Protein AF-0000000068166990 (afdb_homodimer)

Foldseek 3Di:
DDDDPDDDDDDDPDYYDDDDDDDDDPDDDDPPPPDPPPPDDDDPPDPPAQWDLDWDWDWAFLAPPDPVRPQTFTWTKIKHQPLADADPDPQFAAEEEEEEDLLDDSHFQCQWLVVVLCNVNNHMYMYTHFEQGDPRHSDQWQALVSLVSQELVNRLVRLQVVLVVVCVVDPLRYAYEYEYEACSLLSQLQNCLPVVRHLAYEYFLYLFAFDQEDQLLFVLQCVLLDVLLLVLLLVLLVLLLVLCVDPVSNVVLCVLLQAPDRDDSLQLLQLLLCLLVVLQFPPSVVSSVQRSVCSPPDSVVNSNSSSVVNVVSCVVLVHGSCLSRPLPLLDRGAFPLGSFCLSVLLHCFAAGNHQHAFHPDDGGSRDNSSDSVVSNVSNCSSNVPDPDSGYPSVVSCVSAVFQAGDAAHYEYEYESSPSSSVSHHDQPPNVVVHVQRVYHYQYLDDSGRLLSRCQTGRDDPLRDPSSVVSNVVVSVSVVCSRRDDSSTVDDPSDPPPPDDPPDDDDDPPPPPDDDDDDDPPPDPDDDRPRNSSRVSVSVVVSNVVVVPVSD/DDDDDDDDDDDDDDDDPDDDDPPPDPDDDDPDPPDDPPPDDDDPPDPPAQWDLDWDWDWAFLAPPDPVRPQTFTWTKIKHQPLADADPDPQFAAEEEEEEDLQDDSPFQCQWLVVVLCNVNNHMYMYTHFEQGDPRHSDQWQALVSLVSQELVNRLVRLLVVLVVVCVVDPLRYAYEYEYEACSLLSQLQNCLPVVRHLAYEYFLYLFAFDQEDQLLQVLQCVLLDVLLLVLLLVLLVLLLVLCVDPVSNVVLCVLLQAPDRDDSLQLLQLLLCLLVVLQFPPSVVSSVQRSVCSPPDSVVNSNSSSVVNVVSCVVLVHGSCLSRPLPLLDRGAFPLGSFCLSVLLHCFAAGNHQHAFHPDDGGSRDNSSDSVVSNVSNCSSNVPDPDSGYPSVVSCVSAVFQAGDAAHYEYEYESSPSSSVSHHDQPVNCVVHPQRVYHYQYLDDSGRLLSRCQTGRDDPLRDPSSVVSNVVVSVSVVCSRRDDSRTVDDPSDPPPPDPPPDDPDDPPPPPDDDDDDDPPPDPDDDRPRNSSRVSVSVVVSNVVVPVVSD

Organism: Acanthamoeba castellanii (strain ATCC 30010 / Neff) (NCBI:txid1257118)

Secondary structure (DSSP, 8-state):
-------------------------------------------------SB-SS-EEEEEES-TT-TT---EEEEEEEEE-TT-----STTPPPEEEEEE-TT--TTTGGGSHHHHHHHHHT-EEEEEPPTTBTTB-SSS--SGGGGGG-SHHHHHHHHHHHHHHHHTTS-TTPEEEEEEEHHHHHHHHHHTTSTTT-SEEEEES-----EEE-THHHHHHHHHH-HHHHHHHHHHHHHHHHHHTSHHHHHHHHHHTT-SSPPPHHHHHHHHHHHHHH--STHHHHHHHHHHTTTTS-HHHHHHHHHHHHHHHHHHHT--GGGG-GGG------BTTBSTTHHHHHHIIIIIEEE----SSS--SS-TT--HHHHHHHHHHH-TT--SSS--HHHHHHHH-TTS---SSEEEEE-TT-TTGGGS--TTHHHHTHHHH--EEEE---SSGGGGG-TTSPP-TT--HHHHHHHHHHHHHHHHHHHS---SSPPP----------------------------------GGGSTHHHHHHHHHHHHHHHHHTT-/-------------------------------------------------SB-SS-EEEEEES-TT-TT---EEEEEEEEE-TT-----STTPPPEEEEEE-TT--TTTGGGSHHHHHHHHHT-EEEEEPPTTBTTB-SSS--SGGGGGG-SHHHHHHHHHHHHHHHHTTS-TTPEEEEEEEHHHHHHHHHHTTSTTT-SEEEEES-----EEE-THHHHHHHHHH-HHHHHHHHHHHHHHHHHHTSHHHHHHHHHHTT-SS---HHHHHHHHHHHHHH--STHHHHHHHHHHTTTTS-HHHHHHHHHHHHHHHHHHHT--GGGG-GGG------BTTBSTTHHHHHHIIIIIEEE----SSS--SS-TT--HHHHHHHHHHH-TT--SSS--HHHHHHHH-TTS---SSEEEEE-TT-TTGGGS--TTHHHHTHHHH--EEEE---SSGGGGG-TTSPP-TT--HHHHHHHHHHHHHHHHHHHS---SSPPP----------------------------------GGGSTHHHHHHHHHHHHHHHHHTT-

Structure (mmCIF, N/CA/C/O backbone):
data_AF-0000000068166990-model_v1
#
loop_
_entity.id
_entity.type
_entity.pdbx_description
1 polymer 'Serine carboxypeptidase S28'
#
loop_
_atom_site.group_PDB
_atom_site.id
_atom_site.type_symbol
_atom_site.label_atom_id
_atom_site.label_alt_id
_atom_site.label_comp_id
_atom_site.label_asym_id
_atom_site.label_entity_id
_atom_site.label_seq_id
_atom_site.pdbx_PDB_ins_code
_atom_site.Cartn_x
_atom_site.Cartn_y
_atom_site.Cartn_z
_atom_site.occupancy
_atom_site.B_iso_or_equiv
_atom_site.auth_seq_id
_atom_site.auth_comp_id
_atom_site.auth_asym_id
_atom_site.auth_atom_id
_atom_site.pdbx_PDB_model_num
ATOM 1 N N . MET A 1 1 ? -5.352 -19.438 81.312 1 16.66 1 MET A N 1
ATOM 2 C CA . MET A 1 1 ? -6.133 -19.016 82.438 1 16.66 1 MET A CA 1
ATOM 3 C C . MET A 1 1 ? -7.359 -18.219 82 1 16.66 1 MET A C 1
ATOM 5 O O . MET A 1 1 ? -7.461 -17.812 80.875 1 16.66 1 MET A O 1
ATOM 9 N N . SER A 1 2 ? -7.492 -17.172 82.688 1 15.72 2 SER A N 1
ATOM 10 C CA . SER A 1 2 ? -8.688 -16.5 83.188 1 15.72 2 SER A CA 1
ATOM 11 C C . SER A 1 2 ? -9.391 -15.727 82.125 1 15.72 2 SER A C 1
ATOM 13 O O . SER A 1 2 ? -8.797 -15.461 81.062 1 15.72 2 SER A O 1
ATOM 15 N N . PHE A 1 3 ? -9.93 -14.5 82.375 1 14.92 3 PHE A N 1
ATOM 16 C CA . PHE A 1 3 ? -11.234 -14.016 82.75 1 14.92 3 PHE A CA 1
ATOM 17 C C . PHE A 1 3 ? -11.867 -13.148 81.688 1 14.92 3 PHE A C 1
ATOM 19 O O . PHE A 1 3 ? -13.047 -13.305 81.375 1 14.92 3 PHE A O 1
ATOM 26 N N . LEU A 1 4 ? -11.297 -11.977 81.375 1 14.48 4 LEU A N 1
ATOM 27 C CA . LEU A 1 4 ? -12.156 -10.812 81.562 1 14.48 4 LEU A CA 1
ATOM 28 C C . LEU A 1 4 ? -13.07 -10.633 80.375 1 14.48 4 LEU A C 1
ATOM 30 O O . LEU A 1 4 ? -12.602 -10.531 79.188 1 14.48 4 LEU A O 1
ATOM 34 N N . ALA A 1 5 ? -14.391 -10.992 80.375 1 16.03 5 ALA A N 1
ATOM 35 C CA . ALA A 1 5 ? -15.703 -11.234 79.812 1 16.03 5 ALA A CA 1
ATOM 36 C C . ALA A 1 5 ? -16.344 -9.93 79.312 1 16.03 5 ALA A C 1
ATOM 38 O O . ALA A 1 5 ? -17.484 -9.93 78.875 1 16.03 5 ALA A O 1
ATOM 39 N N . ARG A 1 6 ? -15.531 -8.891 79.5 1 14.8 6 ARG A N 1
ATOM 40 C CA . ARG A 1 6 ? -16.281 -7.723 79.938 1 14.8 6 ARG A CA 1
ATOM 41 C C . ARG A 1 6 ? -17.344 -7.34 78.875 1 14.8 6 ARG A C 1
ATOM 43 O O . ARG A 1 6 ? -17.234 -7.707 77.688 1 14.8 6 ARG A O 1
ATOM 50 N N . VAL A 1 7 ? -17.609 -6.117 78.75 1 15.77 7 VAL A N 1
ATOM 51 C CA . VAL A 1 7 ? -18.734 -5.336 79.25 1 15.77 7 VAL A CA 1
ATOM 52 C C . VAL A 1 7 ? -19.672 -4.973 78.125 1 15.77 7 VAL A C 1
ATOM 54 O O . VAL A 1 7 ? -19.266 -5.027 76.938 1 15.77 7 VAL A O 1
ATOM 57 N N . PRO A 1 8 ? -20.281 -3.764 78.125 1 15.73 8 PRO A N 1
ATOM 58 C CA . PRO A 1 8 ? -21.656 -3.281 78.25 1 15.73 8 PRO A CA 1
ATOM 59 C C . PRO A 1 8 ? -22.281 -2.926 76.875 1 15.73 8 PRO A C 1
ATOM 61 O O . PRO A 1 8 ? -21.562 -2.77 75.938 1 15.73 8 PRO A O 1
ATOM 64 N N . TYR A 1 9 ? -23.469 -2.436 76.875 1 14.92 9 TYR A N 1
ATOM 65 C CA . TYR A 1 9 ? -24.891 -2.504 76.5 1 14.92 9 TYR A CA 1
ATOM 66 C C . TYR A 1 9 ? -25.203 -1.544 75.375 1 14.92 9 TYR A C 1
ATOM 68 O O . TYR A 1 9 ? -25.906 -1.901 74.438 1 14.92 9 TYR A O 1
ATOM 76 N N . SER A 1 10 ? -24.641 -0.213 75.312 1 14.14 10 SER A N 1
ATOM 77 C CA . SER A 1 10 ? -25.656 0.82 75.438 1 14.14 10 SER A CA 1
ATOM 78 C C . SER A 1 10 ? -26.469 1.001 74.188 1 14.14 10 SER A C 1
ATOM 80 O O . SER A 1 10 ? -27.703 1.007 74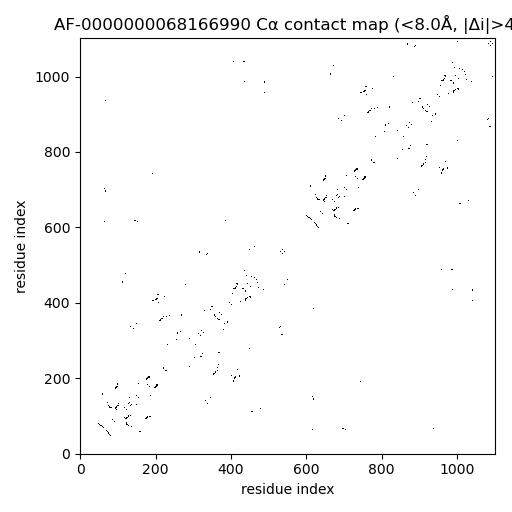.188 1 14.14 10 SER A O 1
ATOM 82 N N . LEU A 1 11 ? -26.094 2.051 73.312 1 14.42 11 LEU A N 1
ATOM 83 C CA . LEU A 1 11 ? -26.984 3.203 73.125 1 14.42 11 LEU A CA 1
ATOM 84 C C . LEU A 1 11 ? -28.031 2.926 72.062 1 14.42 11 LEU A C 1
ATOM 86 O O . LEU A 1 11 ? -27.719 2.471 71 1 14.42 11 LEU A O 1
ATOM 90 N N . ALA A 1 12 ? -29.344 3.1 72.312 1 14.43 12 ALA A N 1
ATOM 91 C CA . ALA A 1 12 ? -30.766 2.854 72.125 1 14.43 12 ALA A CA 1
ATOM 92 C C . ALA A 1 12 ? -31.328 3.695 71 1 14.43 12 ALA A C 1
ATOM 94 O O . ALA A 1 12 ? -32.531 3.678 70.75 1 14.43 12 ALA A O 1
ATOM 95 N N . LEU A 1 13 ? -30.547 4.531 70.25 1 14.62 13 LEU A N 1
ATOM 96 C CA . LEU A 1 13 ? -31.266 5.738 69.812 1 14.62 13 LEU A CA 1
ATOM 97 C C . LEU A 1 13 ? -32.5 5.391 69 1 14.62 13 LEU A C 1
ATOM 99 O O . LEU A 1 13 ? -32.375 4.805 67.938 1 14.62 13 LEU A O 1
ATOM 103 N N . LEU A 1 14 ? -33.625 5.43 69.562 1 14.2 14 LEU A N 1
ATOM 104 C CA . LEU A 1 14 ? -35 4.988 69.375 1 14.2 14 LEU A CA 1
ATOM 105 C C . LEU A 1 14 ? -35.625 5.609 68.125 1 14.2 14 LEU A C 1
ATOM 107 O O . LEU A 1 14 ? -36.125 4.898 67.25 1 14.2 14 LEU A O 1
ATOM 111 N N . ALA A 1 15 ? -36.594 6.68 68.25 1 14.39 15 ALA A N 1
ATOM 112 C CA . ALA A 1 15 ? -38.062 6.469 68.188 1 14.39 15 ALA A CA 1
ATOM 113 C C . ALA A 1 15 ? -38.625 6.887 66.875 1 14.39 15 ALA A C 1
ATOM 115 O O . ALA A 1 15 ? -37.906 7.52 66.062 1 14.39 15 ALA A O 1
ATOM 116 N N . THR A 1 16 ? -39.719 7.859 66.75 1 14.72 16 THR A N 1
ATOM 117 C CA . THR A 1 16 ? -41.156 7.68 66.562 1 14.72 16 THR A CA 1
ATOM 118 C C . THR A 1 16 ? -41.594 8.164 65.188 1 14.72 16 THR A C 1
ATOM 120 O O . THR A 1 16 ? -40.844 8.836 64.5 1 14.72 16 THR A O 1
ATOM 123 N N . ALA A 1 17 ? -42.875 8.961 65 1 14.66 17 ALA A N 1
ATOM 124 C CA . ALA A 1 17 ? -44.219 8.617 64.625 1 14.66 17 ALA A CA 1
ATOM 125 C C . ALA A 1 17 ? -44.594 9.281 63.281 1 14.66 17 ALA A C 1
ATOM 127 O O . ALA A 1 17 ? -45.031 8.617 62.344 1 14.66 17 ALA A O 1
ATOM 128 N N . SER A 1 18 ? -45.094 10.641 63.125 1 14.76 18 SER A N 1
ATOM 129 C CA . SER A 1 18 ? -46.531 10.875 62.875 1 14.76 18 SER A CA 1
ATOM 130 C C . SER A 1 18 ? -46.781 11.141 61.375 1 14.76 18 SER A C 1
ATOM 132 O O . SER A 1 18 ? -45.844 11.414 60.625 1 14.76 18 SER A O 1
ATOM 134 N N . GLY A 1 19 ? -47.781 12.133 60.844 1 14.95 19 GLY A N 1
ATOM 135 C CA . GLY A 1 19 ? -49.156 12.062 60.312 1 14.95 19 GLY A CA 1
ATOM 136 C C . GLY A 1 19 ? -49.25 12.398 58.844 1 14.95 19 GLY A C 1
ATOM 137 O O . GLY A 1 19 ? -49.812 11.633 58.062 1 14.95 19 GLY A O 1
ATOM 138 N N . LEU A 1 20 ? -49.188 13.734 58.375 1 16.55 20 LEU A N 1
ATOM 139 C CA . LEU A 1 20 ? -50.375 14.328 57.781 1 16.55 20 LEU A CA 1
ATOM 140 C C . LEU A 1 20 ? -50.375 14.141 56.281 1 16.55 20 LEU A C 1
ATOM 142 O O . LEU A 1 20 ? -49.344 14.258 55.625 1 16.55 20 LEU A O 1
ATOM 146 N N . PHE A 1 21 ? -51.625 13.883 55.438 1 15.84 21 PHE A N 1
ATOM 147 C CA . PHE A 1 21 ? -52.438 13.211 54.438 1 15.84 21 PHE A CA 1
ATOM 148 C C . PHE A 1 21 ? -52.375 13.969 53.094 1 15.84 21 PHE A C 1
ATOM 150 O O . PHE A 1 21 ? -52.375 13.359 52.031 1 15.84 21 PHE A O 1
ATOM 157 N N . LEU A 1 22 ? -52.125 15.336 52.938 1 16.88 22 LEU A N 1
ATOM 158 C CA . LEU A 1 22 ? -53.25 15.867 52.156 1 16.88 22 LEU A CA 1
ATOM 159 C C . LEU A 1 22 ? -53.062 15.516 50.688 1 16.88 22 LEU A C 1
ATOM 161 O O . LEU A 1 22 ? -51.969 15.531 50.156 1 16.88 22 LEU A O 1
ATOM 165 N N . ILE A 1 23 ? -54.188 15.18 49.781 1 16.05 23 ILE A N 1
ATOM 166 C CA . ILE A 1 23 ? -54.781 14.391 48.688 1 16.05 23 ILE A CA 1
ATOM 167 C C . ILE A 1 23 ? -54.594 15.109 47.375 1 16.05 23 ILE A C 1
ATOM 169 O O . ILE A 1 23 ? -54.375 14.461 46.344 1 16.05 23 ILE A O 1
ATOM 173 N N . PHE A 1 24 ? -54.375 16.469 47.188 1 17.2 24 PHE A N 1
ATOM 174 C CA . PHE A 1 24 ? -55.375 16.953 46.25 1 17.2 24 PHE A CA 1
ATOM 175 C C . PHE A 1 24 ? -55.062 16.469 44.812 1 17.2 24 PHE A C 1
ATOM 177 O O . PHE A 1 24 ? -53.938 16.109 44.5 1 17.2 24 PHE A O 1
ATOM 184 N N . ASN A 1 25 ? -55.906 16.922 43.688 1 16.5 25 ASN A N 1
ATOM 185 C CA . ASN A 1 25 ? -56.812 16.578 42.625 1 16.5 25 ASN A CA 1
ATOM 186 C C . ASN A 1 25 ? -56.156 16.734 41.25 1 16.5 25 ASN A C 1
ATOM 188 O O . ASN A 1 25 ? -56.094 17.844 40.719 1 16.5 25 ASN A O 1
ATOM 192 N N . LEU A 1 26 ? -54.938 16.344 41.031 1 16.64 26 LEU A N 1
ATOM 193 C CA . LEU A 1 26 ? -54.188 16.688 39.844 1 16.64 26 LEU A CA 1
ATOM 194 C C . LEU A 1 26 ? -54.875 16.203 38.562 1 16.64 26 LEU A C 1
ATOM 196 O O . LEU A 1 26 ? -55.031 15 38.375 1 16.64 26 LEU A O 1
ATOM 200 N N . ALA A 1 27 ? -55.656 17.062 38.062 1 17.06 27 ALA A N 1
ATOM 201 C CA . ALA A 1 27 ? -56.688 16.906 37.031 1 17.06 27 ALA A CA 1
ATOM 202 C C . ALA A 1 27 ? -56.094 16.219 35.781 1 17.06 27 ALA A C 1
ATOM 204 O O . ALA A 1 27 ? -54.875 16.219 35.594 1 17.06 27 ALA A O 1
ATOM 205 N N . GLY A 1 28 ? -57.031 15.797 34.625 1 15.84 28 GLY A N 1
ATOM 206 C CA . GLY A 1 28 ? -57.469 14.703 33.781 1 15.84 28 GLY A CA 1
ATOM 207 C C . GLY A 1 28 ? -56.812 14.719 32.406 1 15.84 28 GLY A C 1
ATOM 208 O O . GLY A 1 28 ? -56.875 13.727 31.672 1 15.84 28 GLY A O 1
ATOM 209 N N . ALA A 1 29 ? -56.406 15.93 31.812 1 18.36 29 ALA A N 1
ATOM 210 C CA . ALA A 1 29 ? -56.969 16 30.469 1 18.36 29 ALA A CA 1
ATOM 211 C C . ALA A 1 29 ? -56.312 14.961 29.547 1 18.36 29 ALA A C 1
ATOM 213 O O . ALA A 1 29 ? -55.188 14.523 29.797 1 18.36 29 ALA A O 1
ATOM 214 N N . SER A 1 30 ? -57.031 14.609 28.359 1 16.48 30 SER A N 1
ATOM 215 C CA . SER A 1 30 ? -57.469 13.531 27.469 1 16.48 30 SER A CA 1
ATOM 216 C C . SER A 1 30 ? -56.406 13.266 26.391 1 16.48 30 SER A C 1
ATOM 218 O O . SER A 1 30 ? -56.25 14.055 25.469 1 16.48 30 SER A O 1
ATOM 220 N N . ALA A 1 31 ? -55.219 13.094 26.703 1 17.64 31 ALA A N 1
ATOM 221 C CA . ALA A 1 31 ? -54.094 12.945 25.75 1 17.64 31 ALA A CA 1
ATOM 222 C C . ALA A 1 31 ? -54.438 11.891 24.703 1 17.64 31 ALA A C 1
ATOM 224 O O . ALA A 1 31 ? -54.531 10.703 25.016 1 17.64 31 ALA A O 1
ATOM 225 N N . ALA A 1 32 ? -55.312 12.258 23.766 1 17.77 32 ALA A N 1
ATOM 226 C CA . ALA A 1 32 ? -55.75 11.258 22.797 1 17.77 32 ALA A CA 1
ATOM 227 C C . ALA A 1 32 ? -54.562 10.5 22.188 1 17.77 32 ALA A C 1
ATOM 229 O O . ALA A 1 32 ? -53.594 11.109 21.766 1 17.77 32 ALA A O 1
ATOM 230 N N . VAL A 1 33 ? -54.344 9.273 22.547 1 18.98 33 VAL A N 1
ATOM 231 C CA . VAL A 1 33 ? -53.375 8.227 22.203 1 18.98 33 VAL A CA 1
ATOM 232 C C . VAL A 1 33 ? -53.5 7.918 20.703 1 18.98 33 VAL A C 1
ATOM 234 O O . VAL A 1 33 ? -54.5 7.367 20.25 1 18.98 33 VAL A O 1
ATOM 237 N N . VAL A 1 34 ? -53.344 9.031 19.922 1 21.41 34 VAL A N 1
ATOM 238 C CA . VAL A 1 34 ? -53.75 8.633 18.578 1 21.41 34 VAL A CA 1
ATOM 239 C C . VAL A 1 34 ? -53.156 7.258 18.25 1 21.41 34 VAL A C 1
ATOM 241 O O . VAL A 1 34 ? -52.031 6.941 18.656 1 21.41 34 VAL A O 1
ATOM 244 N N . GLY A 1 35 ? -54.094 6.352 17.844 1 19.67 35 GLY A N 1
ATOM 245 C CA . GLY A 1 35 ? -54.219 4.938 17.516 1 19.67 35 GLY A CA 1
ATOM 246 C C . GLY A 1 35 ? -53.156 4.461 16.547 1 19.67 35 GLY A C 1
ATOM 247 O O . GLY A 1 35 ? -52.938 5.078 15.5 1 19.67 35 GLY A O 1
ATOM 248 N N . GLY A 1 36 ? -52.125 3.947 17.078 1 21.23 36 GLY A N 1
ATOM 249 C CA . GLY A 1 36 ? -50.875 3.412 16.516 1 21.23 36 GLY A CA 1
ATOM 250 C C . GLY A 1 36 ? -51.125 2.43 15.383 1 21.23 36 GLY A C 1
ATOM 251 O O . GLY A 1 36 ? -51.906 1.501 15.516 1 21.23 36 GLY A O 1
ATOM 252 N N . PRO A 1 37 ? -51.25 3.047 14.086 1 22.44 37 PRO A N 1
ATOM 253 C CA . PRO A 1 37 ? -51.906 2.094 13.188 1 22.44 37 PRO A CA 1
ATOM 254 C C . PRO A 1 37 ? -51.5 0.647 13.477 1 22.44 37 PRO A C 1
ATOM 256 O O . PRO A 1 37 ? -50.406 0.394 13.984 1 22.44 37 PRO A O 1
ATOM 259 N N . THR A 1 38 ? -52.5 -0.141 13.891 1 20.88 38 THR A N 1
ATOM 260 C CA . THR A 1 38 ? -52.438 -1.59 14.039 1 20.88 38 THR A CA 1
ATOM 261 C C . THR A 1 38 ? -51.781 -2.229 12.812 1 20.88 38 THR A C 1
ATOM 263 O O . THR A 1 38 ? -52.375 -2.25 11.734 1 20.88 38 THR A O 1
ATOM 266 N N . LEU A 1 39 ? -50.625 -1.773 12.516 1 21.17 39 LEU A N 1
ATOM 267 C CA . LEU A 1 39 ? -50.094 -2.473 11.352 1 21.17 39 LEU A CA 1
ATOM 268 C C . LEU A 1 39 ? -50.469 -3.951 11.391 1 21.17 39 LEU A C 1
ATOM 270 O O . LEU A 1 39 ? -50.219 -4.629 12.398 1 21.17 39 LEU A O 1
ATOM 274 N N . SER A 1 40 ? -51.531 -4.418 10.781 1 20.47 40 SER A N 1
ATOM 275 C CA . SER A 1 40 ? -52.125 -5.742 10.578 1 20.47 40 SER A CA 1
ATOM 276 C C . SER A 1 40 ? -51.031 -6.828 10.656 1 20.47 40 SER A C 1
ATOM 278 O O . SER A 1 40 ? -49.844 -6.547 10.5 1 20.47 40 SER A O 1
ATOM 280 N N . ALA A 1 41 ? -51.438 -8.25 10.625 1 20.53 41 ALA A N 1
ATOM 281 C CA . ALA A 1 41 ? -51.125 -9.586 11.133 1 20.53 41 ALA A CA 1
ATOM 282 C C . ALA A 1 41 ? -49.812 -10.086 10.531 1 20.53 41 ALA A C 1
ATOM 284 O O . ALA A 1 41 ? -49.25 -9.469 9.625 1 20.53 41 ALA A O 1
ATOM 285 N N . GLY A 1 42 ? -49.812 -11.625 10.258 1 23.61 42 GLY A N 1
ATOM 286 C CA . GLY A 1 42 ? -49.062 -12.852 10.055 1 23.61 42 GLY A CA 1
ATOM 287 C C . GLY A 1 42 ? -48.344 -12.898 8.719 1 23.61 42 GLY A C 1
ATOM 288 O O . GLY A 1 42 ? -48.031 -13.984 8.219 1 23.61 42 GLY A O 1
ATOM 289 N N . GLY A 1 43 ? -48.406 -12.062 7.941 1 24.11 43 GLY A N 1
ATOM 290 C CA . GLY A 1 43 ? -47.969 -12.562 6.645 1 24.11 43 GLY A CA 1
ATOM 291 C C . GLY A 1 43 ? -46.594 -13.164 6.676 1 24.11 43 GLY A C 1
ATOM 292 O O . GLY A 1 43 ? -45.688 -12.641 7.344 1 24.11 43 GLY A O 1
ATOM 293 N N . ARG A 1 44 ? -46.406 -14.523 6.316 1 23.72 44 ARG A N 1
ATOM 294 C CA . ARG A 1 44 ? -45.281 -15.461 6.258 1 23.72 44 ARG A CA 1
ATOM 295 C C . ARG A 1 44 ? -44.062 -14.828 5.605 1 23.72 44 ARG A C 1
ATOM 297 O O . ARG A 1 44 ? -44.094 -14.492 4.418 1 23.72 44 ARG A O 1
ATOM 304 N N . ILE A 1 45 ? -43.5 -13.961 6.133 1 27.48 45 ILE A N 1
ATOM 305 C CA . ILE A 1 45 ? -42.219 -13.523 5.586 1 27.48 45 ILE A CA 1
ATOM 306 C C . ILE A 1 45 ? -41.469 -14.727 5.027 1 27.48 45 ILE A C 1
ATOM 308 O O . ILE A 1 45 ? -41.125 -15.648 5.77 1 27.48 45 ILE A O 1
ATOM 312 N N . GLY A 1 46 ? -41.781 -15.172 3.844 1 29.28 46 GLY A N 1
ATOM 313 C CA . GLY A 1 46 ? -41.125 -16.312 3.232 1 29.28 46 GLY A CA 1
ATOM 314 C C . GLY A 1 46 ? -39.656 -16.438 3.625 1 29.28 46 GLY A C 1
ATOM 315 O O . GLY A 1 46 ? -39 -15.43 3.934 1 29.28 46 GLY A O 1
ATOM 316 N N . VAL A 1 47 ? -39.062 -17.5 4.113 1 30.58 47 VAL A N 1
ATOM 317 C CA . VAL A 1 47 ? -37.75 -17.953 4.508 1 30.58 47 VAL A CA 1
ATOM 318 C C . VAL A 1 47 ? -36.719 -17.438 3.502 1 30.58 47 VAL A C 1
ATOM 320 O O . VAL A 1 47 ? -36.625 -17.938 2.377 1 30.58 47 VAL A O 1
ATOM 323 N N . ALA A 1 48 ? -36.438 -16.219 3.182 1 35.66 48 ALA A N 1
ATOM 324 C CA . ALA A 1 48 ? -35.344 -15.68 2.367 1 35.66 48 ALA A CA 1
ATOM 325 C C . ALA A 1 48 ? -34.062 -16.5 2.535 1 35.66 48 ALA A C 1
ATOM 327 O O . ALA A 1 48 ? -33.688 -16.828 3.658 1 35.66 48 ALA A O 1
ATOM 328 N N . ALA A 1 49 ? -33.406 -17.188 1.589 1 46.97 49 ALA A N 1
ATOM 329 C CA . ALA A 1 49 ? -32.312 -18.141 1.527 1 46.97 49 ALA A CA 1
ATOM 330 C C . ALA A 1 49 ? -31.047 -17.578 2.189 1 46.97 49 ALA A C 1
ATOM 332 O O . ALA A 1 49 ? -30.703 -16.406 1.975 1 46.97 49 ALA A O 1
ATOM 333 N N . ALA A 1 50 ? -30.531 -17.984 3.406 1 61.75 50 ALA A N 1
ATOM 334 C CA . ALA A 1 50 ? -29.406 -17.734 4.312 1 61.75 50 ALA A CA 1
ATOM 335 C C . ALA A 1 50 ? -28.094 -17.641 3.541 1 61.75 50 ALA A C 1
ATOM 337 O O . ALA A 1 50 ? -27.078 -17.219 4.098 1 61.75 50 ALA A O 1
ATOM 338 N N . TYR A 1 51 ? -28.016 -18.109 2.371 1 65.19 51 TYR A N 1
ATOM 339 C CA . TYR A 1 51 ? -26.859 -17.906 1.498 1 65.19 51 TYR A CA 1
ATOM 340 C C . TYR A 1 51 ? -27.312 -17.484 0.104 1 65.19 51 TYR A C 1
ATOM 342 O O . TYR A 1 51 ? -28.422 -17.781 -0.325 1 65.19 51 TYR A O 1
ATOM 350 N N . SER A 1 52 ? -26.609 -16.531 -0.495 1 66.56 52 SER A N 1
ATOM 351 C CA . SER A 1 52 ? -26.891 -16.062 -1.847 1 66.56 52 SER A CA 1
ATOM 352 C C . SER A 1 52 ? -26.562 -17.141 -2.883 1 66.56 52 SER A C 1
ATOM 354 O O . SER A 1 52 ? -25.422 -17.578 -2.973 1 66.56 52 SER A O 1
ATOM 356 N N . ASP A 1 53 ? -27.562 -17.578 -3.516 1 68.19 53 ASP A N 1
ATOM 357 C CA . ASP A 1 53 ? -27.359 -18.531 -4.602 1 68.19 53 ASP A CA 1
ATOM 358 C C . ASP A 1 53 ? -26.891 -17.828 -5.871 1 68.19 53 ASP A C 1
ATOM 360 O O . ASP A 1 53 ? -26.469 -18.469 -6.832 1 68.19 53 ASP A O 1
ATOM 364 N N . PHE A 1 54 ? -27.094 -16.516 -5.75 1 76.94 54 PHE A N 1
ATOM 365 C CA . PHE A 1 54 ? -26.656 -15.75 -6.914 1 76.94 54 PHE A CA 1
ATOM 366 C C . PHE A 1 54 ? -25.594 -14.727 -6.531 1 76.94 54 PHE A C 1
ATOM 368 O O . PHE A 1 54 ? -25.469 -14.367 -5.359 1 76.94 54 PHE A O 1
ATOM 375 N N . ALA A 1 55 ? -24.891 -14.344 -7.551 1 86.44 55 ALA A N 1
ATOM 376 C CA . ALA A 1 55 ? -23.844 -13.352 -7.332 1 86.44 55 ALA A CA 1
ATOM 377 C C . ALA A 1 55 ? -24.438 -12 -6.941 1 86.44 55 ALA A C 1
ATOM 379 O O . ALA A 1 55 ? -25.453 -11.578 -7.504 1 86.44 55 ALA A O 1
ATOM 380 N N . LEU A 1 56 ? -23.891 -11.391 -5.902 1 91.81 56 LEU A N 1
ATOM 381 C CA . LEU A 1 56 ? -24.156 -10.008 -5.531 1 91.81 56 LEU A CA 1
ATOM 382 C C . LEU A 1 56 ? -23.094 -9.078 -6.121 1 91.81 56 LEU A C 1
ATOM 384 O O . LEU A 1 56 ? -22.062 -9.531 -6.605 1 91.81 56 LEU A O 1
ATOM 388 N N . ASN A 1 57 ? -23.469 -7.805 -6.156 1 93.31 57 ASN A N 1
ATOM 389 C CA . ASN A 1 57 ? -22.547 -6.836 -6.727 1 93.31 57 ASN A CA 1
ATOM 390 C C . ASN A 1 57 ? -22.078 -5.82 -5.684 1 93.31 57 ASN A C 1
ATOM 392 O O . ASN A 1 57 ? -22.891 -5.293 -4.922 1 93.31 57 ASN A O 1
ATOM 396 N N . PHE A 1 58 ? -20.859 -5.641 -5.613 1 96 58 PHE A N 1
ATOM 397 C CA . PHE A 1 58 ? -20.219 -4.598 -4.816 1 96 58 PHE A CA 1
ATOM 398 C C . PHE A 1 58 ? -19.688 -3.48 -5.707 1 96 58 PHE A C 1
ATOM 400 O O . PHE A 1 58 ? -18.953 -3.738 -6.664 1 96 58 PHE A O 1
ATOM 407 N N . THR A 1 59 ? -20.109 -2.225 -5.406 1 95.75 59 THR A N 1
ATOM 408 C CA . THR A 1 59 ? -19.594 -1.091 -6.16 1 95.75 59 THR A CA 1
ATOM 409 C C . THR A 1 59 ? -18.141 -0.791 -5.758 1 95.75 59 THR A C 1
ATOM 411 O O . THR A 1 59 ? -17.891 -0.408 -4.613 1 95.75 59 THR A O 1
ATOM 414 N N . GLN A 1 60 ? -17.203 -0.995 -6.723 1 97.06 60 GLN A N 1
ATOM 415 C CA . GLN A 1 60 ? -15.773 -0.901 -6.453 1 97.06 60 GLN A CA 1
ATOM 416 C C . GLN A 1 60 ? -15.117 0.16 -7.332 1 97.06 60 GLN A C 1
ATOM 418 O O . GLN A 1 60 ? -15.547 0.381 -8.469 1 97.06 60 GLN A O 1
ATOM 423 N N . ALA A 1 61 ? -14.156 0.876 -6.809 1 93.94 61 ALA A N 1
ATOM 424 C CA . ALA A 1 61 ? -13.422 1.878 -7.578 1 93.94 61 ALA A CA 1
ATOM 425 C C . ALA A 1 61 ? -12.609 1.228 -8.695 1 93.94 61 ALA A C 1
ATOM 427 O O . ALA A 1 61 ? -12 0.172 -8.5 1 93.94 61 ALA A O 1
ATOM 428 N N . VAL A 1 62 ? -12.523 1.866 -9.875 1 95.44 62 VAL A N 1
ATOM 429 C CA . VAL A 1 62 ? -11.68 1.396 -10.969 1 95.44 62 VAL A CA 1
ATOM 430 C C . VAL A 1 62 ? -10.211 1.593 -10.609 1 95.44 62 VAL A C 1
ATOM 432 O O . VAL A 1 62 ? -9.375 0.728 -10.883 1 95.44 62 VAL A O 1
ATOM 435 N N . ASP A 1 63 ? -9.93 2.742 -10 1 93.56 63 ASP A N 1
ATOM 436 C CA . ASP A 1 63 ? -8.57 3.104 -9.602 1 93.56 63 ASP A CA 1
ATOM 437 C C . ASP A 1 63 ? -8.531 3.633 -8.172 1 93.56 63 ASP A C 1
ATOM 439 O O . ASP A 1 63 ? -8.984 4.75 -7.906 1 93.56 63 ASP A O 1
ATOM 443 N N . HIS A 1 64 ? -7.941 2.84 -7.281 1 91.5 64 HIS A N 1
ATOM 444 C CA . HIS A 1 64 ? -7.887 3.207 -5.871 1 91.5 64 HIS A CA 1
ATOM 445 C C . HIS A 1 64 ? -6.812 4.262 -5.621 1 91.5 64 HIS A C 1
ATOM 447 O O . HIS A 1 64 ? -6.762 4.855 -4.539 1 91.5 64 HIS A O 1
ATOM 453 N N . PHE A 1 65 ? -5.969 4.57 -6.609 1 90.19 65 PHE A N 1
ATOM 454 C CA . PHE A 1 65 ? -4.781 5.379 -6.355 1 90.19 65 PHE A CA 1
ATOM 455 C C . PHE A 1 65 ? -4.832 6.68 -7.145 1 90.19 65 PHE A C 1
ATOM 457 O O . PHE A 1 65 ? -3.809 7.348 -7.32 1 90.19 65 PHE A O 1
ATOM 464 N N . ASN A 1 66 ? -5.969 6.98 -7.695 1 87.19 66 ASN A N 1
ATOM 465 C CA . ASN A 1 66 ? -6.246 8.234 -8.383 1 87.19 66 ASN A CA 1
ATOM 466 C C . ASN A 1 66 ? -7.543 8.867 -7.891 1 87.19 66 ASN A C 1
ATOM 468 O O . ASN A 1 66 ? -8.633 8.5 -8.336 1 87.19 66 ASN A O 1
ATOM 472 N N . SER A 1 67 ? -7.48 9.875 -7.117 1 84.12 67 SER A N 1
ATOM 473 C CA . SER A 1 67 ? -8.633 10.484 -6.461 1 84.12 67 SER A CA 1
ATOM 474 C C . SER A 1 67 ? -9.523 11.203 -7.473 1 84.12 67 SER A C 1
ATOM 476 O O . SER A 1 67 ? -10.672 11.531 -7.168 1 84.12 67 SER A O 1
ATOM 478 N N . LEU A 1 68 ? -8.961 11.477 -8.648 1 84.75 68 LEU A N 1
ATOM 479 C CA . LEU A 1 68 ? -9.742 12.18 -9.656 1 84.75 68 LEU A CA 1
ATOM 480 C C . LEU A 1 68 ? -10.539 11.188 -10.508 1 84.75 68 LEU A C 1
ATOM 482 O O . LEU A 1 68 ? -11.406 11.594 -11.281 1 84.75 68 LEU A O 1
ATOM 486 N N . ASP A 1 69 ? -10.203 9.898 -10.383 1 87.81 69 ASP A N 1
ATOM 487 C CA . ASP A 1 69 ? -10.945 8.875 -11.117 1 87.81 69 ASP A CA 1
ATOM 488 C C . ASP A 1 69 ? -12.164 8.414 -10.328 1 87.81 69 ASP A C 1
ATOM 490 O O . ASP A 1 69 ? -12.047 7.625 -9.391 1 87.81 69 ASP A O 1
ATOM 494 N N . ALA A 1 70 ? -13.352 8.812 -10.727 1 86.19 70 ALA A N 1
ATOM 495 C CA . ALA A 1 70 ? -14.57 8.523 -9.984 1 86.19 70 ALA A CA 1
ATOM 496 C C . ALA A 1 70 ? -15.273 7.293 -10.547 1 86.19 70 ALA A C 1
ATOM 498 O O . ALA A 1 70 ? -16.328 6.895 -10.055 1 86.19 70 ALA A O 1
ATOM 499 N N . ARG A 1 71 ? -14.727 6.734 -11.57 1 92.81 71 ARG A N 1
ATOM 500 C CA . ARG A 1 71 ? -15.359 5.57 -12.188 1 92.81 71 ARG A CA 1
ATOM 501 C C . ARG A 1 71 ? -15.398 4.395 -11.219 1 92.81 71 ARG A C 1
ATOM 503 O O . ARG A 1 71 ? -14.484 4.215 -10.406 1 92.81 71 ARG A O 1
ATOM 510 N N . THR A 1 72 ? -16.438 3.605 -11.258 1 93.94 72 THR A N 1
ATOM 511 C CA . THR A 1 72 ? -16.641 2.393 -10.469 1 93.94 72 THR A CA 1
ATOM 512 C C . THR A 1 72 ? -17.016 1.218 -11.367 1 93.94 72 THR A C 1
ATOM 514 O O . THR A 1 72 ? -17.281 1.398 -12.555 1 93.94 72 THR A O 1
ATOM 517 N N . PHE A 1 73 ? -16.891 0.018 -10.914 1 95.38 73 PHE A N 1
ATOM 518 C CA . PHE A 1 73 ? -17.375 -1.19 -11.57 1 95.38 73 PHE A CA 1
ATOM 519 C C . PHE A 1 73 ? -18.062 -2.115 -10.57 1 95.38 73 PHE A C 1
ATOM 521 O O . PHE A 1 73 ? -17.969 -1.908 -9.359 1 95.38 73 PHE A O 1
ATOM 528 N N . HIS A 1 74 ? -18.812 -3.008 -11.125 1 94.69 74 HIS A N 1
ATOM 529 C CA . HIS A 1 74 ? -19.469 -3.996 -10.289 1 94.69 74 HIS A CA 1
ATOM 530 C C . HIS A 1 74 ? -18.594 -5.215 -10.062 1 94.69 74 HIS A C 1
ATOM 532 O O . HIS A 1 74 ? -18.25 -5.922 -11.008 1 94.69 74 HIS A O 1
ATOM 538 N N . GLN A 1 75 ? -18.188 -5.414 -8.828 1 95.88 75 GLN A N 1
ATOM 539 C CA . GLN A 1 75 ? -17.422 -6.586 -8.422 1 95.88 75 GLN A CA 1
ATOM 540 C C . GLN A 1 75 ? -18.328 -7.645 -7.801 1 95.88 75 GLN A C 1
ATOM 542 O O . GLN A 1 75 ? -19.047 -7.363 -6.844 1 95.88 75 GLN A O 1
ATOM 547 N N . ARG A 1 76 ? -18.234 -8.836 -8.281 1 93.31 76 ARG A N 1
ATOM 548 C CA . ARG A 1 76 ? -19.125 -9.891 -7.828 1 93.31 76 ARG A CA 1
ATOM 549 C C . ARG A 1 76 ? -18.656 -10.5 -6.516 1 93.31 76 ARG A C 1
ATOM 551 O O . ARG A 1 76 ? -17.453 -10.68 -6.312 1 93.31 76 ARG A O 1
ATOM 558 N N . TYR A 1 77 ? -19.641 -10.766 -5.691 1 93.88 77 TYR A N 1
ATOM 559 C CA . TYR A 1 77 ? -19.359 -11.508 -4.469 1 93.88 77 TYR A CA 1
ATOM 560 C C . TYR A 1 77 ? -20.562 -12.336 -4.047 1 93.88 77 TYR A C 1
ATOM 562 O O . TYR A 1 77 ? -21.656 -12.172 -4.594 1 93.88 77 TYR A O 1
ATOM 570 N N . TRP A 1 78 ? -20.344 -13.297 -3.182 1 92.31 78 TRP A N 1
ATOM 571 C CA . TRP A 1 78 ? -21.375 -14.133 -2.574 1 92.31 78 TRP A CA 1
ATOM 572 C C . TRP A 1 78 ? -21.297 -14.078 -1.053 1 92.31 78 TRP A C 1
ATOM 574 O O . TRP A 1 78 ? -20.25 -13.766 -0.492 1 92.31 78 TRP A O 1
ATOM 584 N N . GLU A 1 79 ? -22.406 -14.305 -0.483 1 92.25 79 GLU A N 1
ATOM 585 C CA . GLU A 1 79 ? -22.469 -14.242 0.974 1 92.25 79 GLU A CA 1
ATOM 586 C C . GLU A 1 79 ? -23.297 -15.398 1.542 1 92.25 79 GLU A C 1
ATOM 588 O O . GLU A 1 79 ? -24.281 -15.82 0.94 1 92.25 79 GLU A O 1
ATOM 593 N N . ASN A 1 80 ? -22.828 -16 2.645 1 91.81 80 ASN A N 1
ATOM 594 C CA . ASN A 1 80 ? -23.516 -17.016 3.42 1 91.81 80 ASN A CA 1
ATOM 595 C C . ASN A 1 80 ? -23.609 -16.641 4.895 1 91.81 80 ASN A C 1
ATOM 597 O O . ASN A 1 80 ? -22.609 -16.719 5.621 1 91.81 80 ASN A O 1
ATOM 601 N N . GLN A 1 81 ? -24.812 -16.266 5.309 1 90.12 81 GLN A N 1
ATOM 602 C CA . GLN A 1 81 ? -25.016 -15.852 6.695 1 90.12 81 GLN A CA 1
ATOM 603 C C . GLN A 1 81 ? -25.828 -16.875 7.469 1 90.12 81 GLN A C 1
ATOM 605 O O . GLN A 1 81 ? -26.312 -16.594 8.562 1 90.12 81 GLN A O 1
ATOM 610 N N . ARG A 1 82 ? -25.938 -18.016 6.949 1 87.62 82 ARG A N 1
ATOM 611 C CA . ARG A 1 82 ? -26.797 -19.062 7.504 1 87.62 82 ARG A CA 1
ATOM 612 C C . ARG A 1 82 ? -26.406 -19.391 8.938 1 87.62 82 ARG A C 1
ATOM 614 O O . ARG A 1 82 ? -27.25 -19.688 9.773 1 87.62 82 ARG A O 1
ATOM 621 N N . TRP A 1 83 ? -25.156 -19.344 9.188 1 88.81 83 TRP A N 1
ATOM 622 C CA . TRP A 1 83 ? -24.672 -19.828 10.484 1 88.81 83 TRP A CA 1
ATOM 623 C C . TRP A 1 83 ? -24.172 -18.672 11.344 1 88.81 83 TRP A C 1
ATOM 625 O O . TRP A 1 83 ? -23.531 -18.875 12.367 1 88.81 83 TRP A O 1
ATOM 635 N N . TRP A 1 84 ? -24.406 -17.422 10.938 1 90.69 84 TRP A N 1
ATOM 636 C CA . TRP A 1 84 ? -23.891 -16.25 11.617 1 90.69 84 TRP A CA 1
ATOM 637 C C . TRP A 1 84 ? -24.438 -16.156 13.039 1 90.69 84 TRP A C 1
ATOM 639 O O . TRP A 1 84 ? -25.656 -16.188 13.242 1 90.69 84 TRP A O 1
ATOM 649 N N . LYS A 1 85 ? -23.531 -16.141 14 1 89.75 85 LYS A N 1
ATOM 650 C CA . LYS A 1 85 ? -23.859 -15.961 15.414 1 89.75 85 LYS A CA 1
ATOM 651 C C . LYS A 1 85 ? -22.844 -15.062 16.094 1 89.75 85 LYS A C 1
ATOM 653 O O . LYS A 1 85 ? -21.641 -15.242 15.938 1 89.75 85 LYS A O 1
ATOM 658 N N . VAL A 1 86 ? -23.344 -14.062 16.797 1 88.19 86 VAL A N 1
ATOM 659 C CA . VAL A 1 86 ? -22.484 -13.258 17.641 1 88.19 86 VAL A CA 1
ATOM 660 C C . VAL A 1 86 ? -22.234 -13.984 18.969 1 88.19 86 VAL A C 1
ATOM 662 O O . VAL A 1 86 ? -23.188 -14.297 19.703 1 88.19 86 VAL A O 1
ATOM 665 N N . PRO A 1 87 ? -20.969 -14.266 19.172 1 88.19 87 PRO A N 1
ATOM 666 C CA . PRO A 1 87 ? -20.703 -14.992 20.422 1 88.19 87 PRO A CA 1
ATOM 667 C C . PRO A 1 87 ? -21.094 -14.203 21.656 1 88.19 87 PRO A C 1
ATOM 669 O O . PRO A 1 87 ? -20.984 -12.977 21.672 1 88.19 87 PRO A O 1
ATOM 672 N N . THR A 1 88 ? -21.5 -14.969 22.656 1 82.44 88 THR A N 1
ATOM 673 C CA . THR A 1 88 ? -21.922 -14.359 23.906 1 82.44 88 THR A CA 1
ATOM 674 C C . THR A 1 88 ? -20.797 -14.422 24.938 1 82.44 88 THR A C 1
ATOM 676 O O . THR A 1 88 ? -20.812 -13.68 25.922 1 82.44 88 THR A O 1
ATOM 679 N N . GLN A 1 89 ? -19.875 -15.258 24.688 1 81.62 89 GLN A N 1
ATOM 680 C CA . GLN A 1 89 ? -18.734 -15.375 25.578 1 81.62 89 GLN A CA 1
ATOM 681 C C . GLN A 1 89 ? -17.828 -14.156 25.484 1 81.62 89 GLN A C 1
ATOM 683 O O . GLN A 1 89 ? -17.547 -13.672 24.391 1 81.62 89 GLN A O 1
ATOM 688 N N . ALA A 1 90 ? -17.391 -13.664 26.609 1 74.69 90 ALA A N 1
ATOM 689 C CA . ALA A 1 90 ? -16.672 -12.398 26.703 1 74.69 90 ALA A CA 1
ATOM 690 C C . ALA A 1 90 ? -15.383 -12.43 25.875 1 74.69 90 ALA A C 1
ATOM 692 O O . ALA A 1 90 ? -15.016 -11.438 25.25 1 74.69 90 ALA A O 1
ATOM 693 N N . GLN A 1 91 ? -14.812 -13.586 25.734 1 82.38 91 GLN A N 1
ATOM 694 C CA . GLN A 1 91 ? -13.508 -13.578 25.062 1 82.38 91 GLN A CA 1
ATOM 695 C C . GLN A 1 91 ? -13.633 -13.977 23.609 1 82.38 91 GLN A C 1
ATOM 697 O O . GLN A 1 91 ? -12.664 -13.891 22.844 1 82.38 91 GLN A O 1
ATOM 702 N N . ALA A 1 92 ? -14.812 -14.172 23.234 1 87.38 92 ALA A N 1
ATOM 703 C CA . ALA A 1 92 ? -14.984 -14.633 21.859 1 87.38 92 ALA A CA 1
ATOM 704 C C . ALA A 1 92 ? -15.414 -13.492 20.938 1 87.38 92 ALA A C 1
ATOM 706 O O . ALA A 1 92 ? -16.219 -12.648 21.328 1 87.38 92 ALA A O 1
ATOM 707 N N . HIS A 1 93 ? -14.805 -13.438 19.781 1 92.19 93 HIS A N 1
ATOM 708 C CA . HIS A 1 93 ? -15.102 -12.414 18.797 1 92.19 93 HIS A CA 1
ATOM 709 C C . HIS A 1 93 ? -15.961 -12.977 17.672 1 92.19 93 HIS A C 1
ATOM 711 O O . HIS A 1 93 ? -15.789 -14.133 17.266 1 92.19 93 HIS A O 1
ATOM 717 N N . PRO A 1 94 ? -16.984 -12.25 17.219 1 94.19 94 PRO A N 1
ATOM 718 C CA . PRO A 1 94 ? -17.594 -12.656 15.945 1 94.19 94 PRO A CA 1
ATOM 719 C C . PRO A 1 94 ? -16.562 -12.836 14.828 1 94.19 94 PRO A C 1
ATOM 721 O O . PRO A 1 94 ? -15.523 -12.172 14.836 1 94.19 94 PRO A O 1
ATOM 724 N N . MET A 1 95 ? -16.828 -13.75 13.922 1 96.19 95 MET A N 1
ATOM 725 C CA . MET A 1 95 ? -15.867 -14.023 12.852 1 96.19 95 MET A CA 1
ATOM 726 C C . MET A 1 95 ? -16.516 -13.836 11.484 1 96.19 95 MET A C 1
ATOM 728 O O . MET A 1 95 ? -17.672 -14.211 11.281 1 96.19 95 MET A O 1
ATOM 732 N N . ALA A 1 96 ? -15.812 -13.195 10.617 1 96.81 96 ALA A N 1
ATOM 733 C CA . ALA A 1 96 ? -16.141 -13.109 9.195 1 96.81 96 ALA A CA 1
ATOM 734 C C . ALA A 1 96 ? -15.031 -13.695 8.328 1 96.81 96 ALA A C 1
ATOM 736 O O . ALA A 1 96 ? -13.859 -13.359 8.508 1 96.81 96 ALA A O 1
ATOM 737 N N . ILE A 1 97 ? -15.398 -14.586 7.43 1 96.94 97 ILE A N 1
ATOM 738 C CA . ILE A 1 97 ? -14.43 -15.219 6.539 1 96.94 97 ILE A CA 1
ATOM 739 C C . ILE A 1 97 ? -14.633 -14.711 5.113 1 96.94 97 ILE A C 1
ATOM 741 O O . ILE A 1 97 ? -15.75 -14.734 4.598 1 96.94 97 ILE A O 1
ATOM 745 N N . LEU A 1 98 ? -13.57 -14.188 4.57 1 96.75 98 LEU A N 1
ATOM 746 C CA . LEU A 1 98 ? -13.586 -13.75 3.176 1 96.75 98 LEU A CA 1
ATOM 747 C C . LEU A 1 98 ? -12.664 -14.625 2.326 1 96.75 98 LEU A C 1
ATOM 749 O O . LEU A 1 98 ? -11.453 -14.641 2.533 1 96.75 98 LEU A O 1
ATOM 753 N N . ARG A 1 99 ? -13.219 -15.289 1.396 1 95.31 99 ARG A N 1
ATOM 754 C CA . ARG A 1 99 ? -12.43 -16.031 0.419 1 95.31 99 ARG A CA 1
ATOM 755 C C . ARG A 1 99 ? -12.258 -15.234 -0.868 1 95.31 99 ARG A C 1
ATOM 757 O O . ARG A 1 99 ? -13.242 -14.789 -1.468 1 95.31 99 ARG A O 1
ATOM 764 N N . ILE A 1 100 ? -11.039 -14.984 -1.21 1 95 100 ILE A N 1
ATOM 765 C CA . ILE A 1 100 ? -10.75 -14.5 -2.555 1 95 100 ILE A CA 1
ATOM 766 C C . ILE A 1 100 ? -10.75 -15.672 -3.535 1 95 100 ILE A C 1
ATOM 768 O O . ILE A 1 100 ? -9.984 -16.625 -3.367 1 95 100 ILE A O 1
ATOM 772 N N . ASN A 1 101 ? -11.609 -15.57 -4.547 1 91.06 101 ASN A N 1
ATOM 773 C CA . ASN A 1 101 ? -11.82 -16.734 -5.402 1 91.06 101 ASN A CA 1
ATOM 774 C C . ASN A 1 101 ? -12.008 -16.328 -6.863 1 91.06 101 ASN A C 1
ATOM 776 O O . ASN A 1 101 ? -13.102 -15.938 -7.273 1 91.06 101 ASN A O 1
ATOM 780 N N . SER A 1 102 ? -10.977 -16.547 -7.668 1 86.5 102 SER A N 1
ATOM 781 C CA . SER A 1 102 ? -11.008 -16.203 -9.086 1 86.5 102 SER A CA 1
ATOM 782 C C . SER A 1 102 ? -11.797 -17.234 -9.891 1 86.5 102 SER A C 1
ATOM 784 O O . SER A 1 102 ? -12.156 -16.969 -11.047 1 86.5 102 SER A O 1
ATOM 786 N N . PHE A 1 103 ? -12.102 -18.375 -9.266 1 73.5 103 PHE A N 1
ATOM 787 C CA . PHE A 1 103 ? -12.695 -19.484 -10.016 1 73.5 103 PHE A CA 1
ATOM 788 C C . PHE A 1 103 ? -14.094 -19.797 -9.484 1 73.5 103 PHE A C 1
ATOM 790 O O . PHE A 1 103 ? -14.5 -20.969 -9.469 1 73.5 103 PHE A O 1
ATOM 797 N N . HIS A 1 104 ? -14.695 -18.719 -9.125 1 63.81 104 HIS A N 1
ATOM 798 C CA . HIS A 1 104 ? -16 -19.016 -8.555 1 63.81 104 HIS A CA 1
ATOM 799 C C . HIS A 1 104 ? -16.906 -19.703 -9.57 1 63.81 104 HIS A C 1
ATOM 801 O O . HIS A 1 104 ? -16.984 -19.281 -10.727 1 63.81 104 HIS A O 1
ATOM 807 N N . ASP A 1 105 ? -17.312 -20.953 -9.109 1 57.47 105 ASP A N 1
ATOM 808 C CA . ASP A 1 105 ? -18.359 -21.641 -9.875 1 57.47 105 ASP A CA 1
ATOM 809 C C . ASP A 1 105 ? -19.719 -21.516 -9.195 1 57.47 105 ASP A C 1
ATOM 811 O O . ASP A 1 105 ? -19.812 -21.656 -7.973 1 57.47 105 ASP A O 1
ATOM 815 N N . ASP A 1 106 ? -20.688 -20.781 -9.68 1 51.75 106 ASP A N 1
ATOM 816 C CA . ASP A 1 106 ? -22.016 -20.469 -9.164 1 51.75 106 ASP A CA 1
ATOM 817 C C . ASP A 1 106 ? -22.531 -21.594 -8.281 1 51.75 106 ASP A C 1
ATOM 819 O O . ASP A 1 106 ? -23.328 -21.359 -7.367 1 51.75 106 ASP A O 1
ATOM 823 N N . GLY A 1 107 ? -22.047 -22.781 -8.336 1 53.69 107 GLY A N 1
ATOM 824 C CA . GLY A 1 107 ? -22.781 -23.781 -7.598 1 53.69 107 GLY A CA 1
ATOM 825 C C . GLY A 1 107 ? -22.016 -24.344 -6.418 1 53.69 107 GLY A C 1
ATOM 826 O O . GLY A 1 107 ? -22.609 -24.734 -5.41 1 53.69 107 GLY A O 1
ATOM 827 N N . ASP A 1 108 ? -20.703 -24.359 -6.285 1 61.41 108 ASP A N 1
ATOM 828 C CA . ASP A 1 108 ? -19.984 -25.25 -5.383 1 61.41 108 ASP A CA 1
ATOM 829 C C . ASP A 1 108 ? -19.391 -24.484 -4.207 1 61.41 108 ASP A C 1
ATOM 831 O O . ASP A 1 108 ? -18.906 -25.094 -3.25 1 61.41 108 ASP A O 1
ATOM 835 N N . TRP A 1 109 ? -19.703 -23.234 -4.059 1 69.44 109 TRP A N 1
ATOM 836 C CA . TRP A 1 109 ? -18.953 -22.516 -3.029 1 69.44 109 TRP A CA 1
ATOM 837 C C . TRP A 1 109 ? -19.562 -22.75 -1.651 1 69.44 109 TRP A C 1
ATOM 839 O O . TRP A 1 109 ? -18.844 -22.75 -0.643 1 69.44 109 TRP A O 1
ATOM 849 N N . ASN A 1 110 ? -20.797 -23.219 -1.561 1 76.5 110 ASN A N 1
ATOM 850 C CA . ASN A 1 110 ? -21.5 -23.375 -0.284 1 76.5 110 ASN A CA 1
ATOM 851 C C . ASN A 1 110 ? -21.234 -24.75 0.328 1 76.5 110 ASN A C 1
ATOM 853 O O . ASN A 1 110 ? -21.562 -24.984 1.491 1 76.5 110 ASN A O 1
ATOM 857 N N . THR A 1 111 ? -20.609 -25.547 -0.465 1 80.69 111 THR A N 1
ATOM 858 C CA . THR A 1 111 ? -20.297 -26.859 0.062 1 80.69 111 THR A CA 1
ATOM 859 C C . THR A 1 111 ? -18.812 -26.969 0.419 1 80.69 111 THR A C 1
ATOM 861 O O . THR A 1 111 ? -18.328 -28.031 0.799 1 80.69 111 THR A O 1
ATOM 864 N N . SER A 1 112 ? -18.172 -25.875 0.371 1 88.56 112 SER A N 1
ATOM 865 C CA . SER A 1 112 ? -16.734 -25.859 0.653 1 88.56 112 SER A CA 1
ATOM 866 C C . SER A 1 112 ? -16.469 -26.156 2.125 1 88.56 112 SER A C 1
ATOM 868 O O . SER A 1 112 ? -17.344 -26 2.971 1 88.56 112 SER A O 1
ATOM 870 N N . THR A 1 113 ? -15.289 -26.656 2.375 1 93.69 113 THR A N 1
ATOM 871 C CA . THR A 1 113 ? -14.836 -26.891 3.742 1 93.69 113 THR A CA 1
ATOM 872 C C . THR A 1 113 ? -14.875 -25.594 4.547 1 93.69 113 THR A C 1
ATOM 874 O O . THR A 1 113 ? -15.078 -25.609 5.762 1 93.69 113 THR A O 1
ATOM 877 N N . ILE A 1 114 ? -14.812 -24.438 3.895 1 94.62 114 ILE A N 1
ATOM 878 C CA . ILE A 1 114 ? -14.883 -23.141 4.555 1 94.62 114 ILE A CA 1
ATOM 879 C C . ILE A 1 114 ? -16.25 -22.984 5.219 1 94.62 114 ILE A C 1
ATOM 881 O O . ILE A 1 114 ? -16.344 -22.516 6.359 1 94.62 114 ILE A O 1
ATOM 885 N N . VAL A 1 115 ? -17.266 -23.375 4.516 1 92.62 115 VAL A N 1
ATOM 886 C CA . VAL A 1 115 ? -18.625 -23.266 5.051 1 92.62 115 VAL A CA 1
ATOM 887 C C . VAL A 1 115 ? -18.797 -24.219 6.223 1 92.62 115 VAL A C 1
ATOM 889 O O . VAL A 1 115 ? -19.5 -23.906 7.188 1 92.62 115 VAL A O 1
ATOM 892 N N . THR A 1 116 ? -18.172 -25.344 6.129 1 94.19 116 THR A N 1
ATOM 893 C CA . THR A 1 116 ? -18.188 -26.281 7.246 1 94.19 116 THR A CA 1
ATOM 894 C C . THR A 1 116 ? -17.562 -25.656 8.484 1 94.19 116 THR A C 1
ATOM 896 O O . THR A 1 116 ? -18.094 -25.781 9.586 1 94.19 116 THR A O 1
ATOM 899 N N . TRP A 1 117 ? -16.406 -25.031 8.297 1 96.62 117 TRP A N 1
ATOM 900 C CA . TRP A 1 117 ? -15.758 -24.359 9.414 1 96.62 117 TRP A CA 1
ATOM 901 C C . TRP A 1 117 ? -16.641 -23.234 9.953 1 96.62 117 TRP A C 1
ATOM 903 O O . TRP A 1 117 ? -16.75 -23.047 11.164 1 96.62 117 TRP A O 1
ATOM 913 N N . ALA A 1 118 ? -17.266 -22.5 9.047 1 95.31 118 ALA A N 1
ATOM 914 C CA . ALA A 1 118 ? -18.125 -21.391 9.422 1 95.31 118 ALA A CA 1
ATOM 915 C C . ALA A 1 118 ? -19.297 -21.859 10.281 1 95.31 118 ALA A C 1
ATOM 917 O O . ALA A 1 118 ? -19.703 -21.156 11.219 1 95.31 118 ALA A O 1
ATOM 918 N N . LYS A 1 119 ? -19.859 -22.969 9.953 1 94.19 119 LYS A N 1
ATOM 919 C CA . LYS A 1 119 ? -20.953 -23.562 10.727 1 94.19 119 LYS A CA 1
ATOM 920 C C . LYS A 1 119 ? -20.547 -23.781 12.18 1 94.19 119 LYS A C 1
ATOM 922 O O . LYS A 1 119 ? -21.297 -23.453 13.102 1 94.19 119 LYS A O 1
ATOM 927 N N . GLU A 1 120 ? -19.391 -24.266 12.359 1 94.94 120 GLU A N 1
ATOM 928 C CA . GLU A 1 120 ? -18.906 -24.594 13.695 1 94.94 120 GLU A CA 1
ATOM 929 C C . GLU A 1 120 ? -18.516 -23.328 14.461 1 94.94 120 GLU A C 1
ATOM 931 O O . GLU A 1 120 ? -18.656 -23.266 15.688 1 94.94 120 GLU A O 1
ATOM 936 N N . LEU A 1 121 ? -18.062 -22.297 13.789 1 95.88 121 LEU A N 1
ATOM 937 C CA . LEU A 1 121 ? -17.547 -21.094 14.414 1 95.88 121 LEU A CA 1
ATOM 938 C C . LEU A 1 121 ? -18.641 -20.047 14.562 1 95.88 121 LEU A C 1
ATOM 940 O O . LEU A 1 121 ? -18.469 -19.062 15.281 1 95.88 121 LEU A O 1
ATOM 944 N N . GLY A 1 122 ? -19.75 -20.266 13.867 1 95.19 122 GLY A N 1
ATOM 945 C CA . GLY A 1 122 ? -20.75 -19.219 13.781 1 95.19 122 GLY A CA 1
ATOM 946 C C . GLY A 1 122 ? -20.297 -18.016 12.969 1 95.19 122 GLY A C 1
ATOM 947 O O . GLY A 1 122 ? -20.578 -16.875 13.328 1 95.19 122 GLY A O 1
ATOM 948 N N . ALA A 1 123 ? -19.562 -18.25 11.938 1 96.31 123 ALA A N 1
ATOM 949 C CA . ALA A 1 123 ? -18.984 -17.172 11.148 1 96.31 123 ALA A CA 1
ATOM 950 C C . ALA A 1 123 ? -19.844 -16.844 9.93 1 96.31 123 ALA A C 1
ATOM 952 O O . ALA A 1 123 ? -20.578 -17.703 9.43 1 96.31 123 ALA A O 1
ATOM 953 N N . ILE A 1 124 ? -19.797 -15.609 9.5 1 95.5 124 ILE A N 1
ATOM 954 C CA . ILE A 1 124 ? -20.328 -15.227 8.195 1 95.5 124 ILE A CA 1
ATOM 955 C C . ILE A 1 124 ? -19.266 -15.445 7.125 1 95.5 124 ILE A C 1
ATOM 957 O O . ILE A 1 124 ? -18.078 -15.234 7.375 1 95.5 124 ILE A O 1
ATOM 961 N N . VAL A 1 125 ? -19.703 -15.938 5.93 1 95.44 125 VAL A N 1
ATOM 962 C CA . VAL A 1 125 ? -18.75 -16.234 4.863 1 95.44 125 VAL A CA 1
ATOM 963 C C . VAL A 1 125 ? -19.047 -15.367 3.646 1 95.44 125 VAL A C 1
ATOM 965 O O . VAL A 1 125 ? -20.203 -15.211 3.25 1 95.44 125 VAL A O 1
ATOM 968 N N . PHE A 1 126 ? -17.984 -14.75 3.156 1 94.31 126 PHE A N 1
ATOM 969 C CA . PHE A 1 126 ? -18.031 -14.031 1.888 1 94.31 126 PHE A CA 1
ATOM 970 C C . PHE A 1 126 ? -17.109 -14.68 0.865 1 94.31 126 PHE A C 1
ATOM 972 O O . PHE A 1 126 ? -16.031 -15.156 1.215 1 94.31 126 PHE A O 1
ATOM 979 N N . ASP A 1 127 ? -17.516 -14.781 -0.348 1 94.19 127 ASP A N 1
ATOM 980 C CA . ASP A 1 127 ? -16.703 -15.156 -1.498 1 94.19 127 ASP A CA 1
ATOM 981 C C . ASP A 1 127 ? -16.609 -14.016 -2.502 1 94.19 127 ASP A C 1
ATOM 983 O O . ASP A 1 127 ? -17.594 -13.625 -3.113 1 94.19 127 ASP A O 1
ATOM 987 N N . LEU A 1 128 ? -15.406 -13.477 -2.672 1 95 128 LEU A N 1
ATOM 988 C CA . LEU A 1 128 ? -15.195 -12.297 -3.496 1 95 128 LEU A CA 1
ATOM 989 C C . LEU A 1 128 ? -14.406 -12.641 -4.754 1 95 128 LEU A C 1
ATOM 991 O O . LEU A 1 128 ? -13.328 -13.234 -4.672 1 95 128 LEU A O 1
ATOM 995 N N . GLU A 1 129 ? -14.953 -12.336 -5.875 1 93.31 129 GLU A N 1
ATOM 996 C CA . GLU A 1 129 ? -14.25 -12.461 -7.148 1 93.31 129 GLU A CA 1
ATOM 997 C C . GLU A 1 129 ? -13.273 -11.297 -7.355 1 93.31 129 GLU A C 1
ATOM 999 O O . GLU A 1 129 ? -13.672 -10.133 -7.32 1 93.31 129 GLU A O 1
ATOM 1004 N N . PRO A 1 130 ? -12 -11.594 -7.477 1 94.44 130 PRO A N 1
ATOM 1005 C CA . PRO A 1 130 ? -11.078 -10.477 -7.684 1 94.44 130 PRO A CA 1
ATOM 1006 C C . PRO A 1 130 ? -11.266 -9.797 -9.039 1 94.44 130 PRO A C 1
ATOM 1008 O O . PRO A 1 130 ? -11.852 -10.383 -9.953 1 94.44 130 PRO A O 1
ATOM 1011 N N . ARG A 1 131 ? -10.797 -8.523 -9.102 1 94.38 131 ARG A N 1
ATOM 1012 C CA . ARG A 1 131 ? -10.859 -7.828 -10.383 1 94.38 131 ARG A CA 1
ATOM 1013 C C . ARG A 1 131 ? -10.156 -8.625 -11.469 1 94.38 131 ARG A C 1
ATOM 1015 O O . ARG A 1 131 ? -9.133 -9.266 -11.219 1 94.38 131 ARG A O 1
ATOM 1022 N N . TYR A 1 132 ? -10.781 -8.625 -12.711 1 89.44 132 TYR A N 1
ATOM 1023 C CA . TYR A 1 132 ? -10.32 -9.258 -13.945 1 89.44 132 TYR A CA 1
ATOM 1024 C C . TYR A 1 132 ? -10.453 -10.773 -13.867 1 89.44 132 TYR A C 1
ATOM 1026 O O . TYR A 1 132 ? -9.758 -11.5 -14.578 1 89.44 132 TYR A O 1
ATOM 1034 N N . ALA A 1 133 ? -11.25 -11.203 -12.906 1 87.38 133 ALA A N 1
ATOM 1035 C CA . ALA A 1 133 ? -11.68 -12.602 -12.867 1 87.38 133 ALA A CA 1
ATOM 1036 C C . ALA A 1 133 ? -13.188 -12.719 -13.07 1 87.38 133 ALA A C 1
ATOM 1038 O O . ALA A 1 133 ? -13.938 -11.805 -12.727 1 87.38 133 ALA A O 1
ATOM 1039 N N . GLY A 1 134 ? -13.594 -13.844 -13.617 1 83.44 134 GLY A N 1
ATOM 1040 C CA . GLY A 1 134 ? -15.023 -14.055 -13.82 1 83.44 134 GLY A CA 1
ATOM 1041 C C . GLY A 1 134 ? -15.688 -12.922 -14.578 1 83.44 134 GLY A C 1
ATOM 1042 O O . GLY A 1 134 ? -15.297 -12.602 -15.703 1 83.44 134 GLY A O 1
ATOM 1043 N N . LYS A 1 135 ? -16.625 -12.219 -13.891 1 84.56 135 LYS A N 1
ATOM 1044 C CA . LYS A 1 135 ? -17.328 -11.109 -14.516 1 84.56 135 LYS A CA 1
ATOM 1045 C C . LYS A 1 135 ? -16.984 -9.789 -13.836 1 84.56 135 LYS A C 1
ATOM 1047 O O . LYS A 1 135 ? -17.609 -8.758 -14.117 1 84.56 135 LYS A O 1
ATOM 1052 N N . SER A 1 136 ? -16 -9.836 -13.039 1 91.12 136 SER A N 1
ATOM 1053 C CA . SER A 1 136 ? -15.602 -8.648 -12.297 1 91.12 136 SER A CA 1
ATOM 1054 C C . SER A 1 136 ? -14.516 -7.871 -13.039 1 91.12 136 SER A C 1
ATOM 1056 O O . SER A 1 136 ? -13.328 -8.016 -12.742 1 91.12 136 SER A O 1
ATOM 1058 N N . TYR A 1 137 ? -14.945 -7 -14.008 1 90.25 137 TYR A N 1
ATOM 1059 C CA . TYR A 1 137 ? -14.008 -6.25 -14.828 1 90.25 137 TYR A CA 1
ATOM 1060 C C . TYR A 1 137 ? -14.203 -4.75 -14.648 1 90.25 137 TYR A C 1
ATOM 1062 O O . TYR A 1 137 ? -15.297 -4.23 -14.859 1 90.25 137 TYR A O 1
ATOM 1070 N N . PRO A 1 138 ? -13.156 -4.055 -14.242 1 91.94 138 PRO A N 1
ATOM 1071 C CA . PRO A 1 138 ? -13.258 -2.602 -14.094 1 91.94 138 PRO A CA 1
ATOM 1072 C C . PRO A 1 138 ? -13.633 -1.902 -15.398 1 91.94 138 PRO A C 1
ATOM 1074 O O . PRO A 1 138 ? -14.312 -0.871 -15.375 1 91.94 138 PRO A O 1
ATOM 1077 N N . LEU A 1 139 ? -13.156 -2.396 -16.453 1 87.38 139 LEU A N 1
ATOM 1078 C CA . LEU A 1 139 ? -13.484 -1.876 -17.766 1 87.38 139 LEU A CA 1
ATOM 1079 C C . LEU A 1 139 ? -14 -2.984 -18.672 1 87.38 139 LEU A C 1
ATOM 1081 O O . LEU A 1 139 ? -13.727 -4.164 -18.453 1 87.38 139 LEU A O 1
ATOM 1085 N N . PRO A 1 140 ? -14.742 -2.602 -19.625 1 76.94 140 PRO A N 1
ATOM 1086 C CA . PRO A 1 140 ? -15.438 -3.615 -20.422 1 76.94 140 PRO A CA 1
ATOM 1087 C C . PRO A 1 140 ? -14.492 -4.445 -21.281 1 76.94 140 PRO A C 1
ATOM 1089 O O . PRO A 1 140 ? -14.828 -5.562 -21.672 1 76.94 140 PRO A O 1
ATOM 1092 N N . ASP A 1 141 ? -13.312 -3.928 -21.531 1 74.94 141 ASP A N 1
ATOM 1093 C CA . ASP A 1 141 ? -12.383 -4.637 -22.406 1 74.94 141 ASP A CA 1
ATOM 1094 C C . ASP A 1 141 ? -11.102 -5.008 -21.656 1 74.94 141 ASP A C 1
ATOM 1096 O O . ASP A 1 141 ? -10.914 -4.633 -20.5 1 74.94 141 ASP A O 1
ATOM 1100 N N . VAL A 1 142 ? -10.352 -5.973 -22.266 1 76.69 142 VAL A N 1
ATOM 1101 C CA . VAL A 1 142 ? -9.078 -6.371 -21.672 1 76.69 142 VAL A CA 1
ATOM 1102 C C . VAL A 1 142 ? -7.938 -6.035 -22.641 1 76.69 142 VAL A C 1
ATOM 1104 O O . VAL A 1 142 ? -6.969 -6.789 -22.75 1 76.69 142 VAL A O 1
ATOM 1107 N N . ARG A 1 143 ? -8.172 -4.898 -23.406 1 81.12 143 ARG A N 1
ATOM 1108 C CA . ARG A 1 143 ? -7.031 -4.363 -24.156 1 81.12 143 ARG A CA 1
ATOM 1109 C C . ARG A 1 143 ? -5.91 -3.947 -23.203 1 81.12 143 ARG A C 1
ATOM 1111 O O . ARG A 1 143 ? -6.133 -3.793 -22 1 81.12 143 ARG A O 1
ATOM 1118 N N . THR A 1 144 ? -4.715 -3.891 -23.688 1 79.06 144 THR A N 1
ATOM 1119 C CA . THR A 1 144 ? -3.555 -3.584 -22.859 1 79.06 144 THR A CA 1
ATOM 1120 C C . THR A 1 144 ? -3.826 -2.375 -21.969 1 79.06 144 THR A C 1
ATOM 1122 O O . THR A 1 144 ? -3.549 -2.404 -20.766 1 79.06 144 THR A O 1
ATOM 1125 N N . GLU A 1 145 ? -4.332 -1.311 -22.5 1 82.81 145 GLU A N 1
ATOM 1126 C CA . GLU A 1 145 ? -4.578 -0.074 -21.766 1 82.81 145 GLU A CA 1
ATOM 1127 C C . GLU A 1 145 ? -5.594 -0.29 -20.641 1 82.81 145 GLU A C 1
ATOM 1129 O O . GLU A 1 145 ? -5.559 0.405 -19.625 1 82.81 145 GLU A O 1
ATOM 1134 N N . ASP A 1 146 ? -6.426 -1.23 -20.844 1 84.69 146 ASP A N 1
ATOM 1135 C CA . ASP A 1 146 ? -7.449 -1.516 -19.844 1 84.69 146 ASP A CA 1
ATOM 1136 C C . ASP A 1 146 ? -6.883 -2.354 -18.703 1 84.69 146 ASP A C 1
ATOM 1138 O O . ASP A 1 146 ? -7.434 -2.361 -17.594 1 84.69 146 ASP A O 1
ATOM 1142 N N . LEU A 1 147 ? -5.797 -3.02 -18.938 1 89.69 147 LEU A N 1
ATOM 1143 C CA . LEU A 1 147 ? -5.191 -3.906 -17.953 1 89.69 147 LEU A CA 1
ATOM 1144 C C . LEU A 1 147 ? -4.301 -3.125 -17 1 89.69 147 LEU A C 1
ATOM 1146 O O . LEU A 1 147 ? -3.828 -3.672 -16 1 89.69 147 LEU A O 1
ATOM 1150 N N . ARG A 1 148 ? -4.219 -1.796 -17.25 1 89.81 148 ARG A N 1
ATOM 1151 C CA . ARG A 1 148 ? -3.357 -0.978 -16.406 1 89.81 148 ARG A CA 1
ATOM 1152 C C . ARG A 1 148 ? -3.879 -0.94 -14.969 1 89.81 148 ARG A C 1
ATOM 1154 O O . ARG A 1 148 ? -3.139 -0.599 -14.039 1 89.81 148 ARG A O 1
ATOM 1161 N N . PHE A 1 149 ? -5.152 -1.328 -14.797 1 93.25 149 PHE A N 1
ATOM 1162 C CA . PHE A 1 149 ? -5.766 -1.318 -13.477 1 93.25 149 PHE A CA 1
ATOM 1163 C C . PHE A 1 149 ? -5.668 -2.693 -12.82 1 93.25 149 PHE A C 1
ATOM 1165 O O . PHE A 1 149 ? -6.32 -2.951 -11.805 1 93.25 149 PHE A O 1
ATOM 1172 N N . TYR A 1 150 ? -4.938 -3.572 -13.469 1 92.81 150 TYR A N 1
ATOM 1173 C CA . TYR A 1 150 ? -4.688 -4.871 -12.852 1 92.81 150 TYR A CA 1
ATOM 1174 C C . TYR A 1 150 ? -3.287 -4.926 -12.25 1 92.81 150 TYR A C 1
ATOM 1176 O O . TYR A 1 150 ? -2.305 -5.129 -12.969 1 92.81 150 TYR A O 1
ATOM 1184 N N . SER A 1 151 ? -3.203 -4.738 -10.969 1 94.5 151 SER A N 1
ATOM 1185 C CA . SER A 1 151 ? -1.977 -4.82 -10.188 1 94.5 151 SER A CA 1
ATOM 1186 C C . SER A 1 151 ? -2.238 -5.441 -8.82 1 94.5 151 SER A C 1
ATOM 1188 O O . SER A 1 151 ? -3.391 -5.578 -8.398 1 94.5 151 SER A O 1
ATOM 1190 N N . ILE A 1 152 ? -1.171 -5.879 -8.188 1 94.38 152 ILE A N 1
ATOM 1191 C CA . ILE A 1 152 ? -1.284 -6.406 -6.832 1 94.38 152 ILE A CA 1
ATOM 1192 C C . ILE A 1 152 ? -1.887 -5.344 -5.914 1 94.38 152 ILE A C 1
ATOM 1194 O O . ILE A 1 152 ? -2.793 -5.633 -5.129 1 94.38 152 ILE A O 1
ATOM 1198 N N . GLU A 1 153 ? -1.482 -4.133 -6.074 1 92.38 153 GLU A N 1
ATOM 1199 C CA . GLU A 1 153 ? -1.924 -3.033 -5.223 1 92.38 153 GLU A CA 1
ATOM 1200 C C . GLU A 1 153 ? -3.42 -2.775 -5.383 1 92.38 153 GLU A C 1
ATOM 1202 O O . GLU A 1 153 ? -4.133 -2.592 -4.395 1 92.38 153 GLU A O 1
ATOM 1207 N N . GLN A 1 154 ? -3.904 -2.74 -6.637 1 94.94 154 GLN A N 1
ATOM 1208 C CA . GLN A 1 154 ? -5.328 -2.539 -6.898 1 94.94 154 GLN A CA 1
ATOM 1209 C C . GLN A 1 154 ? -6.16 -3.672 -6.301 1 94.94 154 GLN A C 1
ATOM 1211 O O . GLN A 1 154 ? -7.223 -3.432 -5.73 1 94.94 154 GLN A O 1
ATOM 1216 N N . ASN A 1 155 ? -5.656 -4.883 -6.465 1 94.94 155 ASN A N 1
ATOM 1217 C CA . ASN A 1 155 ? -6.375 -6.027 -5.926 1 94.94 155 ASN A CA 1
ATOM 1218 C C . ASN A 1 155 ? -6.461 -5.973 -4.402 1 94.94 155 ASN A C 1
ATOM 1220 O O . ASN A 1 155 ? -7.516 -6.23 -3.824 1 94.94 155 ASN A O 1
ATOM 1224 N N . VAL A 1 156 ? -5.359 -5.66 -3.756 1 92.81 156 VAL A N 1
ATOM 1225 C CA . VAL A 1 156 ? -5.336 -5.535 -2.303 1 92.81 156 VAL A CA 1
ATOM 1226 C C . VAL A 1 156 ? -6.301 -4.438 -1.863 1 92.81 156 VAL A C 1
ATOM 1228 O O . VAL A 1 156 ? -7.066 -4.617 -0.911 1 92.81 156 VAL A O 1
ATOM 1231 N N . ALA A 1 157 ? -6.273 -3.314 -2.568 1 92.69 157 ALA A N 1
ATOM 1232 C CA . ALA A 1 157 ? -7.156 -2.201 -2.234 1 92.69 157 ALA A CA 1
ATOM 1233 C C . ALA A 1 157 ? -8.625 -2.6 -2.385 1 92.69 157 ALA A C 1
ATOM 1235 O O . ALA A 1 157 ? -9.477 -2.137 -1.627 1 92.69 157 ALA A O 1
ATOM 1236 N N . ASP A 1 158 ? -8.969 -3.479 -3.408 1 95.94 158 ASP A N 1
ATOM 1237 C CA . ASP A 1 158 ? -10.32 -4.004 -3.547 1 95.94 158 ASP A CA 1
ATOM 1238 C C . ASP A 1 158 ? -10.773 -4.715 -2.273 1 95.94 158 ASP A C 1
ATOM 1240 O O . ASP A 1 158 ? -11.883 -4.496 -1.792 1 95.94 158 ASP A O 1
ATOM 1244 N N . VAL A 1 159 ? -9.898 -5.535 -1.796 1 95.31 159 VAL A N 1
ATOM 1245 C CA . VAL A 1 159 ? -10.234 -6.348 -0.633 1 95.31 159 VAL A CA 1
ATOM 1246 C C . VAL A 1 159 ? -10.414 -5.453 0.591 1 95.31 159 VAL A C 1
ATOM 1248 O O . VAL A 1 159 ? -11.367 -5.633 1.361 1 95.31 159 VAL A O 1
ATOM 1251 N N . VAL A 1 160 ? -9.562 -4.496 0.775 1 91.5 160 VAL A N 1
ATOM 1252 C CA . VAL A 1 160 ? -9.641 -3.564 1.895 1 91.5 160 VAL A CA 1
ATOM 1253 C C . VAL A 1 160 ? -10.953 -2.783 1.824 1 91.5 160 VAL A C 1
ATOM 1255 O O . VAL A 1 160 ? -11.641 -2.621 2.834 1 91.5 160 VAL A O 1
ATOM 1258 N N . SER A 1 161 ? -11.258 -2.291 0.629 1 92.44 161 SER A N 1
ATOM 1259 C CA . SER A 1 161 ? -12.492 -1.547 0.426 1 92.44 161 SER A CA 1
ATOM 1260 C C . SER A 1 161 ? -13.719 -2.404 0.749 1 92.44 161 SER A C 1
ATOM 1262 O O . SER A 1 161 ? -14.656 -1.937 1.395 1 92.44 161 SER A O 1
ATOM 1264 N N . PHE A 1 162 ? -13.664 -3.643 0.32 1 95.94 162 PHE A N 1
ATOM 1265 C CA . PHE A 1 162 ? -14.773 -4.562 0.546 1 95.94 162 PHE A CA 1
ATOM 1266 C C . PHE A 1 162 ? -14.961 -4.828 2.035 1 95.94 162 PHE A C 1
ATOM 1268 O O . PHE A 1 162 ? -16.078 -4.703 2.561 1 95.94 162 PHE A O 1
ATOM 1275 N N . ILE A 1 163 ? -13.953 -5.164 2.715 1 93.94 163 ILE A N 1
ATOM 1276 C CA . ILE A 1 163 ? -14 -5.484 4.137 1 93.94 163 ILE A CA 1
ATOM 1277 C C . ILE A 1 163 ? -14.453 -4.262 4.926 1 93.94 163 ILE A C 1
ATOM 1279 O O . ILE A 1 163 ? -15.289 -4.367 5.828 1 93.94 163 ILE A O 1
ATOM 1283 N N . SER A 1 164 ? -13.875 -3.092 4.59 1 88.69 164 SER A N 1
ATOM 1284 C CA . SER A 1 164 ? -14.266 -1.865 5.277 1 88.69 164 SER A CA 1
ATOM 1285 C C . SER A 1 164 ? -15.766 -1.614 5.148 1 88.69 164 SER A C 1
ATOM 1287 O O . SER A 1 164 ? -16.422 -1.241 6.121 1 88.69 164 SER A O 1
ATOM 1289 N N . ASN A 1 165 ? -16.266 -1.823 3.949 1 90.12 165 ASN A N 1
ATOM 1290 C CA . ASN A 1 165 ? -17.688 -1.626 3.703 1 90.12 165 ASN A CA 1
ATOM 1291 C C . ASN A 1 165 ? -18.531 -2.627 4.484 1 90.12 165 ASN A C 1
ATOM 1293 O O . ASN A 1 165 ? -19.5 -2.244 5.141 1 90.12 165 ASN A O 1
ATOM 1297 N N . LYS A 1 166 ? -18.172 -3.852 4.457 1 93.25 166 LYS A N 1
ATOM 1298 C CA . LYS A 1 166 ? -18.969 -4.891 5.098 1 93.25 166 LYS A CA 1
ATOM 1299 C C . LYS A 1 166 ? -18.828 -4.836 6.617 1 93.25 166 LYS A C 1
ATOM 1301 O O . LYS A 1 166 ? -19.75 -5.207 7.348 1 93.25 166 LYS A O 1
ATOM 1306 N N . SER A 1 167 ? -17.688 -4.375 7.039 1 89.5 167 SER A N 1
ATOM 1307 C CA . SER A 1 167 ? -17.453 -4.25 8.477 1 89.5 167 SER A CA 1
ATOM 1308 C C . SER A 1 167 ? -18.438 -3.268 9.109 1 89.5 167 SER A C 1
ATOM 1310 O O . SER A 1 167 ? -18.781 -3.404 10.281 1 89.5 167 SER A O 1
ATOM 1312 N N . ALA A 1 168 ? -18.875 -2.287 8.344 1 82.88 168 ALA A N 1
ATOM 1313 C CA . ALA A 1 168 ? -19.812 -1.286 8.852 1 82.88 168 ALA A CA 1
ATOM 1314 C C . ALA A 1 168 ? -21.141 -1.922 9.211 1 82.88 168 ALA A C 1
ATOM 1316 O O . ALA A 1 168 ? -21.906 -1.372 10.016 1 82.88 168 ALA A O 1
ATOM 1317 N N . LEU A 1 169 ? -21.406 -3.145 8.703 1 87.94 169 LEU A N 1
ATOM 1318 C CA . LEU A 1 169 ? -22.672 -3.828 8.914 1 87.94 169 LEU A CA 1
ATOM 1319 C C . LEU A 1 169 ? -22.531 -4.918 9.969 1 87.94 169 LEU A C 1
ATOM 1321 O O . LEU A 1 169 ? -23.516 -5.59 10.312 1 87.94 169 LEU A O 1
ATOM 1325 N N . LEU A 1 170 ? -21.344 -5.094 10.523 1 91.06 170 LEU A N 1
ATOM 1326 C CA . LEU A 1 170 ? -21.031 -6.117 11.516 1 91.06 170 LEU A CA 1
ATOM 1327 C C . LEU A 1 170 ? -20.594 -5.484 12.828 1 91.06 170 LEU A C 1
ATOM 1329 O O . LEU A 1 170 ? -20.25 -4.301 12.867 1 91.06 170 LEU A O 1
ATOM 1333 N N . PRO A 1 171 ? -20.688 -6.305 13.875 1 89.94 171 PRO A N 1
ATOM 1334 C CA . PRO A 1 171 ? -20.141 -5.766 15.125 1 89.94 171 PRO A CA 1
ATOM 1335 C C . PRO A 1 171 ? -18.703 -5.273 14.977 1 89.94 171 PRO A C 1
ATOM 1337 O O . PRO A 1 171 ? -17.906 -5.891 14.258 1 89.94 171 PRO A O 1
ATOM 1340 N N . ASN A 1 172 ? -18.344 -4.223 15.711 1 83.19 172 ASN A N 1
ATOM 1341 C CA . ASN A 1 172 ? -17.047 -3.555 15.586 1 83.19 172 ASN A CA 1
ATOM 1342 C C . ASN A 1 172 ? -15.898 -4.48 15.961 1 83.19 172 ASN A C 1
ATOM 1344 O O . ASN A 1 172 ? -14.781 -4.32 15.469 1 83.19 172 ASN A O 1
ATOM 1348 N N . ASN A 1 173 ? -16.156 -5.461 16.734 1 87.75 173 ASN A N 1
ATOM 1349 C CA . ASN A 1 173 ? -15.078 -6.34 17.172 1 87.75 173 ASN A CA 1
ATOM 1350 C C . ASN A 1 173 ? -15 -7.605 16.328 1 87.75 173 ASN A C 1
ATOM 1352 O O . ASN A 1 173 ? -14.359 -8.586 16.719 1 87.75 173 ASN A O 1
ATOM 1356 N N . THR A 1 174 ? -15.68 -7.582 15.18 1 92.81 174 THR A N 1
ATOM 1357 C CA . THR A 1 174 ? -15.641 -8.742 14.297 1 92.81 174 THR A CA 1
ATOM 1358 C C . THR A 1 174 ? -14.219 -8.984 13.781 1 92.81 174 THR A C 1
ATOM 1360 O O . THR A 1 174 ? -13.539 -8.047 13.352 1 92.81 174 THR A O 1
ATOM 1363 N N . ARG A 1 175 ? -13.758 -10.203 13.852 1 93.12 175 ARG A N 1
ATOM 1364 C CA . ARG A 1 175 ? -12.453 -10.586 13.32 1 93.12 175 ARG A CA 1
ATOM 1365 C C . ARG A 1 175 ? -12.586 -11.156 11.914 1 93.12 175 ARG A C 1
ATOM 1367 O O . ARG A 1 175 ? -13.305 -12.133 11.703 1 93.12 175 ARG A O 1
ATOM 1374 N N . TRP A 1 176 ? -11.875 -10.547 11.031 1 94.75 176 TRP A N 1
ATOM 1375 C CA . TRP A 1 176 ? -11.875 -10.992 9.641 1 94.75 176 TRP A CA 1
ATOM 1376 C C . TRP A 1 176 ? -10.734 -11.969 9.383 1 94.75 176 TRP A C 1
ATOM 1378 O O . TRP A 1 176 ? -9.617 -11.766 9.859 1 94.75 176 TRP A O 1
ATOM 1388 N N . VAL A 1 177 ? -11.023 -13.031 8.703 1 95.94 177 VAL A N 1
ATOM 1389 C CA . VAL A 1 177 ? -10.023 -13.969 8.195 1 95.94 177 VAL A CA 1
ATOM 1390 C C . VAL A 1 177 ? -10.102 -14.031 6.676 1 95.94 177 VAL A C 1
ATOM 1392 O O . VAL A 1 177 ? -11.148 -14.344 6.113 1 95.94 177 VAL A O 1
ATOM 1395 N N . VAL A 1 178 ? -9.031 -13.703 5.992 1 96.69 178 VAL A N 1
ATOM 1396 C CA . VAL A 1 178 ? -9 -13.734 4.535 1 96.69 178 VAL A CA 1
ATOM 1397 C C . VAL A 1 178 ? -8.336 -15.023 4.059 1 96.69 178 VAL A C 1
ATOM 1399 O O . VAL A 1 178 ? -7.316 -15.445 4.617 1 96.69 178 VAL A O 1
ATOM 1402 N N . MET A 1 179 ? -8.945 -15.648 3.07 1 96.31 179 MET A N 1
ATOM 1403 C CA . MET A 1 179 ? -8.461 -16.938 2.582 1 96.31 179 MET A CA 1
ATOM 1404 C C . MET A 1 179 ? -8.305 -16.922 1.065 1 96.31 179 MET A C 1
ATOM 1406 O O . MET A 1 179 ? -8.938 -16.109 0.381 1 96.31 179 MET A O 1
ATOM 1410 N N . GLY A 1 180 ? -7.457 -17.781 0.544 1 94.62 180 GLY A N 1
ATOM 1411 C CA . GLY A 1 180 ? -7.273 -17.969 -0.886 1 94.62 180 GLY A CA 1
ATOM 1412 C C . GLY A 1 180 ? -6.312 -19.094 -1.22 1 94.62 180 GLY A C 1
ATOM 1413 O O . GLY A 1 180 ? -5.641 -19.625 -0.334 1 94.62 180 GLY A O 1
ATOM 1414 N N . GLU A 1 181 ? -6.309 -19.453 -2.477 1 92.12 181 GLU A N 1
ATOM 1415 C CA . GLU A 1 181 ? -5.426 -20.5 -2.986 1 92.12 181 GLU A CA 1
ATOM 1416 C C . GLU A 1 181 ? -4.574 -19.984 -4.145 1 92.12 181 GLU A C 1
ATOM 1418 O O . GLU A 1 181 ? -5.027 -19.156 -4.934 1 92.12 181 GLU A O 1
ATOM 1423 N N . LEU A 1 182 ? -3.348 -20.5 -4.188 1 91.31 182 LEU A N 1
ATOM 1424 C CA . LEU A 1 182 ? -2.443 -20.172 -5.289 1 91.31 182 LEU A CA 1
ATOM 1425 C C . LEU A 1 182 ? -2.275 -18.656 -5.422 1 91.31 182 LEU A C 1
ATOM 1427 O O . LEU A 1 182 ? -1.895 -17.984 -4.461 1 91.31 182 LEU A O 1
ATOM 1431 N N . PHE A 1 183 ? -2.688 -18.141 -6.566 1 89.81 183 PHE A N 1
ATOM 1432 C CA . PHE A 1 183 ? -2.59 -16.703 -6.77 1 89.81 183 PHE A CA 1
ATOM 1433 C C . PHE A 1 183 ? -3.516 -15.953 -5.812 1 89.81 183 PHE A C 1
ATOM 1435 O O . PHE A 1 183 ? -3.15 -14.898 -5.285 1 89.81 183 PHE A O 1
ATOM 1442 N N . ASP A 1 184 ? -4.668 -16.516 -5.645 1 93.5 184 ASP A N 1
ATOM 1443 C CA . ASP A 1 184 ? -5.609 -15.891 -4.711 1 93.5 184 ASP A CA 1
ATOM 1444 C C . ASP A 1 184 ? -5.098 -15.984 -3.275 1 93.5 184 ASP A C 1
ATOM 1446 O O . ASP A 1 184 ? -5.379 -15.102 -2.457 1 93.5 184 ASP A O 1
ATOM 1450 N N . GLY A 1 185 ? -4.367 -17.062 -3.029 1 95 185 GLY A N 1
ATOM 1451 C CA . GLY A 1 185 ? -3.711 -17.156 -1.735 1 95 185 GLY A CA 1
ATOM 1452 C C . GLY A 1 185 ? -2.662 -16.078 -1.521 1 95 185 GLY A C 1
ATOM 1453 O O . GLY A 1 185 ? -2.504 -15.578 -0.409 1 95 185 GLY A O 1
ATOM 1454 N N . ALA A 1 186 ? -1.929 -15.805 -2.602 1 95.94 186 ALA A N 1
ATOM 1455 C CA . ALA A 1 186 ? -0.962 -14.719 -2.531 1 95.94 186 ALA A CA 1
ATOM 1456 C C . ALA A 1 186 ? -1.658 -13.383 -2.262 1 95.94 186 ALA A C 1
ATOM 1458 O O . ALA A 1 186 ? -1.214 -12.602 -1.415 1 95.94 186 ALA A O 1
ATOM 1459 N N . PHE A 1 187 ? -2.756 -13.141 -2.916 1 94.38 187 PHE A N 1
ATOM 1460 C CA . PHE A 1 187 ? -3.518 -11.914 -2.689 1 94.38 187 PHE A CA 1
ATOM 1461 C C . PHE A 1 187 ? -3.998 -11.836 -1.246 1 94.38 187 PHE A C 1
ATOM 1463 O O . PHE A 1 187 ? -3.926 -10.773 -0.62 1 94.38 187 PHE A O 1
ATOM 1470 N N . ALA A 1 188 ? -4.461 -12.961 -0.753 1 95.38 188 ALA A N 1
ATOM 1471 C CA . ALA A 1 188 ? -4.887 -12.992 0.643 1 95.38 188 ALA A CA 1
ATOM 1472 C C . ALA A 1 188 ? -3.738 -12.617 1.575 1 95.38 188 ALA A C 1
ATOM 1474 O O . ALA A 1 188 ? -3.932 -11.867 2.537 1 95.38 188 ALA A O 1
ATOM 1475 N N . THR A 1 189 ? -2.584 -13.125 1.231 1 94.31 189 THR A N 1
ATOM 1476 C CA . THR A 1 189 ? -1.399 -12.852 2.041 1 94.31 189 THR A CA 1
ATOM 1477 C C . THR A 1 189 ? -1.025 -11.375 1.974 1 94.31 189 THR A C 1
ATOM 1479 O O . THR A 1 189 ? -0.719 -10.758 2.998 1 94.31 189 THR A O 1
ATOM 1482 N N . TRP A 1 190 ? -1.101 -10.82 0.803 1 91.62 190 TRP A N 1
ATOM 1483 C CA . TRP A 1 190 ? -0.655 -9.445 0.574 1 91.62 190 TRP A CA 1
ATOM 1484 C C . TRP A 1 190 ? -1.605 -8.453 1.229 1 91.62 190 TRP A C 1
ATOM 1486 O O . TRP A 1 190 ? -1.227 -7.309 1.5 1 91.62 190 TRP A O 1
ATOM 1496 N N . VAL A 1 191 ? -2.824 -8.852 1.526 1 88.5 191 VAL A N 1
ATOM 1497 C CA . VAL A 1 191 ? -3.771 -8.008 2.246 1 88.5 191 VAL A CA 1
ATOM 1498 C C . VAL A 1 191 ? -3.234 -7.707 3.645 1 88.5 191 VAL A C 1
ATOM 1500 O O . VAL A 1 191 ? -3.51 -6.641 4.207 1 88.5 191 VAL A O 1
ATOM 1503 N N . ARG A 1 192 ? -2.438 -8.539 4.168 1 76.06 192 ARG A N 1
ATOM 1504 C CA . ARG A 1 192 ? -1.909 -8.383 5.516 1 76.06 192 ARG A CA 1
ATOM 1505 C C . ARG A 1 192 ? -0.908 -7.23 5.582 1 76.06 192 ARG A C 1
ATOM 1507 O O . ARG A 1 192 ? -0.576 -6.75 6.664 1 76.06 192 ARG A O 1
ATOM 1514 N N . ALA A 1 193 ? -0.488 -6.961 4.418 1 64.75 193 ALA A N 1
ATOM 1515 C CA . ALA A 1 193 ? 0.327 -5.75 4.422 1 64.75 193 ALA A CA 1
ATOM 1516 C C . ALA A 1 193 ? -0.434 -4.578 5.039 1 64.75 193 ALA A C 1
ATOM 1518 O O . ALA A 1 193 ? 0.163 -3.559 5.391 1 64.75 193 ALA A O 1
ATOM 1519 N N . LYS A 1 194 ? -1.739 -4.812 5.25 1 63.94 194 LYS A N 1
ATOM 1520 C CA . LYS A 1 194 ? -2.598 -3.896 5.992 1 63.94 194 LYS A CA 1
ATOM 1521 C C . LYS A 1 194 ? -3.193 -4.578 7.223 1 63.94 194 LYS A C 1
ATOM 1523 O O . LYS A 1 194 ? -4.348 -5.008 7.203 1 63.94 194 LYS A O 1
ATOM 1528 N N . PRO A 1 195 ? -2.523 -4.691 8.227 1 59.62 195 PRO A N 1
ATOM 1529 C CA . PRO A 1 195 ? -2.889 -5.602 9.32 1 59.62 195 PRO A CA 1
ATOM 1530 C C . PRO A 1 195 ? -4.234 -5.25 9.953 1 59.62 195 PRO A C 1
ATOM 1532 O O . PRO A 1 195 ? -4.887 -6.113 10.539 1 59.62 195 PRO A O 1
ATOM 1535 N N . ARG A 1 196 ? -4.672 -4.109 9.742 1 69.5 196 ARG A N 1
ATOM 1536 C CA . ARG A 1 196 ? -5.887 -3.707 10.438 1 69.5 196 ARG A CA 1
ATOM 1537 C C . ARG A 1 196 ? -7.129 -4.234 9.727 1 69.5 196 ARG A C 1
ATOM 1539 O O . ARG A 1 196 ? -8.211 -4.293 10.312 1 69.5 196 ARG A O 1
ATOM 1546 N N . VAL A 1 197 ? -6.867 -4.762 8.633 1 79.81 197 VAL A N 1
ATOM 1547 C CA . VAL A 1 197 ? -8.047 -5.082 7.844 1 79.81 197 VAL A CA 1
ATOM 1548 C C . VAL A 1 197 ? -8.453 -6.535 8.086 1 79.81 197 VAL A C 1
ATOM 1550 O O . VAL A 1 197 ? -9.648 -6.855 8.125 1 79.81 197 VAL A O 1
ATOM 1553 N N . ALA A 1 198 ? -7.438 -7.371 8.344 1 88.19 198 ALA A N 1
ATOM 1554 C CA . ALA A 1 198 ? -7.699 -8.781 8.602 1 88.19 198 ALA A CA 1
ATOM 1555 C C . ALA A 1 198 ? -6.953 -9.266 9.836 1 88.19 198 ALA A C 1
ATOM 1557 O O . ALA A 1 198 ? -5.785 -8.922 10.039 1 88.19 198 ALA A O 1
ATOM 1558 N N . PHE A 1 199 ? -7.664 -9.969 10.68 1 89.44 199 PHE A N 1
ATOM 1559 C CA . PHE A 1 199 ? -7.043 -10.539 11.867 1 89.44 199 PHE A CA 1
ATOM 1560 C C . PHE A 1 199 ? -6.086 -11.664 11.484 1 89.44 199 PHE A C 1
ATOM 1562 O O . PHE A 1 199 ? -5.027 -11.82 12.102 1 89.44 199 PHE A O 1
ATOM 1569 N N . GLY A 1 200 ? -6.539 -12.406 10.508 1 92.25 200 GLY A N 1
ATOM 1570 C CA . GLY A 1 200 ? -5.715 -13.523 10.086 1 92.25 200 GLY A CA 1
ATOM 1571 C C . GLY A 1 200 ? -5.879 -13.867 8.617 1 92.25 200 GLY A C 1
ATOM 1572 O O . GLY A 1 200 ? -6.797 -13.383 7.957 1 92.25 200 GLY A O 1
ATOM 1573 N N . VAL A 1 201 ? -4.91 -14.75 8.141 1 94.88 201 VAL A N 1
ATOM 1574 C CA . VAL A 1 201 ? -4.914 -15.195 6.754 1 94.88 201 VAL A CA 1
ATOM 1575 C C . VAL A 1 201 ? -4.684 -16.703 6.699 1 94.88 201 VAL A C 1
ATOM 1577 O O . VAL A 1 201 ? -3.863 -17.25 7.445 1 94.88 201 VAL A O 1
ATOM 1580 N N . VAL A 1 202 ? -5.484 -17.359 5.891 1 96.31 202 VAL A N 1
ATOM 1581 C CA . VAL A 1 202 ? -5.215 -18.734 5.512 1 96.31 202 VAL A CA 1
ATOM 1582 C C . VAL A 1 202 ? -4.945 -18.828 4.012 1 96.31 202 VAL A C 1
ATOM 1584 O O . VAL A 1 202 ? -5.855 -18.625 3.201 1 96.31 202 VAL A O 1
ATOM 1587 N N . ALA A 1 203 ? -3.746 -19.125 3.67 1 95.75 203 ALA A N 1
ATOM 1588 C CA . ALA A 1 203 ? -3.355 -19.172 2.262 1 95.75 203 ALA A CA 1
ATOM 1589 C C . ALA A 1 203 ? -2.855 -20.562 1.885 1 95.75 203 ALA A C 1
ATOM 1591 O O . ALA A 1 203 ? -1.984 -21.125 2.559 1 95.75 203 ALA A O 1
ATOM 1592 N N . VAL A 1 204 ? -3.463 -21.078 0.811 1 94.44 204 VAL A N 1
ATOM 1593 C CA . VAL A 1 204 ? -3.102 -22.406 0.341 1 94.44 204 VAL A CA 1
ATOM 1594 C C . VAL A 1 204 ? -2.168 -22.297 -0.862 1 94.44 204 VAL A C 1
ATOM 1596 O O . VAL A 1 204 ? -2.537 -21.734 -1.894 1 94.44 204 VAL A O 1
ATOM 1599 N N . SER A 1 205 ? -0.979 -22.812 -0.76 1 91.25 205 SER A N 1
ATOM 1600 C CA . SER A 1 205 ? 0.033 -22.844 -1.81 1 91.25 205 SER A CA 1
ATOM 1601 C C . SER A 1 205 ? 0.147 -21.484 -2.494 1 91.25 205 SER A C 1
ATOM 1603 O O . SER A 1 205 ? 0.071 -21.391 -3.721 1 91.25 205 SER A O 1
ATOM 1605 N N . PRO A 1 206 ? 0.342 -20.438 -1.646 1 94.62 206 PRO A N 1
ATOM 1606 C CA . PRO A 1 206 ? 0.38 -19.094 -2.238 1 94.62 206 PRO A CA 1
ATOM 1607 C C . PRO A 1 206 ? 1.647 -18.844 -3.053 1 94.62 206 PRO A C 1
ATOM 1609 O O . PRO A 1 206 ? 2.74 -19.25 -2.637 1 94.62 206 PRO A O 1
ATOM 1612 N N . HIS A 1 207 ? 1.509 -18.203 -4.242 1 94.94 207 HIS A N 1
ATOM 1613 C CA . HIS A 1 207 ? 2.641 -17.797 -5.066 1 94.94 207 HIS A CA 1
ATOM 1614 C C . HIS A 1 207 ? 3.154 -16.422 -4.664 1 94.94 207 HIS A C 1
ATOM 1616 O O . HIS A 1 207 ? 2.828 -15.422 -5.301 1 94.94 207 HIS A O 1
ATOM 1622 N N . LEU A 1 208 ? 4.102 -16.391 -3.703 1 96 208 LEU A N 1
ATOM 1623 C CA . LEU A 1 208 ? 4.465 -15.141 -3.037 1 96 208 LEU A CA 1
ATOM 1624 C C . LEU A 1 208 ? 5.668 -14.492 -3.715 1 96 208 LEU A C 1
ATOM 1626 O O . LEU A 1 208 ? 5.715 -13.273 -3.865 1 96 208 LEU A O 1
ATOM 1630 N N . LEU A 1 209 ? 6.602 -15.297 -4.121 1 96.5 209 LEU A N 1
ATOM 1631 C CA . LEU A 1 209 ? 7.871 -14.781 -4.617 1 96.5 209 LEU A CA 1
ATOM 1632 C C . LEU A 1 209 ? 7.73 -14.266 -6.043 1 96.5 209 LEU A C 1
ATOM 1634 O O . LEU A 1 209 ? 7.242 -14.977 -6.922 1 96.5 209 LEU A O 1
ATOM 1638 N N . ALA A 1 210 ? 8.07 -13.023 -6.227 1 95.69 210 ALA A N 1
ATOM 1639 C CA . ALA A 1 210 ? 8.266 -12.516 -7.582 1 95.69 210 ALA A CA 1
ATOM 1640 C C . ALA A 1 210 ? 9.688 -12.773 -8.062 1 95.69 210 ALA A C 1
ATOM 1642 O O . ALA A 1 210 ? 10.656 -12.492 -7.344 1 95.69 210 ALA A O 1
ATOM 1643 N N . VAL A 1 211 ? 9.742 -13.359 -9.188 1 96.62 211 VAL A N 1
ATOM 1644 C CA . VAL A 1 211 ? 11.047 -13.711 -9.758 1 96.62 211 VAL A CA 1
ATOM 1645 C C . VAL A 1 211 ? 10.945 -13.766 -11.273 1 96.62 211 VAL A C 1
ATOM 1647 O O . VAL A 1 211 ? 9.992 -14.312 -11.828 1 96.62 211 VAL A O 1
ATOM 1650 N N . GLU A 1 212 ? 11.914 -13.109 -11.945 1 95.06 212 GLU A N 1
ATOM 1651 C CA . GLU A 1 212 ? 11.828 -13.125 -13.406 1 95.06 212 GLU A CA 1
ATOM 1652 C C . GLU A 1 212 ? 11.836 -14.555 -13.945 1 95.06 212 GLU A C 1
ATOM 1654 O O . GLU A 1 212 ? 10.773 -15.133 -14.195 1 95.06 212 GLU A O 1
ATOM 1659 N N . GLY A 1 213 ? 13.055 -15.227 -13.938 1 95.5 213 GLY A N 1
ATOM 1660 C CA . GLY A 1 213 ? 13.141 -16.641 -14.273 1 95.5 213 GLY A CA 1
ATOM 1661 C C . GLY A 1 213 ? 12.922 -17.547 -13.086 1 95.5 213 GLY A C 1
ATOM 1662 O O . GLY A 1 213 ? 13.398 -17.266 -11.984 1 95.5 213 GLY A O 1
ATOM 1663 N N . TYR A 1 214 ? 12.164 -18.625 -13.289 1 95.88 214 TYR A N 1
ATOM 1664 C CA . TYR A 1 214 ? 11.805 -19.547 -12.211 1 95.88 214 TYR A CA 1
ATOM 1665 C C . TYR A 1 214 ? 12.258 -20.969 -12.531 1 95.88 214 TYR A C 1
ATOM 1667 O O . TYR A 1 214 ? 11.438 -21.875 -12.727 1 95.88 214 TYR A O 1
ATOM 1675 N N . PRO A 1 215 ? 13.555 -21.219 -12.5 1 95.12 215 PRO A N 1
ATOM 1676 C CA . PRO A 1 215 ? 14.078 -22.547 -12.82 1 95.12 215 PRO A CA 1
ATOM 1677 C C . PRO A 1 215 ? 13.734 -23.578 -11.766 1 95.12 215 PRO A C 1
ATOM 1679 O O . PRO A 1 215 ? 13.742 -24.781 -12.047 1 95.12 215 PRO A O 1
ATOM 1682 N N . ASP A 1 216 ? 13.383 -23.109 -10.547 1 91.88 216 ASP A N 1
ATOM 1683 C CA . ASP A 1 216 ? 13.039 -24.031 -9.477 1 91.88 216 ASP A CA 1
ATOM 1684 C C . ASP A 1 216 ? 11.789 -24.844 -9.828 1 91.88 216 ASP A C 1
ATOM 1686 O O . ASP A 1 216 ? 11.586 -25.938 -9.305 1 91.88 216 ASP A O 1
ATOM 1690 N N . TYR A 1 217 ? 10.992 -24.312 -10.664 1 91.31 217 TYR A N 1
ATOM 1691 C CA . TYR A 1 217 ? 9.844 -25.047 -11.188 1 91.31 217 TYR A CA 1
ATOM 1692 C C . TYR A 1 217 ? 10.273 -26.359 -11.836 1 91.31 217 TYR A C 1
ATOM 1694 O O . TYR A 1 217 ? 9.672 -27.406 -11.594 1 91.31 217 TYR A O 1
ATOM 1702 N N . ASP A 1 218 ? 11.273 -26.266 -12.672 1 92.31 218 ASP A N 1
ATOM 1703 C CA . ASP A 1 218 ? 11.797 -27.422 -13.3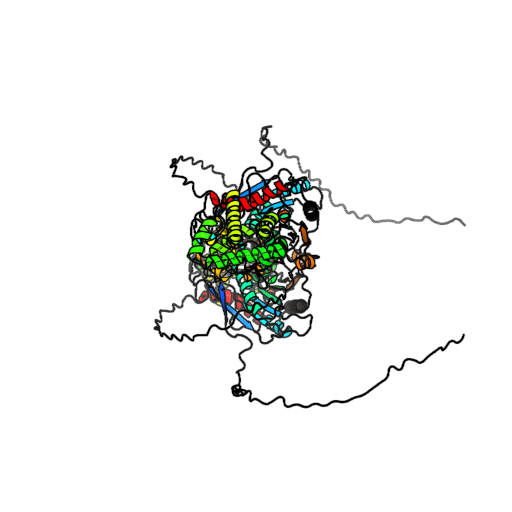75 1 92.31 218 ASP A CA 1
ATOM 1704 C C . ASP A 1 218 ? 12.312 -28.469 -12.398 1 92.31 218 ASP A C 1
ATOM 1706 O O . ASP A 1 218 ? 11.977 -29.656 -12.516 1 92.31 218 ASP A O 1
ATOM 1710 N N . LEU A 1 219 ? 13.016 -28.016 -11.438 1 89.62 219 LEU A N 1
ATOM 1711 C CA . LEU A 1 219 ? 13.602 -28.922 -10.445 1 89.62 219 LEU A CA 1
ATOM 1712 C C . LEU A 1 219 ? 12.516 -29.562 -9.594 1 89.62 219 LEU A C 1
ATOM 1714 O O . LEU A 1 219 ? 12.594 -30.75 -9.281 1 89.62 219 LEU A O 1
ATOM 1718 N N . ALA A 1 220 ? 11.57 -28.781 -9.258 1 84.19 220 ALA A N 1
ATOM 1719 C CA . ALA A 1 220 ? 10.469 -29.297 -8.453 1 84.19 220 ALA A CA 1
ATOM 1720 C C . ALA A 1 220 ? 9.672 -30.359 -9.219 1 84.19 220 ALA A C 1
ATOM 1722 O O . ALA A 1 220 ? 9.242 -31.359 -8.648 1 84.19 220 ALA A O 1
ATOM 1723 N N . TYR A 1 221 ? 9.492 -30.109 -10.453 1 85.75 221 TYR A N 1
ATOM 1724 C CA . TYR A 1 221 ? 8.758 -31.062 -11.273 1 85.75 221 TYR A CA 1
ATOM 1725 C C . TYR A 1 221 ? 9.547 -32.375 -11.43 1 85.75 221 TYR A C 1
ATOM 1727 O O . TYR A 1 221 ? 8.969 -33.469 -11.391 1 85.75 221 TYR A O 1
ATOM 1735 N N . GLN A 1 222 ? 10.805 -32.281 -11.68 1 88.38 222 GLN A N 1
ATOM 1736 C CA . GLN A 1 222 ? 11.656 -33.469 -11.758 1 88.38 222 GLN A CA 1
ATOM 1737 C C . GLN A 1 222 ? 11.547 -34.312 -10.492 1 88.38 222 GLN A C 1
ATOM 1739 O O . GLN A 1 222 ? 11.445 -35.531 -10.562 1 88.38 222 GLN A O 1
ATOM 1744 N N . ALA A 1 223 ? 11.562 -33.562 -9.414 1 82.38 223 ALA A N 1
ATOM 1745 C CA . ALA A 1 223 ? 11.477 -34.25 -8.125 1 82.38 223 ALA A CA 1
ATOM 1746 C C . ALA A 1 223 ? 10.117 -34.938 -7.961 1 82.38 223 ALA A C 1
ATOM 1748 O O . ALA A 1 223 ? 10.039 -36.062 -7.418 1 82.38 223 ALA A O 1
ATOM 1749 N N . ALA A 1 224 ? 9.125 -34.375 -8.406 1 78.12 224 ALA A N 1
ATOM 1750 C CA . ALA A 1 224 ? 7.762 -34.844 -8.234 1 78.12 224 ALA A CA 1
ATOM 1751 C C . ALA A 1 224 ? 7.527 -36.125 -9.055 1 78.12 224 ALA A C 1
ATOM 1753 O O . ALA A 1 224 ? 6.828 -37.031 -8.609 1 78.12 224 ALA A O 1
ATOM 1754 N N . ILE A 1 225 ? 8.141 -36.188 -10.258 1 82.56 225 ILE A N 1
ATOM 1755 C CA . ILE A 1 225 ? 7.824 -37.312 -11.125 1 82.56 225 ILE A CA 1
ATOM 1756 C C . ILE A 1 225 ? 8.938 -38.375 -11.039 1 82.56 225 ILE A C 1
ATOM 1758 O O . ILE A 1 225 ? 8.789 -39.469 -11.539 1 82.56 225 ILE A O 1
ATOM 1762 N N . GLY A 1 226 ? 10.055 -38 -10.406 1 83.75 226 GLY A N 1
ATOM 1763 C CA . GLY A 1 226 ? 11.148 -38.938 -10.211 1 83.75 226 GLY A CA 1
ATOM 1764 C C . GLY A 1 226 ? 12.188 -38.875 -11.312 1 83.75 226 GLY A C 1
ATOM 1765 O O . GLY A 1 226 ? 11.867 -38.531 -12.453 1 83.75 226 GLY A O 1
ATOM 1766 N N . SER A 1 227 ? 13.367 -39.344 -11.016 1 90.19 227 SER A N 1
ATOM 1767 C CA . SER A 1 227 ? 14.523 -39.219 -11.898 1 90.19 227 SER A CA 1
ATOM 1768 C C . SER A 1 227 ? 14.336 -40.031 -13.172 1 90.19 227 SER A C 1
ATOM 1770 O O . SER A 1 227 ? 14.734 -39.625 -14.258 1 90.19 227 SER A O 1
ATOM 1772 N N . LYS A 1 228 ? 13.797 -41.25 -13.047 1 93 228 LYS A N 1
ATOM 1773 C CA . LYS A 1 228 ? 13.617 -42.125 -14.203 1 93 228 LYS A CA 1
ATOM 1774 C C . LYS A 1 228 ? 12.68 -41.469 -15.227 1 93 228 LYS A C 1
ATOM 1776 O O . LYS A 1 228 ? 13.031 -41.344 -16.406 1 93 228 LYS A O 1
ATOM 1781 N N . CYS A 1 229 ? 11.57 -41.125 -14.766 1 92.44 229 CYS A N 1
ATOM 1782 C CA . CYS A 1 229 ? 10.57 -40.531 -15.648 1 92.44 229 CYS A CA 1
ATOM 1783 C C . CYS A 1 229 ? 11.062 -39.219 -16.203 1 92.44 229 CYS A C 1
ATOM 1785 O O . CYS A 1 229 ? 10.867 -38.906 -17.375 1 92.44 229 CYS A O 1
ATOM 1787 N N . SER A 1 230 ? 11.68 -38.406 -15.367 1 93.12 230 SER A N 1
ATOM 1788 C CA . SER A 1 230 ? 12.148 -37.094 -15.797 1 93.12 230 SER A CA 1
ATOM 1789 C C . SER A 1 230 ? 13.164 -37.219 -16.938 1 93.12 230 SER A C 1
ATOM 1791 O O . SER A 1 230 ? 13.148 -36.406 -17.875 1 93.12 230 SER A O 1
ATOM 1793 N N . LYS A 1 231 ? 14.016 -38.156 -16.844 1 94.75 231 LYS A N 1
ATOM 1794 C CA . LYS A 1 231 ? 15.016 -38.375 -17.891 1 94.75 231 LYS A CA 1
ATOM 1795 C C . LYS A 1 231 ? 14.367 -38.781 -19.203 1 94.75 231 LYS A C 1
ATOM 1797 O O . LYS A 1 231 ? 14.773 -38.312 -20.281 1 94.75 231 LYS A O 1
ATOM 1802 N N . VAL A 1 232 ? 13.398 -39.625 -19.109 1 95.56 232 VAL A N 1
ATOM 1803 C CA . VAL A 1 232 ? 12.695 -40.125 -20.297 1 95.56 232 VAL A CA 1
ATOM 1804 C C . VAL A 1 232 ? 12 -38.938 -20.984 1 95.56 232 VAL A C 1
ATOM 1806 O O . VAL A 1 232 ? 12.07 -38.812 -22.219 1 95.56 232 VAL A O 1
ATOM 1809 N N . ILE A 1 233 ? 11.367 -38.156 -20.234 1 94 233 ILE A N 1
ATOM 1810 C CA . ILE A 1 233 ? 10.648 -37.031 -20.797 1 94 233 ILE A CA 1
ATOM 1811 C C . ILE A 1 233 ? 11.633 -36 -21.375 1 94 233 ILE A C 1
ATOM 1813 O O . ILE A 1 233 ? 11.398 -35.438 -22.438 1 94 233 ILE A O 1
ATOM 1817 N N . HIS A 1 234 ? 12.742 -35.75 -20.641 1 95.19 234 HIS A N 1
ATOM 1818 C CA . HIS A 1 234 ? 13.789 -34.875 -21.141 1 95.19 234 HIS A CA 1
ATOM 1819 C C . HIS A 1 234 ? 14.273 -35.312 -22.516 1 95.19 234 HIS A C 1
ATOM 1821 O O . HIS A 1 234 ? 14.359 -34.5 -23.438 1 95.19 234 HIS A O 1
ATOM 1827 N N . ASP A 1 235 ? 14.609 -36.562 -22.609 1 95.62 235 ASP A N 1
ATOM 1828 C CA . ASP A 1 235 ? 15.117 -37.125 -23.859 1 95.62 235 ASP A CA 1
ATOM 1829 C C . ASP A 1 235 ? 14.078 -36.969 -24.984 1 95.62 235 ASP A C 1
ATOM 1831 O O . ASP A 1 235 ? 14.438 -36.719 -26.125 1 95.62 235 ASP A O 1
ATOM 1835 N N . LEU A 1 236 ? 12.898 -37.25 -24.609 1 95.81 236 LEU A N 1
ATOM 1836 C CA . LEU A 1 236 ? 11.812 -37.125 -25.578 1 95.81 236 LEU A CA 1
ATOM 1837 C C . LEU A 1 236 ? 11.703 -35.688 -26.078 1 95.81 236 LEU A C 1
ATOM 1839 O O . LEU A 1 236 ? 11.602 -35.438 -27.281 1 95.81 236 LEU A O 1
ATOM 1843 N N . LEU A 1 237 ? 11.734 -34.688 -25.234 1 95.12 237 LEU A N 1
ATOM 1844 C CA . LEU A 1 237 ? 11.602 -33.281 -25.609 1 95.12 237 LEU A CA 1
ATOM 1845 C C . LEU A 1 237 ? 12.82 -32.812 -26.406 1 95.12 237 LEU A C 1
ATOM 1847 O O . LEU A 1 237 ? 12.695 -31.969 -27.297 1 95.12 237 LEU A O 1
ATOM 1851 N N . GLU A 1 238 ? 13.969 -33.375 -26.078 1 94.25 238 GLU A N 1
ATOM 1852 C CA . GLU A 1 238 ? 15.148 -33.094 -26.891 1 94.25 238 GLU A CA 1
ATOM 1853 C C . GLU A 1 238 ? 14.961 -33.594 -28.328 1 94.25 238 GLU A C 1
ATOM 1855 O O . GLU A 1 238 ? 15.375 -32.938 -29.281 1 94.25 238 GLU A O 1
ATOM 1860 N N . THR A 1 239 ? 14.398 -34.75 -28.406 1 95.19 239 THR A N 1
ATOM 1861 C CA . THR A 1 239 ? 14.109 -35.281 -29.719 1 95.19 239 THR A CA 1
ATOM 1862 C C . THR A 1 239 ? 13.141 -34.406 -30.5 1 95.19 239 THR A C 1
ATOM 1864 O O . THR A 1 239 ? 13.297 -34.219 -31.703 1 95.19 239 THR A O 1
ATOM 1867 N N . VAL A 1 240 ? 12.172 -33.938 -29.828 1 96.69 240 VAL A N 1
ATOM 1868 C CA . VAL A 1 240 ? 11.234 -33 -30.453 1 96.69 240 VAL A CA 1
ATOM 1869 C C . VAL A 1 240 ? 11.984 -31.781 -30.953 1 96.69 240 VAL A C 1
ATOM 1871 O O . VAL A 1 240 ? 11.812 -31.359 -32.094 1 96.69 240 VAL A O 1
ATOM 1874 N N . SER A 1 241 ? 12.773 -31.172 -30.062 1 94.12 241 SER A N 1
ATOM 1875 C CA . SER A 1 241 ? 13.531 -29.984 -30.422 1 94.12 241 SER A CA 1
ATOM 1876 C C . SER A 1 241 ? 14.406 -30.219 -31.641 1 94.12 241 SER A C 1
ATOM 1878 O O . SER A 1 241 ? 14.523 -29.344 -32.5 1 94.12 241 SER A O 1
ATOM 1880 N N . TRP A 1 242 ? 15 -31.328 -31.656 1 93.25 242 TRP A N 1
ATOM 1881 C CA . TRP A 1 242 ? 15.836 -31.688 -32.781 1 93.25 242 TRP A CA 1
ATOM 1882 C C . TRP A 1 242 ? 15.008 -31.812 -34.062 1 93.25 242 TRP A C 1
ATOM 1884 O O . TRP A 1 242 ? 15.422 -31.344 -35.125 1 93.25 242 TRP A O 1
ATOM 1894 N N . THR A 1 243 ? 13.883 -32.406 -33.938 1 95.25 243 THR A N 1
ATOM 1895 C CA . THR A 1 243 ? 12.977 -32.594 -35.094 1 95.25 243 THR A CA 1
ATOM 1896 C C . THR A 1 243 ? 12.523 -31.266 -35.625 1 95.25 243 THR A C 1
ATOM 1898 O O . THR A 1 243 ? 12.391 -31.094 -36.844 1 95.25 243 THR A O 1
ATOM 1901 N N . LEU A 1 244 ? 12.32 -30.281 -34.781 1 95.5 244 LEU A N 1
ATOM 1902 C CA . LEU A 1 244 ? 11.812 -28.969 -35.188 1 95.5 244 LEU A CA 1
ATOM 1903 C C . LEU A 1 244 ? 12.859 -28.188 -35.969 1 95.5 244 LEU A C 1
ATOM 1905 O O . LEU A 1 244 ? 12.531 -27.219 -36.656 1 95.5 244 LEU A O 1
ATOM 1909 N N . ASN A 1 245 ? 14.125 -28.609 -35.875 1 92.69 245 ASN A N 1
ATOM 1910 C CA . ASN A 1 245 ? 15.188 -27.922 -36.594 1 92.69 245 ASN A CA 1
ATOM 1911 C C . ASN A 1 245 ? 15.195 -28.297 -38.062 1 92.69 245 ASN A C 1
ATOM 1913 O O . ASN A 1 245 ? 15.859 -27.641 -38.875 1 92.69 245 ASN A O 1
ATOM 1917 N N . ASN A 1 246 ? 14.453 -29.328 -38.406 1 92.5 246 ASN A N 1
ATOM 1918 C CA . ASN A 1 246 ? 14.242 -29.688 -39.812 1 92.5 246 ASN A CA 1
ATOM 1919 C C . ASN A 1 246 ? 12.914 -29.141 -40.344 1 92.5 246 ASN A C 1
ATOM 1921 O O . ASN A 1 246 ? 11.844 -29.547 -39.875 1 92.5 246 ASN A O 1
ATOM 1925 N N . GLU A 1 247 ? 12.984 -28.359 -41.375 1 90 247 GLU A N 1
ATOM 1926 C CA . GLU A 1 247 ? 11.828 -27.578 -41.812 1 90 247 GLU A CA 1
ATOM 1927 C C . GLU A 1 247 ? 10.664 -28.484 -42.188 1 90 247 GLU A C 1
ATOM 1929 O O . GLU A 1 247 ? 9.523 -28.234 -41.812 1 90 247 GLU A O 1
ATOM 1934 N N . THR A 1 248 ? 10.961 -29.5 -43 1 91.5 248 THR A N 1
ATOM 1935 C CA . THR A 1 248 ? 9.906 -30.391 -43.469 1 91.5 248 THR A CA 1
ATOM 1936 C C . THR A 1 248 ? 9.336 -31.203 -42.281 1 91.5 248 THR A C 1
ATOM 1938 O O . THR A 1 248 ? 8.125 -31.297 -42.125 1 91.5 248 THR A O 1
ATOM 1941 N N . ALA A 1 249 ? 10.18 -31.75 -41.469 1 93.94 249 ALA A N 1
ATOM 1942 C CA . ALA A 1 249 ? 9.758 -32.531 -40.312 1 93.94 249 ALA A CA 1
ATOM 1943 C C . ALA A 1 249 ? 9.039 -31.672 -39.312 1 93.94 249 ALA A C 1
ATOM 1945 O O . ALA A 1 249 ? 8.109 -32.125 -38.625 1 93.94 249 ALA A O 1
ATOM 1946 N N . ASN A 1 250 ? 9.461 -30.453 -39.25 1 95.94 250 ASN A N 1
ATOM 1947 C CA . ASN A 1 250 ? 8.867 -29.5 -38.312 1 95.94 250 ASN A CA 1
ATOM 1948 C C . ASN A 1 250 ? 7.379 -29.312 -38.562 1 95.94 250 ASN A C 1
ATOM 1950 O O . ASN A 1 250 ? 6.551 -29.594 -37.688 1 95.94 250 ASN A O 1
ATOM 1954 N N . LYS A 1 251 ? 7.012 -28.922 -39.75 1 95.31 251 LYS A N 1
ATOM 1955 C CA . LYS A 1 251 ? 5.621 -28.672 -40.125 1 95.31 251 LYS A CA 1
ATOM 1956 C C . LYS A 1 251 ? 4.766 -29.922 -39.938 1 95.31 251 LYS A C 1
ATOM 1958 O O . LYS A 1 251 ? 3.65 -29.859 -39.438 1 95.31 251 LYS A O 1
ATOM 1963 N N . ALA A 1 252 ? 5.27 -31.016 -40.406 1 95.81 252 ALA A N 1
ATOM 1964 C CA . ALA A 1 252 ? 4.531 -32.281 -40.344 1 95.81 252 ALA A CA 1
ATOM 1965 C C . ALA A 1 252 ? 4.266 -32.688 -38.875 1 95.81 252 ALA A C 1
ATOM 1967 O O . ALA A 1 252 ? 3.176 -33.156 -38.562 1 95.81 252 ALA A O 1
ATOM 1968 N N . TYR A 1 253 ? 5.23 -32.5 -38.062 1 97.25 253 TYR A N 1
ATOM 1969 C CA . TYR A 1 253 ? 5.09 -32.938 -36.688 1 97.25 253 TYR A CA 1
ATOM 1970 C C . TYR A 1 253 ? 4.125 -32.031 -35.938 1 97.25 253 TYR A C 1
ATOM 1972 O O . TYR A 1 253 ? 3.342 -32.531 -35.094 1 97.25 253 TYR A O 1
ATOM 1980 N N . GLN A 1 254 ? 4.262 -30.766 -36.094 1 96.44 254 GLN A N 1
ATOM 1981 C CA . GLN A 1 254 ? 3.326 -29.859 -35.438 1 96.44 254 GLN A CA 1
ATOM 1982 C C . GLN A 1 254 ? 1.886 -30.172 -35.812 1 96.44 254 GLN A C 1
ATOM 1984 O O . GLN A 1 254 ? 0.988 -30.156 -34.969 1 96.44 254 GLN A O 1
ATOM 1989 N N . LYS A 1 255 ? 1.688 -30.5 -37.094 1 95.88 255 LYS A N 1
ATOM 1990 C CA . LYS A 1 255 ? 0.366 -30.922 -37.562 1 95.88 255 LYS A CA 1
ATOM 1991 C C . LYS A 1 255 ? -0.067 -32.219 -36.875 1 95.88 255 LYS A C 1
ATOM 1993 O O . LYS A 1 255 ? -1.232 -32.375 -36.5 1 95.88 255 LYS A O 1
ATOM 1998 N N . GLN A 1 256 ? 0.836 -33.125 -36.719 1 96.56 256 GLN A N 1
ATOM 1999 C CA . GLN A 1 256 ? 0.558 -34.375 -36.062 1 96.56 256 GLN A CA 1
ATOM 2000 C C . GLN A 1 256 ? 0.118 -34.156 -34.625 1 96.56 256 GLN A C 1
ATOM 2002 O O . GLN A 1 256 ? -0.719 -34.906 -34.094 1 96.56 256 GLN A O 1
ATOM 2007 N N . CYS A 1 257 ? 0.673 -33.188 -34 1 96.62 257 CYS A N 1
ATOM 2008 C CA . CYS A 1 257 ? 0.349 -32.875 -32.594 1 96.62 257 CYS A CA 1
ATOM 2009 C C . CYS A 1 257 ? -0.963 -32.094 -32.5 1 96.62 257 CYS A C 1
ATOM 2011 O O . CYS A 1 257 ? -1.425 -31.797 -31.406 1 96.62 257 CYS A O 1
ATOM 2013 N N . GLY A 1 258 ? -1.478 -31.781 -33.656 1 93.88 258 GLY A N 1
ATOM 2014 C CA . GLY A 1 258 ? -2.799 -31.172 -33.656 1 93.88 258 GLY A CA 1
ATOM 2015 C C . GLY A 1 258 ? -2.758 -29.656 -33.844 1 93.88 258 GLY A C 1
ATOM 2016 O O . GLY A 1 258 ? -3.773 -28.984 -33.656 1 93.88 258 GLY A O 1
ATOM 2017 N N . SER A 1 259 ? -1.612 -29.125 -34.125 1 92.81 259 SER A N 1
ATOM 2018 C CA . SER A 1 259 ? -1.553 -27.688 -34.344 1 92.81 259 SER A CA 1
ATOM 2019 C C . SER A 1 259 ? -2.121 -27.312 -35.688 1 92.81 259 SER A C 1
ATOM 2021 O O . SER A 1 259 ? -1.729 -27.875 -36.719 1 92.81 259 SER A O 1
ATOM 2023 N N . SER A 1 260 ? -3.016 -26.344 -35.75 1 90.31 260 SER A N 1
ATOM 2024 C CA . SER A 1 260 ? -3.633 -25.906 -37 1 90.31 260 SER A CA 1
ATOM 2025 C C . SER A 1 260 ? -2.734 -24.922 -37.75 1 90.31 260 SER A C 1
ATOM 2027 O O . SER A 1 260 ? -2.945 -24.656 -38.938 1 90.31 260 SER A O 1
ATOM 2029 N N . VAL A 1 261 ? -1.77 -24.359 -37.062 1 89.75 261 VAL A N 1
ATOM 2030 C CA . VAL A 1 261 ? -0.808 -23.438 -37.656 1 89.75 261 VAL A CA 1
ATOM 2031 C C . VAL A 1 261 ? 0.611 -23.859 -37.281 1 89.75 261 VAL A C 1
ATOM 2033 O O . VAL A 1 261 ? 0.813 -24.578 -36.312 1 89.75 261 VAL A O 1
ATOM 2036 N N . THR A 1 262 ? 1.521 -23.484 -38.125 1 91.12 262 THR A N 1
ATOM 2037 C CA . THR A 1 262 ? 2.914 -23.719 -37.75 1 91.12 262 THR A CA 1
ATOM 2038 C C . THR A 1 262 ? 3.432 -22.625 -36.812 1 91.12 262 THR A C 1
ATOM 2040 O O . THR A 1 262 ? 3.514 -21.453 -37.219 1 91.12 262 THR A O 1
ATOM 2043 N N . LEU A 1 263 ? 3.764 -23 -35.656 1 91.56 263 LEU A N 1
ATOM 2044 C CA . LEU A 1 263 ? 4.258 -22.078 -34.656 1 91.56 263 LEU A CA 1
ATOM 2045 C C . LEU A 1 263 ? 5.777 -22 -34.656 1 91.56 263 LEU A C 1
ATOM 2047 O O . LEU A 1 263 ? 6.445 -22.953 -35.062 1 91.56 263 LEU A O 1
ATOM 2051 N N . PRO A 1 264 ? 6.254 -20.734 -34.219 1 90.31 264 PRO A N 1
ATOM 2052 C CA . PRO A 1 264 ? 7.695 -20.734 -33.969 1 90.31 264 PRO A CA 1
ATOM 2053 C C . PRO A 1 264 ? 8.117 -21.812 -32.969 1 90.31 264 PRO A C 1
ATOM 2055 O O . PRO A 1 264 ? 7.359 -22.141 -32.062 1 90.31 264 PRO A O 1
ATOM 2058 N N . ASN A 1 265 ? 9.352 -22.391 -33.156 1 92.5 265 ASN A N 1
ATOM 2059 C CA . ASN A 1 265 ? 9.82 -23.531 -32.344 1 92.5 265 ASN A CA 1
ATOM 2060 C C . ASN A 1 265 ? 9.633 -23.297 -30.859 1 92.5 265 ASN A C 1
ATOM 2062 O O . ASN A 1 265 ? 9.141 -24.172 -30.141 1 92.5 265 ASN A O 1
ATOM 2066 N N . ALA A 1 266 ? 10.016 -22.125 -30.406 1 91.5 266 ALA A N 1
ATOM 2067 C CA . ALA A 1 266 ? 9.93 -21.828 -28.984 1 91.5 266 ALA A CA 1
ATOM 2068 C C . ALA A 1 266 ? 8.484 -21.859 -28.5 1 91.5 266 ALA A C 1
ATOM 2070 O O . ALA A 1 266 ? 8.195 -22.328 -27.391 1 91.5 266 ALA A O 1
ATOM 2071 N N . GLU A 1 267 ? 7.594 -21.375 -29.266 1 91 267 GLU A N 1
ATOM 2072 C CA . GLU A 1 267 ? 6.176 -21.359 -28.922 1 91 267 GLU A CA 1
ATOM 2073 C C . GLU A 1 267 ? 5.594 -22.781 -28.922 1 91 267 GLU A C 1
ATOM 2075 O O . GLU A 1 267 ? 4.781 -23.125 -28.062 1 91 267 GLU A O 1
ATOM 2080 N N . PHE A 1 268 ? 5.984 -23.5 -29.953 1 93.44 268 PHE A N 1
ATOM 2081 C CA . PHE A 1 268 ? 5.531 -24.875 -30.016 1 93.44 268 PHE A CA 1
ATOM 2082 C C . PHE A 1 268 ? 5.988 -25.656 -28.781 1 93.44 268 PHE A C 1
ATOM 2084 O O . PHE A 1 268 ? 5.199 -26.375 -28.156 1 93.44 268 PHE A O 1
ATOM 2091 N N . MET A 1 269 ? 7.23 -25.484 -28.469 1 93.81 269 MET A N 1
ATOM 2092 C CA . MET A 1 269 ? 7.785 -26.203 -27.312 1 93.81 269 MET A CA 1
ATOM 2093 C C . MET A 1 269 ? 7.121 -25.75 -26.016 1 93.81 269 MET A C 1
ATOM 2095 O O . MET A 1 269 ? 6.945 -26.547 -25.094 1 93.81 269 MET A O 1
ATOM 2099 N N . TYR A 1 270 ? 6.777 -24.5 -25.938 1 91.75 270 TYR A N 1
ATOM 2100 C CA . TYR A 1 270 ? 6.031 -23.984 -24.781 1 91.75 270 TYR A CA 1
ATOM 2101 C C . TYR A 1 270 ? 4.691 -24.688 -24.656 1 91.75 270 TYR A C 1
ATOM 2103 O O . TYR A 1 270 ? 4.328 -25.141 -23.562 1 91.75 270 TYR A O 1
ATOM 2111 N N . VAL A 1 271 ? 3.98 -24.781 -25.703 1 90.25 271 VAL A N 1
ATOM 2112 C CA . VAL A 1 271 ? 2.658 -25.406 -25.688 1 90.25 271 VAL A CA 1
ATOM 2113 C C . VAL A 1 271 ? 2.783 -26.875 -25.297 1 90.25 271 VAL A C 1
ATOM 2115 O O . VAL A 1 271 ? 2.043 -27.375 -24.453 1 90.25 271 VAL A O 1
ATOM 2118 N N . VAL A 1 272 ? 3.74 -27.547 -25.891 1 92.12 272 VAL A N 1
ATOM 2119 C CA . VAL A 1 272 ? 3.943 -28.969 -25.625 1 92.12 272 VAL A CA 1
ATOM 2120 C C . VAL A 1 272 ? 4.25 -29.188 -24.141 1 92.12 272 VAL A C 1
ATOM 2122 O O . VAL A 1 272 ? 3.645 -30.047 -23.5 1 92.12 272 VAL A O 1
ATOM 2125 N N . SER A 1 273 ? 5.168 -28.422 -23.672 1 89.56 273 SER A N 1
ATOM 2126 C CA . SER A 1 273 ? 5.551 -28.594 -22.281 1 89.56 273 SER A CA 1
ATOM 2127 C C . SER A 1 273 ? 4.414 -28.203 -21.344 1 89.56 273 SER A C 1
ATOM 2129 O O . SER A 1 273 ? 4.227 -28.812 -20.297 1 89.56 273 SER A O 1
ATOM 2131 N N . THR A 1 274 ? 3.672 -27.203 -21.672 1 85.44 274 THR A N 1
ATOM 2132 C CA . THR A 1 274 ? 2.531 -26.781 -20.875 1 85.44 274 THR A CA 1
ATOM 2133 C C . THR A 1 274 ? 1.474 -27.875 -20.812 1 85.44 274 THR A C 1
ATOM 2135 O O . THR A 1 274 ? 0.887 -28.125 -19.766 1 85.44 274 THR A O 1
ATOM 2138 N N . ILE A 1 275 ? 1.226 -28.5 -21.906 1 85.12 275 ILE A N 1
ATOM 2139 C CA . ILE A 1 275 ? 0.263 -29.594 -21.953 1 85.12 275 ILE A CA 1
ATOM 2140 C C . ILE A 1 275 ? 0.756 -30.75 -21.094 1 85.12 275 ILE A C 1
ATOM 2142 O O . ILE A 1 275 ? -0.021 -31.359 -20.359 1 85.12 275 ILE A O 1
ATOM 2146 N N . LEU A 1 276 ? 2.023 -31.031 -21.234 1 85.62 276 LEU A N 1
ATOM 2147 C CA . LEU A 1 276 ? 2.59 -32.156 -20.516 1 85.62 276 LEU A CA 1
ATOM 2148 C C . LEU A 1 276 ? 2.578 -31.906 -19 1 85.62 276 LEU A C 1
ATOM 2150 O O . LEU A 1 276 ? 2.275 -32.812 -18.219 1 85.62 276 LEU A O 1
ATOM 2154 N N . PHE A 1 277 ? 2.877 -30.656 -18.656 1 78.75 277 PHE A N 1
ATOM 2155 C CA . PHE A 1 277 ? 3.094 -30.391 -17.234 1 78.75 277 PHE A CA 1
ATOM 2156 C C . PHE A 1 277 ? 1.867 -29.734 -16.609 1 78.75 277 PHE A C 1
ATOM 2158 O O . PHE A 1 277 ? 1.728 -29.703 -15.383 1 78.75 277 PHE A O 1
ATOM 2165 N N . GLY A 1 278 ? 1.166 -29.016 -17.344 1 69.81 278 GLY A N 1
ATOM 2166 C CA . GLY A 1 278 ? -0.046 -28.391 -16.828 1 69.81 278 GLY A CA 1
ATOM 2167 C C . GLY A 1 278 ? -1.075 -29.391 -16.344 1 69.81 278 GLY A C 1
ATOM 2168 O O . GLY A 1 278 ? -1.99 -29.047 -15.594 1 69.81 278 GLY A O 1
ATOM 2169 N N . ASN A 1 279 ? -0.91 -30.562 -16.859 1 53.72 279 ASN A N 1
ATOM 2170 C CA . ASN A 1 279 ? -1.838 -31.625 -16.453 1 53.72 279 ASN A CA 1
ATOM 2171 C C . ASN A 1 279 ? -1.37 -32.344 -15.188 1 53.72 279 ASN A C 1
ATOM 2173 O O . ASN A 1 279 ? -1.009 -33.5 -15.227 1 53.72 279 ASN A O 1
ATOM 2177 N N . MET A 1 280 ? -0.945 -31.625 -14.086 1 51.47 280 MET A N 1
ATOM 2178 C CA . MET A 1 280 ? -0.331 -32.125 -12.859 1 51.47 280 MET A CA 1
ATOM 2179 C C . MET A 1 280 ? -1.182 -33.219 -12.227 1 51.47 280 MET A C 1
ATOM 2181 O O . MET A 1 280 ? -0.712 -33.938 -11.359 1 51.47 280 MET A O 1
ATOM 2185 N N . ASP A 1 281 ? -2.488 -33.188 -12.258 1 46.09 281 ASP A N 1
ATOM 2186 C CA . ASP A 1 281 ? -3.307 -34.125 -11.477 1 46.09 281 ASP A CA 1
ATOM 2187 C C . ASP A 1 281 ? -2.811 -35.562 -11.617 1 46.09 281 ASP A C 1
ATOM 2189 O O . ASP A 1 281 ? -1.604 -35.812 -11.578 1 46.09 281 ASP A O 1
ATOM 2193 N N . SER A 1 282 ? -3.879 -36.406 -11.977 1 48.12 282 SER A N 1
ATOM 2194 C CA . SER A 1 282 ? -3.977 -37.875 -12.148 1 48.12 282 SER A CA 1
ATOM 2195 C C . SER A 1 282 ? -2.934 -38.375 -13.141 1 48.12 282 SER A C 1
ATOM 2197 O O . SER A 1 282 ? -2.688 -39.594 -13.227 1 48.12 282 SER A O 1
ATOM 2199 N N . ASN A 1 283 ? -1.898 -37.375 -13.391 1 62.06 283 ASN A N 1
ATOM 2200 C CA . ASN A 1 283 ? -1.416 -37.688 -14.727 1 62.06 283 ASN A CA 1
ATOM 2201 C C . ASN A 1 283 ? 0.09 -37.938 -14.742 1 62.06 283 ASN A C 1
ATOM 2203 O O . ASN A 1 283 ? 0.647 -38.375 -15.75 1 62.06 283 ASN A O 1
ATOM 2207 N N . TYR A 1 284 ? 0.61 -37.781 -13.398 1 73.62 284 TYR A N 1
ATOM 2208 C CA . TYR A 1 284 ? 2.043 -38.031 -13.508 1 73.62 284 TYR A CA 1
ATOM 2209 C C . TYR A 1 284 ? 2.318 -39.5 -13.812 1 73.62 284 TYR A C 1
ATOM 2211 O O . TYR A 1 284 ? 3.188 -39.812 -14.625 1 73.62 284 TYR A O 1
ATOM 2219 N N . ALA A 1 285 ? 1.426 -40.188 -13.133 1 76.56 285 ALA A N 1
ATOM 2220 C CA . ALA A 1 285 ? 1.601 -41.625 -13.328 1 76.56 285 ALA A CA 1
ATOM 2221 C C . ALA A 1 285 ? 1.329 -42.031 -14.781 1 76.56 285 ALA A C 1
ATOM 2223 O O . ALA A 1 285 ? 2.053 -42.844 -15.359 1 76.56 285 ALA A O 1
ATOM 2224 N N . THR A 1 286 ? 0.338 -41.469 -15.258 1 82.88 286 THR A N 1
ATOM 2225 C CA . THR A 1 286 ? -0.012 -41.75 -16.641 1 82.88 286 THR A CA 1
ATOM 2226 C C . THR A 1 286 ? 1.064 -41.25 -17.594 1 82.88 286 THR A C 1
ATOM 2228 O O . THR A 1 286 ? 1.436 -41.938 -18.547 1 82.88 286 THR A O 1
ATOM 2231 N N . LEU A 1 287 ? 1.498 -40.094 -17.344 1 87.19 287 LEU A N 1
ATOM 2232 C CA . LEU A 1 287 ? 2.564 -39.5 -18.156 1 87.19 287 LEU A CA 1
ATOM 2233 C C . LEU A 1 287 ? 3.814 -40.375 -18.125 1 87.19 287 LEU A C 1
ATOM 2235 O O . LEU A 1 287 ? 4.352 -40.75 -19.172 1 87.19 287 LEU A O 1
ATOM 2239 N N . CYS A 1 288 ? 4.195 -40.75 -16.969 1 88.69 288 CYS A N 1
ATOM 2240 C CA . CYS A 1 288 ? 5.422 -41.5 -16.797 1 88.69 288 CYS A CA 1
ATOM 2241 C C . CYS A 1 288 ? 5.273 -42.906 -17.391 1 88.69 288 CYS A C 1
ATOM 2243 O O . CYS A 1 288 ? 6.148 -43.375 -18.125 1 88.69 288 CYS A O 1
ATOM 2245 N N . SER A 1 289 ? 4.152 -43.5 -17.062 1 90.25 289 SER A N 1
ATOM 2246 C CA . SER A 1 289 ? 3.961 -44.844 -17.562 1 90.25 289 SER A CA 1
ATOM 2247 C C . SER A 1 289 ? 3.918 -44.875 -19.078 1 90.25 289 SER A C 1
ATOM 2249 O O . SER A 1 289 ? 4.441 -45.812 -19.703 1 90.25 289 SER A O 1
ATOM 2251 N N . THR A 1 290 ? 3.324 -43.938 -19.672 1 92.5 290 THR A N 1
ATOM 2252 C CA . THR A 1 290 ? 3.174 -43.875 -21.125 1 92.5 290 THR A CA 1
ATOM 2253 C C . THR A 1 290 ? 4.535 -43.75 -21.812 1 92.5 290 THR A C 1
ATOM 2255 O O . THR A 1 290 ? 4.828 -44.5 -22.75 1 92.5 290 THR A O 1
ATOM 2258 N N . PHE A 1 291 ? 5.371 -42.969 -21.344 1 93.94 291 PHE A N 1
ATOM 2259 C CA . PHE A 1 291 ? 6.586 -42.656 -22.094 1 93.94 291 PHE A CA 1
ATOM 2260 C C . PHE A 1 291 ? 7.727 -43.594 -21.672 1 93.94 291 PHE A C 1
ATOM 2262 O O . PHE A 1 291 ? 8.633 -43.844 -22.469 1 93.94 291 PHE A O 1
ATOM 2269 N N . GLU A 1 292 ? 7.676 -44.062 -20.469 1 94.44 292 GLU A N 1
ATOM 2270 C CA . GLU A 1 292 ? 8.656 -45.062 -20.078 1 94.44 292 GLU A CA 1
ATOM 2271 C C . GLU A 1 292 ? 8.5 -46.344 -20.906 1 94.44 292 GLU A C 1
ATOM 2273 O O . GLU A 1 292 ? 9.484 -47.031 -21.203 1 94.44 292 GLU A O 1
ATOM 2278 N N . LYS A 1 293 ? 7.336 -46.594 -21.312 1 95.31 293 LYS A N 1
ATOM 2279 C CA . LYS A 1 293 ? 7.051 -47.812 -22.094 1 95.31 293 LYS A CA 1
ATOM 2280 C C . LYS A 1 293 ? 7.723 -47.719 -23.469 1 95.31 293 LYS A C 1
ATOM 2282 O O . LYS A 1 293 ? 8.031 -48.75 -24.062 1 95.31 293 LYS A O 1
ATOM 2287 N N . VAL A 1 294 ? 7.922 -46.594 -23.969 1 95.81 294 VAL A N 1
ATOM 2288 C CA . VAL A 1 294 ? 8.43 -46.469 -25.328 1 95.81 294 VAL A CA 1
ATOM 2289 C C . VAL A 1 294 ? 9.828 -45.844 -25.312 1 95.81 294 VAL A C 1
ATOM 2291 O O . VAL A 1 294 ? 10.359 -45.5 -26.359 1 95.81 294 VAL A O 1
ATOM 2294 N N . LYS A 1 295 ? 10.445 -45.719 -24.156 1 95.31 295 LYS A N 1
ATOM 2295 C CA . LYS A 1 295 ? 11.695 -45 -24 1 95.31 295 LYS A CA 1
ATOM 2296 C C . LYS A 1 295 ? 12.797 -45.594 -24.875 1 95.31 295 LYS A C 1
ATOM 2298 O O . LYS A 1 295 ? 13.703 -44.906 -25.312 1 95.31 295 LYS A O 1
ATOM 2303 N N . ASP A 1 296 ? 12.742 -46.938 -25.141 1 95.56 296 ASP A N 1
ATOM 2304 C CA . ASP A 1 296 ? 13.789 -47.656 -25.875 1 95.56 296 ASP A CA 1
ATOM 2305 C C . ASP A 1 296 ? 13.398 -47.844 -27.344 1 95.56 296 ASP A C 1
ATOM 2307 O O . ASP A 1 296 ? 14.141 -48.438 -28.109 1 95.56 296 ASP A O 1
ATOM 2311 N N . LYS A 1 297 ? 12.289 -47.375 -27.719 1 96.69 297 LYS A N 1
ATOM 2312 C CA . LYS A 1 297 ? 11.852 -47.469 -29.109 1 96.69 297 LYS A CA 1
ATOM 2313 C C . LYS A 1 297 ? 12.523 -46.406 -29.969 1 96.69 297 LYS A C 1
ATOM 2315 O O . LYS A 1 297 ? 13.258 -45.562 -29.438 1 96.69 297 LYS A O 1
ATOM 2320 N N . ASP A 1 298 ? 12.32 -46.5 -31.266 1 95.5 298 ASP A N 1
ATOM 2321 C CA . ASP A 1 298 ? 12.914 -45.531 -32.188 1 95.5 298 ASP A CA 1
ATOM 2322 C C . ASP A 1 298 ? 12.25 -44.188 -32.031 1 95.5 298 ASP A C 1
ATOM 2324 O O . ASP A 1 298 ? 11.156 -44.062 -31.484 1 95.5 298 ASP A O 1
ATOM 2328 N N . ASN A 1 299 ? 12.867 -43.188 -32.594 1 94.69 299 ASN A N 1
ATOM 2329 C CA . ASN A 1 299 ? 12.414 -41.812 -32.469 1 94.69 299 ASN A CA 1
ATOM 2330 C C . ASN A 1 299 ? 11.023 -41.594 -33.062 1 94.69 299 ASN A C 1
ATOM 2332 O O . ASN A 1 299 ? 10.219 -40.844 -32.531 1 94.69 299 ASN A O 1
ATOM 2336 N N . THR A 1 300 ? 10.742 -42.188 -34.156 1 95.5 300 THR A N 1
ATOM 2337 C CA . THR A 1 300 ? 9.445 -42.062 -34.812 1 95.5 300 THR A CA 1
ATOM 2338 C C . THR A 1 300 ? 8.328 -42.531 -33.875 1 95.5 300 THR A C 1
ATOM 2340 O O . THR A 1 300 ? 7.309 -41.844 -33.719 1 95.5 300 THR A O 1
ATOM 2343 N N . THR A 1 301 ? 8.555 -43.688 -33.219 1 96.88 301 THR A N 1
ATOM 2344 C CA . THR A 1 301 ? 7.574 -44.219 -32.312 1 96.88 301 THR A CA 1
ATOM 2345 C C . THR A 1 301 ? 7.398 -43.312 -31.094 1 96.88 301 THR A C 1
ATOM 2347 O O . THR A 1 301 ? 6.273 -43.094 -30.641 1 96.88 301 THR A O 1
ATOM 2350 N N . ARG A 1 302 ? 8.492 -42.844 -30.609 1 97 302 ARG A N 1
ATOM 2351 C CA . ARG A 1 302 ? 8.453 -41.938 -29.469 1 97 302 ARG A CA 1
ATOM 2352 C C . ARG A 1 302 ? 7.707 -40.656 -29.797 1 97 302 ARG A C 1
ATOM 2354 O O . ARG A 1 302 ? 6.848 -40.219 -29.031 1 97 302 ARG A O 1
ATOM 2361 N N . LEU A 1 303 ? 7.988 -40.062 -30.938 1 97.44 303 LEU A N 1
ATOM 2362 C CA . LEU A 1 303 ? 7.344 -38.844 -31.375 1 97.44 303 LEU A CA 1
ATOM 2363 C C . LEU A 1 303 ? 5.855 -39.062 -31.625 1 97.44 303 LEU A C 1
ATOM 2365 O O . LEU A 1 303 ? 5.027 -38.219 -31.266 1 97.44 303 LEU A O 1
ATOM 2369 N N . ASP A 1 304 ? 5.523 -40.188 -32.219 1 97.5 304 ASP A N 1
ATOM 2370 C CA . ASP A 1 304 ? 4.125 -40.531 -32.469 1 97.5 304 ASP A CA 1
ATOM 2371 C C . ASP A 1 304 ? 3.346 -40.688 -31.156 1 97.5 304 ASP A C 1
ATOM 2373 O O . ASP A 1 304 ? 2.195 -40.25 -31.078 1 97.5 304 ASP A O 1
ATOM 2377 N N . THR A 1 305 ? 4 -41.312 -30.234 1 97.12 305 THR A N 1
ATOM 2378 C CA . THR A 1 305 ? 3.365 -41.5 -28.922 1 97.12 305 THR A CA 1
ATOM 2379 C C . THR A 1 305 ? 3.076 -40.125 -28.281 1 97.12 305 THR A C 1
ATOM 2381 O O . THR A 1 305 ? 2.004 -39.938 -27.703 1 97.12 305 THR A O 1
ATOM 2384 N N . LEU A 1 306 ? 4.062 -39.25 -28.359 1 96.5 306 LEU A N 1
ATOM 2385 C CA . LEU A 1 306 ? 3.867 -37.938 -27.781 1 96.5 306 LEU A CA 1
ATOM 2386 C C . LEU A 1 306 ? 2.736 -37.188 -28.5 1 96.5 306 LEU A C 1
ATOM 2388 O O . LEU A 1 306 ? 1.887 -36.594 -27.844 1 96.5 306 LEU A O 1
ATOM 2392 N N . ALA A 1 307 ? 2.709 -37.219 -29.766 1 97.06 307 ALA A N 1
ATOM 2393 C CA . ALA A 1 307 ? 1.659 -36.562 -30.547 1 97.06 307 ALA A CA 1
ATOM 2394 C C . ALA A 1 307 ? 0.28 -37.062 -30.156 1 97.06 307 ALA A C 1
ATOM 2396 O O . ALA A 1 307 ? -0.658 -36.312 -29.969 1 97.06 307 ALA A O 1
ATOM 2397 N N . LYS A 1 308 ? 0.173 -38.375 -30.031 1 95.62 308 LYS A N 1
ATOM 2398 C CA . LYS A 1 308 ? -1.091 -39 -29.641 1 95.62 308 LYS A CA 1
ATOM 2399 C C . LYS A 1 308 ? -1.494 -38.562 -28.234 1 95.62 308 LYS A C 1
ATOM 2401 O O . LYS A 1 308 ? -2.676 -38.344 -27.953 1 95.62 308 LYS A O 1
ATOM 2406 N N . PHE A 1 309 ? -0.51 -38.594 -27.422 1 92.94 309 PHE A N 1
ATOM 2407 C CA . PHE A 1 309 ? -0.759 -38.156 -26.047 1 92.94 309 PHE A CA 1
ATOM 2408 C C . PHE A 1 309 ? -1.305 -36.75 -26.016 1 92.94 309 PHE A C 1
ATOM 2410 O O . PHE A 1 309 ? -2.275 -36.469 -25.312 1 92.94 309 PHE A O 1
ATOM 2417 N N . ILE A 1 310 ? -0.71 -35.812 -26.734 1 93.31 310 ILE A N 1
ATOM 2418 C CA . ILE A 1 310 ? -1.102 -34.406 -26.797 1 93.31 310 ILE A CA 1
ATOM 2419 C C . ILE A 1 310 ? -2.52 -34.281 -27.344 1 93.31 310 ILE A C 1
ATOM 2421 O O . ILE A 1 310 ? -3.355 -33.594 -26.781 1 93.31 310 ILE A O 1
ATOM 2425 N N . VAL A 1 311 ? -2.809 -34.969 -28.344 1 93.62 311 VAL A N 1
ATOM 2426 C CA . VAL A 1 311 ? -4.129 -34.938 -28.969 1 93.62 311 VAL A CA 1
ATOM 2427 C C . VAL A 1 311 ? -5.176 -35.469 -28 1 93.62 311 VAL A C 1
ATOM 2429 O O . VAL A 1 311 ? -6.281 -34.938 -27.906 1 93.62 311 VAL A O 1
ATOM 2432 N N . ALA A 1 312 ? -4.848 -36.531 -27.297 1 89.81 312 ALA A N 1
ATOM 2433 C CA . ALA A 1 312 ? -5.77 -37.125 -26.328 1 89.81 312 ALA A CA 1
ATOM 2434 C C . ALA A 1 312 ? -6.117 -36.125 -25.219 1 89.81 312 ALA A C 1
ATOM 2436 O O . ALA A 1 312 ? -7.27 -36.031 -24.797 1 89.81 312 ALA A O 1
ATOM 2437 N N . ILE A 1 313 ? -5.098 -35.469 -24.781 1 85.88 313 ILE A N 1
ATOM 2438 C CA . ILE A 1 313 ? -5.324 -34.5 -23.734 1 85.88 313 ILE A CA 1
ATOM 2439 C C . ILE A 1 313 ? -6.207 -33.344 -24.25 1 85.88 313 ILE A C 1
ATOM 2441 O O . ILE A 1 313 ? -7.137 -32.906 -23.578 1 85.88 313 ILE A O 1
ATOM 2445 N N . ASN A 1 314 ? -5.871 -32.906 -25.406 1 85.88 314 ASN A N 1
ATOM 2446 C CA . ASN A 1 314 ? -6.664 -31.828 -26.031 1 85.88 314 ASN A CA 1
ATOM 2447 C C . ASN A 1 314 ? -8.117 -32.25 -26.234 1 85.88 314 ASN A C 1
ATOM 2449 O O . ASN A 1 314 ? -9.031 -31.484 -25.984 1 85.88 314 ASN A O 1
ATOM 2453 N N . ASP A 1 315 ? -8.289 -33.469 -26.625 1 87.31 315 ASP A N 1
ATOM 2454 C CA . ASP A 1 315 ? -9.633 -34 -26.797 1 87.31 315 ASP A CA 1
ATOM 2455 C C . ASP A 1 315 ? -10.375 -34.094 -25.469 1 87.31 315 ASP A C 1
ATOM 2457 O O . ASP A 1 315 ? -11.555 -33.75 -25.375 1 87.31 315 ASP A O 1
ATOM 2461 N N . GLU A 1 316 ? -9.641 -34.656 -24.578 1 80.38 316 GLU A N 1
ATOM 2462 C CA . GLU A 1 316 ? -10.227 -34.781 -23.25 1 80.38 316 GLU A CA 1
ATOM 2463 C C . GLU A 1 316 ? -10.664 -33.438 -22.688 1 80.38 316 GLU A C 1
ATOM 2465 O O . GLU A 1 316 ? -11.703 -33.344 -22.031 1 80.38 316 GLU A O 1
ATOM 2470 N N . TRP A 1 317 ? -9.93 -32.531 -23.047 1 75.88 317 TRP A N 1
ATOM 2471 C CA . TRP A 1 317 ? -10.203 -31.203 -22.469 1 75.88 317 TRP A CA 1
ATOM 2472 C C . TRP A 1 317 ? -10.984 -30.328 -23.453 1 75.88 317 TRP A C 1
ATOM 2474 O O . TRP A 1 317 ? -11.312 -29.188 -23.141 1 75.88 317 TRP A O 1
ATOM 2484 N N . ASN A 1 318 ? -11.281 -30.844 -24.531 1 82.81 318 ASN A N 1
ATOM 2485 C CA . ASN A 1 318 ? -11.953 -30.094 -25.594 1 82.81 318 ASN A CA 1
ATOM 2486 C C . ASN A 1 318 ? -11.227 -28.797 -25.922 1 82.81 318 ASN A C 1
ATOM 2488 O O . ASN A 1 318 ? -11.836 -27.719 -25.906 1 82.81 318 ASN A O 1
ATOM 2492 N N . MET A 1 319 ? -9.945 -28.922 -26.094 1 80.94 319 MET A N 1
ATOM 2493 C CA . MET A 1 319 ? -9.078 -27.781 -26.422 1 80.94 319 MET A CA 1
ATOM 2494 C C . MET A 1 319 ? -8.336 -28.031 -27.719 1 80.94 319 MET A C 1
ATOM 2496 O O . MET A 1 319 ? -8.055 -29.172 -28.078 1 80.94 319 MET A O 1
ATOM 2500 N N . GLU A 1 320 ? -8.109 -26.906 -28.344 1 83.56 320 GLU A N 1
ATOM 2501 C CA . GLU A 1 320 ? -7.195 -26.953 -29.484 1 83.56 320 GLU A CA 1
ATOM 2502 C C . GLU A 1 320 ? -5.75 -26.734 -29.031 1 83.56 320 GLU A C 1
ATOM 2504 O O . GLU A 1 320 ? -5.504 -26.141 -27.984 1 83.56 320 GLU A O 1
ATOM 2509 N N . PHE A 1 321 ? -4.871 -27.188 -29.844 1 86.69 321 PHE A N 1
ATOM 2510 C CA . PHE A 1 321 ? -3.451 -27.062 -29.531 1 86.69 321 PHE A CA 1
ATOM 2511 C C . PHE A 1 321 ? -3.078 -25.609 -29.266 1 86.69 321 PHE A C 1
ATOM 2513 O O . PHE A 1 321 ? -2.35 -25.312 -28.312 1 86.69 321 PHE A O 1
ATOM 2520 N N . THR A 1 322 ? -3.588 -24.688 -30.031 1 80.88 322 THR A N 1
ATOM 2521 C CA . THR A 1 322 ? -3.193 -23.281 -29.984 1 80.88 322 THR A CA 1
ATOM 2522 C C . THR A 1 322 ? -3.842 -22.578 -28.797 1 80.88 322 THR A C 1
ATOM 2524 O O . THR A 1 322 ? -3.439 -21.469 -28.422 1 80.88 322 THR A O 1
ATOM 2527 N N . ASP A 1 323 ? -4.758 -23.266 -28.141 1 75.94 323 ASP A N 1
ATOM 2528 C CA . ASP A 1 323 ? -5.391 -22.688 -26.953 1 75.94 323 ASP A CA 1
ATOM 2529 C C . ASP A 1 323 ? -4.395 -22.562 -25.797 1 75.94 323 ASP A C 1
ATOM 2531 O O . ASP A 1 323 ? -4.57 -21.75 -24.906 1 75.94 323 ASP A O 1
ATOM 2535 N N . TRP A 1 324 ? -3.354 -23.344 -25.953 1 75.94 324 TRP A N 1
ATOM 2536 C CA . TRP A 1 324 ? -2.354 -23.375 -24.891 1 75.94 324 TRP A CA 1
ATOM 2537 C C . TRP A 1 324 ? -1.288 -22.312 -25.109 1 75.94 324 TRP A C 1
ATOM 2539 O O . TRP A 1 324 ? -0.431 -22.094 -24.25 1 75.94 324 TRP A O 1
ATOM 2549 N N . ASP A 1 325 ? -1.352 -21.766 -26.281 1 74.06 325 ASP A N 1
ATOM 2550 C CA . ASP A 1 325 ? -0.344 -20.766 -26.625 1 74.06 325 ASP A CA 1
ATOM 2551 C C . ASP A 1 325 ? -0.734 -19.391 -26.109 1 74.06 325 ASP A C 1
ATOM 2553 O O . ASP A 1 325 ? -1.556 -18.703 -26.719 1 74.06 325 ASP A O 1
ATOM 2557 N N . PHE A 1 326 ? -0.088 -18.969 -25.094 1 65.56 326 PHE A N 1
ATOM 2558 C CA . PHE A 1 326 ? -0.416 -17.688 -24.484 1 65.56 326 PHE A CA 1
ATOM 2559 C C . PHE A 1 326 ? 0.043 -16.531 -25.375 1 65.56 326 PHE A C 1
ATOM 2561 O O . PHE A 1 326 ? -0.488 -15.422 -25.281 1 65.56 326 PHE A O 1
ATOM 2568 N N . ALA A 1 327 ? 1.078 -16.828 -26.203 1 60 327 ALA A N 1
ATOM 2569 C CA . ALA A 1 327 ? 1.586 -15.781 -27.094 1 60 327 ALA A CA 1
ATOM 2570 C C . ALA A 1 327 ? 0.563 -15.438 -28.172 1 60 327 ALA A C 1
ATOM 2572 O O . ALA A 1 327 ? 0.653 -14.383 -28.812 1 60 327 ALA A O 1
ATOM 2573 N N . LEU A 1 328 ? -0.325 -16.312 -28.281 1 58.41 328 LEU A N 1
ATOM 2574 C CA . LEU A 1 328 ? -1.309 -16.078 -29.344 1 58.41 328 LEU A CA 1
ATOM 2575 C C . LEU A 1 328 ? -2.52 -15.328 -28.797 1 58.41 328 LEU A C 1
ATOM 2577 O O . LEU A 1 328 ? -3.355 -14.852 -29.562 1 58.41 328 LEU A O 1
ATOM 2581 N N . ASP A 1 329 ? -2.57 -15.242 -27.547 1 61.22 329 ASP A N 1
ATOM 2582 C CA . ASP A 1 329 ? -3.717 -14.555 -26.969 1 61.22 329 ASP A CA 1
ATOM 2583 C C . ASP A 1 329 ? -3.568 -13.039 -27.094 1 61.22 329 ASP A C 1
ATOM 2585 O O . ASP A 1 329 ? -3.477 -12.328 -26.094 1 61.22 329 ASP A O 1
ATOM 2589 N N . THR A 1 330 ? -3.326 -12.586 -28.406 1 55.66 330 THR A N 1
ATOM 2590 C CA . THR A 1 330 ? -3.062 -11.172 -28.656 1 55.66 330 THR A CA 1
ATOM 2591 C C . THR A 1 330 ? -4.363 -10.367 -28.656 1 55.66 330 THR A C 1
ATOM 2593 O O . THR A 1 330 ? -4.34 -9.133 -28.672 1 55.66 330 THR A O 1
ATOM 2596 N N . GLY A 1 331 ? -5.48 -11.094 -28.688 1 54.38 331 GLY A N 1
ATOM 2597 C CA . GLY A 1 331 ? -6.695 -10.328 -28.906 1 54.38 331 GLY A CA 1
ATOM 2598 C C . GLY A 1 331 ? -7.355 -9.859 -27.625 1 54.38 331 GLY A C 1
ATOM 2599 O O . GLY A 1 331 ? -7.23 -10.508 -26.578 1 54.38 331 GLY A O 1
ATOM 2600 N N . GLY A 1 332 ? -7.383 -8.531 -27.328 1 55.66 332 GLY A N 1
ATOM 2601 C CA . GLY A 1 332 ? -7.992 -7.629 -26.359 1 55.66 332 GLY A CA 1
ATOM 2602 C C . GLY A 1 332 ? -9.469 -7.902 -26.141 1 55.66 332 GLY A C 1
ATOM 2603 O O . GLY A 1 332 ? -10.156 -7.113 -25.484 1 55.66 332 GLY A O 1
ATOM 2604 N N . ASN A 1 333 ? -9.992 -8.891 -26.844 1 48.97 333 ASN A N 1
ATOM 2605 C CA . ASN A 1 333 ? -11.453 -8.945 -26.734 1 48.97 333 ASN A CA 1
ATOM 2606 C C . ASN A 1 333 ? -11.898 -9.906 -25.641 1 48.97 333 ASN A C 1
ATOM 2608 O O . ASN A 1 333 ? -11.297 -10.961 -25.453 1 48.97 333 ASN A O 1
ATOM 2612 N N . MET A 1 334 ? -12.594 -9.32 -24.703 1 50.66 334 MET A N 1
ATOM 2613 C CA . MET A 1 334 ? -13.305 -10.086 -23.688 1 50.66 334 MET A CA 1
ATOM 2614 C C . MET A 1 334 ? -14.156 -11.188 -24.328 1 50.66 334 MET A C 1
ATOM 2616 O O . MET A 1 334 ? -14.852 -10.938 -25.312 1 50.66 334 MET A O 1
ATOM 2620 N N . SER A 1 335 ? -13.719 -12.398 -24.281 1 46.09 335 SER A N 1
ATOM 2621 C CA . SER A 1 335 ? -14.648 -13.438 -24.703 1 46.09 335 SER A CA 1
ATOM 2622 C C . SER A 1 335 ? -15.68 -13.742 -23.625 1 46.09 335 SER A C 1
ATOM 2624 O O . SER A 1 335 ? -15.602 -13.211 -22.516 1 46.09 335 SER A O 1
ATOM 2626 N N . ASP A 1 336 ? -16.859 -14.32 -24.016 1 43.56 336 ASP A N 1
ATOM 2627 C CA . ASP A 1 336 ? -17.906 -14.742 -23.094 1 43.56 336 ASP A CA 1
ATOM 2628 C C . ASP A 1 336 ? -17.328 -15.469 -21.891 1 43.56 336 ASP A C 1
ATOM 2630 O O . ASP A 1 336 ? -17.938 -15.516 -20.812 1 43.56 336 ASP A O 1
ATOM 2634 N N . THR A 1 337 ? -16.172 -16.031 -22.109 1 46.16 337 THR A N 1
ATOM 2635 C CA . THR A 1 337 ? -15.641 -16.844 -21.016 1 46.16 337 THR A CA 1
ATOM 2636 C C . THR A 1 337 ? -14.617 -16.062 -20.203 1 46.16 337 THR A C 1
ATOM 2638 O O . THR A 1 337 ? -13.938 -16.625 -19.359 1 46.16 337 THR A O 1
ATOM 2641 N N . GLY A 1 338 ? -14.594 -14.812 -20.531 1 54.19 338 GLY A N 1
ATOM 2642 C CA . GLY A 1 338 ? -13.672 -13.977 -19.766 1 54.19 338 GLY A CA 1
ATOM 2643 C C . GLY A 1 338 ? -12.391 -13.672 -20.5 1 54.19 338 GLY A C 1
ATOM 2644 O O . GLY A 1 338 ? -12.305 -13.859 -21.719 1 54.19 338 GLY A O 1
ATOM 2645 N N . ALA A 1 339 ? -11.477 -12.891 -20 1 57.66 339 ALA A N 1
ATOM 2646 C CA . ALA A 1 339 ? -10.266 -12.375 -20.625 1 57.66 339 ALA A CA 1
ATOM 2647 C C . ALA A 1 339 ? -9.156 -13.43 -20.625 1 57.66 339 ALA A C 1
ATOM 2649 O O . ALA A 1 339 ? -8 -13.117 -20.906 1 57.66 339 ALA A O 1
ATOM 2650 N N . GLY A 1 340 ? -9.625 -14.805 -20.406 1 63.28 340 GLY A N 1
ATOM 2651 C CA . GLY A 1 340 ? -8.617 -15.852 -20.391 1 63.28 340 GLY A CA 1
ATOM 2652 C C . GLY A 1 340 ? -7.461 -15.547 -19.453 1 63.28 340 GLY A C 1
ATOM 2653 O O . GLY A 1 340 ? -7.668 -15.109 -18.328 1 63.28 340 GLY A O 1
ATOM 2654 N N . PHE A 1 341 ? -6.227 -15.844 -19.938 1 72.31 341 PHE A N 1
ATOM 2655 C CA . PHE A 1 341 ? -5.043 -15.727 -19.094 1 72.31 341 PHE A CA 1
ATOM 2656 C C . PHE A 1 341 ? -4.348 -14.391 -19.328 1 72.31 341 PHE A C 1
ATOM 2658 O O . PHE A 1 341 ? -3.287 -14.125 -18.75 1 72.31 341 PHE A O 1
ATOM 2665 N N . ARG A 1 342 ? -4.98 -13.641 -20.109 1 82 342 ARG A N 1
ATOM 2666 C CA . ARG A 1 342 ? -4.316 -12.398 -20.469 1 82 342 ARG A CA 1
ATOM 2667 C C . ARG A 1 342 ? -4.043 -11.539 -19.234 1 82 342 ARG A C 1
ATOM 2669 O O . ARG A 1 342 ? -2.936 -11.023 -19.062 1 82 342 ARG A O 1
ATOM 2676 N N . PRO A 1 343 ? -5.078 -11.453 -18.281 1 85.56 343 PRO A N 1
ATOM 2677 C CA . PRO A 1 343 ? -4.77 -10.672 -17.078 1 85.56 343 PRO A CA 1
ATOM 2678 C C . PRO A 1 343 ? -3.635 -11.281 -16.25 1 85.56 343 PRO A C 1
ATOM 2680 O O . PRO A 1 343 ? -2.758 -10.555 -15.773 1 85.56 343 PRO A O 1
ATOM 2683 N N . THR A 1 344 ? -3.654 -12.539 -16.203 1 85 344 THR A N 1
ATOM 2684 C CA . THR A 1 344 ? -2.605 -13.227 -15.461 1 85 344 THR A CA 1
ATOM 2685 C C . THR A 1 344 ? -1.237 -12.969 -16.094 1 85 344 THR A C 1
ATOM 2687 O O . THR A 1 344 ? -0.261 -12.711 -15.383 1 85 344 THR A O 1
ATOM 2690 N N . TYR A 1 345 ? -1.191 -13.047 -17.391 1 86.94 345 TYR A N 1
ATOM 2691 C CA . TYR A 1 345 ? 0.079 -12.812 -18.062 1 86.94 345 TYR A CA 1
ATOM 2692 C C . TYR A 1 345 ? 0.506 -11.359 -17.922 1 86.94 345 TYR A C 1
ATOM 2694 O O . TYR A 1 345 ? 1.7 -11.055 -17.844 1 86.94 345 TYR A O 1
ATOM 2702 N N . TYR A 1 346 ? -0.509 -10.531 -17.938 1 90.5 346 TYR A N 1
ATOM 2703 C CA . TYR A 1 346 ? -0.17 -9.133 -17.719 1 90.5 346 TYR A CA 1
ATOM 2704 C C . TYR A 1 346 ? 0.529 -8.938 -16.375 1 90.5 346 TYR A C 1
ATOM 2706 O O . TYR A 1 346 ? 1.536 -8.234 -16.281 1 90.5 346 TYR A O 1
ATOM 2714 N N . LEU A 1 347 ? -0.022 -9.539 -15.391 1 92.69 347 LEU A N 1
ATOM 2715 C CA . LEU A 1 347 ? 0.563 -9.422 -14.062 1 92.69 347 LEU A CA 1
ATOM 2716 C C . LEU A 1 347 ? 1.958 -10.039 -14.023 1 92.69 347 LEU A C 1
ATOM 2718 O O . LEU A 1 347 ? 2.859 -9.508 -13.367 1 92.69 347 LEU A O 1
ATOM 2722 N N . LYS A 1 348 ? 2.156 -11.148 -14.695 1 93.12 348 LYS A N 1
ATOM 2723 C CA . LYS A 1 348 ? 3.477 -11.766 -14.773 1 93.12 348 LYS A CA 1
ATOM 2724 C C . LYS A 1 348 ? 4.473 -10.844 -15.469 1 93.12 348 LYS A C 1
ATOM 2726 O O . LYS A 1 348 ? 5.609 -10.695 -15.023 1 93.12 348 LYS A O 1
ATOM 2731 N N . CYS A 1 349 ? 4.043 -10.242 -16.562 1 93.25 349 CYS A N 1
ATOM 2732 C CA . CYS A 1 349 ? 4.91 -9.422 -17.391 1 93.25 349 CYS A CA 1
ATOM 2733 C C . CYS A 1 349 ? 5.254 -8.109 -16.703 1 93.25 349 CYS A C 1
ATOM 2735 O O . CYS A 1 349 ? 6.273 -7.492 -17 1 93.25 349 CYS A O 1
ATOM 2737 N N . THR A 1 350 ? 4.438 -7.719 -15.734 1 94.44 350 THR A N 1
ATOM 2738 C CA . THR A 1 350 ? 4.645 -6.387 -15.18 1 94.44 350 THR A CA 1
ATOM 2739 C C . THR A 1 350 ? 5.18 -6.469 -13.758 1 94.44 350 THR A C 1
ATOM 2741 O O . THR A 1 350 ? 5.949 -5.609 -13.328 1 94.44 350 THR A O 1
ATOM 2744 N N . GLN A 1 351 ? 4.734 -7.535 -13.016 1 95.31 351 GLN A N 1
ATOM 2745 C CA . GLN A 1 351 ? 5.055 -7.469 -11.594 1 95.31 351 GLN A CA 1
ATOM 2746 C C . GLN A 1 351 ? 5.656 -8.781 -11.109 1 95.31 351 GLN A C 1
ATOM 2748 O O . GLN A 1 351 ? 6.617 -8.781 -10.336 1 95.31 351 GLN A O 1
ATOM 2753 N N . LEU A 1 352 ? 5.262 -9.938 -11.586 1 96.31 352 LEU A N 1
ATOM 2754 C CA . LEU A 1 352 ? 5.543 -11.188 -10.875 1 96.31 352 LEU A CA 1
ATOM 2755 C C . LEU A 1 352 ? 6.684 -11.945 -11.539 1 96.31 352 LEU A C 1
ATOM 2757 O O . LEU A 1 352 ? 7.457 -12.625 -10.859 1 96.31 352 LEU A O 1
ATOM 2761 N N . GLY A 1 353 ? 6.73 -11.844 -12.883 1 96.38 353 GLY A N 1
ATOM 2762 C CA . GLY A 1 353 ? 7.594 -12.797 -13.562 1 96.38 353 GLY A CA 1
ATOM 2763 C C . GLY A 1 353 ? 7.148 -14.234 -13.391 1 96.38 353 GLY A C 1
ATOM 2764 O O . GLY A 1 353 ? 6.059 -14.609 -13.828 1 96.38 353 GLY A O 1
ATOM 2765 N N . GLN A 1 354 ? 7.914 -14.984 -12.664 1 95.88 354 GLN A N 1
ATOM 2766 C CA . GLN A 1 354 ? 7.605 -16.391 -12.422 1 95.88 354 GLN A CA 1
ATOM 2767 C C . GLN A 1 354 ? 7.551 -17.172 -13.734 1 95.88 354 GLN A C 1
ATOM 2769 O O . GLN A 1 354 ? 6.672 -18.016 -13.922 1 95.88 354 GLN A O 1
ATOM 2774 N N . PHE A 1 355 ? 8.438 -16.766 -14.633 1 94.62 355 PHE A N 1
ATOM 2775 C CA . PHE A 1 355 ? 8.57 -17.484 -15.891 1 94.62 355 PHE A CA 1
ATOM 2776 C C . PHE A 1 355 ? 9.219 -18.844 -15.68 1 94.62 355 PHE A C 1
ATOM 2778 O O . PHE A 1 355 ? 10.344 -18.922 -15.188 1 94.62 355 PHE A O 1
ATOM 2785 N N . GLU A 1 356 ? 8.477 -19.844 -16.016 1 93.56 356 GLU A N 1
ATOM 2786 C CA . GLU A 1 356 ? 9 -21.188 -15.836 1 93.56 356 GLU A CA 1
ATOM 2787 C C . GLU A 1 356 ? 10.133 -21.484 -16.828 1 93.56 356 GLU A C 1
ATOM 2789 O O . GLU A 1 356 ? 9.891 -21.875 -17.953 1 93.56 356 GLU A O 1
ATOM 2794 N N . THR A 1 357 ? 11.398 -21.328 -16.375 1 95.19 357 THR A N 1
ATOM 2795 C CA . THR A 1 357 ? 12.586 -21.469 -17.203 1 95.19 357 THR A CA 1
ATOM 2796 C C . THR A 1 357 ? 13.312 -22.781 -16.875 1 95.19 357 THR A C 1
ATOM 2798 O O . THR A 1 357 ? 13.023 -23.422 -15.867 1 95.19 357 THR A O 1
ATOM 2801 N N . PRO A 1 358 ? 14.219 -23.188 -17.812 1 95.06 358 PRO A N 1
ATOM 2802 C CA . PRO A 1 358 ? 14.961 -24.422 -17.594 1 95.06 358 PRO A CA 1
ATOM 2803 C C . PRO A 1 358 ? 15.883 -24.359 -16.375 1 95.06 358 PRO A C 1
ATOM 2805 O O . PRO A 1 358 ? 16.406 -23.281 -16.047 1 95.06 358 PRO A O 1
ATOM 2808 N N . ALA A 1 359 ? 16.047 -25.547 -15.781 1 93.12 359 ALA A N 1
ATOM 2809 C CA . ALA A 1 359 ? 17 -25.656 -14.688 1 93.12 359 ALA A CA 1
ATOM 2810 C C . ALA A 1 359 ? 18.375 -25.125 -15.102 1 93.12 359 ALA A C 1
ATOM 2812 O O . ALA A 1 359 ? 18.797 -25.312 -16.25 1 93.12 359 ALA A O 1
ATOM 2813 N N . LYS A 1 360 ? 19.062 -24.547 -14.203 1 87.62 360 LYS A N 1
ATOM 2814 C CA . LYS A 1 360 ? 20.344 -23.938 -14.492 1 87.62 360 LYS A CA 1
ATOM 2815 C C . LYS A 1 360 ? 21.453 -24.984 -14.594 1 87.62 360 LYS A C 1
ATOM 2817 O O . LYS A 1 360 ? 22.469 -24.766 -15.25 1 87.62 360 LYS A O 1
ATOM 2822 N N . SER A 1 361 ? 21.25 -26.031 -13.898 1 86.56 361 SER A N 1
ATOM 2823 C CA . SER A 1 361 ? 22.234 -27.109 -13.938 1 86.56 361 SER A CA 1
ATOM 2824 C C . SER A 1 361 ? 21.578 -28.453 -14.188 1 86.56 361 SER A C 1
ATOM 2826 O O . SER A 1 361 ? 20.391 -28.641 -13.867 1 86.56 361 SER A O 1
ATOM 2828 N N . GLY A 1 362 ? 22.344 -29.344 -14.781 1 88.56 362 GLY A N 1
ATOM 2829 C CA . GLY A 1 362 ? 21.781 -30.641 -15.117 1 88.56 362 GLY A CA 1
ATOM 2830 C C . GLY A 1 362 ? 20.859 -30.609 -16.312 1 88.56 362 GLY A C 1
ATOM 2831 O O . GLY A 1 362 ? 20.922 -29.688 -17.125 1 88.56 362 GLY A O 1
ATOM 2832 N N . TYR A 1 363 ? 20.094 -31.719 -16.453 1 91 363 TYR A N 1
ATOM 2833 C CA . TYR A 1 363 ? 19.125 -31.703 -17.531 1 91 363 TYR A CA 1
ATOM 2834 C C . TYR A 1 363 ? 17.844 -30.984 -17.109 1 91 363 TYR A C 1
ATOM 2836 O O . TYR A 1 363 ? 17.609 -30.766 -15.922 1 91 363 TYR A O 1
ATOM 2844 N N . SER A 1 364 ? 17.109 -30.547 -18.094 1 94.19 364 SER A N 1
ATOM 2845 C CA . SER A 1 364 ? 15.906 -29.781 -17.828 1 94.19 364 SER A CA 1
ATOM 2846 C C . SER A 1 364 ? 14.688 -30.406 -18.5 1 94.19 364 SER A C 1
ATOM 2848 O O . SER A 1 364 ? 14.781 -30.938 -19.609 1 94.19 364 SER A O 1
ATOM 2850 N N . LEU A 1 365 ? 13.562 -30.422 -17.75 1 92.38 365 LEU A N 1
ATOM 2851 C CA . LEU A 1 365 ? 12.281 -30.797 -18.328 1 92.38 365 LEU A CA 1
ATOM 2852 C C . LEU A 1 365 ? 11.68 -29.641 -19.125 1 92.38 365 LEU A C 1
ATOM 2854 O O . LEU A 1 365 ? 10.969 -29.859 -20.109 1 92.38 365 LEU A O 1
ATOM 2858 N N . VAL A 1 366 ? 11.906 -28.469 -18.609 1 93.38 366 VAL A N 1
ATOM 2859 C CA . VAL A 1 366 ? 11.484 -27.266 -19.344 1 93.38 366 VAL A CA 1
ATOM 2860 C C . VAL A 1 366 ? 12.359 -27.078 -20.578 1 93.38 366 VAL A C 1
ATOM 2862 O O . VAL A 1 366 ? 13.594 -27.094 -20.469 1 93.38 366 VAL A O 1
ATOM 2865 N N . PRO A 1 367 ? 11.688 -26.953 -21.734 1 93.44 367 PRO A N 1
ATOM 2866 C CA . PRO A 1 367 ? 12.477 -26.797 -22.953 1 93.44 367 PRO A CA 1
ATOM 2867 C C . PRO A 1 367 ? 13.453 -25.625 -22.875 1 93.44 367 PRO A C 1
ATOM 2869 O O . PRO A 1 367 ? 13.133 -24.578 -22.312 1 93.44 367 PRO A O 1
ATOM 2872 N N . ALA A 1 368 ? 14.617 -25.766 -23.531 1 91.88 368 ALA A N 1
ATOM 2873 C CA . ALA A 1 368 ? 15.695 -24.781 -23.5 1 91.88 368 ALA A CA 1
ATOM 2874 C C . ALA A 1 368 ? 15.258 -23.469 -24.141 1 91.88 368 ALA A C 1
ATOM 2876 O O . ALA A 1 368 ? 15.82 -22.406 -23.859 1 91.88 368 ALA A O 1
ATOM 2877 N N . GLU A 1 369 ? 14.211 -23.547 -24.953 1 90.44 369 GLU A N 1
ATOM 2878 C CA . GLU A 1 369 ? 13.719 -22.375 -25.688 1 90.44 369 GLU A CA 1
ATOM 2879 C C . GLU A 1 369 ? 12.984 -21.406 -24.75 1 90.44 369 GLU A C 1
ATOM 2881 O O . GLU A 1 369 ? 12.805 -20.234 -25.078 1 90.44 369 GLU A O 1
ATOM 2886 N N . ARG A 1 370 ? 12.57 -21.891 -23.609 1 92.56 370 ARG A N 1
ATOM 2887 C CA . ARG A 1 370 ? 11.781 -21.078 -22.688 1 92.56 370 ARG A CA 1
ATOM 2888 C C . ARG A 1 370 ? 12.68 -20.234 -21.781 1 92.56 370 ARG A C 1
ATOM 2890 O O . ARG A 1 370 ? 12.648 -20.391 -20.547 1 92.56 370 ARG A O 1
ATOM 2897 N N . THR A 1 371 ? 13.398 -19.297 -22.422 1 93.88 371 THR A N 1
ATOM 2898 C CA . THR A 1 371 ? 14.305 -18.391 -21.703 1 93.88 371 THR A CA 1
ATOM 2899 C C . THR A 1 371 ? 13.555 -17.172 -21.203 1 93.88 371 THR A C 1
ATOM 2901 O O . THR A 1 371 ? 12.445 -16.875 -21.641 1 93.88 371 THR A O 1
ATOM 2904 N N . VAL A 1 372 ? 14.203 -16.531 -20.234 1 94.69 372 VAL A N 1
ATOM 2905 C CA . VAL A 1 372 ? 13.648 -15.258 -19.766 1 94.69 372 VAL A CA 1
ATOM 2906 C C . VAL A 1 372 ? 13.477 -14.305 -20.938 1 94.69 372 VAL A C 1
ATOM 2908 O O . VAL A 1 372 ? 12.453 -13.633 -21.062 1 94.69 372 VAL A O 1
ATOM 2911 N N . ASP A 1 373 ? 14.5 -14.266 -21.844 1 93.44 373 ASP A N 1
ATOM 2912 C CA . ASP A 1 373 ? 14.445 -13.391 -23 1 93.44 373 ASP A CA 1
ATOM 2913 C C . ASP A 1 373 ? 13.25 -13.727 -23.891 1 93.44 373 ASP A C 1
ATOM 2915 O O . ASP A 1 373 ? 12.602 -12.836 -24.438 1 93.44 373 ASP A O 1
ATOM 2919 N N . TRP A 1 374 ? 13.016 -14.969 -24.031 1 92.88 374 TRP A N 1
ATOM 2920 C CA . TRP A 1 374 ? 11.867 -15.367 -24.844 1 92.88 374 TRP A CA 1
ATOM 2921 C C . TRP A 1 374 ? 10.562 -14.898 -24.203 1 92.88 374 TRP A C 1
ATOM 2923 O O . TRP A 1 374 ? 9.695 -14.344 -24.875 1 92.88 374 TRP A O 1
ATOM 2933 N N . TYR A 1 375 ? 10.398 -15.133 -22.891 1 93.5 375 TYR A N 1
ATOM 2934 C CA . TYR A 1 375 ? 9.195 -14.695 -22.188 1 93.5 375 TYR A CA 1
ATOM 2935 C C . TYR A 1 375 ? 9.016 -13.188 -22.312 1 93.5 375 TYR A C 1
ATOM 2937 O O . TYR A 1 375 ? 7.891 -12.711 -22.484 1 93.5 375 TYR A O 1
ATOM 2945 N N . LEU A 1 376 ? 10.094 -12.484 -22.172 1 92.81 376 LEU A N 1
ATOM 2946 C CA . LEU A 1 376 ? 10.016 -11.039 -22.281 1 92.81 376 LEU A CA 1
ATOM 2947 C C . LEU A 1 376 ? 9.586 -10.625 -23.688 1 92.81 376 LEU A C 1
ATOM 2949 O O . LEU A 1 376 ? 8.828 -9.672 -23.859 1 92.81 376 LEU A O 1
ATOM 2953 N N . SER A 1 377 ? 10.07 -11.32 -24.703 1 90.19 377 SER A N 1
ATOM 2954 C CA . SER A 1 377 ? 9.625 -11.055 -26.078 1 90.19 377 SER A CA 1
ATOM 2955 C C . SER A 1 377 ? 8.133 -11.32 -26.234 1 90.19 377 SER A C 1
ATOM 2957 O O . SER A 1 377 ? 7.445 -10.594 -26.953 1 90.19 377 SER A O 1
ATOM 2959 N N . VAL A 1 378 ? 7.645 -12.383 -25.594 1 89.06 378 VAL A N 1
ATOM 2960 C CA . VAL A 1 378 ? 6.219 -12.695 -25.594 1 89.06 378 VAL A CA 1
ATOM 2961 C C . VAL A 1 378 ? 5.441 -11.578 -24.906 1 89.06 378 VAL A C 1
ATOM 2963 O O . VAL A 1 378 ? 4.383 -11.164 -25.391 1 89.06 378 VAL A O 1
ATOM 2966 N N . CYS A 1 379 ? 5.953 -11.102 -23.766 1 90.38 379 CYS A N 1
ATOM 2967 C CA . CYS A 1 379 ? 5.316 -10 -23.047 1 90.38 379 CYS A CA 1
ATOM 2968 C C . CYS A 1 379 ? 5.148 -8.781 -23.953 1 90.38 379 CYS A C 1
ATOM 2970 O O . CYS A 1 379 ? 4.074 -8.18 -23.984 1 90.38 379 CYS A O 1
ATOM 2972 N N . HIS A 1 380 ? 6.176 -8.43 -24.703 1 88.19 380 HIS A N 1
ATOM 2973 C CA . HIS A 1 380 ? 6.133 -7.262 -25.562 1 88.19 380 HIS A CA 1
ATOM 2974 C C . HIS A 1 380 ? 5.199 -7.484 -26.75 1 88.19 380 HIS A C 1
ATOM 2976 O O . HIS A 1 380 ? 4.578 -6.539 -27.25 1 88.19 380 HIS A O 1
ATOM 2982 N N . LYS A 1 381 ? 5.109 -8.719 -27.141 1 85.69 381 LYS A N 1
ATOM 2983 C CA . LYS A 1 381 ? 4.172 -9.055 -28.203 1 85.69 381 LYS A CA 1
ATOM 2984 C C . LYS A 1 381 ? 2.727 -8.938 -27.734 1 85.69 381 LYS A C 1
ATOM 2986 O O . LYS A 1 381 ? 1.874 -8.398 -28.438 1 85.69 381 LYS A O 1
ATOM 2991 N N . LEU A 1 382 ? 2.465 -9.422 -26.531 1 84.06 382 LEU A N 1
ATOM 2992 C CA . LEU A 1 382 ? 1.113 -9.43 -25.984 1 84.06 382 LEU A CA 1
ATOM 2993 C C . LEU A 1 382 ? 0.69 -8.039 -25.547 1 84.06 382 LEU A C 1
ATOM 2995 O O . LEU A 1 382 ? -0.483 -7.672 -25.672 1 84.06 382 LEU A O 1
ATOM 2999 N N . PHE A 1 383 ? 1.692 -7.336 -25.047 1 88.62 383 PHE A N 1
ATOM 3000 C CA . PHE A 1 383 ? 1.416 -6.016 -24.484 1 88.62 383 PHE A CA 1
ATOM 3001 C C . PHE A 1 383 ? 2.379 -4.977 -25.047 1 88.62 383 PHE A C 1
ATOM 3003 O O . PHE A 1 383 ? 3.293 -4.531 -24.359 1 88.62 383 PHE A O 1
ATOM 3010 N N . PRO A 1 384 ? 2.166 -4.492 -26.203 1 81.81 384 PRO A N 1
ATOM 3011 C CA . PRO A 1 384 ? 3.123 -3.639 -26.922 1 81.81 384 PRO A CA 1
ATOM 3012 C C . PRO A 1 384 ? 3.35 -2.301 -26.219 1 81.81 384 PRO A C 1
ATOM 3014 O O . PRO A 1 384 ? 4.391 -1.666 -26.406 1 81.81 384 PRO A O 1
ATOM 3017 N N . ASN A 1 385 ? 2.545 -1.851 -25.344 1 81.25 385 ASN A N 1
ATOM 3018 C CA . ASN A 1 385 ? 2.703 -0.556 -24.688 1 81.25 385 ASN A CA 1
ATOM 3019 C C . ASN A 1 385 ? 3.504 -0.675 -23.391 1 81.25 385 ASN A C 1
ATOM 3021 O O . ASN A 1 385 ? 3.746 0.324 -22.719 1 81.25 385 ASN A O 1
ATOM 3025 N N . LEU A 1 386 ? 3.902 -1.895 -23.094 1 84.56 386 LEU A N 1
ATOM 3026 C CA . LEU A 1 386 ? 4.785 -2.057 -21.938 1 84.56 386 LEU A CA 1
ATOM 3027 C C . LEU A 1 386 ? 6.176 -1.509 -22.25 1 84.56 386 LEU A C 1
ATOM 3029 O O . LEU A 1 386 ? 6.785 -1.867 -23.25 1 84.56 386 LEU A O 1
ATOM 3033 N N . THR A 1 387 ? 6.598 -0.563 -21.5 1 74.25 387 THR A N 1
ATOM 3034 C CA . THR A 1 387 ? 7.871 0.094 -21.766 1 74.25 387 THR A CA 1
ATOM 3035 C C . THR A 1 387 ? 8.984 -0.512 -20.922 1 74.25 387 THR A C 1
ATOM 3037 O O . THR A 1 387 ? 10.164 -0.424 -21.266 1 74.25 387 THR A O 1
ATOM 3040 N N . ALA A 1 388 ? 8.625 -1.1 -19.891 1 77 388 ALA A N 1
ATOM 3041 C CA . ALA A 1 388 ? 9.641 -1.652 -19 1 77 388 ALA A CA 1
ATOM 3042 C C . ALA A 1 388 ? 10.312 -2.873 -19.641 1 77 388 ALA A C 1
ATOM 3044 O O . ALA A 1 388 ? 9.688 -3.596 -20.422 1 77 388 ALA A O 1
ATOM 3045 N N . ASP A 1 389 ? 11.547 -3.088 -19.281 1 80.81 389 ASP A N 1
ATOM 3046 C CA . ASP A 1 389 ? 12.336 -4.199 -19.797 1 80.81 389 ASP A CA 1
ATOM 3047 C C . ASP A 1 389 ? 11.906 -5.523 -19.188 1 80.81 389 ASP A C 1
ATOM 3049 O O . ASP A 1 389 ? 12.258 -6.594 -19.688 1 80.81 389 ASP A O 1
ATOM 3053 N N . GLY A 1 390 ? 11.164 -5.457 -18.203 1 89.5 390 GLY A N 1
ATOM 3054 C CA . GLY A 1 390 ? 10.695 -6.652 -17.516 1 89.5 390 GLY A CA 1
ATOM 3055 C C . GLY A 1 390 ? 9.859 -6.348 -16.297 1 89.5 390 GLY A C 1
ATOM 3056 O O . GLY A 1 390 ? 9.633 -5.18 -15.961 1 89.5 390 GLY A O 1
ATOM 3057 N N . PRO A 1 391 ? 9.383 -7.465 -15.703 1 93.81 391 PRO A N 1
ATOM 3058 C CA . PRO A 1 391 ? 8.594 -7.254 -14.484 1 93.81 391 PRO A CA 1
ATOM 3059 C C . PRO A 1 391 ? 9.414 -6.648 -13.352 1 93.81 391 PRO A C 1
ATOM 3061 O O . PRO A 1 391 ? 10.586 -6.98 -13.188 1 93.81 391 PRO A O 1
ATOM 3064 N N . ASN A 1 392 ? 8.781 -5.805 -12.609 1 89.44 392 ASN A N 1
ATOM 3065 C CA . ASN A 1 392 ? 9.445 -5.152 -11.484 1 89.44 392 ASN A CA 1
ATOM 3066 C C . ASN A 1 392 ? 9.453 -6.039 -10.25 1 89.44 392 ASN A C 1
ATOM 3068 O O . ASN A 1 392 ? 8.922 -5.66 -9.203 1 89.44 392 ASN A O 1
ATOM 3072 N N . VAL A 1 393 ? 10.18 -7.137 -10.289 1 92.75 393 VAL A N 1
ATOM 3073 C CA . VAL A 1 393 ? 10.125 -8.18 -9.266 1 92.75 393 VAL A CA 1
ATOM 3074 C C . VAL A 1 393 ? 10.742 -7.656 -7.969 1 92.75 393 VAL A C 1
ATOM 3076 O O . VAL A 1 393 ? 10.281 -7.996 -6.875 1 92.75 393 VAL A O 1
ATOM 3079 N N . ALA A 1 394 ? 11.758 -6.809 -8.047 1 85.38 394 ALA A N 1
ATOM 3080 C CA . ALA A 1 394 ? 12.406 -6.266 -6.859 1 85.38 394 ALA A CA 1
ATOM 3081 C C . ALA A 1 394 ? 11.422 -5.418 -6.047 1 85.38 394 ALA A C 1
ATOM 3083 O O . ALA A 1 394 ? 11.383 -5.516 -4.816 1 85.38 394 ALA A O 1
ATOM 3084 N N . GLN A 1 395 ? 10.672 -4.641 -6.754 1 83.69 395 GLN A N 1
ATOM 3085 C CA . GLN A 1 395 ? 9.695 -3.795 -6.078 1 83.69 395 GLN A CA 1
ATOM 3086 C C . GLN A 1 395 ? 8.625 -4.637 -5.391 1 83.69 395 GLN A C 1
ATOM 3088 O O . GLN A 1 395 ? 8.203 -4.328 -4.273 1 83.69 395 GLN A O 1
ATOM 3093 N N . VAL A 1 396 ? 8.172 -5.656 -6.039 1 89.5 396 VAL A N 1
ATOM 3094 C CA . VAL A 1 396 ? 7.129 -6.512 -5.477 1 89.5 396 VAL A CA 1
ATOM 3095 C C . VAL A 1 396 ? 7.637 -7.168 -4.195 1 89.5 396 VAL A C 1
ATOM 3097 O O . VAL A 1 396 ? 6.949 -7.164 -3.174 1 89.5 396 VAL A O 1
ATOM 3100 N N . ASN A 1 397 ? 8.812 -7.68 -4.281 1 88.69 397 ASN A N 1
ATOM 3101 C CA . ASN A 1 397 ? 9.359 -8.367 -3.119 1 88.69 397 ASN A CA 1
ATOM 3102 C C . ASN A 1 397 ? 9.664 -7.398 -1.98 1 88.69 397 ASN A C 1
ATOM 3104 O O . ASN A 1 397 ? 9.539 -7.75 -0.807 1 88.69 397 ASN A O 1
ATOM 3108 N N . THR A 1 398 ? 10.039 -6.238 -2.357 1 82.5 398 THR A N 1
ATOM 3109 C CA . THR A 1 398 ? 10.25 -5.215 -1.337 1 82.5 398 THR A CA 1
ATOM 3110 C C . THR A 1 398 ? 8.93 -4.832 -0.673 1 82.5 398 THR A C 1
ATOM 3112 O O . THR A 1 398 ? 8.859 -4.699 0.55 1 82.5 398 THR A O 1
ATOM 3115 N N . ASN A 1 399 ? 7.891 -4.656 -1.473 1 82.5 399 ASN A N 1
ATOM 3116 C CA . ASN A 1 399 ? 6.605 -4.176 -0.982 1 82.5 399 ASN A CA 1
ATOM 3117 C C . ASN A 1 399 ? 5.867 -5.254 -0.192 1 82.5 399 ASN A C 1
ATOM 3119 O O . ASN A 1 399 ? 5.145 -4.949 0.758 1 82.5 399 ASN A O 1
ATOM 3123 N N . PHE A 1 400 ? 6.062 -6.555 -0.574 1 87.12 400 PHE A N 1
ATOM 3124 C CA . PHE A 1 400 ? 5.152 -7.562 -0.037 1 87.12 400 PHE A CA 1
ATOM 3125 C C . PHE A 1 400 ? 5.93 -8.688 0.63 1 87.12 400 PHE A C 1
ATOM 3127 O O . PHE A 1 400 ? 5.336 -9.633 1.16 1 87.12 400 PHE A O 1
ATOM 3134 N N . GLY A 1 401 ? 7.203 -8.727 0.591 1 84.81 401 GLY A N 1
ATOM 3135 C CA . GLY A 1 401 ? 8.023 -9.555 1.464 1 84.81 401 GLY A CA 1
ATOM 3136 C C . GLY A 1 401 ? 8.43 -10.867 0.832 1 84.81 401 GLY A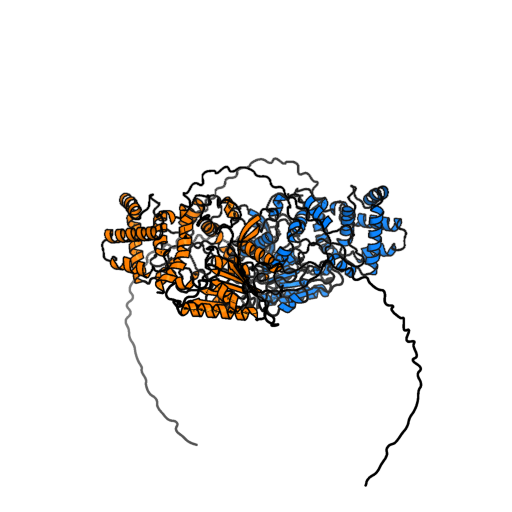 C 1
ATOM 3137 O O . GLY A 1 401 ? 9.055 -11.711 1.483 1 84.81 401 GLY A O 1
ATOM 3138 N N . GLY A 1 402 ? 8.094 -11.109 -0.441 1 90.5 402 GLY A N 1
ATOM 3139 C CA . GLY A 1 402 ? 8.445 -12.367 -1.091 1 90.5 402 GLY A CA 1
ATOM 3140 C C . GLY A 1 402 ? 7.996 -13.586 -0.313 1 90.5 402 GLY A C 1
ATOM 3141 O O . GLY A 1 402 ? 6.828 -13.695 0.065 1 90.5 402 GLY A O 1
ATOM 3142 N N . ARG A 1 403 ? 8.938 -14.445 -0.003 1 92.31 403 ARG A N 1
ATOM 3143 C CA . ARG A 1 403 ? 8.617 -15.711 0.656 1 92.31 403 ARG A CA 1
ATOM 3144 C C . ARG A 1 403 ? 8.484 -15.523 2.164 1 92.31 403 ARG A C 1
ATOM 3146 O O . ARG A 1 403 ? 8.164 -16.469 2.887 1 92.31 403 ARG A O 1
ATOM 3153 N N . VAL A 1 404 ? 8.758 -14.375 2.623 1 86.94 404 VAL A N 1
ATOM 3154 C CA . VAL A 1 404 ? 8.617 -14.047 4.039 1 86.94 404 VAL A CA 1
ATOM 3155 C C . VAL A 1 404 ? 7.754 -12.797 4.195 1 86.94 404 VAL A C 1
ATOM 3157 O O . VAL A 1 404 ? 8.25 -11.742 4.605 1 86.94 404 VAL A O 1
ATOM 3160 N N . PRO A 1 405 ? 6.5 -12.961 3.896 1 84.81 405 PRO A N 1
ATOM 3161 C CA . PRO A 1 405 ? 5.637 -11.789 4.012 1 84.81 405 PRO A CA 1
ATOM 3162 C C . PRO A 1 405 ? 5.562 -11.25 5.438 1 84.81 405 PRO A C 1
ATOM 3164 O O . PRO A 1 405 ? 5.668 -12.016 6.398 1 84.81 405 PRO A O 1
ATOM 3167 N N . GLU A 1 406 ? 5.344 -9.969 5.52 1 73.81 406 GLU A N 1
ATOM 3168 C CA . GLU A 1 406 ? 5.234 -9.336 6.832 1 73.81 406 GLU A CA 1
ATOM 3169 C C . GLU A 1 406 ? 3.811 -9.422 7.367 1 73.81 406 GLU A C 1
ATOM 3171 O O . GLU A 1 406 ? 2.848 -9.406 6.598 1 73.81 406 GLU A O 1
ATOM 3176 N N . GLY A 1 407 ? 3.723 -9.508 8.641 1 76.38 407 GLY A N 1
ATOM 3177 C CA . GLY A 1 407 ? 2.426 -9.562 9.297 1 76.38 407 GLY A CA 1
ATOM 3178 C C . GLY A 1 407 ? 2.311 -10.688 10.305 1 76.38 407 GLY A C 1
ATOM 3179 O O . GLY A 1 407 ? 3.262 -11.453 10.5 1 76.38 407 GLY A O 1
ATOM 3180 N N . CYS A 1 408 ? 1.084 -10.695 10.883 1 79.44 408 CYS A N 1
ATOM 3181 C CA . CYS A 1 408 ? 0.838 -11.688 11.922 1 79.44 408 CYS A CA 1
ATOM 3182 C C . CYS A 1 408 ? -0.385 -12.531 11.586 1 79.44 408 CYS A C 1
ATOM 3184 O O . CYS A 1 408 ? -1.181 -12.164 10.719 1 79.44 408 CYS A O 1
ATOM 3186 N N . ASN A 1 409 ? -0.431 -13.727 12.25 1 88.5 409 ASN A N 1
ATOM 3187 C CA . ASN A 1 409 ? -1.581 -14.625 12.18 1 88.5 409 ASN A CA 1
ATOM 3188 C C . ASN A 1 409 ? -1.839 -15.094 10.75 1 88.5 409 ASN A C 1
ATOM 3190 O O . ASN A 1 409 ? -2.957 -14.977 10.25 1 88.5 409 ASN A O 1
ATOM 3194 N N . MET A 1 410 ? -0.763 -15.586 10.195 1 91.5 410 MET A N 1
ATOM 3195 C CA . MET A 1 410 ? -0.887 -16.188 8.875 1 91.5 410 MET A CA 1
ATOM 3196 C C . MET A 1 410 ? -0.647 -17.688 8.938 1 91.5 410 MET A C 1
ATOM 3198 O O . MET A 1 410 ? 0.362 -18.141 9.484 1 91.5 410 MET A O 1
ATOM 3202 N N . ALA A 1 411 ? -1.619 -18.422 8.445 1 94 411 ALA A N 1
ATOM 3203 C CA . ALA A 1 411 ? -1.481 -19.875 8.305 1 94 411 ALA A CA 1
ATOM 3204 C C . ALA A 1 411 ? -1.321 -20.266 6.836 1 94 411 ALA A C 1
ATOM 3206 O O . ALA A 1 411 ? -2.256 -20.125 6.043 1 94 411 ALA A O 1
ATOM 3207 N N . PHE A 1 412 ? -0.13 -20.75 6.523 1 94.81 412 PHE A N 1
ATOM 3208 C CA . PHE A 1 412 ? 0.151 -21.188 5.164 1 94.81 412 PHE A CA 1
ATOM 3209 C C . PHE A 1 412 ? 0.034 -22.703 5.047 1 94.81 412 PHE A C 1
ATOM 3211 O O . PHE A 1 412 ? 0.725 -23.438 5.754 1 94.81 412 PHE A O 1
ATOM 3218 N N . VAL A 1 413 ? -0.88 -23.125 4.195 1 94.62 413 VAL A N 1
ATOM 3219 C CA . VAL A 1 413 ? -1.018 -24.547 3.902 1 94.62 413 VAL A CA 1
ATOM 3220 C C . VAL A 1 413 ? -0.243 -24.891 2.633 1 94.62 413 VAL A C 1
ATOM 3222 O O . VAL A 1 413 ? -0.549 -24.375 1.554 1 94.62 413 VAL A O 1
ATOM 3225 N N . VAL A 1 414 ? 0.768 -25.766 2.791 1 91.81 414 VAL A N 1
ATOM 3226 C CA . VAL A 1 414 ? 1.659 -26 1.66 1 91.81 414 VAL A CA 1
ATOM 3227 C C . VAL A 1 414 ? 1.795 -27.5 1.417 1 91.81 414 VAL A C 1
ATOM 3229 O O . VAL A 1 414 ? 1.605 -28.312 2.332 1 91.81 414 VAL A O 1
ATOM 3232 N N . SER A 1 415 ? 1.968 -27.828 0.179 1 85.06 415 SER A N 1
ATOM 3233 C CA . SER A 1 415 ? 2.312 -29.188 -0.243 1 85.06 415 SER A CA 1
ATOM 3234 C C . SER A 1 415 ? 3.729 -29.234 -0.808 1 85.06 415 SER A C 1
ATOM 3236 O O . SER A 1 415 ? 4.023 -28.609 -1.822 1 85.06 415 SER A O 1
ATOM 3238 N N . PRO A 1 416 ? 4.52 -30.047 -0.188 1 77 416 PRO A N 1
ATOM 3239 C CA . PRO A 1 416 ? 5.914 -30.094 -0.64 1 77 416 PRO A CA 1
ATOM 3240 C C . PRO A 1 416 ? 6.051 -30.578 -2.08 1 77 416 PRO A C 1
ATOM 3242 O O . PRO A 1 416 ? 7.02 -30.234 -2.762 1 77 416 PRO A O 1
ATOM 3245 N N . ASN A 1 417 ? 5.105 -31.344 -2.576 1 76.5 417 ASN A N 1
ATOM 3246 C CA . ASN A 1 417 ? 5.199 -31.891 -3.922 1 76.5 417 ASN A CA 1
ATOM 3247 C C . ASN A 1 417 ? 4.594 -30.969 -4.961 1 76.5 417 ASN A C 1
ATOM 3249 O O . ASN A 1 417 ? 4.594 -31.266 -6.156 1 76.5 417 ASN A O 1
ATOM 3253 N N . ASP A 1 418 ? 4.141 -29.844 -4.504 1 79.62 418 ASP A N 1
ATOM 3254 C CA . ASP A 1 418 ? 3.707 -28.797 -5.426 1 79.62 418 ASP A CA 1
ATOM 3255 C C . ASP A 1 418 ? 4.895 -28.172 -6.16 1 79.62 418 ASP A C 1
ATOM 3257 O O . ASP A 1 418 ? 5.82 -27.656 -5.531 1 79.62 418 ASP A O 1
ATOM 3261 N N . PRO A 1 419 ? 4.867 -28.266 -7.512 1 81 419 PRO A N 1
ATOM 3262 C CA . PRO A 1 419 ? 5.996 -27.688 -8.25 1 81 419 PRO A CA 1
ATOM 3263 C C . PRO A 1 419 ? 6.176 -26.188 -7.992 1 81 419 PRO A C 1
ATOM 3265 O O . PRO A 1 419 ? 7.258 -25.656 -8.219 1 81 419 PRO A O 1
ATOM 3268 N N . TYR A 1 420 ? 5.133 -25.562 -7.496 1 87.06 420 TYR A N 1
ATOM 3269 C CA . TYR A 1 420 ? 5.211 -24.125 -7.25 1 87.06 420 TYR A CA 1
ATOM 3270 C C . TYR A 1 420 ? 5.484 -23.828 -5.781 1 87.06 420 TYR A C 1
ATOM 3272 O O . TYR A 1 420 ? 5.422 -22.688 -5.344 1 87.06 420 TYR A O 1
ATOM 3280 N N . SER A 1 421 ? 5.863 -24.828 -5.023 1 84.19 421 SER A N 1
ATOM 3281 C CA . SER A 1 421 ? 6.043 -24.703 -3.582 1 84.19 421 SER A CA 1
ATOM 3282 C C . SER A 1 421 ? 7.168 -23.719 -3.258 1 84.19 421 SER A C 1
ATOM 3284 O O . SER A 1 421 ? 7.137 -23.047 -2.225 1 84.19 421 SER A O 1
ATOM 3286 N N . THR A 1 422 ? 8.109 -23.594 -4.188 1 89.69 422 THR A N 1
ATOM 3287 C CA . THR A 1 422 ? 9.273 -22.766 -3.898 1 89.69 422 THR A CA 1
ATOM 3288 C C . THR A 1 422 ? 8.945 -21.281 -4.105 1 89.69 422 THR A C 1
ATOM 3290 O O . THR A 1 422 ? 9.727 -20.406 -3.734 1 89.69 422 THR A O 1
ATOM 3293 N N . LEU A 1 423 ? 7.766 -21 -4.641 1 93.81 423 LEU A N 1
ATOM 3294 C CA . LEU A 1 423 ? 7.277 -19.625 -4.68 1 93.81 423 LEU A CA 1
ATOM 3295 C C . LEU A 1 423 ? 6.602 -19.25 -3.363 1 93.81 423 LEU A C 1
ATOM 3297 O O . LEU A 1 423 ? 6.367 -18.078 -3.094 1 93.81 423 LEU A O 1
ATOM 3301 N N . GLY A 1 424 ? 6.277 -20.234 -2.605 1 93.88 424 GLY A N 1
ATOM 3302 C CA . GLY A 1 424 ? 5.48 -20.047 -1.403 1 93.88 424 GLY A CA 1
ATOM 3303 C C . GLY A 1 424 ? 6.301 -19.609 -0.208 1 93.88 424 GLY A C 1
ATOM 3304 O O . GLY A 1 424 ? 7.457 -19.203 -0.356 1 93.88 424 GLY A O 1
ATOM 3305 N N . PRO A 1 425 ? 5.723 -19.688 0.971 1 92.94 425 PRO A N 1
ATOM 3306 C CA . PRO A 1 425 ? 6.402 -19.219 2.184 1 92.94 425 PRO A CA 1
ATOM 3307 C C . PRO A 1 425 ? 7.648 -20.031 2.508 1 92.94 425 PRO A C 1
ATOM 3309 O O . PRO A 1 425 ? 7.66 -21.25 2.312 1 92.94 425 PRO A O 1
ATOM 3312 N N . ASP A 1 426 ? 8.625 -19.312 2.963 1 89.25 426 ASP A N 1
ATOM 3313 C CA . ASP A 1 426 ? 9.844 -19.984 3.408 1 89.25 426 ASP A CA 1
ATOM 3314 C C . ASP A 1 426 ? 9.562 -20.891 4.594 1 89.25 426 ASP A C 1
ATOM 3316 O O . ASP A 1 426 ? 9.117 -20.438 5.648 1 89.25 426 ASP A O 1
ATOM 3320 N N . PRO A 1 427 ? 9.859 -22.109 4.395 1 85.06 427 PRO A N 1
ATOM 3321 C CA . PRO A 1 427 ? 9.461 -23.047 5.438 1 85.06 427 PRO A CA 1
ATOM 3322 C C . PRO A 1 427 ? 10.273 -22.891 6.723 1 85.06 427 PRO A C 1
ATOM 3324 O O . PRO A 1 427 ? 9.875 -23.406 7.773 1 85.06 427 PRO A O 1
ATOM 3327 N N . VAL A 1 428 ? 11.328 -22.234 6.684 1 77.19 428 VAL A N 1
ATOM 3328 C CA . VAL A 1 428 ? 12.188 -22.062 7.852 1 77.19 428 VAL A CA 1
ATOM 3329 C C . VAL A 1 428 ? 11.961 -20.688 8.469 1 77.19 428 VAL A C 1
ATOM 3331 O O . VAL A 1 428 ? 11.703 -20.562 9.664 1 77.19 428 VAL A O 1
ATOM 3334 N N . LEU A 1 429 ? 11.938 -19.688 7.656 1 74.88 429 LEU A N 1
ATOM 3335 C CA . LEU A 1 429 ? 11.953 -18.312 8.148 1 74.88 429 LEU A CA 1
ATOM 3336 C C . LEU A 1 429 ? 10.57 -17.891 8.625 1 74.88 429 LEU A C 1
ATOM 3338 O O . LEU A 1 429 ? 10.445 -17.109 9.57 1 74.88 429 LEU A O 1
ATOM 3342 N N . VAL A 1 430 ? 9.555 -18.344 8 1 81 430 VAL A N 1
ATOM 3343 C CA . VAL A 1 430 ? 8.203 -17.922 8.352 1 81 430 VAL A CA 1
ATOM 3344 C C . VAL A 1 430 ? 7.863 -18.422 9.758 1 81 430 VAL A C 1
ATOM 3346 O O . VAL A 1 430 ? 7.465 -17.625 10.617 1 81 430 VAL A O 1
ATOM 3349 N N . PRO A 1 431 ? 8.164 -19.656 10.062 1 70.75 431 PRO A N 1
ATOM 3350 C CA . PRO A 1 431 ? 7.844 -20.109 11.422 1 70.75 431 PRO A CA 1
ATOM 3351 C C . PRO A 1 431 ? 8.805 -19.547 12.461 1 70.75 431 PRO A C 1
ATOM 3353 O O . PRO A 1 431 ? 8.453 -19.438 13.641 1 70.75 431 PRO A O 1
ATOM 3356 N N . SER A 1 432 ? 10.023 -19.359 12.164 1 64.31 432 SER A N 1
ATOM 3357 C CA . SER A 1 432 ? 11.016 -18.906 13.133 1 64.31 432 SER A CA 1
ATOM 3358 C C . SER A 1 432 ? 10.727 -17.484 13.586 1 64.31 432 SER A C 1
ATOM 3360 O O . SER A 1 432 ? 10.945 -17.141 14.75 1 64.31 432 SER A O 1
ATOM 3362 N N . LYS A 1 433 ? 10.406 -16.672 12.742 1 57.16 433 LYS A N 1
ATOM 3363 C CA . LYS A 1 433 ? 10.078 -15.305 13.102 1 57.16 433 LYS A CA 1
ATOM 3364 C C . LYS A 1 433 ? 8.734 -15.234 13.836 1 57.16 433 LYS A C 1
ATOM 3366 O O . LYS A 1 433 ? 8.258 -14.148 14.164 1 57.16 433 LYS A O 1
ATOM 3371 N N . THR A 1 434 ? 8.125 -16.531 14.078 1 54.69 434 THR A N 1
ATOM 3372 C CA . THR A 1 434 ? 6.73 -16.734 14.445 1 54.69 434 THR A CA 1
ATOM 3373 C C . THR A 1 434 ? 6.496 -16.375 15.914 1 54.69 434 THR A C 1
ATOM 3375 O O . THR A 1 434 ? 5.422 -15.898 16.266 1 54.69 434 THR A O 1
ATOM 3378 N N . LYS A 1 435 ? 7.426 -16.625 16.844 1 54.84 435 LYS A N 1
ATOM 3379 C CA . LYS A 1 435 ? 6.871 -16.578 18.188 1 54.84 435 LYS A CA 1
ATOM 3380 C C . LYS A 1 435 ? 6.141 -15.258 18.438 1 54.84 435 LYS A C 1
ATOM 3382 O O . LYS A 1 435 ? 5.051 -15.242 19.016 1 54.84 435 LYS A O 1
ATOM 3387 N N . ALA A 1 436 ? 6.59 -14.344 17.797 1 60.19 436 ALA A N 1
ATOM 3388 C CA . ALA A 1 436 ? 5.938 -13.07 18.062 1 60.19 436 ALA A CA 1
ATOM 3389 C C . ALA A 1 436 ? 4.867 -12.766 17.016 1 60.19 436 ALA A C 1
ATOM 3391 O O . ALA A 1 436 ? 3.861 -12.117 17.328 1 60.19 436 ALA A O 1
ATOM 3392 N N . SER A 1 437 ? 4.875 -13.5 15.867 1 66.44 437 SER A N 1
ATOM 3393 C CA . SER A 1 437 ? 3.961 -13.125 14.789 1 66.44 437 SER A CA 1
ATOM 3394 C C . SER A 1 437 ? 2.744 -14.039 14.75 1 66.44 437 SER A C 1
ATOM 3396 O O . SER A 1 437 ? 1.71 -13.68 14.18 1 66.44 437 SER A O 1
ATOM 3398 N N . GLY A 1 438 ? 2.855 -15.266 15.25 1 77.88 438 GLY A N 1
ATOM 3399 C CA . GLY A 1 438 ? 1.775 -16.234 15.156 1 77.88 438 GLY A CA 1
ATOM 3400 C C . GLY A 1 438 ? 1.651 -16.859 13.781 1 77.88 438 GLY A C 1
ATOM 3401 O O . GLY A 1 438 ? 0.683 -17.562 13.492 1 77.88 438 GLY A O 1
ATOM 3402 N N . ASN A 1 439 ? 2.633 -16.594 12.891 1 87.19 439 ASN A N 1
ATOM 3403 C CA . ASN A 1 439 ? 2.625 -17.203 11.562 1 87.19 439 ASN A CA 1
ATOM 3404 C C . ASN A 1 439 ? 3.008 -18.672 11.625 1 87.19 439 ASN A C 1
ATOM 3406 O O . ASN A 1 439 ? 3.875 -19.062 12.406 1 87.19 439 ASN A O 1
ATOM 3410 N N . LYS A 1 440 ? 2.344 -19.5 10.766 1 90.81 440 LYS A N 1
ATOM 3411 C CA . LYS A 1 440 ? 2.664 -20.922 10.797 1 90.81 440 LYS A CA 1
ATOM 3412 C C . LYS A 1 440 ? 2.539 -21.547 9.406 1 90.81 440 LYS A C 1
ATOM 3414 O O . LYS A 1 440 ? 1.88 -20.984 8.531 1 90.81 440 LYS A O 1
ATOM 3419 N N . ILE A 1 441 ? 3.176 -22.703 9.273 1 93 441 ILE A N 1
ATOM 3420 C CA . ILE A 1 441 ? 3.104 -23.531 8.07 1 93 441 ILE A CA 1
ATOM 3421 C C . ILE A 1 441 ? 2.434 -24.859 8.391 1 93 441 ILE A C 1
ATOM 3423 O O . ILE A 1 441 ? 2.812 -25.531 9.352 1 93 441 ILE A O 1
ATOM 3427 N N . ILE A 1 442 ? 1.419 -25.141 7.68 1 93.38 442 ILE A N 1
ATOM 3428 C CA . ILE A 1 442 ? 0.725 -26.422 7.746 1 93.38 442 ILE A CA 1
ATOM 3429 C C . ILE A 1 442 ? 1.011 -27.219 6.48 1 93.38 442 ILE A C 1
ATOM 3431 O O . ILE A 1 442 ? 0.72 -26.766 5.371 1 93.38 442 ILE A O 1
ATOM 3435 N N . GLN A 1 443 ? 1.501 -28.438 6.637 1 90.44 443 GLN A N 1
ATOM 3436 C CA . GLN A 1 443 ? 1.918 -29.234 5.484 1 90.44 443 GLN A CA 1
ATOM 3437 C C . GLN A 1 443 ? 0.877 -30.297 5.145 1 90.44 443 GLN A C 1
ATOM 3439 O O . GLN A 1 443 ? 0.334 -30.953 6.035 1 90.44 443 GLN A O 1
ATOM 3444 N N . ILE A 1 444 ? 0.536 -30.328 3.918 1 89.19 444 ILE A N 1
ATOM 3445 C CA . ILE A 1 444 ? -0.165 -31.484 3.367 1 89.19 444 ILE A CA 1
ATOM 3446 C C . ILE A 1 444 ? 0.837 -32.438 2.717 1 89.19 444 ILE A C 1
ATOM 3448 O O . ILE A 1 444 ? 1.15 -32.312 1.531 1 89.19 444 ILE A O 1
ATOM 3452 N N . ASP A 1 445 ? 1.259 -33.344 3.492 1 81.94 445 ASP A N 1
ATOM 3453 C CA . ASP A 1 445 ? 2.307 -34.25 3.049 1 81.94 445 ASP A CA 1
ATOM 3454 C C . ASP A 1 445 ? 1.712 -35.438 2.326 1 81.94 445 ASP A C 1
ATOM 3456 O O . ASP A 1 445 ? 1.751 -36.562 2.84 1 81.94 445 ASP A O 1
ATOM 3460 N N . CYS A 1 446 ? 1.059 -35.156 1.237 1 77.38 446 CYS A N 1
ATOM 3461 C CA . CYS A 1 446 ? 0.526 -36.25 0.393 1 77.38 446 CYS A CA 1
ATOM 3462 C C . CYS A 1 446 ? 1.378 -36.406 -0.857 1 77.38 446 CYS A C 1
ATOM 3464 O O . CYS A 1 446 ? 2.08 -35.5 -1.275 1 77.38 446 CYS A O 1
ATOM 3466 N N . ALA A 1 447 ? 1.308 -37.625 -1.334 1 65.56 447 ALA A N 1
ATOM 3467 C CA . ALA A 1 447 ? 2.09 -37.938 -2.525 1 65.56 447 ALA A CA 1
ATOM 3468 C C . ALA A 1 447 ? 1.603 -37.125 -3.73 1 65.56 447 ALA A C 1
ATOM 3470 O O . ALA A 1 447 ? 2.402 -36.719 -4.57 1 65.56 447 ALA A O 1
ATOM 3471 N N . SER A 1 448 ? 0.386 -36.875 -3.709 1 67.12 448 SER A N 1
ATOM 3472 C CA . SER A 1 448 ? -0.172 -36.156 -4.863 1 67.12 448 SER A CA 1
ATOM 3473 C C . SER A 1 448 ? -0.205 -34.656 -4.637 1 67.12 448 SER A C 1
ATOM 3475 O O . SER A 1 448 ? -0.752 -34.188 -3.637 1 67.12 448 SER A O 1
ATOM 3477 N N . PRO A 1 449 ? 0.397 -33.906 -5.57 1 66.06 449 PRO A N 1
ATOM 3478 C CA . PRO A 1 449 ? 0.333 -32.438 -5.449 1 66.06 449 PRO A CA 1
ATOM 3479 C C . PRO A 1 449 ? -1.098 -31.906 -5.48 1 66.06 449 PRO A C 1
ATOM 3481 O O . PRO A 1 449 ? -1.382 -30.844 -4.902 1 66.06 449 PRO A O 1
ATOM 3484 N N . GLN A 1 450 ? -1.92 -32.562 -5.996 1 67.06 450 GLN A N 1
ATOM 3485 C CA . GLN A 1 450 ? -3.305 -32.125 -6.121 1 67.06 450 GLN A CA 1
ATOM 3486 C C . GLN A 1 450 ? -3.986 -32.062 -4.758 1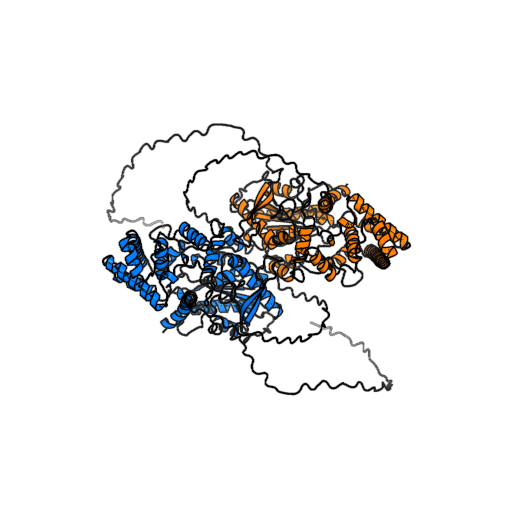 67.06 450 GLN A C 1
ATOM 3488 O O . GLN A 1 450 ? -4.836 -31.188 -4.523 1 67.06 450 GLN A O 1
ATOM 3493 N N . VAL A 1 451 ? -3.605 -32.938 -4.051 1 65.5 451 VAL A N 1
ATOM 3494 C CA . VAL A 1 451 ? -4.199 -33 -2.719 1 65.5 451 VAL A CA 1
ATOM 3495 C C . VAL A 1 451 ? -3.887 -31.688 -1.97 1 65.5 451 VAL A C 1
ATOM 3497 O O . VAL A 1 451 ? -4.715 -31.203 -1.198 1 65.5 451 VAL A O 1
ATOM 3500 N N . GLY A 1 452 ? -2.902 -31.109 -2.324 1 69 452 GLY A N 1
ATOM 3501 C CA . GLY A 1 452 ? -2.496 -29.875 -1.674 1 69 452 GLY A CA 1
ATOM 3502 C C . GLY A 1 452 ? -3.406 -28.703 -1.995 1 69 452 GLY A C 1
ATOM 3503 O O . GLY A 1 452 ? -3.48 -27.75 -1.229 1 69 452 GLY A O 1
ATOM 3504 N N . LEU A 1 453 ? -4.09 -28.828 -3.041 1 76.19 453 LEU A N 1
ATOM 3505 C CA . LEU A 1 453 ? -4.965 -27.734 -3.465 1 76.19 453 LEU A CA 1
ATOM 3506 C C . LEU A 1 453 ? -6.422 -28.062 -3.141 1 76.19 453 LEU A C 1
ATOM 3508 O O . LEU A 1 453 ? -7.328 -27.344 -3.582 1 76.19 453 LEU A O 1
ATOM 3512 N N . SER A 1 454 ? -6.609 -29.047 -2.316 1 80.06 454 SER A N 1
ATOM 3513 C CA . SER A 1 454 ? -7.961 -29.516 -2.055 1 80.06 454 SER A CA 1
ATOM 3514 C C . SER A 1 454 ? -8.445 -29.078 -0.676 1 80.06 454 SER A C 1
ATOM 3516 O O . SER A 1 454 ? -9.492 -29.547 -0.205 1 80.06 454 SER A O 1
ATOM 3518 N N . LEU A 1 455 ? -7.754 -28.172 -0.127 1 90.25 455 LEU A N 1
ATOM 3519 C CA . LEU A 1 455 ? -8.055 -27.812 1.255 1 90.25 455 LEU A CA 1
ATOM 3520 C C . LEU A 1 455 ? -9.492 -27.312 1.385 1 90.25 455 LEU A C 1
ATOM 3522 O O . LEU A 1 455 ? -10.195 -27.688 2.326 1 90.25 455 LEU A O 1
ATOM 3526 N N . PHE A 1 456 ? -9.93 -26.516 0.427 1 90.62 456 PHE A N 1
ATOM 3527 C CA . PHE A 1 456 ? -11.219 -25.844 0.578 1 90.62 456 PHE A CA 1
ATOM 3528 C C . PHE A 1 456 ? -12.328 -26.641 -0.084 1 90.62 456 PHE A C 1
ATOM 3530 O O . PHE A 1 456 ? -13.508 -26.312 0.056 1 90.62 456 PHE A O 1
ATOM 3537 N N . LEU A 1 457 ? -12.008 -27.688 -0.782 1 87.56 457 LEU A N 1
ATOM 3538 C CA . LEU A 1 457 ? -13.031 -28.516 -1.413 1 87.56 457 LEU A CA 1
ATOM 3539 C C . LEU A 1 457 ? -13.898 -29.203 -0.363 1 87.56 457 LEU A C 1
ATOM 3541 O O . LEU A 1 457 ? -13.484 -29.375 0.783 1 87.56 457 LEU A O 1
ATOM 3545 N N . PRO A 1 458 ? -15.102 -29.578 -0.816 1 88.19 458 PRO A N 1
ATOM 3546 C CA . PRO A 1 458 ? -15.945 -30.297 0.14 1 88.19 458 PRO A CA 1
ATOM 3547 C C . PRO A 1 458 ? -15.297 -31.578 0.664 1 88.19 458 PRO A C 1
ATOM 3549 O O . PRO A 1 458 ? -14.68 -32.312 -0.105 1 88.19 458 PRO A O 1
ATOM 3552 N N . ALA A 1 459 ? -15.438 -31.75 1.927 1 89.31 459 ALA A N 1
ATOM 3553 C CA . ALA A 1 459 ? -14.898 -32.969 2.533 1 89.31 459 ALA A CA 1
ATOM 3554 C C . ALA A 1 459 ? -15.672 -34.188 2.078 1 89.31 459 ALA A C 1
ATOM 3556 O O . ALA A 1 459 ? -16.891 -34.156 1.95 1 89.31 459 ALA A O 1
ATOM 3557 N N . THR A 1 460 ? -14.93 -35.219 1.85 1 89.31 460 THR A N 1
ATOM 3558 C CA . THR A 1 460 ? -15.523 -36.531 1.501 1 89.31 460 THR A CA 1
ATOM 3559 C C . THR A 1 460 ? -14.875 -37.656 2.289 1 89.31 460 THR A C 1
ATOM 3561 O O . THR A 1 460 ? -13.797 -37.469 2.854 1 89.31 460 THR A O 1
ATOM 3564 N N . SER A 1 461 ? -15.531 -38.812 2.322 1 90.12 461 SER A N 1
ATOM 3565 C CA . SER A 1 461 ? -15.008 -39.969 3.041 1 90.12 461 SER A CA 1
ATOM 3566 C C . SER A 1 461 ? -13.766 -40.531 2.352 1 90.12 461 SER A C 1
ATOM 3568 O O . SER A 1 461 ? -12.992 -41.281 2.963 1 90.12 461 SER A O 1
ATOM 3570 N N . ALA A 1 462 ? -13.461 -40.188 1.197 1 86.88 462 ALA A N 1
ATOM 3571 C CA . ALA A 1 462 ? -12.328 -40.688 0.42 1 86.88 462 ALA A CA 1
ATOM 3572 C C . ALA A 1 462 ? -11.094 -39.812 0.613 1 86.88 462 ALA A C 1
ATOM 3574 O O . ALA A 1 462 ? -10.016 -40.125 0.115 1 86.88 462 ALA A O 1
ATOM 3575 N N . ASP A 1 463 ? -11.281 -38.781 1.411 1 89.19 463 ASP A N 1
ATOM 3576 C CA . ASP A 1 463 ? -10.164 -37.844 1.588 1 89.19 463 ASP A CA 1
ATOM 3577 C C . ASP A 1 463 ? -8.977 -38.531 2.258 1 89.19 463 ASP A C 1
ATOM 3579 O O . ASP A 1 463 ? -9.156 -39.344 3.188 1 89.19 463 ASP A O 1
ATOM 3583 N N . ALA A 1 464 ? -7.785 -38.281 1.674 1 88.12 464 ALA A N 1
ATOM 3584 C CA . ALA A 1 464 ? -6.566 -38.812 2.283 1 88.12 464 ALA A CA 1
ATOM 3585 C C . ALA A 1 464 ? -6.375 -38.25 3.693 1 88.12 464 ALA A C 1
ATOM 3587 O O . ALA A 1 464 ? -6.809 -37.125 3.996 1 88.12 464 ALA A O 1
ATOM 3588 N N . LEU A 1 465 ? -5.688 -39.031 4.52 1 91.12 465 LEU A N 1
ATOM 3589 C CA . LEU A 1 465 ? -5.453 -38.656 5.914 1 91.12 465 LEU A CA 1
ATOM 3590 C C . LEU A 1 465 ? -4.656 -37.344 6 1 91.12 465 LEU A C 1
ATOM 3592 O O . LEU A 1 465 ? -4.879 -36.531 6.906 1 91.12 465 LEU A O 1
ATOM 3596 N N . CYS A 1 466 ? -3.711 -37.188 5.125 1 90.81 466 CYS A N 1
ATOM 3597 C CA . CYS A 1 466 ? -2.896 -35.969 5.148 1 90.81 466 CYS A CA 1
ATOM 3598 C C . CYS A 1 466 ? -3.758 -34.719 4.953 1 90.81 466 CYS A C 1
ATOM 3600 O O . CYS A 1 466 ? -3.508 -33.688 5.57 1 90.81 466 CYS A O 1
ATOM 3602 N N . LEU A 1 467 ? -4.766 -34.812 4.133 1 92.94 467 LEU A N 1
ATOM 3603 C CA . LEU A 1 467 ? -5.68 -33.688 3.879 1 92.94 467 LEU A CA 1
ATOM 3604 C C . LEU A 1 467 ? -6.578 -33.438 5.086 1 92.94 467 LEU A C 1
ATOM 3606 O O . LEU A 1 467 ? -6.777 -32.312 5.492 1 92.94 467 LEU A O 1
ATOM 3610 N N . THR A 1 468 ? -7.109 -34.531 5.668 1 94.5 468 THR A N 1
ATOM 3611 C CA . THR A 1 468 ? -8 -34.406 6.816 1 94.5 468 THR A CA 1
ATOM 3612 C C . THR A 1 468 ? -7.258 -33.812 8.008 1 94.5 468 THR A C 1
ATOM 3614 O O . THR A 1 468 ? -7.824 -33 8.766 1 94.5 468 THR A O 1
ATOM 3617 N N . LYS A 1 469 ? -6.035 -34.156 8.117 1 94.75 469 LYS A N 1
ATOM 3618 C CA . LYS A 1 469 ? -5.223 -33.625 9.203 1 94.75 469 LYS A CA 1
ATOM 3619 C C . LYS A 1 469 ? -4.98 -32.125 9 1 94.75 469 LYS A C 1
ATOM 3621 O O . LYS A 1 469 ? -5.02 -31.359 9.961 1 94.75 469 LYS A O 1
ATOM 3626 N N . ALA A 1 470 ? -4.668 -31.766 7.832 1 95 470 ALA A N 1
ATOM 3627 C CA . ALA A 1 470 ? -4.457 -30.344 7.539 1 95 470 ALA A CA 1
ATOM 3628 C C . ALA A 1 470 ? -5.719 -29.531 7.812 1 95 470 ALA A C 1
ATOM 3630 O O . ALA A 1 470 ? -5.652 -28.438 8.367 1 95 470 ALA A O 1
ATOM 3631 N N . ARG A 1 471 ? -6.871 -30.047 7.441 1 96.25 471 ARG A N 1
ATOM 3632 C CA . ARG A 1 471 ? -8.148 -29.375 7.691 1 96.25 471 ARG A CA 1
ATOM 3633 C C . ARG A 1 471 ? -8.383 -29.188 9.188 1 96.25 471 ARG A C 1
ATOM 3635 O O . ARG A 1 471 ? -8.867 -28.141 9.617 1 96.25 471 ARG A O 1
ATOM 3642 N N . ALA A 1 472 ? -8.016 -30.219 9.906 1 96.69 472 ALA A N 1
ATOM 3643 C CA . ALA A 1 472 ? -8.172 -30.141 11.359 1 96.69 472 ALA A CA 1
ATOM 3644 C C . ALA A 1 472 ? -7.266 -29.062 11.953 1 96.69 472 ALA A C 1
ATOM 3646 O O . ALA A 1 472 ? -7.664 -28.344 12.867 1 96.69 472 ALA A O 1
ATOM 3647 N N . GLN A 1 473 ? -6.102 -28.969 11.445 1 96.81 473 GLN A N 1
ATOM 3648 C CA . GLN A 1 473 ? -5.16 -27.984 11.945 1 96.81 473 GLN A CA 1
ATOM 3649 C C . GLN A 1 473 ? -5.629 -26.562 11.625 1 96.81 473 GLN A C 1
ATOM 3651 O O . GLN A 1 473 ? -5.512 -25.656 12.445 1 96.81 473 GLN A O 1
ATOM 3656 N N . VAL A 1 474 ? -6.105 -26.359 10.453 1 97.44 474 VAL A N 1
ATOM 3657 C CA . VAL A 1 474 ? -6.633 -25.062 10.078 1 97.44 474 VAL A CA 1
ATOM 3658 C C . VAL A 1 474 ? -7.816 -24.703 10.969 1 97.44 474 VAL A C 1
ATOM 3660 O O . VAL A 1 474 ? -7.922 -23.562 11.453 1 97.44 474 VAL A O 1
ATOM 3663 N N . PHE A 1 475 ? -8.68 -25.672 11.211 1 97.69 475 PHE A N 1
ATOM 3664 C CA . PHE A 1 475 ? -9.844 -25.422 12.055 1 97.69 475 PHE A CA 1
ATOM 3665 C C . PHE A 1 475 ? -9.422 -25.047 13.469 1 97.69 475 PHE A C 1
ATOM 3667 O O . PHE A 1 475 ? -9.977 -24.109 14.062 1 97.69 475 PHE A O 1
ATOM 3674 N N . GLN A 1 476 ? -8.461 -25.719 13.969 1 97.38 476 GLN A N 1
ATOM 3675 C CA . GLN A 1 476 ? -7.941 -25.406 15.297 1 97.38 476 GLN A CA 1
ATOM 3676 C C . GLN A 1 476 ? -7.375 -23.984 15.336 1 97.38 476 GLN A C 1
ATOM 3678 O O . GLN A 1 476 ? -7.52 -23.281 16.344 1 97.38 476 GLN A O 1
ATOM 3683 N N . THR A 1 477 ? -6.711 -23.625 14.32 1 96.38 477 THR A N 1
ATOM 3684 C CA . THR A 1 477 ? -6.164 -22.266 14.211 1 96.38 477 THR A CA 1
ATOM 3685 C C . THR A 1 477 ? -7.281 -21.234 14.234 1 96.38 477 THR A C 1
ATOM 3687 O O . THR A 1 477 ? -7.184 -20.219 14.938 1 96.38 477 THR A O 1
ATOM 3690 N N . LEU A 1 478 ? -8.328 -21.453 13.523 1 97.12 478 LEU A N 1
ATOM 3691 C CA . LEU A 1 478 ? -9.461 -20.531 13.477 1 97.12 478 LEU A CA 1
ATOM 3692 C C . LEU A 1 478 ? -10.133 -20.422 14.844 1 97.12 478 LEU A C 1
ATOM 3694 O O . LEU A 1 478 ? -10.508 -19.328 15.266 1 97.12 478 LEU A O 1
ATOM 3698 N N . GLN A 1 479 ? -10.242 -21.547 15.508 1 95.94 479 GLN A N 1
ATOM 3699 C CA . GLN A 1 479 ? -10.82 -21.547 16.844 1 95.94 479 GLN A CA 1
ATOM 3700 C C . GLN A 1 479 ? -9.992 -20.703 17.812 1 95.94 479 GLN A C 1
ATOM 3702 O O . GLN A 1 479 ? -10.539 -19.938 18.609 1 95.94 479 GLN A O 1
ATOM 3707 N N . ALA A 1 480 ? -8.727 -20.828 17.688 1 94.44 480 ALA A N 1
ATOM 3708 C CA . ALA A 1 480 ? -7.836 -20.031 18.531 1 94.44 480 ALA A CA 1
ATOM 3709 C C . ALA A 1 480 ? -7.965 -18.547 18.203 1 94.44 480 ALA A C 1
ATOM 3711 O O . ALA A 1 480 ? -7.965 -17.719 19.109 1 94.44 480 ALA A O 1
ATOM 3712 N N . TRP A 1 481 ? -8.055 -18.234 16.938 1 93.56 481 TRP A N 1
ATOM 3713 C CA . TRP A 1 481 ? -8.148 -16.844 16.516 1 93.56 481 TRP A CA 1
ATOM 3714 C C . TRP A 1 481 ? -9.438 -16.203 17.016 1 93.56 481 TRP A C 1
ATOM 3716 O O . TRP A 1 481 ? -9.5 -14.984 17.203 1 93.56 481 TRP A O 1
ATOM 3726 N N . GLN A 1 482 ? -10.438 -16.969 17.203 1 93.75 482 GLN A N 1
ATOM 3727 C CA . GLN A 1 482 ? -11.719 -16.453 17.672 1 93.75 482 GLN A CA 1
ATOM 3728 C C . GLN A 1 482 ? -11.617 -15.945 19.094 1 93.75 482 GLN A C 1
ATOM 3730 O O . GLN A 1 482 ? -12.336 -15.023 19.5 1 93.75 482 GLN A O 1
ATOM 3735 N N . THR A 1 483 ? -10.625 -16.484 19.844 1 91.56 483 THR A N 1
ATOM 3736 C CA . THR A 1 483 ? -10.648 -16.188 21.281 1 91.56 483 THR A CA 1
ATOM 3737 C C . THR A 1 483 ? -9.32 -15.586 21.719 1 91.56 483 THR A C 1
ATOM 3739 O O . THR A 1 483 ? -9.234 -14.969 22.781 1 91.56 483 THR A O 1
ATOM 3742 N N . GLN A 1 484 ? -8.297 -15.648 21 1 87.88 484 GLN A N 1
ATOM 3743 C CA . GLN A 1 484 ? -6.98 -15.234 21.484 1 87.88 484 GLN A CA 1
ATOM 3744 C C . GLN A 1 484 ? -6.863 -13.719 21.547 1 87.88 484 GLN A C 1
ATOM 3746 O O . GLN A 1 484 ? -7.57 -13.008 20.828 1 87.88 484 GLN A O 1
ATOM 3751 N N . PRO A 1 485 ? -5.914 -13.289 22.422 1 79.81 485 PRO A N 1
ATOM 3752 C CA . PRO A 1 485 ? -5.645 -11.852 22.406 1 79.81 485 PRO A CA 1
ATOM 3753 C C . PRO A 1 485 ? -4.949 -11.391 21.125 1 79.81 485 PRO A C 1
ATOM 3755 O O . PRO A 1 485 ? -4.277 -12.188 20.469 1 79.81 485 PRO A O 1
ATOM 3758 N N . ASP A 1 486 ? -5.332 -10.266 20.766 1 71.69 486 ASP A N 1
ATOM 3759 C CA . ASP A 1 486 ? -4.648 -9.695 19.609 1 71.69 486 ASP A CA 1
ATOM 3760 C C . ASP A 1 486 ? -3.24 -9.234 19.984 1 71.69 486 ASP A C 1
ATOM 3762 O O . ASP A 1 486 ? -3.07 -8.203 20.625 1 71.69 486 ASP A O 1
ATOM 3766 N N . THR A 1 487 ? -2.244 -10.078 19.812 1 62.75 487 THR A N 1
ATOM 3767 C CA . THR A 1 487 ? -0.877 -9.766 20.203 1 62.75 487 THR A CA 1
ATOM 3768 C C . THR A 1 487 ? -0.072 -9.242 19.016 1 62.75 487 THR A C 1
ATOM 3770 O O . THR A 1 487 ? 1.122 -8.969 19.156 1 62.75 487 THR A O 1
ATOM 3773 N N . CYS A 1 488 ? -0.794 -9.312 17.875 1 65.06 488 CYS A N 1
ATOM 3774 C CA . CYS A 1 488 ? -0.061 -8.773 16.734 1 65.06 488 CYS A CA 1
ATOM 3775 C C . CYS A 1 488 ? 0.257 -7.301 16.938 1 65.06 488 CYS A C 1
ATOM 3777 O O . CYS A 1 488 ? -0.597 -6.531 17.375 1 65.06 488 CYS A O 1
ATOM 3779 N N . PRO A 1 489 ? 1.512 -7.051 17.109 1 52.78 489 PRO A N 1
ATOM 3780 C CA . PRO A 1 489 ? 1.719 -5.613 17.297 1 52.78 489 PRO A CA 1
ATOM 3781 C C . PRO A 1 489 ? 0.784 -4.77 16.422 1 52.78 489 PRO A C 1
ATOM 3783 O O . PRO A 1 489 ? 1.095 -3.617 16.109 1 52.78 489 PRO A O 1
ATOM 3786 N N . THR A 1 490 ? -0.439 -5.488 16.188 1 46.84 490 THR A N 1
ATOM 3787 C CA . THR A 1 490 ? -1.478 -4.746 15.484 1 46.84 490 THR A CA 1
ATOM 3788 C C . THR A 1 490 ? -2.283 -3.887 16.453 1 46.84 490 THR A C 1
ATOM 3790 O O . THR A 1 490 ? -2.283 -4.137 17.656 1 46.84 490 THR A O 1
ATOM 3793 N N . VAL A 1 491 ? -2.867 -2.65 16.016 1 39.5 491 VAL A N 1
ATOM 3794 C CA . VAL A 1 491 ? -3.637 -1.689 16.797 1 39.5 491 VAL A CA 1
ATOM 3795 C C . VAL A 1 491 ? -4.883 -2.365 17.359 1 39.5 491 VAL A C 1
ATOM 3797 O O . VAL A 1 491 ? -5.5 -3.205 16.703 1 39.5 491 VAL A O 1
ATOM 3800 N N . PRO A 1 492 ? -5.109 -2.309 18.594 1 32.22 492 PRO A N 1
ATOM 3801 C CA . PRO A 1 492 ? -6.418 -2.65 19.156 1 32.22 492 PRO A CA 1
ATOM 3802 C C . PRO A 1 492 ? -7.57 -1.934 18.469 1 32.22 492 PRO A C 1
ATOM 3804 O O . PRO A 1 492 ? -7.375 -0.853 17.891 1 32.22 492 PRO A O 1
ATOM 3807 N N . SER A 1 493 ? -8.773 -2.65 18.141 1 30.77 493 SER A N 1
ATOM 3808 C CA . SER A 1 493 ? -10.07 -2.199 17.641 1 30.77 493 SER A CA 1
ATOM 3809 C C . SER A 1 493 ? -10.609 -1.04 18.469 1 30.77 493 SER A C 1
ATOM 3811 O O . SER A 1 493 ? -10.859 -1.188 19.672 1 30.77 493 SER A O 1
ATOM 3813 N N . GLY A 1 494 ? -10.117 0.161 18.344 1 29.47 494 GLY A N 1
ATOM 3814 C CA . GLY A 1 494 ? -10.695 1.269 19.078 1 29.47 494 GLY A CA 1
ATOM 3815 C C . GLY A 1 494 ? -12.172 1.469 18.797 1 29.47 494 GLY A C 1
ATOM 3816 O O . GLY A 1 494 ? -12.602 1.463 17.641 1 29.47 494 GLY A O 1
ATOM 3817 N N . GLY A 1 495 ? -13.148 1.138 19.75 1 26.7 495 GLY A N 1
ATOM 3818 C CA . GLY A 1 495 ? -14.547 1.515 19.875 1 26.7 495 GLY A CA 1
ATOM 3819 C C . GLY A 1 495 ? -14.758 3.016 19.859 1 26.7 495 GLY A C 1
ATOM 3820 O O . GLY A 1 495 ? -15.828 3.498 20.25 1 26.7 495 GLY A O 1
ATOM 3821 N N . GLY A 1 496 ? -13.953 3.996 19.688 1 25.44 496 GLY A N 1
ATOM 3822 C CA . GLY A 1 496 ? -14.484 5.277 20.109 1 25.44 496 GLY A CA 1
ATOM 3823 C C . GLY A 1 496 ? -15.648 5.758 19.266 1 25.44 496 GLY A C 1
ATOM 3824 O O . GLY A 1 496 ? -15.555 5.809 18.047 1 25.44 496 GLY A O 1
ATOM 3825 N N . GLY A 1 497 ? -17 5.68 19.75 1 23.97 497 GLY A N 1
ATOM 3826 C CA . GLY A 1 497 ? -18.328 6.125 19.375 1 23.97 497 GLY A CA 1
ATOM 3827 C C . GLY A 1 497 ? -18.438 7.625 19.203 1 23.97 497 GLY A C 1
ATOM 3828 O O . GLY A 1 497 ? -18.75 8.352 20.141 1 23.97 497 GLY A O 1
ATOM 3829 N N . GLY A 1 498 ? -17.625 8.539 18.922 1 22.02 498 GLY A N 1
ATOM 3830 C CA . GLY A 1 498 ? -18.234 9.859 18.984 1 22.02 498 GLY A CA 1
ATOM 3831 C C . GLY A 1 498 ? -19.406 10.031 18.031 1 22.02 498 GLY A C 1
ATOM 3832 O O . GLY A 1 498 ? -19.344 9.578 16.891 1 22.02 498 GLY A O 1
ATOM 3833 N N . GLY A 1 499 ? -20.703 10.266 18.578 1 21.55 499 GLY A N 1
ATOM 3834 C CA . GLY A 1 499 ? -22.094 10.477 18.172 1 21.55 499 GLY A CA 1
ATOM 3835 C C . GLY A 1 499 ? -22.266 11.695 17.281 1 21.55 499 GLY A C 1
ATOM 3836 O O . GLY A 1 499 ? -22.234 12.828 17.766 1 21.55 499 GLY A O 1
ATOM 3837 N N . GLY A 1 500 ? -21.5 12.227 16.453 1 19.44 500 GLY A N 1
ATOM 3838 C CA . GLY A 1 500 ? -22.125 13.398 15.867 1 19.44 500 GLY A CA 1
ATOM 3839 C C . GLY A 1 500 ? -23.469 13.094 15.234 1 19.44 500 GLY A C 1
ATOM 3840 O O . GLY A 1 500 ? -23.688 11.992 14.719 1 19.44 500 GLY A O 1
ATOM 3841 N N . GLU A 1 501 ? -24.594 13.766 15.727 1 19.94 501 GLU A N 1
ATOM 3842 C CA . GLU A 1 501 ? -26.016 13.82 15.391 1 19.94 501 GLU A CA 1
ATOM 3843 C C . GLU A 1 501 ? -26.234 14.172 13.922 1 19.94 501 GLU A C 1
ATOM 3845 O O . GLU A 1 501 ? -25.891 15.281 13.492 1 19.94 501 GLU A O 1
ATOM 3850 N N . GLY A 1 502 ? -25.828 13.438 13 1 17.8 502 GLY A N 1
ATOM 3851 C CA . GLY A 1 502 ? -26.25 13.742 11.648 1 17.8 502 GLY A CA 1
ATOM 3852 C C . GLY A 1 502 ? -27.766 13.805 11.5 1 17.8 502 GLY A C 1
ATOM 3853 O O . GLY A 1 502 ? -28.484 13 12.094 1 17.8 502 GLY A O 1
ATOM 3854 N N . HIS A 1 503 ? -28.328 15.102 11.477 1 18.66 503 HIS A N 1
ATOM 3855 C CA . HIS A 1 503 ? -29.688 15.398 11.07 1 18.66 503 HIS A CA 1
ATOM 3856 C C . HIS A 1 503 ? -30.094 14.578 9.852 1 18.66 503 HIS A C 1
ATOM 3858 O O . HIS A 1 503 ? -29.266 14.32 8.969 1 18.66 503 HIS A O 1
ATOM 3864 N N . GLY A 1 504 ? -31.297 13.805 9.969 1 16.77 504 GLY A N 1
ATOM 3865 C CA . GLY A 1 504 ? -32.062 12.758 9.32 1 16.77 504 GLY A CA 1
ATOM 3866 C C . GLY A 1 504 ? -32.562 13.148 7.938 1 16.77 504 GLY A C 1
ATOM 3867 O O . GLY A 1 504 ? -32.406 12.391 6.98 1 16.77 504 GLY A O 1
ATOM 3868 N N . ASP A 1 505 ? -33.406 14.164 7.613 1 17.09 505 ASP A N 1
ATOM 3869 C CA . ASP A 1 505 ? -34.719 13.75 7.09 1 17.09 505 ASP A CA 1
ATOM 3870 C C . ASP A 1 505 ? -34.688 13.695 5.566 1 17.09 505 ASP A C 1
ATOM 3872 O O . ASP A 1 505 ? -35.688 13.328 4.941 1 17.09 505 ASP A O 1
ATOM 3876 N N . GLY A 1 506 ? -33.781 14.18 4.801 1 17.11 506 GLY A N 1
ATOM 3877 C CA . GLY A 1 506 ? -34.375 14.57 3.531 1 17.11 506 GLY A CA 1
ATOM 3878 C C . GLY A 1 506 ? -35.062 13.422 2.822 1 17.11 506 GLY A C 1
ATOM 3879 O O . GLY A 1 506 ? -34.719 12.258 3.008 1 17.11 506 GLY A O 1
ATOM 3880 N N . ASP A 1 507 ? -36.312 13.602 2.264 1 16.61 507 ASP A N 1
ATOM 3881 C CA . ASP A 1 507 ? -37.438 12.961 1.572 1 16.61 507 ASP A CA 1
ATOM 3882 C C . ASP A 1 507 ? -36.969 12.242 0.311 1 16.61 507 ASP A C 1
ATOM 3884 O O . ASP A 1 507 ? -36.031 12.703 -0.359 1 16.61 507 ASP A O 1
ATOM 3888 N N . MET A 1 508 ? -37.344 10.945 0.186 1 16.41 508 MET A N 1
ATOM 3889 C CA . MET A 1 508 ? -37.312 9.844 -0.77 1 16.41 508 MET A CA 1
ATOM 3890 C C . MET A 1 508 ? -38 10.234 -2.08 1 16.41 508 MET A C 1
ATOM 3892 O O . MET A 1 508 ? -39.156 9.906 -2.305 1 16.41 508 MET A O 1
ATOM 3896 N N . ALA A 1 509 ? -38 11.453 -2.58 1 16.39 509 ALA A N 1
ATOM 3897 C CA . ALA A 1 509 ? -38.938 11.469 -3.705 1 16.39 509 ALA A CA 1
ATOM 3898 C C . ALA A 1 509 ? -38.594 10.375 -4.715 1 16.39 509 ALA A C 1
ATOM 3900 O O . ALA A 1 509 ? -37.406 10.109 -4.98 1 16.39 509 ALA A O 1
ATOM 3901 N N . LEU A 1 510 ? -39.562 9.453 -5.09 1 16.31 510 LEU A N 1
ATOM 3902 C CA . LEU A 1 510 ? -39.938 8.281 -5.883 1 16.31 510 LEU A CA 1
ATOM 3903 C C . LEU A 1 510 ? -39.625 8.516 -7.359 1 16.31 510 LEU A C 1
ATOM 3905 O O . LEU A 1 510 ? -40.406 8.086 -8.227 1 16.31 510 LEU A O 1
ATOM 3909 N N . VAL A 1 511 ? -38.719 9.32 -7.863 1 16.25 511 VAL A N 1
ATOM 3910 C CA . VAL A 1 511 ? -39.031 9.586 -9.266 1 16.25 511 VAL A CA 1
ATOM 3911 C C . VAL A 1 511 ? -38.969 8.281 -10.062 1 16.25 511 VAL A C 1
ATOM 3913 O O . VAL A 1 511 ? -38 7.547 -10.008 1 16.25 511 VAL A O 1
ATOM 3916 N N . GLY A 1 512 ? -40.188 7.688 -10.625 1 16.66 512 GLY A N 1
ATOM 3917 C CA . GLY A 1 512 ? -40.719 6.598 -11.422 1 16.66 512 GLY A CA 1
ATOM 3918 C C . GLY A 1 512 ? -40.094 6.504 -12.797 1 16.66 512 GLY A C 1
ATOM 3919 O O . GLY A 1 512 ? -40.344 5.547 -13.539 1 16.66 512 GLY A O 1
ATOM 3920 N N . VAL A 1 513 ? -39.25 7.352 -13.375 1 16.89 513 VAL A N 1
ATOM 3921 C CA . VAL A 1 513 ? -39.5 7.434 -14.805 1 16.89 513 VAL A CA 1
ATOM 3922 C C . VAL A 1 513 ? -39.125 6.113 -15.484 1 16.89 513 VAL A C 1
ATOM 3924 O O . VAL A 1 513 ? -38.031 5.602 -15.297 1 16.89 513 VAL A O 1
ATOM 3927 N N . PHE A 1 514 ? -40.125 5.344 -16.203 1 16.7 514 PHE A N 1
ATOM 3928 C CA . PHE A 1 514 ? -40.406 4.113 -16.938 1 16.7 514 PHE A CA 1
ATOM 3929 C C . PHE A 1 514 ? -39.594 4.047 -18.234 1 16.7 514 PHE A C 1
ATOM 3931 O O . PHE A 1 514 ? -39.406 2.967 -18.781 1 16.7 514 PHE A O 1
ATOM 3938 N N . SER A 1 515 ? -38.938 4.992 -18.875 1 16.67 515 SER A N 1
ATOM 3939 C CA . SER A 1 515 ? -39.156 4.844 -20.312 1 16.67 515 SER A CA 1
ATOM 3940 C C . SER A 1 515 ? -38.531 3.557 -20.828 1 16.67 515 SER A C 1
ATOM 3942 O O . SER A 1 515 ? -37.5 3.104 -20.312 1 16.67 515 SER A O 1
ATOM 3944 N N . ALA A 1 516 ? -39.156 2.738 -21.875 1 16.94 516 ALA A N 1
ATOM 3945 C CA . ALA A 1 516 ? -39.375 1.559 -22.703 1 16.94 516 ALA A CA 1
ATOM 3946 C C . ALA A 1 516 ? -38.25 1.345 -23.688 1 16.94 516 ALA A C 1
ATOM 3948 O O . ALA A 1 516 ? -38.219 0.361 -24.438 1 16.94 516 ALA A O 1
ATOM 3949 N N . VAL A 1 517 ? -37.188 2.131 -23.781 1 17.58 517 VAL A N 1
ATOM 3950 C CA . VAL A 1 517 ? -36.812 2.088 -25.188 1 17.58 517 VAL A CA 1
ATOM 3951 C C . VAL A 1 517 ? -36.469 0.655 -25.594 1 17.58 517 VAL A C 1
ATOM 3953 O O . VAL A 1 517 ? -36.062 -0.153 -24.75 1 17.58 517 VAL A O 1
ATOM 3956 N N . GLY A 1 518 ? -36.594 0.25 -27 1 17.89 518 GLY A N 1
ATOM 3957 C CA . GLY A 1 518 ? -36.625 -0.765 -28.047 1 17.89 518 GLY A CA 1
ATOM 3958 C C . GLY A 1 518 ? -35.375 -1.612 -28.094 1 17.89 518 GLY A C 1
ATOM 3959 O O . GLY A 1 518 ? -34.312 -1.177 -27.672 1 17.89 518 GLY A O 1
ATOM 3960 N N . GLY A 1 519 ? -35.469 -3.002 -28.453 1 17.12 519 GLY A N 1
ATOM 3961 C CA . GLY A 1 519 ? -34.969 -4.367 -28.438 1 17.12 519 GLY A CA 1
ATOM 3962 C C . GLY A 1 519 ? -33.75 -4.559 -29.328 1 17.12 519 GLY A C 1
ATOM 3963 O O . GLY A 1 519 ? -33.25 -5.68 -29.469 1 17.12 519 GLY A O 1
ATOM 3964 N N . ILE A 1 520 ? -33.031 -3.51 -29.891 1 18.55 520 ILE A N 1
ATOM 3965 C CA . ILE A 1 520 ? -32.438 -4.113 -31.094 1 18.55 520 ILE A CA 1
ATOM 3966 C C . ILE A 1 520 ? -31.438 -5.188 -30.688 1 18.55 520 ILE A C 1
ATOM 3968 O O . ILE A 1 520 ? -30.547 -4.941 -29.875 1 18.55 520 ILE A O 1
ATOM 3972 N N . ILE A 1 521 ? -31.672 -6.516 -30.984 1 17.52 521 ILE A N 1
ATOM 3973 C CA . ILE A 1 521 ? -31.203 -7.895 -30.859 1 17.52 521 ILE A CA 1
ATOM 3974 C C . ILE A 1 521 ? -29.812 -8.023 -31.469 1 17.52 521 ILE A C 1
ATOM 3976 O O . ILE A 1 521 ? -29.656 -8.328 -32.656 1 17.52 521 ILE A O 1
ATOM 3980 N N . LEU A 1 522 ? -28.969 -6.996 -31.5 1 19.23 522 LEU A N 1
ATOM 3981 C CA . LEU A 1 522 ? -27.969 -7.363 -32.5 1 19.23 522 LEU A CA 1
ATOM 3982 C C . LEU A 1 522 ? -27.281 -8.672 -32.125 1 19.23 522 LEU A C 1
ATOM 3984 O O . LEU A 1 522 ? -27.234 -9.039 -30.953 1 19.23 522 LEU A O 1
ATOM 3988 N N . GLY A 1 523 ? -26.641 -9.43 -33.156 1 18.84 523 GLY A N 1
ATOM 3989 C CA . GLY A 1 523 ? -26.094 -10.719 -33.531 1 18.84 523 GLY A CA 1
ATOM 3990 C C . GLY A 1 523 ? -24.938 -11.172 -32.656 1 18.84 523 GLY A C 1
ATOM 3991 O O . GLY A 1 523 ? -23.969 -10.438 -32.438 1 18.84 523 GLY A O 1
ATOM 3992 N N . ILE A 1 524 ? -25.219 -12.031 -31.625 1 19.56 524 ILE A N 1
ATOM 3993 C CA . ILE A 1 524 ? -24.578 -12.75 -30.531 1 19.56 524 ILE A CA 1
ATOM 3994 C C . ILE A 1 524 ? -23.484 -13.672 -31.078 1 19.56 524 ILE A C 1
ATOM 3996 O O . ILE A 1 524 ? -23.781 -14.695 -31.688 1 19.56 524 ILE A O 1
ATOM 4000 N N . SER A 1 525 ? -22.438 -13.086 -31.75 1 18.38 525 SER A N 1
ATOM 4001 C CA . SER A 1 525 ? -21.594 -14.102 -32.375 1 18.38 525 SER A CA 1
ATOM 4002 C C . SER A 1 525 ? -21 -15.055 -31.344 1 18.38 525 SER A C 1
ATOM 4004 O O . SER A 1 525 ? -20.672 -14.633 -30.234 1 18.38 525 SER A O 1
ATOM 4006 N N . ILE A 1 526 ? -21.078 -16.422 -31.438 1 18.67 526 ILE A N 1
ATOM 4007 C CA . ILE A 1 526 ? -20.984 -17.734 -30.828 1 18.67 526 ILE A CA 1
ATOM 4008 C C . ILE A 1 526 ? -19.547 -18.016 -30.406 1 18.67 526 ILE A C 1
ATOM 4010 O O . ILE A 1 526 ? -19.297 -18.859 -29.547 1 18.67 526 ILE A O 1
ATOM 4014 N N . THR A 1 527 ? -18.594 -17.484 -31.031 1 19.12 527 THR A N 1
ATOM 4015 C CA . THR A 1 527 ? -17.391 -18.297 -31.141 1 19.12 527 THR A CA 1
ATOM 4016 C C . THR A 1 527 ? -16.594 -18.234 -29.859 1 19.12 527 THR A C 1
ATOM 4018 O O . THR A 1 527 ? -15.742 -19.109 -29.609 1 19.12 527 THR A O 1
ATOM 4021 N N . GLY A 1 528 ? -16.75 -17.203 -29.078 1 19.45 528 GLY A N 1
ATOM 4022 C CA . GLY A 1 528 ? -15.711 -16.922 -28.109 1 19.45 528 GLY A CA 1
ATOM 4023 C C . GLY A 1 528 ? -15.82 -17.781 -26.859 1 19.45 528 GLY A C 1
ATOM 4024 O O . GLY A 1 528 ? -15.156 -17.516 -25.859 1 19.45 528 GLY A O 1
ATOM 4025 N N . VAL A 1 529 ? -16.703 -18.719 -26.75 1 21.86 529 VAL A N 1
ATOM 4026 C CA . VAL A 1 529 ? -17.109 -19.453 -25.562 1 21.86 529 VAL A CA 1
ATOM 4027 C C . VAL A 1 529 ? -15.969 -20.328 -25.078 1 21.86 529 VAL A C 1
ATOM 4029 O O . VAL A 1 529 ? -15.914 -20.703 -23.906 1 21.86 529 VAL A O 1
ATOM 4032 N N . ILE A 1 530 ? -14.914 -20.594 -25.766 1 20.48 530 ILE A N 1
ATOM 4033 C CA . ILE A 1 530 ? -14.305 -21.891 -25.531 1 20.48 530 ILE A CA 1
ATOM 4034 C C . ILE A 1 530 ? -13.234 -21.781 -24.453 1 20.48 530 ILE A C 1
ATOM 4036 O O . ILE A 1 530 ? -13.141 -22.625 -23.562 1 20.48 530 ILE A O 1
ATOM 4040 N N . PHE A 1 531 ? -12.477 -20.656 -24.453 1 23.95 531 PHE A N 1
ATOM 4041 C CA . PHE A 1 531 ? -11.18 -20.875 -23.828 1 23.95 531 PHE A CA 1
ATOM 4042 C C . PHE A 1 531 ? -11.266 -20.656 -22.328 1 23.95 531 PHE A C 1
ATOM 4044 O O . PHE A 1 531 ? -10.461 -21.203 -21.562 1 23.95 531 PHE A O 1
ATOM 4051 N N . PHE A 1 532 ? -12.023 -19.734 -21.797 1 29.22 532 PHE A N 1
ATOM 4052 C CA . PHE A 1 532 ? -12.133 -19.656 -20.344 1 29.22 532 PHE A CA 1
ATOM 4053 C C . PHE A 1 532 ? -12.602 -20.984 -19.766 1 29.22 532 PHE A C 1
ATOM 4055 O O . PHE A 1 532 ? -12.438 -21.25 -18.578 1 29.22 532 PHE A O 1
ATOM 4062 N N . TYR A 1 533 ? -13.055 -21.781 -20.625 1 28.64 533 TYR A N 1
ATOM 4063 C CA . TYR A 1 533 ? -13.445 -23.141 -20.281 1 28.64 533 TYR A CA 1
ATOM 4064 C C . TYR A 1 533 ? -12.227 -23.984 -19.922 1 28.64 533 TYR A C 1
ATOM 4066 O O . TYR A 1 533 ? -12.281 -24.781 -18.984 1 28.64 533 TYR A O 1
ATOM 4074 N N . LEU A 1 534 ? -11.07 -23.484 -20.453 1 31.06 534 LEU A N 1
ATOM 4075 C CA . LEU A 1 534 ? -9.961 -24.406 -20.266 1 31.06 534 LEU A CA 1
ATOM 4076 C C . LEU A 1 534 ? -9.305 -24.203 -18.906 1 31.06 534 LEU A C 1
ATOM 4078 O O . LEU A 1 534 ? -9.023 -25.188 -18.203 1 31.06 534 LEU A O 1
ATOM 4082 N N . SER A 1 535 ? -8.938 -22.984 -18.594 1 33.62 535 SER A N 1
ATOM 4083 C CA . SER A 1 535 ? -8.328 -22.844 -17.266 1 33.62 535 SER A CA 1
ATOM 4084 C C . SER A 1 535 ? -9.305 -23.234 -16.172 1 33.62 535 SER A C 1
ATOM 4086 O O . SER A 1 535 ? -8.922 -23.922 -15.211 1 33.62 535 SER A O 1
ATOM 4088 N N . ARG A 1 536 ? -10.523 -22.859 -16.312 1 36.16 536 ARG A N 1
ATOM 4089 C CA . ARG A 1 536 ? -11.602 -23.312 -15.445 1 36.16 536 ARG A CA 1
ATOM 4090 C C . ARG A 1 536 ? -11.734 -24.828 -15.484 1 36.16 536 ARG A C 1
ATOM 4092 O O . ARG A 1 536 ? -11.891 -25.469 -14.438 1 36.16 536 ARG A O 1
ATOM 4099 N N . LYS A 1 537 ? -11.695 -25.234 -16.703 1 36.06 537 LYS A N 1
ATOM 4100 C CA . LYS A 1 537 ? -11.805 -26.688 -16.859 1 36.06 537 LYS A CA 1
ATOM 4101 C C . LYS A 1 537 ? -10.625 -27.406 -16.203 1 36.06 537 LYS A C 1
ATOM 4103 O O . LYS A 1 537 ? -10.797 -28.453 -15.578 1 36.06 537 LYS A O 1
ATOM 4108 N N . ILE A 1 538 ? -9.523 -26.625 -16.344 1 39.72 538 ILE A N 1
ATOM 4109 C CA . ILE A 1 538 ? -8.359 -27.266 -15.75 1 39.72 538 ILE A CA 1
ATOM 4110 C C . ILE A 1 538 ? -8.469 -27.219 -14.234 1 39.72 538 ILE A C 1
ATOM 4112 O O . ILE A 1 538 ? -8.312 -28.25 -13.562 1 39.72 538 ILE A O 1
ATOM 4116 N N . ILE A 1 539 ? -8.812 -26.062 -13.797 1 41.12 539 ILE A N 1
ATOM 4117 C CA . ILE A 1 539 ? -8.891 -25.938 -12.352 1 41.12 539 ILE A CA 1
ATOM 4118 C C . ILE A 1 539 ? -10.133 -26.672 -11.836 1 41.12 539 ILE A C 1
ATOM 4120 O O . ILE A 1 539 ? -10.07 -27.375 -10.828 1 41.12 539 ILE A O 1
ATOM 4124 N N . GLN A 1 540 ? -11.305 -26.562 -12.531 1 40.81 540 GLN A N 1
ATOM 4125 C CA . GLN A 1 540 ? -12.516 -27.297 -12.164 1 40.81 540 GLN A CA 1
ATOM 4126 C C . GLN A 1 540 ? -12.312 -28.797 -12.289 1 40.81 540 GLN A C 1
ATOM 4128 O O . GLN A 1 540 ? -12.781 -29.562 -11.445 1 40.81 540 GLN A O 1
ATOM 4133 N N . ARG A 1 541 ? -11.766 -29.172 -13.312 1 38.34 541 ARG A N 1
ATOM 4134 C CA . ARG A 1 541 ? -11.484 -30.594 -13.469 1 38.34 541 ARG A CA 1
ATOM 4135 C C . ARG A 1 541 ? -10.445 -31.062 -12.461 1 38.34 541 ARG A C 1
ATOM 4137 O O . ARG A 1 541 ? -10.523 -32.188 -11.945 1 38.34 541 ARG A O 1
ATOM 4144 N N . TRP A 1 542 ? -9.602 -30.172 -12.312 1 41.88 542 TRP A N 1
ATOM 4145 C CA . TRP A 1 542 ? -8.68 -30.484 -11.227 1 41.88 542 TRP A CA 1
ATOM 4146 C C . TRP A 1 542 ? -9.438 -30.734 -9.93 1 41.88 542 TRP A C 1
ATOM 4148 O O . TRP A 1 542 ? -9.156 -31.703 -9.219 1 41.88 542 TRP A O 1
ATOM 4158 N N . LYS A 1 543 ? -10.375 -29.938 -9.797 1 42.66 543 LYS A N 1
ATOM 4159 C CA . LYS A 1 543 ? -11.242 -30.109 -8.641 1 42.66 543 LYS A CA 1
ATOM 4160 C C . LYS A 1 543 ? -12.133 -31.344 -8.805 1 42.66 543 LYS A C 1
ATOM 4162 O O . LYS A 1 543 ? -12.336 -32.094 -7.852 1 42.66 543 LYS A O 1
ATOM 4167 N N . ALA A 1 544 ? -12.648 -31.656 -10.016 1 37.34 544 ALA A N 1
ATOM 4168 C CA . ALA A 1 544 ? -13.516 -32.781 -10.289 1 37.34 544 ALA A CA 1
ATOM 4169 C C . ALA A 1 544 ? -12.734 -34.094 -10.273 1 37.34 544 ALA A C 1
ATOM 4171 O O . ALA A 1 544 ? -13.234 -35.125 -9.797 1 37.34 544 ALA A O 1
ATOM 4172 N N . SER A 1 545 ? -11.68 -34.125 -10.859 1 35.34 545 SER A N 1
ATOM 4173 C CA . SER A 1 545 ? -10.906 -35.344 -10.914 1 35.34 545 SER A CA 1
ATOM 4174 C C . SER A 1 545 ? -10.398 -35.75 -9.531 1 35.34 545 SER A C 1
ATOM 4176 O O . SER A 1 545 ? -10.203 -36.938 -9.25 1 35.34 545 SER A O 1
ATOM 4178 N N . ALA A 1 546 ? -10.125 -34.875 -8.805 1 34.94 546 ALA A N 1
ATOM 4179 C CA . ALA A 1 546 ? -9.797 -35.219 -7.426 1 34.94 546 ALA A CA 1
ATOM 4180 C C . ALA A 1 546 ? -10.914 -36.031 -6.793 1 34.94 546 ALA A C 1
ATOM 4182 O O . ALA A 1 546 ? -10.656 -36.938 -5.969 1 34.94 546 ALA A O 1
ATOM 4183 N N . TYR A 1 547 ? -12.125 -35.938 -7.289 1 31.53 547 TYR A N 1
ATOM 4184 C CA . TYR A 1 547 ? -13.258 -36.688 -6.785 1 31.53 547 TYR A CA 1
ATOM 4185 C C . TYR A 1 547 ? -13.25 -38.094 -7.359 1 31.53 547 TYR A C 1
ATOM 4187 O O . TYR A 1 547 ? -13.656 -39.062 -6.688 1 31.53 547 TYR A O 1
ATOM 4195 N N . ALA A 1 548 ? -12.852 -38.25 -8.555 1 30.89 548 ALA A N 1
ATOM 4196 C CA . ALA A 1 548 ? -13.023 -39.594 -9.125 1 30.89 548 ALA A CA 1
ATOM 4197 C C . ALA A 1 548 ? -12.023 -40.594 -8.516 1 30.89 548 ALA A C 1
ATOM 4199 O O . ALA A 1 548 ? -12.305 -41.781 -8.43 1 30.89 548 ALA A O 1
ATOM 4200 N N . HIS A 1 549 ? -10.914 -40.188 -8.359 1 28.5 549 HIS A N 1
ATOM 4201 C CA . HIS A 1 549 ? -9.969 -41.25 -7.977 1 28.5 549 HIS A CA 1
ATOM 4202 C C . HIS A 1 549 ? -10.117 -41.594 -6.504 1 28.5 549 HIS A C 1
ATOM 4204 O O . HIS A 1 549 ? -9.367 -42.438 -5.988 1 28.5 549 HIS A O 1
ATOM 4210 N N . VAL A 1 550 ? -10.812 -40.844 -5.883 1 25.86 550 VAL A N 1
ATOM 4211 C CA . VAL A 1 550 ? -10.969 -41.312 -4.516 1 25.86 550 VAL A CA 1
ATOM 4212 C C . VAL A 1 550 ? -11.891 -42.531 -4.496 1 25.86 550 VAL A C 1
ATOM 4214 O O . VAL A 1 550 ? -12.055 -43.188 -3.457 1 25.86 550 VAL A O 1
ATOM 4217 N N . ASN A 1 551 ? -12.656 -42.906 -5.535 1 21.44 551 ASN A N 1
ATOM 4218 C CA . ASN A 1 551 ? -13.336 -44.188 -5.406 1 21.44 551 ASN A CA 1
ATOM 4219 C C . ASN A 1 551 ? -12.414 -45.375 -5.75 1 21.44 551 ASN A C 1
ATOM 4221 O O . ASN A 1 551 ? -11.75 -45.344 -6.789 1 21.44 551 ASN A O 1
ATOM 4225 N N . MET B 1 1 ? 51.625 -58.375 55.312 1 17.67 1 MET B N 1
ATOM 4226 C CA . MET B 1 1 ? 52.5 -59.094 54.406 1 17.67 1 MET B CA 1
ATOM 4227 C C . MET B 1 1 ? 52.344 -58.594 52.969 1 17.67 1 MET B C 1
ATOM 4229 O O . MET B 1 1 ? 51.219 -58.219 52.562 1 17.67 1 MET B O 1
ATOM 4233 N N . SER B 1 2 ? 53.344 -58.406 51.938 1 16.78 2 SER B N 1
ATOM 4234 C CA . SER B 1 2 ? 54.094 -57.688 50.875 1 16.78 2 SER B CA 1
ATOM 4235 C C . SER B 1 2 ? 53.469 -57.969 49.5 1 16.78 2 SER B C 1
ATOM 4237 O O . SER B 1 2 ? 53.719 -57.219 48.562 1 16.78 2 SER B O 1
ATOM 4239 N N . PHE B 1 3 ? 52.906 -59.031 49 1 14.8 3 PHE B N 1
ATOM 4240 C CA . PHE B 1 3 ? 53.469 -59.812 47.906 1 14.8 3 PHE B CA 1
ATOM 4241 C C . PHE B 1 3 ? 52.906 -59.312 46.562 1 14.8 3 PHE B C 1
ATOM 4243 O O . PHE B 1 3 ? 53.688 -59.062 45.656 1 14.8 3 PHE B O 1
ATOM 4250 N N . LEU B 1 4 ? 51.969 -60 45.844 1 14.54 4 LEU B N 1
ATOM 4251 C CA . LEU B 1 4 ? 52.188 -60.781 44.625 1 14.54 4 LEU B CA 1
ATOM 4252 C C . LEU B 1 4 ? 51.875 -59.938 43.375 1 14.54 4 LEU B C 1
ATOM 4254 O O . LEU B 1 4 ? 51.156 -58.906 43.469 1 14.54 4 LEU B O 1
ATOM 4258 N N . ALA B 1 5 ? 51.688 -60.469 42.062 1 15.3 5 ALA B N 1
ATOM 4259 C CA . ALA B 1 5 ? 52.344 -60.875 40.844 1 15.3 5 ALA B CA 1
ATOM 4260 C C . ALA B 1 5 ? 51.75 -60.156 39.625 1 15.3 5 ALA B C 1
ATOM 4262 O O . ALA B 1 5 ? 50.562 -59.844 39.625 1 15.3 5 ALA B O 1
ATOM 4263 N N . ARG B 1 6 ? 52.5 -59.656 38.5 1 15.59 6 ARG B N 1
ATOM 4264 C CA . ARG B 1 6 ? 53.062 -59 37.312 1 15.59 6 ARG B CA 1
ATOM 4265 C C . ARG B 1 6 ? 52.438 -59.531 36.031 1 15.59 6 ARG B C 1
ATOM 4267 O O . ARG B 1 6 ? 52.656 -59 34.938 1 15.59 6 ARG B O 1
ATOM 4274 N N . VAL B 1 7 ? 51.781 -60.625 35.969 1 15.18 7 VAL B N 1
ATOM 4275 C CA . VAL B 1 7 ? 52.312 -61.469 34.906 1 15.18 7 VAL B CA 1
ATOM 4276 C C . VAL B 1 7 ? 51.906 -60.906 33.562 1 15.18 7 VAL B C 1
ATOM 4278 O O . VAL B 1 7 ? 51.031 -60.062 33.438 1 15.18 7 VAL B O 1
ATOM 4281 N N . PRO B 1 8 ? 51.375 -61.625 32.5 1 15.8 8 PRO B N 1
ATOM 4282 C CA . PRO B 1 8 ? 51.938 -62.281 31.312 1 15.8 8 PRO B CA 1
ATOM 4283 C C . PRO B 1 8 ? 51.531 -61.625 30.016 1 15.8 8 PRO B C 1
ATOM 4285 O O . PRO B 1 8 ? 50.625 -60.781 30.016 1 15.8 8 PRO B O 1
ATOM 4288 N N . TYR B 1 9 ? 51.5 -62.25 28.938 1 14.88 9 TYR B N 1
ATOM 4289 C CA . TYR B 1 9 ? 52.156 -62.625 27.703 1 14.88 9 TYR B CA 1
ATOM 4290 C C . TYR B 1 9 ? 51.406 -62.062 26.5 1 14.88 9 TYR B C 1
ATOM 4292 O O . TYR B 1 9 ? 52 -61.438 25.625 1 14.88 9 TYR B O 1
ATOM 4300 N N . SER B 1 10 ? 50.125 -62.375 26.234 1 14.83 10 SER B N 1
ATOM 4301 C CA . SER B 1 10 ? 50.094 -63.219 25.047 1 14.83 10 SER B CA 1
ATOM 4302 C C . SER B 1 10 ? 50.031 -62.375 23.766 1 14.83 10 SER B C 1
ATOM 4304 O O . SER B 1 10 ? 49.625 -61.219 23.797 1 14.83 10 SER B O 1
ATOM 4306 N N . LEU B 1 11 ? 49.688 -62.906 22.641 1 15.05 11 LEU B N 1
ATOM 4307 C CA . LEU B 1 11 ? 50.188 -63.312 21.328 1 15.05 11 LEU B CA 1
ATOM 4308 C C . LEU B 1 11 ? 49.812 -62.312 20.25 1 15.05 11 LEU B C 1
ATOM 4310 O O . LEU B 1 11 ? 50.688 -61.781 19.562 1 15.05 11 LEU B O 1
ATOM 4314 N N . ALA B 1 12 ? 48.969 -62.594 19.25 1 15.09 12 ALA B N 1
ATOM 4315 C CA . ALA B 1 12 ? 49.375 -63.094 17.938 1 15.09 12 ALA B CA 1
ATOM 4316 C C . ALA B 1 12 ? 49.156 -62.031 16.875 1 15.09 12 ALA B C 1
ATOM 4318 O O . ALA B 1 12 ? 50.094 -61.75 16.094 1 15.09 12 ALA B O 1
ATOM 4319 N N . LEU B 1 13 ? 47.969 -61.969 16.188 1 15.41 13 LEU B N 1
ATOM 4320 C CA . LEU B 1 13 ? 48 -62.281 14.758 1 15.41 13 LEU B CA 1
ATOM 4321 C C . LEU B 1 13 ? 48.188 -61.031 13.914 1 15.41 13 LEU B C 1
ATOM 4323 O O . LEU B 1 13 ? 47.844 -59.938 14.336 1 15.41 13 LEU B O 1
ATOM 4327 N N . LEU B 1 14 ? 48.625 -61.062 12.609 1 15.58 14 LEU B N 1
ATOM 4328 C CA . LEU B 1 14 ? 49.531 -60.688 11.523 1 15.58 14 LEU B CA 1
ATOM 4329 C C . LEU B 1 14 ? 48.875 -59.625 10.625 1 15.58 14 LEU B C 1
ATOM 4331 O O . LEU B 1 14 ? 49.531 -59 9.805 1 15.58 14 LEU B O 1
ATOM 4335 N N . ALA B 1 15 ? 47.5 -59.312 10.734 1 15.97 15 ALA B N 1
ATOM 4336 C CA . ALA B 1 15 ? 46.906 -59.25 9.406 1 15.97 15 ALA B CA 1
ATOM 4337 C C . ALA B 1 15 ? 47.438 -58.062 8.609 1 15.97 15 ALA B C 1
ATOM 4339 O O . ALA B 1 15 ? 47.656 -57 9.172 1 15.97 15 ALA B O 1
ATOM 4340 N N . THR B 1 16 ? 47.719 -58.156 7.293 1 15.73 16 THR B N 1
ATOM 4341 C CA . THR B 1 16 ? 48.594 -57.781 6.18 1 15.73 16 THR B CA 1
ATOM 4342 C C . THR B 1 16 ? 48.156 -56.5 5.523 1 15.73 16 THR B C 1
ATOM 4344 O O . THR B 1 16 ? 48.75 -56.062 4.535 1 15.73 16 THR B O 1
ATOM 4347 N N . ALA B 1 17 ? 47.344 -55.594 6.125 1 16.02 17 ALA B N 1
ATOM 4348 C CA . ALA B 1 17 ? 46.5 -54.781 5.25 1 16.02 17 ALA B CA 1
ATOM 4349 C C . ALA B 1 17 ? 47.344 -53.812 4.414 1 16.02 17 ALA B C 1
ATOM 4351 O O . ALA B 1 17 ? 47.906 -52.875 4.945 1 16.02 17 ALA B O 1
ATOM 4352 N N . SER B 1 18 ? 47.969 -54.125 3.273 1 15.5 18 SER B N 1
ATOM 4353 C CA . SER B 1 18 ? 49.094 -53.594 2.498 1 15.5 18 SER B CA 1
ATOM 4354 C C . SER B 1 18 ? 48.719 -52.281 1.804 1 15.5 18 SER B C 1
ATOM 4356 O O . SER B 1 18 ? 49.594 -51.531 1.415 1 15.5 18 SER B O 1
ATOM 4358 N N . GLY B 1 19 ? 47.438 -51.938 1.408 1 17.11 19 GLY B N 1
ATOM 4359 C CA . GLY B 1 19 ? 47.375 -51.531 0.019 1 17.11 19 GLY B CA 1
ATOM 4360 C C . GLY B 1 19 ? 48.125 -50.25 -0.254 1 17.11 19 GLY B C 1
ATOM 4361 O O . GLY B 1 19 ? 48.312 -49.406 0.648 1 17.11 19 GLY B O 1
ATOM 4362 N N . LEU B 1 20 ? 48.625 -49.938 -1.432 1 16.89 20 LEU B N 1
ATOM 4363 C CA . LEU B 1 20 ? 49.688 -49.312 -2.209 1 16.89 20 LEU B CA 1
ATOM 4364 C C . LEU B 1 20 ? 49.406 -47.812 -2.348 1 16.89 20 LEU B C 1
ATOM 4366 O O . LEU B 1 20 ? 48.281 -47.375 -2.475 1 16.89 20 LEU B O 1
ATOM 4370 N N . PHE B 1 21 ? 50.469 -46.781 -2.189 1 17.02 21 PHE B N 1
ATOM 4371 C CA . PHE B 1 21 ? 50.969 -45.438 -1.963 1 17.02 21 PHE B CA 1
ATOM 4372 C C . PHE B 1 21 ? 50.906 -44.625 -3.254 1 17.02 21 PHE B C 1
ATOM 4374 O O . PHE B 1 21 ? 51.406 -43.5 -3.295 1 17.02 21 PHE B O 1
ATOM 4381 N N . LEU B 1 22 ? 50.094 -45 -4.312 1 17.77 22 LEU B N 1
ATOM 4382 C CA . LEU B 1 22 ? 50.781 -44.5 -5.496 1 17.77 22 LEU B CA 1
ATOM 4383 C C . LEU B 1 22 ? 50.906 -43 -5.445 1 17.77 22 LEU B C 1
ATOM 4385 O O . LEU B 1 22 ? 49.969 -42.281 -5.066 1 17.77 22 LEU B O 1
ATOM 4389 N N . ILE B 1 23 ? 52.156 -42.312 -5.742 1 17.41 23 ILE B N 1
ATOM 4390 C CA . ILE B 1 23 ? 53 -41.125 -5.629 1 17.41 23 ILE B CA 1
ATOM 4391 C C . ILE B 1 23 ? 52.656 -40.156 -6.73 1 17.41 23 ILE B C 1
ATOM 4393 O O . ILE B 1 23 ? 53.188 -39.031 -6.781 1 17.41 23 ILE B O 1
ATOM 4397 N N . PHE B 1 24 ? 51.531 -40.281 -7.527 1 18.66 24 PHE B N 1
ATOM 4398 C CA . PHE B 1 24 ? 51.812 -39.688 -8.828 1 18.66 24 PHE B CA 1
ATOM 4399 C C . PHE B 1 24 ? 52.156 -38.219 -8.695 1 18.66 24 PHE B C 1
ATOM 4401 O O . PHE B 1 24 ? 51.5 -37.5 -7.906 1 18.66 24 PHE B O 1
ATOM 4408 N N . ASN B 1 25 ? 53.344 -37.719 -9.234 1 17.69 25 ASN B N 1
ATOM 4409 C CA . ASN B 1 25 ? 54.281 -36.594 -9.328 1 17.69 25 ASN B CA 1
ATOM 4410 C C . ASN B 1 25 ? 53.656 -35.438 -10.102 1 17.69 25 ASN B C 1
ATOM 4412 O O . ASN B 1 25 ? 53.406 -35.562 -11.305 1 17.69 25 ASN B O 1
ATOM 4416 N N . LEU B 1 26 ? 52.656 -34.75 -9.578 1 17.19 26 LEU B N 1
ATOM 4417 C CA . LEU B 1 26 ? 51.875 -33.656 -10.141 1 17.19 26 LEU B CA 1
ATOM 4418 C C . LEU B 1 26 ? 52.75 -32.5 -10.539 1 17.19 26 LEU B C 1
ATOM 4420 O O . LEU B 1 26 ? 53.344 -31.812 -9.68 1 17.19 26 LEU B O 1
ATOM 4424 N N . ALA B 1 27 ? 53.5 -32.625 -11.664 1 17.77 27 ALA B N 1
ATOM 4425 C CA . ALA B 1 27 ? 54.5 -31.719 -12.211 1 17.77 27 ALA B CA 1
ATOM 4426 C C . ALA B 1 27 ? 54 -30.281 -12.289 1 17.77 27 ALA B C 1
ATOM 4428 O O . ALA B 1 27 ? 52.781 -30.062 -12.32 1 17.77 27 ALA B O 1
ATOM 4429 N N . GLY B 1 28 ? 54.906 -29.094 -12.664 1 17.69 28 GLY B N 1
ATOM 4430 C CA . GLY B 1 28 ? 55.438 -27.75 -12.398 1 17.69 28 GLY B CA 1
ATOM 4431 C C . GLY B 1 28 ? 54.844 -26.703 -13.336 1 17.69 28 GLY B C 1
ATOM 4432 O O . GLY B 1 28 ? 55.312 -25.547 -13.328 1 17.69 28 GLY B O 1
ATOM 4433 N N . ALA B 1 29 ? 53.969 -27.031 -14.328 1 18.88 29 ALA B N 1
ATOM 4434 C CA . ALA B 1 29 ? 54.062 -26.203 -15.523 1 18.88 29 ALA B CA 1
ATOM 4435 C C . ALA B 1 29 ? 53.875 -24.719 -15.195 1 18.88 29 ALA B C 1
ATOM 4437 O O . ALA B 1 29 ? 53.094 -24.391 -14.297 1 18.88 29 ALA B O 1
ATOM 4438 N N . SER B 1 30 ? 54.656 -23.766 -15.867 1 18.59 30 SER B N 1
ATOM 4439 C CA . SER B 1 30 ? 55.281 -22.453 -15.883 1 18.59 30 SER B CA 1
ATOM 4440 C C . SER B 1 30 ? 54.25 -21.359 -16.203 1 18.59 30 SER B C 1
ATOM 4442 O O . SER B 1 30 ? 53.906 -21.156 -17.375 1 18.59 30 SER B O 1
ATOM 4444 N N . ALA B 1 31 ? 53.094 -21.312 -15.648 1 18.84 31 ALA B N 1
ATOM 4445 C CA . ALA B 1 31 ? 51.969 -20.531 -16.125 1 18.84 31 ALA B CA 1
ATOM 4446 C C . ALA B 1 31 ? 52.312 -19.047 -16.188 1 18.84 31 ALA B C 1
ATOM 4448 O O . ALA B 1 31 ? 52.75 -18.453 -15.203 1 18.84 31 ALA B O 1
ATOM 4449 N N . ALA B 1 32 ? 52.688 -18.547 -17.375 1 19.95 32 ALA B N 1
ATOM 4450 C CA . ALA B 1 32 ? 53.156 -17.219 -17.719 1 19.95 32 ALA B CA 1
ATOM 4451 C C . ALA B 1 32 ? 52.25 -16.141 -17.125 1 19.95 32 ALA B C 1
ATOM 4453 O O . ALA B 1 32 ? 51.031 -16.219 -17.234 1 19.95 32 ALA B O 1
ATOM 4454 N N . VAL B 1 33 ? 52.719 -15.32 -16.172 1 20 33 VAL B N 1
ATOM 4455 C CA . VAL B 1 33 ? 52.281 -14.242 -15.289 1 20 33 VAL B CA 1
ATOM 4456 C C . VAL B 1 33 ? 51.875 -13.031 -16.125 1 20 33 VAL B C 1
ATOM 4458 O O . VAL B 1 33 ? 52.75 -12.344 -16.688 1 20 33 VAL B O 1
ATOM 4461 N N . VAL B 1 34 ? 51.062 -13.32 -17.156 1 22.64 34 VAL B N 1
ATOM 4462 C CA . VAL B 1 34 ? 50.969 -12.148 -18.016 1 22.64 34 VAL B CA 1
ATOM 4463 C C . VAL B 1 34 ? 50.75 -10.898 -17.172 1 22.64 34 VAL B C 1
ATOM 4465 O O . VAL B 1 34 ? 49.969 -10.914 -16.203 1 22.64 34 VAL B O 1
ATOM 4468 N N . GLY B 1 35 ? 51.75 -9.961 -17.297 1 21.31 35 GLY B N 1
ATOM 4469 C CA . GLY B 1 35 ? 52.062 -8.672 -16.719 1 21.31 35 GLY B CA 1
ATOM 4470 C C . GLY B 1 35 ? 50.938 -7.684 -16.75 1 21.31 35 GLY B C 1
ATOM 4471 O O . GLY B 1 35 ? 50.406 -7.332 -17.812 1 21.31 35 GLY B O 1
ATOM 4472 N N . GLY B 1 36 ? 50.031 -7.836 -15.891 1 21.3 36 GLY B N 1
ATOM 4473 C CA . GLY B 1 36 ? 48.781 -7.121 -15.773 1 21.3 36 GLY B CA 1
ATOM 4474 C C . GLY B 1 36 ? 48.938 -5.613 -15.789 1 21.3 36 GLY B C 1
ATOM 4475 O O . GLY B 1 36 ? 49.906 -5.086 -15.25 1 21.3 36 GLY B O 1
ATOM 4476 N N . PRO B 1 37 ? 48.5 -4.977 -16.922 1 23.53 37 PRO B N 1
ATOM 4477 C CA . PRO B 1 37 ? 49 -3.621 -17.125 1 23.53 37 PRO B CA 1
ATOM 4478 C C . PRO B 1 37 ? 49.094 -2.826 -15.828 1 23.53 37 PRO B C 1
ATOM 4480 O O . PRO B 1 37 ? 48.375 -3.105 -14.867 1 23.53 37 PRO B O 1
ATOM 4483 N N . THR B 1 38 ? 50.281 -2.373 -15.547 1 20.95 38 THR B N 1
ATOM 4484 C CA . THR B 1 38 ? 50.656 -1.479 -14.453 1 20.95 38 THR B CA 1
ATOM 4485 C C . THR B 1 38 ? 49.781 -0.244 -14.43 1 20.95 38 THR B C 1
ATOM 4487 O O . THR B 1 38 ? 49.781 0.56 -15.367 1 20.95 38 THR B O 1
ATOM 4490 N N . LEU B 1 39 ? 48.562 -0.335 -14.18 1 21.03 39 LEU B N 1
ATOM 4491 C CA . LEU B 1 39 ? 47.812 0.91 -14.047 1 21.03 39 LEU B CA 1
ATOM 4492 C C . LEU B 1 39 ? 48.625 1.974 -13.344 1 21.03 39 LEU B C 1
ATOM 4494 O O . LEU B 1 39 ? 49.156 1.74 -12.242 1 21.03 39 LEU B O 1
ATOM 4498 N N . SER B 1 40 ? 49.312 2.822 -14.086 1 19.73 40 SER B N 1
ATOM 4499 C CA . SER B 1 40 ? 50.125 3.939 -13.594 1 19.73 40 SER B CA 1
ATOM 4500 C C . SER B 1 40 ? 49.562 4.48 -12.281 1 19.73 40 SER B C 1
ATOM 4502 O O . SER B 1 40 ? 48.406 4.23 -11.938 1 19.73 40 SER B O 1
ATOM 4504 N N . ALA B 1 41 ? 50.281 5.652 -11.602 1 21.16 41 ALA B N 1
ATOM 4505 C CA . ALA B 1 41 ? 50.75 6.309 -10.383 1 21.16 41 ALA B CA 1
ATOM 4506 C C . ALA B 1 41 ? 49.625 7.066 -9.695 1 21.16 41 ALA B C 1
ATOM 4508 O O . ALA B 1 41 ? 48.562 7.25 -10.273 1 21.16 41 ALA B O 1
ATOM 4509 N N . GLY B 1 42 ? 50.031 8.281 -8.797 1 24.11 42 GLY B N 1
ATOM 4510 C CA . GLY B 1 42 ? 49.656 9.148 -7.695 1 24.11 42 GLY B CA 1
ATOM 4511 C C . GLY B 1 42 ? 48.562 10.133 -8.062 1 24.11 42 GLY B C 1
ATOM 4512 O O . GLY B 1 42 ? 48.5 11.242 -7.531 1 24.11 42 GLY B O 1
ATOM 4513 N N . GLY B 1 43 ? 48.062 10.172 -9.125 1 25.7 43 GLY B N 1
ATOM 4514 C CA . GLY B 1 43 ? 47.344 11.438 -9.266 1 25.7 43 GLY B CA 1
ATOM 4515 C C . GLY B 1 43 ? 46.375 11.703 -8.141 1 25.7 43 GLY B C 1
ATOM 4516 O O . GLY B 1 43 ? 45.656 10.789 -7.691 1 25.7 43 GLY B O 1
ATOM 4517 N N . ARG B 1 44 ? 46.5 12.82 -7.324 1 23.22 44 ARG B N 1
ATOM 4518 C CA . ARG B 1 44 ? 45.844 13.391 -6.164 1 23.22 44 ARG B CA 1
ATOM 4519 C C . ARG B 1 44 ? 44.312 13.422 -6.367 1 23.22 44 ARG B C 1
ATOM 4521 O O . ARG B 1 44 ? 43.844 14.109 -7.266 1 23.22 44 ARG B O 1
ATOM 4528 N N . ILE B 1 45 ? 43.719 12.391 -6.375 1 28.33 45 ILE B N 1
ATOM 4529 C CA . ILE B 1 45 ? 42.281 12.492 -6.355 1 28.33 45 ILE B CA 1
ATOM 4530 C C . ILE B 1 45 ? 41.844 13.664 -5.473 1 28.33 45 ILE B C 1
ATOM 4532 O O . ILE B 1 45 ? 42.125 13.688 -4.277 1 28.33 45 ILE B O 1
ATOM 4536 N N . GLY B 1 46 ? 41.812 14.867 -5.973 1 29.83 46 GLY B N 1
ATOM 4537 C CA . GLY B 1 46 ? 41.344 16.016 -5.219 1 29.83 46 GLY B CA 1
ATOM 4538 C C . GLY B 1 46 ? 40.281 15.68 -4.203 1 29.83 46 GLY B C 1
ATOM 4539 O O . GLY B 1 46 ? 39.531 14.719 -4.383 1 29.83 46 GLY B O 1
ATOM 4540 N N . VAL B 1 47 ? 40.25 16.078 -2.93 1 30.67 47 VAL B N 1
ATOM 4541 C CA . VAL B 1 47 ? 39.406 15.984 -1.747 1 30.67 47 VAL B CA 1
ATOM 4542 C C . VAL B 1 47 ? 37.938 16.25 -2.133 1 30.67 47 VAL B C 1
ATOM 4544 O O . VAL B 1 47 ? 37.562 17.391 -2.365 1 30.67 47 VAL B O 1
ATOM 4547 N N . ALA B 1 48 ? 37.219 15.648 -3.006 1 36.41 48 ALA B N 1
ATOM 4548 C CA . ALA B 1 48 ? 35.781 15.773 -3.318 1 36.41 48 ALA B CA 1
ATOM 4549 C C . ALA B 1 48 ? 34.969 15.945 -2.047 1 36.41 48 ALA B C 1
ATOM 4551 O O . ALA B 1 48 ? 35.219 15.258 -1.049 1 36.41 48 ALA B O 1
ATOM 4552 N N . ALA B 1 49 ? 34.125 16.984 -1.793 1 48.03 49 ALA B N 1
ATOM 4553 C CA . ALA B 1 49 ? 33.344 17.469 -0.648 1 48.03 49 ALA B CA 1
ATOM 4554 C C . ALA B 1 49 ? 32.438 16.391 -0.119 1 48.03 49 ALA B C 1
ATOM 4556 O O . ALA B 1 49 ? 31.766 15.68 -0.896 1 48.03 49 ALA B O 1
ATOM 4557 N N . ALA B 1 50 ? 32.562 15.766 1.084 1 60.66 50 ALA B N 1
ATOM 4558 C CA . ALA B 1 50 ? 31.938 14.727 1.897 1 60.66 50 ALA B CA 1
ATOM 4559 C C . ALA B 1 50 ? 30.438 14.945 2.008 1 60.66 50 ALA B C 1
ATOM 4561 O O . ALA B 1 50 ? 29.703 14.07 2.477 1 60.66 50 ALA B O 1
ATOM 4562 N N . TYR B 1 51 ? 29.922 16.094 1.798 1 66.25 51 TYR B N 1
ATOM 4563 C CA . TYR B 1 51 ? 28.5 16.359 1.71 1 66.25 51 TYR B CA 1
ATOM 4564 C C . TYR B 1 51 ? 28.172 17.188 0.474 1 66.25 51 TYR B C 1
ATOM 4566 O O . TYR B 1 51 ? 29.016 17.922 -0.027 1 66.25 51 TYR B O 1
ATOM 4574 N N . SER B 1 52 ? 27.078 16.891 -0.188 1 66.06 52 SER B N 1
ATOM 4575 C CA . SER B 1 52 ? 26.625 17.625 -1.361 1 66.06 52 SER B CA 1
ATOM 4576 C C . SER B 1 52 ? 26.109 19 -0.973 1 66.06 52 SER B C 1
ATOM 4578 O O . SER B 1 52 ? 25.172 19.125 -0.177 1 66.06 52 SER B O 1
ATOM 4580 N N . ASP B 1 53 ? 26.766 19.984 -1.412 1 67.88 53 ASP B N 1
ATOM 4581 C CA . ASP B 1 53 ? 26.297 21.359 -1.189 1 67.88 53 ASP B CA 1
ATOM 4582 C C . ASP B 1 53 ? 25.172 21.719 -2.168 1 67.88 53 ASP B C 1
ATOM 4584 O O . ASP B 1 53 ? 24.531 22.75 -2.018 1 67.88 53 ASP B O 1
ATOM 4588 N N . PHE B 1 54 ? 25.125 20.828 -3.148 1 76.75 54 PHE B N 1
ATOM 4589 C CA . PHE B 1 54 ? 24.062 21.078 -4.129 1 76.75 54 PHE B CA 1
ATOM 4590 C C . PHE B 1 54 ? 23.094 19.906 -4.203 1 76.75 54 PHE B C 1
ATOM 4592 O O . PHE B 1 54 ? 23.438 18.797 -3.801 1 76.75 54 PHE B O 1
ATOM 4599 N N . ALA B 1 55 ? 21.953 20.234 -4.695 1 86.44 55 ALA B N 1
ATOM 4600 C CA . ALA B 1 55 ? 20.938 19.203 -4.84 1 86.44 55 ALA B CA 1
ATOM 4601 C C . ALA B 1 55 ? 21.344 18.172 -5.887 1 86.44 55 ALA B C 1
ATOM 4603 O O . ALA B 1 55 ? 21.875 18.531 -6.938 1 86.44 55 ALA B O 1
ATOM 4604 N N . LEU B 1 56 ? 21.203 16.906 -5.539 1 91.75 56 LEU B N 1
ATOM 4605 C CA . LEU B 1 56 ? 21.297 15.797 -6.473 1 91.75 56 LEU B CA 1
ATOM 4606 C C . LEU B 1 56 ? 19.922 15.398 -6.996 1 91.75 56 LEU B C 1
ATOM 4608 O O . LEU B 1 56 ? 18.906 15.836 -6.461 1 91.75 56 LEU B O 1
ATOM 4612 N N . ASN B 1 57 ? 19.953 14.664 -8.109 1 93.19 57 ASN B N 1
ATOM 4613 C CA . ASN B 1 57 ? 18.688 14.242 -8.703 1 93.19 57 ASN B CA 1
ATOM 4614 C C . ASN B 1 57 ? 18.547 12.727 -8.688 1 93.19 57 ASN B C 1
ATOM 4616 O O . ASN B 1 57 ? 19.469 12 -9.031 1 93.19 57 ASN B O 1
ATOM 4620 N N . PHE B 1 58 ? 17.469 12.289 -8.242 1 95.94 58 PHE B N 1
ATOM 4621 C CA . PHE B 1 58 ? 17.047 10.898 -8.305 1 95.94 58 PHE B CA 1
ATOM 4622 C C . PHE B 1 58 ? 15.961 10.703 -9.352 1 95.94 58 PHE B C 1
ATOM 4624 O O . PHE B 1 58 ? 14.945 11.406 -9.328 1 95.94 58 PHE B O 1
ATOM 4631 N N . THR B 1 59 ? 16.203 9.758 -10.297 1 95.75 59 THR B N 1
ATOM 4632 C CA . THR B 1 59 ? 15.164 9.461 -11.281 1 95.75 59 THR B CA 1
ATOM 4633 C C . THR B 1 59 ? 14.031 8.664 -10.656 1 95.75 59 THR B C 1
ATOM 4635 O O . THR B 1 59 ? 14.227 7.523 -10.227 1 95.75 59 THR B O 1
ATOM 4638 N N . GLN B 1 60 ? 12.82 9.281 -10.594 1 97.06 60 GLN B N 1
ATOM 4639 C CA . GLN B 1 60 ? 11.68 8.719 -9.883 1 97.06 60 GLN B CA 1
ATOM 4640 C C . GLN B 1 60 ? 10.492 8.531 -10.82 1 97.06 60 GLN B C 1
ATOM 4642 O O . GLN B 1 60 ? 10.305 9.305 -11.766 1 97.06 60 GLN B O 1
ATOM 4647 N N . ALA B 1 61 ? 9.734 7.477 -10.641 1 93.94 61 ALA B N 1
ATOM 4648 C CA . ALA B 1 61 ? 8.539 7.223 -11.438 1 93.94 61 ALA B CA 1
ATOM 4649 C C . ALA B 1 61 ? 7.477 8.289 -11.188 1 93.94 61 ALA B C 1
ATOM 4651 O O . ALA B 1 61 ? 7.266 8.711 -10.047 1 93.94 61 ALA B O 1
ATOM 4652 N N . VAL B 1 62 ? 6.742 8.719 -12.242 1 95.5 62 VAL B N 1
ATOM 4653 C CA . VAL B 1 62 ? 5.621 9.641 -12.094 1 95.5 62 VAL B CA 1
ATOM 4654 C C . VAL B 1 62 ? 4.461 8.938 -11.398 1 95.5 62 VAL B C 1
ATOM 4656 O O . VAL B 1 62 ? 3.793 9.523 -10.539 1 95.5 62 VAL B O 1
ATOM 4659 N N . ASP B 1 63 ? 4.23 7.684 -11.789 1 93.56 63 ASP B N 1
ATOM 4660 C CA . ASP B 1 63 ? 3.146 6.871 -11.242 1 93.56 63 ASP B CA 1
ATOM 4661 C C . ASP B 1 63 ? 3.643 5.477 -10.859 1 93.56 63 ASP B C 1
ATOM 4663 O O . ASP B 1 63 ? 3.914 4.652 -11.734 1 93.56 63 ASP B O 1
ATOM 4667 N N . HIS B 1 64 ? 3.688 5.211 -9.555 1 91.5 64 HIS B N 1
ATOM 4668 C CA . HIS B 1 64 ? 4.188 3.934 -9.062 1 91.5 64 HIS B CA 1
ATOM 4669 C C . HIS B 1 64 ? 3.139 2.836 -9.219 1 91.5 64 HIS B C 1
ATOM 4671 O O . HIS B 1 64 ? 3.443 1.652 -9.055 1 91.5 64 HIS B O 1
ATOM 4677 N N . PHE B 1 65 ? 1.906 3.17 -9.586 1 90.12 65 PHE B N 1
ATOM 4678 C CA . PHE B 1 65 ? 0.817 2.203 -9.516 1 90.12 65 PHE B CA 1
ATOM 4679 C C . PHE B 1 65 ? 0.234 1.94 -10.898 1 90.12 65 PHE B C 1
ATOM 4681 O O . PHE B 1 65 ? -0.869 1.404 -11.023 1 90.12 65 PHE B O 1
ATOM 4688 N N . ASN B 1 66 ? 0.905 2.408 -11.906 1 87.38 66 ASN B N 1
ATOM 4689 C CA . ASN B 1 66 ? 0.576 2.15 -13.305 1 87.38 66 ASN B CA 1
ATOM 4690 C C . ASN B 1 66 ? 1.79 1.651 -14.078 1 87.38 66 ASN B C 1
ATOM 4692 O O . ASN B 1 66 ? 2.621 2.447 -14.523 1 87.38 66 ASN B O 1
ATOM 4696 N N . SER B 1 67 ? 1.866 0.415 -14.375 1 84.12 67 SER B N 1
ATOM 4697 C CA . SER B 1 67 ? 3.029 -0.22 -14.984 1 84.12 67 SER B CA 1
ATOM 4698 C C . SER B 1 67 ? 3.211 0.238 -16.422 1 84.12 67 SER B C 1
ATOM 4700 O O . SER B 1 67 ? 4.277 0.046 -17.016 1 84.12 67 SER B O 1
ATOM 4702 N N . LEU B 1 68 ? 2.152 0.8 -16.984 1 84.88 68 LEU B N 1
ATOM 4703 C CA . LEU B 1 68 ? 2.244 1.243 -18.375 1 84.88 68 LEU B CA 1
ATOM 4704 C C . LEU B 1 68 ? 2.766 2.674 -18.453 1 84.88 68 LEU B C 1
ATOM 4706 O O . LEU B 1 68 ? 3.094 3.158 -19.547 1 84.88 68 LEU B O 1
ATOM 4710 N N . ASP B 1 69 ? 2.791 3.348 -17.312 1 88 69 ASP B N 1
ATOM 4711 C CA . ASP B 1 69 ? 3.326 4.707 -17.281 1 88 69 ASP B CA 1
ATOM 4712 C C . ASP B 1 69 ? 4.84 4.695 -17.062 1 88 69 ASP B C 1
ATOM 4714 O O . ASP B 1 69 ? 5.312 4.508 -15.945 1 88 69 ASP B O 1
ATOM 4718 N N . ALA B 1 70 ? 5.617 4.957 -18.094 1 86.31 70 ALA B N 1
ATOM 4719 C CA . ALA B 1 70 ? 7.074 4.867 -18.031 1 86.31 70 ALA B CA 1
ATOM 4720 C C . ALA B 1 70 ? 7.695 6.234 -17.75 1 86.31 70 ALA B C 1
ATOM 4722 O O . ALA B 1 70 ? 8.922 6.363 -17.672 1 86.31 70 ALA B O 1
ATOM 4723 N N . ARG B 1 71 ? 6.875 7.234 -17.641 1 92.81 71 ARG B N 1
ATOM 4724 C CA . ARG B 1 71 ? 7.398 8.578 -17.391 1 92.81 71 ARG B CA 1
ATOM 4725 C C . ARG B 1 71 ? 8.109 8.648 -16.047 1 92.81 71 ARG B C 1
ATOM 4727 O O . ARG B 1 71 ? 7.711 7.984 -15.094 1 92.81 71 ARG B O 1
ATOM 4734 N N . THR B 1 72 ? 9.172 9.414 -15.969 1 94 72 THR B N 1
ATOM 4735 C CA . THR B 1 72 ? 9.938 9.672 -14.758 1 94 72 THR B CA 1
ATOM 4736 C C . THR B 1 72 ? 10.117 11.172 -14.539 1 94 72 THR B C 1
ATOM 4738 O O . THR B 1 72 ? 9.789 11.977 -15.414 1 94 72 THR B O 1
ATOM 4741 N N . PHE B 1 73 ? 10.469 11.609 -13.375 1 95.44 73 PHE B N 1
ATOM 4742 C CA . PHE B 1 73 ? 10.852 12.977 -13.055 1 95.44 73 PHE B CA 1
ATOM 4743 C C . PHE B 1 73 ? 12.086 13 -12.164 1 95.44 73 PHE B C 1
ATOM 4745 O O . PHE B 1 73 ? 12.5 11.961 -11.641 1 95.44 73 PHE B O 1
ATOM 4752 N N . HIS B 1 74 ? 12.68 14.148 -12.133 1 94.69 74 HIS B N 1
ATOM 4753 C CA . HIS B 1 74 ? 13.844 14.32 -11.266 1 94.69 74 HIS B CA 1
ATOM 4754 C C . HIS B 1 74 ? 13.43 14.758 -9.867 1 94.69 74 HIS B C 1
ATOM 4756 O O . HIS B 1 74 ? 12.859 15.836 -9.695 1 94.69 74 HIS B O 1
ATOM 4762 N N . GLN B 1 75 ? 13.656 13.914 -8.898 1 95.81 75 GLN B N 1
ATOM 4763 C CA . GLN B 1 75 ? 13.414 14.219 -7.496 1 95.81 75 GLN B CA 1
ATOM 4764 C C . GLN B 1 75 ? 14.703 14.648 -6.801 1 95.81 75 GLN B C 1
ATOM 4766 O O . GLN B 1 75 ? 15.703 13.93 -6.828 1 95.81 75 GLN B O 1
ATOM 4771 N N . ARG B 1 76 ? 14.664 15.758 -6.141 1 93.25 76 ARG B N 1
ATOM 4772 C CA . ARG B 1 76 ? 15.867 16.312 -5.535 1 93.25 76 ARG B CA 1
ATOM 4773 C C . ARG B 1 76 ? 16.172 15.648 -4.195 1 93.25 76 ARG B C 1
ATOM 4775 O O . ARG B 1 76 ? 15.25 15.359 -3.424 1 93.25 76 ARG B O 1
ATOM 4782 N N . TYR B 1 77 ? 17.453 15.422 -4.008 1 93.75 77 TYR B N 1
ATOM 4783 C CA . TYR B 1 77 ? 17.906 14.961 -2.705 1 93.75 77 TYR B CA 1
ATOM 4784 C C . TYR B 1 77 ? 19.328 15.445 -2.42 1 93.75 77 TYR B C 1
ATOM 4786 O O . TYR B 1 77 ? 20 15.969 -3.311 1 93.75 77 TYR B O 1
ATOM 4794 N N . TRP B 1 78 ? 19.719 15.406 -1.172 1 92.25 78 TRP B N 1
ATOM 4795 C CA . TRP B 1 78 ? 21.062 15.734 -0.703 1 92.25 78 TRP B CA 1
ATOM 4796 C C . TRP B 1 78 ? 21.656 14.57 0.087 1 92.25 78 TRP B C 1
ATOM 4798 O O . TRP B 1 78 ? 20.922 13.727 0.611 1 92.25 78 TRP B O 1
ATOM 4808 N N . GLU B 1 79 ? 22.938 14.539 0.064 1 92.19 79 GLU B N 1
ATOM 4809 C CA . GLU B 1 79 ? 23.625 13.445 0.744 1 92.19 79 GLU B CA 1
ATOM 4810 C C . GLU B 1 79 ? 24.828 13.961 1.521 1 92.19 79 GLU B C 1
ATOM 4812 O O . GLU B 1 79 ? 25.516 14.891 1.078 1 92.19 79 GLU B O 1
ATOM 4817 N N . ASN B 1 80 ? 25.047 13.453 2.742 1 91.75 80 ASN B N 1
ATOM 4818 C CA . ASN B 1 80 ? 26.219 13.703 3.586 1 91.75 80 ASN B CA 1
ATOM 4819 C C . ASN B 1 80 ? 26.875 12.398 4.039 1 91.75 80 ASN B C 1
ATOM 4821 O O . ASN B 1 80 ? 26.328 11.703 4.902 1 91.75 80 ASN B O 1
ATOM 4825 N N . GLN B 1 81 ? 28.016 12.109 3.455 1 90 81 GLN B N 1
ATOM 4826 C CA . GLN B 1 81 ? 28.719 10.867 3.783 1 90 81 GLN B CA 1
ATOM 4827 C C . GLN B 1 81 ? 29.984 11.148 4.574 1 90 81 GLN B C 1
ATOM 4829 O O . GLN B 1 81 ? 30.844 10.273 4.711 1 90 81 GLN B O 1
ATOM 4834 N N . ARG B 1 82 ? 30.109 12.297 5.082 1 87.56 82 ARG B N 1
ATOM 4835 C CA . ARG B 1 82 ? 31.312 12.758 5.746 1 87.56 82 ARG B CA 1
ATOM 4836 C C . ARG B 1 82 ? 31.688 11.844 6.914 1 87.56 82 ARG B C 1
ATOM 4838 O O . ARG B 1 82 ? 32.875 11.609 7.188 1 87.56 82 ARG B O 1
ATOM 4845 N N . TRP B 1 83 ? 30.703 11.367 7.566 1 88.62 83 TRP B N 1
ATOM 4846 C CA . TRP B 1 83 ? 30.969 10.633 8.805 1 88.62 83 TRP B CA 1
ATOM 4847 C C . TRP B 1 83 ? 30.656 9.148 8.625 1 88.62 83 TRP B C 1
ATOM 4849 O O . TRP B 1 83 ? 30.594 8.398 9.602 1 88.62 83 TRP B O 1
ATOM 4859 N N . TRP B 1 84 ? 30.422 8.695 7.406 1 90.5 84 TRP B N 1
ATOM 4860 C CA . TRP B 1 84 ? 30.031 7.316 7.141 1 90.5 84 TRP B CA 1
ATOM 4861 C C . TRP B 1 84 ? 31.109 6.34 7.57 1 90.5 84 TRP B C 1
ATOM 4863 O O . TRP B 1 84 ? 32.25 6.461 7.156 1 90.5 84 TRP B O 1
ATOM 4873 N N . LYS B 1 85 ? 30.75 5.445 8.469 1 89.62 85 LYS B N 1
ATOM 4874 C CA . LYS B 1 85 ? 31.625 4.367 8.922 1 89.62 85 LYS B CA 1
ATOM 4875 C C . LYS B 1 85 ? 30.844 3.061 9.078 1 89.62 85 LYS B C 1
ATOM 4877 O O . LYS B 1 85 ? 29.75 3.041 9.648 1 89.62 85 LYS B O 1
ATOM 4882 N N . VAL B 1 86 ? 31.391 2.008 8.508 1 88.19 86 VAL B N 1
ATOM 4883 C CA . VAL B 1 86 ? 30.844 0.678 8.75 1 88.19 86 VAL B CA 1
ATOM 4884 C C . VAL B 1 86 ? 31.375 0.131 10.078 1 88.19 86 VAL B C 1
ATOM 4886 O O . VAL B 1 86 ? 32.594 0.004 10.258 1 88.19 86 VAL B O 1
ATOM 4889 N N . PRO B 1 87 ? 30.422 -0.09 10.945 1 88.31 87 PRO B N 1
ATOM 4890 C CA . PRO B 1 87 ? 30.906 -0.578 12.242 1 88.31 87 PRO B CA 1
ATOM 4891 C C . PRO B 1 87 ? 31.641 -1.917 12.133 1 88.31 87 PRO B C 1
ATOM 4893 O O . PRO B 1 87 ? 31.281 -2.752 11.297 1 88.31 87 PRO B O 1
ATOM 4896 N N . THR B 1 88 ? 32.594 -2.055 13.031 1 82.69 88 THR B N 1
ATOM 4897 C CA . THR B 1 88 ? 33.375 -3.283 13.055 1 82.69 88 THR B CA 1
ATOM 4898 C C . THR B 1 88 ? 32.875 -4.23 14.133 1 82.69 88 THR B C 1
ATOM 4900 O O . THR B 1 88 ? 33.156 -5.43 14.102 1 82.69 88 THR B O 1
ATOM 4903 N N . GLN B 1 89 ? 32.125 -3.701 15.008 1 81.62 89 GLN B N 1
ATOM 4904 C CA . GLN B 1 89 ? 31.578 -4.531 16.078 1 81.62 89 GLN B CA 1
ATOM 4905 C C . GLN B 1 89 ? 30.484 -5.445 15.531 1 81.62 89 GLN B C 1
ATOM 4907 O O . GLN B 1 89 ? 29.641 -5.016 14.734 1 81.62 89 GLN B O 1
ATOM 4912 N N . ALA B 1 90 ? 30.484 -6.664 15.945 1 73.94 90 ALA B N 1
ATOM 4913 C CA . ALA B 1 90 ? 29.641 -7.715 15.398 1 73.94 90 ALA B CA 1
ATOM 4914 C C . ALA B 1 90 ? 28.156 -7.363 15.562 1 73.94 90 ALA B C 1
ATOM 4916 O O . ALA B 1 90 ? 27.359 -7.621 14.664 1 73.94 90 ALA B O 1
ATOM 4917 N N . GLN B 1 91 ? 27.828 -6.637 16.578 1 82.31 91 GLN B N 1
ATOM 4918 C CA . GLN B 1 91 ? 26.406 -6.441 16.797 1 82.31 91 GLN B CA 1
ATOM 4919 C C . GLN B 1 91 ? 25.953 -5.082 16.281 1 82.31 91 GLN B C 1
ATOM 4921 O O . GLN B 1 91 ? 24.75 -4.797 16.25 1 82.31 91 GLN B O 1
ATOM 4926 N N . ALA B 1 92 ? 26.859 -4.434 15.719 1 87.56 92 ALA B N 1
ATOM 4927 C CA . ALA B 1 92 ? 26.484 -3.096 15.266 1 87.56 92 ALA B CA 1
ATOM 4928 C C . ALA B 1 92 ? 26.203 -3.08 13.766 1 87.56 92 ALA B C 1
ATOM 4930 O O . ALA B 1 92 ? 26.906 -3.74 12.992 1 87.56 92 ALA B O 1
ATOM 4931 N N . HIS B 1 93 ? 25.156 -2.406 13.398 1 92.19 93 HIS B N 1
ATOM 4932 C CA . HIS B 1 93 ? 24.766 -2.283 12 1 92.19 93 HIS B CA 1
ATOM 4933 C C . HIS B 1 93 ? 25.125 -0.911 11.438 1 92.19 93 HIS B C 1
ATOM 4935 O O . HIS B 1 93 ? 25.047 0.095 12.148 1 92.19 93 HIS B O 1
ATOM 4941 N N . PRO B 1 94 ? 25.656 -0.845 10.227 1 94.12 94 PRO B N 1
ATOM 4942 C CA . PRO B 1 94 ? 25.719 0.475 9.594 1 94.12 94 PRO B CA 1
ATOM 4943 C C . PRO B 1 94 ? 24.359 1.185 9.594 1 94.12 94 PRO B C 1
ATOM 4945 O O . PRO B 1 94 ? 23.312 0.53 9.562 1 94.12 94 PRO B O 1
ATOM 4948 N N . MET B 1 95 ? 24.391 2.502 9.664 1 96.25 95 MET B N 1
ATOM 4949 C CA . MET B 1 95 ? 23.141 3.254 9.734 1 96.25 95 MET B CA 1
ATOM 4950 C C . MET B 1 95 ? 23.047 4.266 8.594 1 96.25 95 MET B C 1
ATOM 4952 O O . MET B 1 95 ? 24.031 4.902 8.242 1 96.25 95 MET B O 1
ATOM 4956 N N . ALA B 1 96 ? 21.906 4.328 7.984 1 96.75 96 ALA B N 1
ATOM 4957 C CA . ALA B 1 96 ? 21.547 5.371 7.027 1 96.75 96 ALA B CA 1
ATOM 4958 C C . ALA B 1 96 ? 20.312 6.145 7.5 1 96.75 96 ALA B C 1
ATOM 4960 O O . ALA B 1 96 ? 19.312 5.547 7.875 1 96.75 96 ALA B O 1
ATOM 4961 N N . ILE B 1 97 ? 20.422 7.457 7.516 1 96.94 97 ILE B N 1
ATOM 4962 C CA . ILE B 1 97 ? 19.312 8.312 7.938 1 96.94 97 ILE B CA 1
ATOM 4963 C C . ILE B 1 97 ? 18.75 9.062 6.734 1 96.94 97 ILE B C 1
ATOM 4965 O O . ILE B 1 97 ? 19.5 9.68 5.977 1 96.94 97 ILE B O 1
ATOM 4969 N N . LEU B 1 98 ? 17.469 8.891 6.535 1 96.69 98 LEU B N 1
ATOM 4970 C CA . LEU B 1 98 ? 16.781 9.625 5.488 1 96.69 98 LEU B CA 1
ATOM 4971 C C . LEU B 1 98 ? 15.781 10.617 6.086 1 96.69 98 LEU B C 1
ATOM 4973 O O . LEU B 1 98 ? 14.82 10.219 6.746 1 96.69 98 LEU B O 1
ATOM 4977 N N . ARG B 1 99 ? 15.992 11.852 5.84 1 95.31 99 ARG B N 1
ATOM 4978 C CA . ARG B 1 99 ? 15.023 12.883 6.223 1 95.31 99 ARG B CA 1
ATOM 4979 C C . ARG B 1 99 ? 14.133 13.258 5.047 1 95.31 99 ARG B C 1
ATOM 4981 O O . ARG B 1 99 ? 14.625 13.617 3.975 1 95.31 99 ARG B O 1
ATOM 4988 N N . ILE B 1 100 ? 12.867 13.086 5.227 1 95 100 ILE B N 1
ATOM 4989 C CA . ILE B 1 100 ? 11.914 13.688 4.297 1 95 100 ILE B CA 1
ATOM 4990 C C . ILE B 1 100 ? 11.719 15.164 4.637 1 95 100 ILE B C 1
ATOM 4992 O O . ILE B 1 100 ? 11.344 15.508 5.762 1 95 100 ILE B O 1
ATOM 4996 N N . ASN B 1 101 ? 11.992 16.016 3.652 1 91.06 101 ASN B N 1
ATOM 4997 C CA . ASN B 1 101 ? 12.047 17.453 3.955 1 91.06 101 ASN B CA 1
ATOM 4998 C C . ASN B 1 101 ? 11.469 18.281 2.816 1 91.06 101 ASN B C 1
ATOM 5000 O O . ASN B 1 101 ? 12.148 18.547 1.825 1 91.06 101 ASN B O 1
ATOM 5004 N N . SER B 1 102 ? 10.266 18.812 3.021 1 86.5 102 SER B N 1
ATOM 5005 C CA . SER B 1 102 ? 9.586 19.609 2.012 1 86.5 102 SER B CA 1
ATOM 5006 C C . SER B 1 102 ? 10.133 21.047 1.98 1 86.5 102 SER B C 1
ATOM 5008 O O . SER B 1 102 ? 9.883 21.781 1.034 1 86.5 102 SER B O 1
ATOM 5010 N N . PHE B 1 103 ? 10.93 21.406 3.004 1 73.56 103 PHE B N 1
ATOM 5011 C CA . PHE B 1 103 ? 11.352 22.797 3.152 1 73.56 103 PHE B CA 1
ATOM 5012 C C . PHE B 1 103 ? 12.867 22.906 3.043 1 73.56 103 PHE B C 1
ATOM 5014 O O . PHE B 1 103 ? 13.477 23.75 3.713 1 73.56 103 PHE B O 1
ATOM 5021 N N . HIS B 1 104 ? 13.32 22.062 2.176 1 64.06 104 HIS B N 1
ATOM 5022 C CA . HIS B 1 104 ? 14.773 22.125 2.113 1 64.06 104 HIS B CA 1
ATOM 5023 C C . HIS B 1 104 ? 15.25 23.516 1.675 1 64.06 104 HIS B C 1
ATOM 5025 O O . HIS B 1 104 ? 14.719 24.078 0.72 1 64.06 104 HIS B O 1
ATOM 5031 N N . ASP B 1 105 ? 16.078 24.094 2.662 1 57.31 105 ASP B N 1
ATOM 5032 C CA . ASP B 1 105 ? 16.781 25.328 2.293 1 57.31 105 ASP B CA 1
ATOM 5033 C C . ASP B 1 105 ? 18.25 25.031 1.984 1 57.31 105 ASP B C 1
ATOM 5035 O O . ASP B 1 105 ? 18.906 24.281 2.701 1 57.31 105 ASP B O 1
ATOM 5039 N N . ASP B 1 106 ? 18.734 25.078 0.762 1 51.38 106 ASP B N 1
ATOM 5040 C CA . ASP B 1 106 ? 20.062 24.781 0.236 1 51.38 106 ASP B CA 1
ATOM 5041 C C . ASP B 1 106 ? 21.141 24.984 1.307 1 51.38 106 ASP B C 1
ATOM 5043 O O . ASP B 1 106 ? 22.188 24.344 1.272 1 51.38 106 ASP B O 1
ATOM 5047 N N . GLY B 1 107 ? 20.938 25.703 2.365 1 53.78 107 GLY B N 1
ATOM 5048 C CA . GLY B 1 107 ? 22.109 25.969 3.186 1 53.78 107 GLY B CA 1
ATOM 5049 C C . GLY B 1 107 ? 22.047 25.312 4.551 1 53.78 107 GLY B C 1
ATOM 5050 O O . GLY B 1 107 ? 23.078 24.938 5.113 1 53.78 107 GLY B O 1
ATOM 5051 N N . ASP B 1 108 ? 20.953 24.922 5.172 1 61.47 108 ASP B N 1
ATOM 5052 C CA . ASP B 1 108 ? 20.875 24.688 6.605 1 61.47 108 ASP B CA 1
ATOM 5053 C C . ASP B 1 108 ? 20.75 23.203 6.91 1 61.47 108 ASP B C 1
ATOM 5055 O O . ASP B 1 108 ? 20.906 22.781 8.055 1 61.47 108 ASP B O 1
ATOM 5059 N N . TRP B 1 109 ? 20.844 22.344 5.934 1 70 109 TRP B N 1
ATOM 5060 C CA . TRP B 1 109 ? 20.516 20.953 6.266 1 70 109 TRP B CA 1
ATOM 5061 C C . TRP B 1 109 ? 21.719 20.25 6.875 1 70 109 TRP B C 1
ATOM 5063 O O . TRP B 1 109 ? 21.562 19.359 7.715 1 70 109 TRP B O 1
ATOM 5073 N N . ASN B 1 110 ? 22.938 20.781 6.707 1 76.56 110 ASN B N 1
ATOM 5074 C CA . ASN B 1 110 ? 24.156 20.109 7.172 1 76.56 110 ASN B CA 1
ATOM 5075 C C . ASN B 1 110 ? 24.5 20.516 8.602 1 76.56 110 ASN B C 1
ATOM 5077 O O . ASN B 1 110 ? 25.359 19.906 9.234 1 76.56 110 ASN B O 1
ATOM 5081 N N . THR B 1 111 ? 23.766 21.469 9.047 1 80.75 111 THR B N 1
ATOM 5082 C CA . THR B 1 111 ? 24 21.875 10.422 1 80.75 111 THR B CA 1
ATOM 5083 C C . THR B 1 111 ? 22.891 21.359 11.344 1 80.75 111 THR B C 1
ATOM 5085 O O . THR B 1 111 ? 22.875 21.688 12.531 1 80.75 111 THR B O 1
ATOM 5088 N N . SER B 1 112 ? 22.078 20.547 10.82 1 88.56 112 SER B N 1
ATOM 5089 C CA . SER B 1 112 ? 20.953 20.031 11.602 1 88.56 112 SER B CA 1
ATOM 5090 C C . SER B 1 112 ? 21.438 19.094 12.703 1 88.56 112 SER B C 1
ATOM 5092 O O . SER B 1 112 ? 22.547 18.562 12.633 1 88.56 112 SER B O 1
ATOM 5094 N N . THR B 1 113 ? 20.625 19 13.719 1 93.62 113 THR B N 1
ATOM 5095 C CA . THR B 1 113 ? 20.891 18.047 14.789 1 93.62 113 THR B CA 1
ATOM 5096 C C . THR B 1 113 ? 21 16.625 14.25 1 93.62 113 THR B C 1
ATOM 5098 O O . THR B 1 113 ? 21.719 15.797 14.805 1 93.62 113 THR B O 1
ATOM 5101 N N . ILE B 1 114 ? 20.406 16.344 13.109 1 94.56 114 ILE B N 1
ATOM 5102 C CA . ILE B 1 114 ? 20.5 15.031 12.469 1 94.56 114 ILE B CA 1
ATOM 5103 C C . ILE B 1 114 ? 21.953 14.734 12.094 1 94.56 114 ILE B C 1
ATOM 5105 O O . ILE B 1 114 ? 22.438 13.625 12.305 1 94.56 114 ILE B O 1
ATOM 5109 N N . VAL B 1 115 ? 22.594 15.727 11.555 1 92.56 115 VAL B N 1
ATOM 5110 C CA . VAL B 1 115 ? 23.984 15.555 11.148 1 92.56 115 VAL B CA 1
ATOM 5111 C C . VAL B 1 115 ? 24.875 15.359 12.383 1 92.56 115 VAL B C 1
ATOM 5113 O O . VAL B 1 115 ? 25.844 14.602 12.344 1 92.56 115 VAL B O 1
ATOM 5116 N N . THR B 1 116 ? 24.516 16.031 13.43 1 94.19 116 THR B N 1
ATOM 5117 C CA . THR B 1 116 ? 25.234 15.828 14.688 1 94.19 116 THR B CA 1
ATOM 5118 C C . THR B 1 116 ? 25.109 14.383 15.164 1 94.19 116 THR B C 1
ATOM 5120 O O . THR B 1 116 ? 26.094 13.773 15.594 1 94.19 116 THR B O 1
ATOM 5123 N N . TRP B 1 117 ? 23.875 13.859 15.125 1 96.56 117 TRP B N 1
ATOM 5124 C CA . TRP B 1 117 ? 23.672 12.461 15.492 1 96.56 117 TRP B CA 1
ATOM 5125 C C . TRP B 1 117 ? 24.438 11.531 14.562 1 96.56 117 TRP B C 1
ATOM 5127 O O . TRP B 1 117 ? 25.031 10.547 15.016 1 96.56 117 TRP B O 1
ATOM 5137 N N . ALA B 1 118 ? 24.422 11.859 13.297 1 95.25 118 ALA B N 1
ATOM 5138 C CA . ALA B 1 118 ? 25.109 11.039 12.297 1 95.25 118 ALA B CA 1
ATOM 5139 C C . ALA B 1 118 ? 26.609 10.969 12.562 1 95.25 118 ALA B C 1
ATOM 5141 O O . ALA B 1 118 ? 27.234 9.93 12.367 1 95.25 118 ALA B O 1
ATOM 5142 N N . LYS B 1 119 ? 27.188 12.062 12.953 1 94.12 119 LYS B N 1
ATOM 5143 C CA . LYS B 1 119 ? 28.609 12.117 13.297 1 94.12 119 LYS B CA 1
ATOM 5144 C C . LYS B 1 119 ? 28.953 11.125 14.398 1 94.12 119 LYS B C 1
ATOM 5146 O O . LYS B 1 119 ? 29.938 10.398 14.312 1 94.12 119 LYS B O 1
ATOM 5151 N N . GLU B 1 120 ? 28.109 11.055 15.359 1 94.94 120 GLU B N 1
ATOM 5152 C CA . GLU B 1 120 ? 28.359 10.188 16.5 1 94.94 120 GLU B CA 1
ATOM 5153 C C . GLU B 1 120 ? 28.109 8.719 16.156 1 94.94 120 GLU B C 1
ATOM 5155 O O . GLU B 1 120 ? 28.766 7.824 16.688 1 94.94 120 GLU B O 1
ATOM 5160 N N . LEU B 1 121 ? 27.188 8.445 15.266 1 95.81 121 LEU B N 1
ATOM 5161 C CA . LEU B 1 121 ? 26.766 7.09 14.945 1 95.81 121 LEU B CA 1
ATOM 5162 C C . LEU B 1 121 ? 27.562 6.527 13.773 1 95.81 121 LEU B C 1
ATOM 5164 O O . LEU B 1 121 ? 27.531 5.324 13.516 1 95.81 121 LEU B O 1
ATOM 5168 N N . GLY B 1 122 ? 28.281 7.418 13.086 1 95.12 122 GLY B N 1
ATOM 5169 C CA . GLY B 1 122 ? 28.891 7.012 11.828 1 95.12 122 GLY B CA 1
ATOM 5170 C C . GLY B 1 122 ? 27.875 6.723 10.734 1 95.12 122 GLY B C 1
ATOM 5171 O O . GLY B 1 122 ? 28.047 5.773 9.969 1 95.12 122 GLY B O 1
ATOM 5172 N N . ALA B 1 123 ? 26.828 7.469 10.688 1 96.25 123 ALA B N 1
ATOM 5173 C CA . ALA B 1 123 ? 25.75 7.211 9.75 1 96.25 123 ALA B CA 1
ATOM 5174 C C . ALA B 1 123 ? 25.891 8.07 8.492 1 96.25 123 ALA B C 1
ATOM 5176 O O . ALA B 1 123 ? 26.484 9.148 8.539 1 96.25 123 ALA B O 1
ATOM 5177 N N . ILE B 1 124 ? 25.406 7.566 7.383 1 95.44 124 ILE B N 1
ATOM 5178 C CA . ILE B 1 124 ? 25.203 8.383 6.188 1 95.44 124 ILE B CA 1
ATOM 5179 C C . ILE B 1 124 ? 23.844 9.07 6.258 1 95.44 124 ILE B C 1
ATOM 5181 O O . ILE B 1 124 ? 22.875 8.492 6.762 1 95.44 124 ILE B O 1
ATOM 5185 N N . VAL B 1 125 ? 23.797 10.359 5.801 1 95.5 125 VAL B N 1
ATOM 5186 C CA . VAL B 1 125 ? 22.547 11.117 5.883 1 95.5 125 VAL B CA 1
ATOM 5187 C C . VAL B 1 125 ? 22.078 11.5 4.48 1 95.5 125 VAL B C 1
ATOM 5189 O O . VAL B 1 125 ? 22.891 11.938 3.65 1 95.5 125 VAL B O 1
ATOM 5192 N N . PHE B 1 126 ? 20.812 11.234 4.25 1 94.25 126 PHE B N 1
ATOM 5193 C CA . PHE B 1 126 ? 20.141 11.695 3.041 1 94.25 126 PHE B CA 1
ATOM 5194 C C . PHE B 1 126 ? 19.016 12.664 3.387 1 94.25 126 PHE B C 1
ATOM 5196 O O . PHE B 1 126 ? 18.328 12.492 4.402 1 94.25 126 PHE B O 1
ATOM 5203 N N . ASP B 1 127 ? 18.844 13.703 2.637 1 94.12 127 ASP B N 1
ATOM 5204 C CA . ASP B 1 127 ? 17.703 14.609 2.676 1 94.12 127 ASP B CA 1
ATOM 5205 C C . ASP B 1 127 ? 16.922 14.57 1.362 1 94.12 127 ASP B C 1
ATOM 5207 O O . ASP B 1 127 ? 17.438 14.969 0.316 1 94.12 127 ASP B O 1
ATOM 5211 N N . LEU B 1 128 ? 15.695 14.094 1.423 1 95 128 LEU B N 1
ATOM 5212 C CA . LEU B 1 128 ? 14.898 13.875 0.224 1 95 128 LEU B CA 1
ATOM 5213 C C . LEU B 1 128 ? 13.719 14.844 0.169 1 95 128 LEU B C 1
ATOM 5215 O O . LEU B 1 128 ? 12.945 14.945 1.124 1 95 128 LEU B O 1
ATOM 5219 N N . GLU B 1 129 ? 13.625 15.586 -0.885 1 93.31 129 GLU B N 1
ATOM 5220 C CA . GLU B 1 129 ? 12.477 16.438 -1.149 1 93.31 129 GLU B CA 1
ATOM 5221 C C . GLU B 1 129 ? 11.289 15.633 -1.665 1 93.31 129 GLU B C 1
ATOM 5223 O O . GLU B 1 129 ? 11.406 14.922 -2.672 1 93.31 129 GLU B O 1
ATOM 5228 N N . PRO B 1 130 ? 10.188 15.625 -0.949 1 94.44 130 PRO B N 1
ATOM 5229 C CA . PRO B 1 130 ? 9.055 14.852 -1.458 1 94.44 130 PRO B CA 1
ATOM 5230 C C . PRO B 1 130 ? 8.477 15.43 -2.746 1 94.44 130 PRO B C 1
ATOM 5232 O O . PRO B 1 130 ? 8.695 16.609 -3.053 1 94.44 130 PRO B O 1
ATOM 5235 N N . ARG B 1 131 ? 7.773 14.555 -3.498 1 94.31 131 ARG B N 1
ATOM 5236 C CA . ARG B 1 131 ? 7.109 15.047 -4.699 1 94.31 131 ARG B CA 1
ATOM 5237 C C . ARG B 1 131 ? 6.184 16.219 -4.375 1 94.31 131 ARG B C 1
ATOM 5239 O O . ARG B 1 131 ? 5.539 16.234 -3.326 1 94.31 131 ARG B O 1
ATOM 5246 N N . TYR B 1 132 ? 6.168 17.25 -5.309 1 89.44 132 TYR B N 1
ATOM 5247 C CA . TYR B 1 132 ? 5.348 18.453 -5.289 1 89.44 132 TYR B CA 1
ATOM 5248 C C . TYR B 1 132 ? 5.82 19.422 -4.203 1 89.44 132 TYR B C 1
ATOM 5250 O O . TYR B 1 132 ? 5.051 20.25 -3.734 1 89.44 132 TYR B O 1
ATOM 5258 N N . ALA B 1 133 ? 7.035 19.172 -3.742 1 87.38 133 ALA B N 1
ATOM 5259 C CA . ALA B 1 133 ? 7.719 20.156 -2.895 1 87.38 133 ALA B CA 1
ATOM 5260 C C . ALA B 1 133 ? 8.969 20.703 -3.584 1 87.38 133 ALA B C 1
ATOM 5262 O O . ALA B 1 133 ? 9.586 20 -4.398 1 87.38 133 ALA B O 1
ATOM 5263 N N . GLY B 1 134 ? 9.312 21.922 -3.24 1 83.44 134 GLY B N 1
ATOM 5264 C CA . GLY B 1 134 ? 10.508 22.516 -3.824 1 83.44 134 GLY B CA 1
ATOM 5265 C C . GLY B 1 134 ? 10.516 22.469 -5.34 1 83.44 134 GLY B C 1
ATOM 5266 O O . GLY B 1 134 ? 9.609 23 -5.984 1 83.44 134 GLY B O 1
ATOM 5267 N N . LYS B 1 135 ? 11.484 21.703 -5.895 1 84.5 135 LYS B N 1
ATOM 5268 C CA . LYS B 1 135 ? 11.594 21.578 -7.348 1 84.5 135 LYS B CA 1
ATOM 5269 C C . LYS B 1 135 ? 11.312 20.156 -7.805 1 84.5 135 LYS B C 1
ATOM 5271 O O . LYS B 1 135 ? 11.523 19.812 -8.969 1 84.5 135 LYS B O 1
ATOM 5276 N N . SER B 1 136 ? 10.812 19.391 -6.918 1 91.06 136 SER B N 1
ATOM 5277 C CA . SER B 1 136 ? 10.547 17.984 -7.223 1 91.06 136 SER B CA 1
ATOM 5278 C C . SER B 1 136 ? 9.109 17.781 -7.691 1 91.06 136 SER B C 1
ATOM 5280 O O . SER B 1 136 ? 8.242 17.391 -6.906 1 91.06 136 SER B O 1
ATOM 5282 N N . TYR B 1 137 ? 8.867 18.031 -9.016 1 90.25 137 TYR B N 1
ATOM 5283 C CA . TYR B 1 137 ? 7.523 17.938 -9.57 1 90.25 137 TYR B CA 1
ATOM 5284 C C . TYR B 1 137 ? 7.461 16.859 -10.656 1 90.25 137 TYR B C 1
ATOM 5286 O O . TYR B 1 137 ? 8.211 16.922 -11.633 1 90.25 137 TYR B O 1
ATOM 5294 N N . PRO B 1 138 ? 6.59 15.891 -10.492 1 91.94 138 PRO B N 1
ATOM 5295 C CA . PRO B 1 138 ? 6.434 14.859 -11.523 1 91.94 138 PRO B CA 1
ATOM 5296 C C . PRO B 1 138 ? 6.035 15.43 -12.883 1 91.94 138 PRO B C 1
ATOM 5298 O O . PRO B 1 138 ? 6.418 14.883 -13.914 1 91.94 138 PRO B O 1
ATOM 5301 N N . LEU B 1 139 ? 5.266 16.406 -12.852 1 87.31 139 LEU B N 1
ATOM 5302 C CA . LEU B 1 139 ? 4.852 17.109 -14.07 1 87.31 139 LEU B CA 1
ATOM 5303 C C . LEU B 1 139 ? 5.133 18.594 -13.961 1 87.31 139 LEU B C 1
ATOM 5305 O O . LEU B 1 139 ? 5.242 19.141 -12.859 1 87.31 139 LEU B O 1
ATOM 5309 N N . PRO B 1 140 ? 5.273 19.203 -15.07 1 77.06 140 PRO B N 1
ATOM 5310 C CA . PRO B 1 140 ? 5.746 20.578 -15.055 1 77.06 140 PRO B CA 1
ATOM 5311 C C . PRO B 1 140 ? 4.711 21.547 -14.484 1 77.06 140 PRO B C 1
ATOM 5313 O O . PRO B 1 140 ? 5.066 22.641 -14.039 1 77.06 140 PRO B O 1
ATOM 5316 N N . ASP B 1 141 ? 3.473 21.141 -14.453 1 75.19 141 ASP B N 1
ATOM 5317 C CA . ASP B 1 141 ? 2.432 22.047 -13.977 1 75.19 141 ASP B CA 1
ATOM 5318 C C . ASP B 1 141 ? 1.722 21.469 -12.75 1 75.19 141 ASP B C 1
ATOM 5320 O O . ASP B 1 141 ? 1.994 20.344 -12.344 1 75.19 141 ASP B O 1
ATOM 5324 N N . VAL B 1 142 ? 0.999 22.375 -12.039 1 76.88 142 VAL B N 1
ATOM 5325 C CA . VAL B 1 142 ? 0.236 21.938 -10.875 1 76.88 142 VAL B CA 1
ATOM 5326 C C . VAL B 1 142 ? -1.254 22.172 -11.117 1 76.88 142 VAL B C 1
ATOM 5328 O O . VAL B 1 142 ? -1.986 22.531 -10.195 1 76.88 142 VAL B O 1
ATOM 5331 N N . ARG B 1 143 ? -1.643 22.047 -12.438 1 81.31 143 ARG B N 1
ATOM 5332 C CA . ARG B 1 143 ? -3.076 22 -12.703 1 81.31 143 ARG B CA 1
ATOM 5333 C C . ARG B 1 143 ? -3.721 20.797 -12.016 1 81.31 143 ARG B C 1
ATOM 5335 O O . ARG B 1 143 ? -3.029 19.875 -11.609 1 81.31 143 ARG B O 1
ATOM 5342 N N . THR B 1 144 ? -4.977 20.859 -11.789 1 79.25 144 THR B N 1
ATOM 5343 C CA . THR B 1 144 ? -5.688 19.812 -11.062 1 79.25 144 THR B CA 1
ATOM 5344 C C . THR B 1 144 ? -5.32 18.438 -11.602 1 79.25 144 THR B C 1
ATOM 5346 O O . THR B 1 144 ? -5.023 17.516 -10.836 1 79.25 144 THR B O 1
ATOM 5349 N N . GLU B 1 145 ? -5.332 18.234 -12.875 1 82.88 145 GLU B N 1
ATOM 5350 C CA . GLU B 1 145 ? -5.059 16.953 -13.508 1 82.88 145 GLU B CA 1
ATOM 5351 C C . GLU B 1 145 ? -3.633 16.484 -13.211 1 82.88 145 GLU B C 1
ATOM 5353 O O . GLU B 1 145 ? -3.361 15.281 -13.172 1 82.88 145 GLU B O 1
ATOM 5358 N N . ASP B 1 146 ? -2.805 17.422 -13.008 1 84.81 146 ASP B N 1
ATOM 5359 C CA . ASP B 1 146 ? -1.409 17.094 -12.734 1 84.81 146 ASP B CA 1
ATOM 5360 C C . ASP B 1 146 ? -1.215 16.703 -11.273 1 84.81 146 ASP B C 1
ATOM 5362 O O . ASP B 1 146 ? -0.24 16.016 -10.938 1 84.81 146 ASP B O 1
ATOM 5366 N N . LEU B 1 147 ? -2.123 17.062 -10.438 1 89.75 147 LEU B N 1
ATOM 5367 C CA . LEU B 1 147 ? -2.02 16.797 -9.008 1 89.75 147 LEU B CA 1
ATOM 5368 C C . LEU B 1 147 ? -2.527 15.398 -8.672 1 89.75 147 LEU B C 1
ATOM 5370 O O . LEU B 1 147 ? -2.375 14.93 -7.547 1 89.75 147 LEU B O 1
ATOM 5374 N N . ARG B 1 148 ? -2.994 14.695 -9.734 1 89.75 148 ARG B N 1
ATOM 5375 C CA . ARG B 1 148 ? -3.539 13.359 -9.5 1 89.75 148 ARG B CA 1
ATOM 5376 C C . ARG B 1 148 ? -2.457 12.398 -9.016 1 89.75 148 ARG B C 1
ATOM 5378 O O . ARG B 1 148 ? -2.76 11.352 -8.445 1 89.75 148 ARG B O 1
ATOM 5385 N N . PHE B 1 149 ? -1.193 12.805 -9.219 1 93.19 149 PHE B N 1
ATOM 5386 C CA . PHE B 1 149 ? -0.073 11.969 -8.805 1 93.19 149 PHE B CA 1
ATOM 5387 C C . PHE B 1 149 ? 0.421 12.375 -7.418 1 93.19 149 PHE B C 1
ATOM 5389 O O . PHE B 1 149 ? 1.493 11.945 -6.988 1 93.19 149 PHE B O 1
ATOM 5396 N N . TYR B 1 150 ? -0.313 13.258 -6.789 1 92.88 150 TYR B N 1
ATOM 5397 C CA . TYR B 1 150 ? 0.018 13.602 -5.41 1 92.88 150 TYR B CA 1
ATOM 5398 C C . TYR B 1 150 ? -0.921 12.906 -4.434 1 92.88 150 TYR B C 1
ATOM 5400 O O . TYR B 1 150 ? -2.051 13.352 -4.223 1 92.88 150 TYR B O 1
ATOM 5408 N N . SER B 1 151 ? -0.463 11.82 -3.859 1 94.56 151 SER B N 1
ATOM 5409 C CA . SER B 1 151 ? -1.164 11.047 -2.842 1 94.56 151 SER B CA 1
ATOM 5410 C C . SER B 1 151 ? -0.198 10.508 -1.792 1 94.56 151 SER B C 1
ATOM 5412 O O . SER B 1 151 ? 1.02 10.539 -1.986 1 94.56 151 SER B O 1
ATOM 5414 N N . ILE B 1 152 ? -0.755 10.109 -0.672 1 94.44 152 ILE B N 1
ATOM 5415 C CA . ILE B 1 152 ? 0.058 9.492 0.369 1 94.44 152 ILE B CA 1
ATOM 5416 C C . ILE B 1 152 ? 0.763 8.258 -0.191 1 94.44 152 ILE B C 1
ATOM 5418 O O . ILE B 1 152 ? 1.962 8.07 0.028 1 94.44 152 ILE B O 1
ATOM 5422 N N . GLU B 1 153 ? 0.085 7.504 -0.971 1 92.38 153 GLU B N 1
ATOM 5423 C CA . GLU B 1 153 ? 0.615 6.262 -1.522 1 92.38 153 GLU B CA 1
ATOM 5424 C C . GLU B 1 153 ? 1.79 6.527 -2.459 1 92.38 153 GLU B C 1
ATOM 5426 O O . GLU B 1 153 ? 2.812 5.844 -2.393 1 92.38 153 GLU B O 1
ATOM 5431 N N . GLN B 1 154 ? 1.646 7.516 -3.359 1 95 154 GLN B N 1
ATOM 5432 C CA . GLN B 1 154 ? 2.725 7.875 -4.273 1 95 154 GLN B CA 1
ATOM 5433 C C . GLN B 1 154 ? 3.953 8.359 -3.508 1 95 154 GLN B C 1
ATOM 5435 O O . GLN B 1 154 ? 5.086 8.016 -3.857 1 95 154 GLN B O 1
ATOM 5440 N N . ASN B 1 155 ? 3.701 9.164 -2.488 1 94.94 155 ASN B N 1
ATOM 5441 C CA . ASN B 1 155 ? 4.812 9.672 -1.69 1 94.94 155 ASN B CA 1
ATOM 5442 C C . ASN B 1 155 ? 5.551 8.547 -0.973 1 94.94 155 ASN B C 1
ATOM 5444 O O . ASN B 1 155 ? 6.781 8.516 -0.948 1 94.94 155 ASN B O 1
ATOM 5448 N N . VAL B 1 156 ? 4.812 7.641 -0.373 1 92.75 156 VAL B N 1
ATOM 5449 C CA . VAL B 1 156 ? 5.41 6.496 0.305 1 92.75 156 VAL B CA 1
ATOM 5450 C C . VAL B 1 156 ? 6.215 5.664 -0.693 1 92.75 156 VAL B C 1
ATOM 5452 O O . VAL B 1 156 ? 7.336 5.25 -0.402 1 92.75 156 VAL B O 1
ATOM 5455 N N . ALA B 1 157 ? 5.637 5.441 -1.863 1 92.62 157 ALA B N 1
ATOM 5456 C CA . ALA B 1 157 ? 6.316 4.66 -2.893 1 92.62 157 ALA B CA 1
ATOM 5457 C C . ALA B 1 157 ? 7.609 5.34 -3.332 1 92.62 157 ALA B C 1
ATOM 5459 O O . ALA B 1 157 ? 8.594 4.672 -3.654 1 92.62 157 ALA B O 1
ATOM 5460 N N . ASP B 1 158 ? 7.645 6.73 -3.389 1 95.88 158 ASP B N 1
ATOM 5461 C CA . ASP B 1 158 ? 8.875 7.461 -3.68 1 95.88 158 ASP B CA 1
ATOM 5462 C C . ASP B 1 158 ? 9.977 7.094 -2.695 1 95.88 158 ASP B C 1
ATOM 5464 O O . ASP B 1 158 ? 11.117 6.84 -3.1 1 95.88 158 ASP B O 1
ATOM 5468 N N . VAL B 1 159 ? 9.617 7.094 -1.462 1 95.25 159 VAL B N 1
ATOM 5469 C CA . VAL B 1 159 ? 10.602 6.852 -0.41 1 95.25 159 VAL B CA 1
ATOM 5470 C C . VAL B 1 159 ? 11.109 5.418 -0.502 1 95.25 159 VAL B C 1
ATOM 5472 O O . VAL B 1 159 ? 12.312 5.172 -0.392 1 95.25 159 VAL B O 1
ATOM 5475 N N . VAL B 1 160 ? 10.242 4.477 -0.714 1 91.38 160 VAL B N 1
ATOM 5476 C CA . VAL B 1 160 ? 10.609 3.07 -0.843 1 91.38 160 VAL B CA 1
ATOM 5477 C C . VAL B 1 160 ? 11.555 2.889 -2.031 1 91.38 160 VAL B C 1
ATOM 5479 O O . VAL B 1 160 ? 12.57 2.195 -1.928 1 91.38 160 VAL B O 1
ATOM 5482 N N . SER B 1 161 ? 11.188 3.502 -3.152 1 92.31 161 SER B N 1
ATOM 5483 C CA . SER B 1 161 ? 12.016 3.428 -4.352 1 92.31 161 SER B CA 1
ATOM 5484 C C . SER B 1 161 ? 13.398 4.016 -4.098 1 92.31 161 SER B C 1
ATOM 5486 O O . SER B 1 161 ? 14.406 3.439 -4.52 1 92.31 161 SER B O 1
ATOM 5488 N N . PHE B 1 162 ? 13.438 5.125 -3.404 1 95.88 162 PHE B N 1
ATOM 5489 C CA . PHE B 1 162 ? 14.695 5.797 -3.109 1 95.88 162 PHE B CA 1
ATOM 5490 C C . PHE B 1 162 ? 15.578 4.93 -2.221 1 95.88 162 PHE B C 1
ATOM 5492 O O . PHE B 1 162 ? 16.75 4.703 -2.531 1 95.88 162 PHE B O 1
ATOM 5499 N N . ILE B 1 163 ? 15.07 4.438 -1.173 1 93.69 163 ILE B N 1
ATOM 5500 C CA . ILE B 1 163 ? 15.82 3.623 -0.22 1 93.69 163 ILE B CA 1
ATOM 5501 C C . ILE B 1 163 ? 16.297 2.344 -0.9 1 93.69 163 ILE B C 1
ATOM 5503 O O . ILE B 1 163 ? 17.453 1.937 -0.722 1 93.69 163 ILE B O 1
ATOM 5507 N N . SER B 1 164 ? 15.398 1.717 -1.668 1 88.56 164 SER B N 1
ATOM 5508 C CA . SER B 1 164 ? 15.789 0.502 -2.377 1 88.56 164 SER B CA 1
ATOM 5509 C C . SER B 1 164 ? 16.984 0.752 -3.293 1 88.56 164 SER B C 1
ATOM 5511 O O . SER B 1 164 ? 17.906 -0.058 -3.35 1 88.56 164 SER B O 1
ATOM 5513 N N . ASN B 1 165 ? 16.906 1.846 -3.982 1 90.06 165 ASN B N 1
ATOM 5514 C CA . ASN B 1 165 ? 18 2.201 -4.887 1 90.06 165 ASN B CA 1
ATOM 5515 C C . ASN B 1 165 ? 19.297 2.467 -4.129 1 90.06 165 ASN B C 1
ATOM 5517 O O . ASN B 1 165 ? 20.359 1.949 -4.496 1 90.06 165 ASN B O 1
ATOM 5521 N N . LYS B 1 166 ? 19.234 3.217 -3.1 1 93.19 166 LYS B N 1
ATOM 5522 C CA . LYS B 1 166 ? 2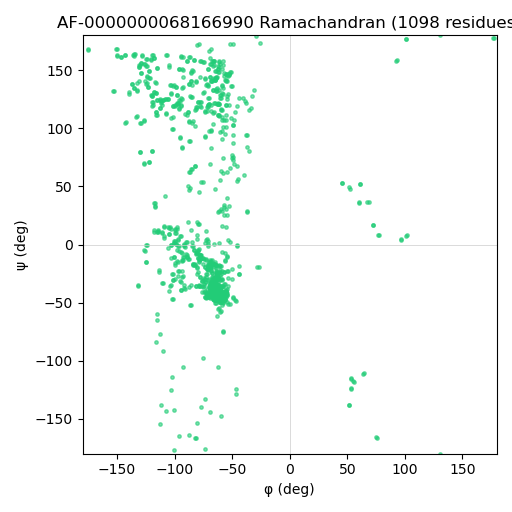0.438 3.6 -2.359 1 93.19 166 LYS B CA 1
ATOM 5523 C C . LYS B 1 166 ? 20.984 2.428 -1.544 1 93.19 166 LYS B C 1
ATOM 5525 O O . LYS B 1 166 ? 22.188 2.334 -1.305 1 93.19 166 LYS B O 1
ATOM 5530 N N . SER B 1 167 ? 20.078 1.58 -1.146 1 89.38 167 SER B N 1
ATOM 5531 C CA . SER B 1 167 ? 20.484 0.405 -0.384 1 89.38 167 SER B CA 1
ATOM 5532 C C . SER B 1 167 ? 21.406 -0.489 -1.204 1 89.38 167 SER B C 1
ATOM 5534 O O . SER B 1 167 ? 22.266 -1.178 -0.649 1 89.38 167 SER B O 1
ATOM 5536 N N . ALA B 1 168 ? 21.25 -0.472 -2.52 1 82.5 168 ALA B N 1
ATOM 5537 C CA . ALA B 1 168 ? 22.078 -1.291 -3.398 1 82.5 168 ALA B CA 1
ATOM 5538 C C . ALA B 1 168 ? 23.531 -0.852 -3.34 1 82.5 168 ALA B C 1
ATOM 5540 O O . ALA B 1 168 ? 24.438 -1.631 -3.656 1 82.5 168 ALA B O 1
ATOM 5541 N N . LEU B 1 169 ? 23.781 0.361 -2.826 1 87.75 169 LEU B N 1
ATOM 5542 C CA . LEU B 1 169 ? 25.125 0.926 -2.781 1 87.75 169 LEU B CA 1
ATOM 5543 C C . LEU B 1 169 ? 25.719 0.835 -1.373 1 87.75 169 LEU B C 1
ATOM 5545 O O . LEU B 1 169 ? 26.859 1.236 -1.142 1 87.75 169 LEU B O 1
ATOM 5549 N N . LEU B 1 170 ? 24.953 0.283 -0.427 1 91 170 LEU B N 1
ATOM 5550 C CA . LEU B 1 170 ? 25.344 0.163 0.974 1 91 170 LEU B CA 1
ATOM 5551 C C . LEU B 1 170 ? 25.422 -1.301 1.395 1 91 170 LEU B C 1
ATOM 5553 O O . LEU B 1 170 ? 24.891 -2.176 0.708 1 91 170 LEU B O 1
ATOM 5557 N N . PRO B 1 171 ? 26.156 -1.501 2.5 1 89.94 171 PRO B N 1
ATOM 5558 C CA . PRO B 1 171 ? 26.109 -2.877 3.002 1 89.94 171 PRO B CA 1
ATOM 5559 C C . PRO B 1 171 ? 24.688 -3.395 3.205 1 89.94 171 PRO B C 1
ATOM 5561 O O . PRO B 1 171 ? 23.812 -2.643 3.635 1 89.94 171 PRO B O 1
ATOM 5564 N N . ASN B 1 172 ? 24.469 -4.699 2.992 1 83 172 ASN B N 1
ATOM 5565 C CA . ASN B 1 172 ? 23.156 -5.316 3.014 1 83 172 ASN B CA 1
ATOM 5566 C C . ASN B 1 172 ? 22.516 -5.234 4.398 1 83 172 ASN B C 1
ATOM 5568 O O . ASN B 1 172 ? 21.281 -5.223 4.523 1 83 172 ASN B O 1
ATOM 5572 N N . ASN B 1 173 ? 23.297 -5.09 5.387 1 87.75 173 ASN B N 1
ATOM 5573 C CA . ASN B 1 173 ? 22.75 -5.074 6.742 1 87.75 173 ASN B CA 1
ATOM 5574 C C . ASN B 1 173 ? 22.562 -3.65 7.254 1 87.75 173 ASN B C 1
ATOM 5576 O O . ASN B 1 173 ? 22.391 -3.436 8.453 1 87.75 173 ASN B O 1
ATOM 5580 N N . THR B 1 174 ? 22.641 -2.691 6.344 1 92.81 174 THR B N 1
ATOM 5581 C CA . THR B 1 174 ? 22.453 -1.299 6.742 1 92.81 174 THR B CA 1
ATOM 5582 C C . THR B 1 174 ? 21.047 -1.069 7.281 1 92.81 174 THR B C 1
ATOM 5584 O O . THR B 1 174 ? 20.062 -1.512 6.676 1 92.81 174 THR B O 1
ATOM 5587 N N . ARG B 1 175 ? 20.922 -0.412 8.406 1 93.12 175 ARG B N 1
ATOM 5588 C CA . ARG B 1 175 ? 19.625 -0.055 8.984 1 93.12 175 ARG B CA 1
ATOM 5589 C C . ARG B 1 175 ? 19.234 1.372 8.609 1 93.12 175 ARG B C 1
ATOM 5591 O O . ARG B 1 175 ? 19.984 2.318 8.898 1 93.12 175 ARG B O 1
ATOM 5598 N N . TRP B 1 176 ? 18.109 1.453 8.031 1 94.69 176 TRP B N 1
ATOM 5599 C CA . TRP B 1 176 ? 17.578 2.754 7.625 1 94.69 176 TRP B CA 1
ATOM 5600 C C . TRP B 1 176 ? 16.688 3.338 8.703 1 94.69 176 TRP B C 1
ATOM 5602 O O . TRP B 1 176 ? 15.875 2.621 9.305 1 94.69 176 TRP B O 1
ATOM 5612 N N . VAL B 1 177 ? 16.844 4.586 8.992 1 95.94 177 VAL B N 1
ATOM 5613 C CA . VAL B 1 177 ? 15.953 5.355 9.852 1 95.94 177 VAL B CA 1
ATOM 5614 C C . VAL B 1 177 ? 15.359 6.52 9.07 1 95.94 177 VAL B C 1
ATOM 5616 O O . VAL B 1 177 ? 16.094 7.359 8.539 1 95.94 177 VAL B O 1
ATOM 5619 N N . VAL B 1 178 ? 14.062 6.57 8.938 1 96.69 178 VAL B N 1
ATOM 5620 C CA . VAL B 1 178 ? 13.391 7.645 8.211 1 96.69 178 VAL B CA 1
ATOM 5621 C C . VAL B 1 178 ? 12.875 8.688 9.203 1 96.69 178 VAL B C 1
ATOM 5623 O O . VAL B 1 178 ? 12.328 8.344 10.25 1 96.69 178 VAL B O 1
ATOM 5626 N N . MET B 1 179 ? 13.094 9.953 8.875 1 96.31 179 MET B N 1
ATOM 5627 C CA . MET B 1 179 ? 12.727 11.047 9.773 1 96.31 179 MET B CA 1
ATOM 5628 C C . MET B 1 179 ? 11.914 12.102 9.031 1 96.31 179 MET B C 1
ATOM 5630 O O . MET B 1 179 ? 11.992 12.211 7.809 1 96.31 179 MET B O 1
ATOM 5634 N N . GLY B 1 180 ? 11.125 12.859 9.758 1 94.56 180 GLY B N 1
ATOM 5635 C CA . GLY B 1 180 ? 10.367 13.984 9.227 1 94.56 180 GLY B CA 1
ATOM 5636 C C . GLY B 1 180 ? 9.625 14.758 10.297 1 94.56 180 GLY B C 1
ATOM 5637 O O . GLY B 1 180 ? 9.539 14.312 11.445 1 94.56 180 GLY B O 1
ATOM 5638 N N . GLU B 1 181 ? 9.141 15.914 9.922 1 92.19 181 GLU B N 1
ATOM 5639 C CA . GLU B 1 181 ? 8.367 16.781 10.812 1 92.19 181 GLU B CA 1
ATOM 5640 C C . GLU B 1 181 ? 7 17.109 10.211 1 92.19 181 GLU B C 1
ATOM 5642 O O . GLU B 1 181 ? 6.863 17.219 8.992 1 92.19 181 GLU B O 1
ATOM 5647 N N . LEU B 1 182 ? 6.016 17.203 11.094 1 91.38 182 LEU B N 1
ATOM 5648 C CA . LEU B 1 182 ? 4.672 17.594 10.68 1 91.38 182 LEU B CA 1
ATOM 5649 C C . LEU B 1 182 ? 4.145 16.672 9.586 1 91.38 182 LEU B C 1
ATOM 5651 O O . LEU B 1 182 ? 4.102 15.461 9.766 1 91.38 182 LEU B O 1
ATOM 5655 N N . PHE B 1 183 ? 3.885 17.266 8.43 1 89.88 183 PHE B N 1
ATOM 5656 C CA . PHE B 1 183 ? 3.404 16.453 7.32 1 89.88 183 PHE B CA 1
ATOM 5657 C C . PHE B 1 183 ? 4.477 15.461 6.863 1 89.88 183 PHE B C 1
ATOM 5659 O O . PHE B 1 183 ? 4.172 14.312 6.539 1 89.88 183 PHE B O 1
ATOM 5666 N N . ASP B 1 184 ? 5.668 15.953 6.848 1 93.44 184 ASP B N 1
ATOM 5667 C CA . ASP B 1 184 ? 6.77 15.07 6.465 1 93.44 184 ASP B CA 1
ATOM 5668 C C . ASP B 1 184 ? 6.984 13.977 7.508 1 93.44 184 ASP B C 1
ATOM 5670 O O . ASP B 1 184 ? 7.406 12.867 7.172 1 93.44 184 ASP B O 1
ATOM 5674 N N . GLY B 1 185 ? 6.688 14.344 8.758 1 95 185 GLY B N 1
ATOM 5675 C CA . GLY B 1 185 ? 6.711 13.32 9.797 1 95 185 GLY B CA 1
ATOM 5676 C C . GLY B 1 185 ? 5.668 12.242 9.594 1 95 185 GLY B C 1
ATOM 5677 O O . GLY B 1 185 ? 5.918 11.07 9.867 1 95 185 GLY B O 1
ATOM 5678 N N . ALA B 1 186 ? 4.496 12.695 9.148 1 95.88 186 ALA B N 1
ATOM 5679 C CA . ALA B 1 186 ? 3.453 11.727 8.82 1 95.88 186 ALA B CA 1
ATOM 5680 C C . ALA B 1 186 ? 3.895 10.812 7.684 1 95.88 186 ALA B C 1
ATOM 5682 O O . ALA B 1 186 ? 3.715 9.594 7.754 1 95.88 186 ALA B O 1
ATOM 5683 N N . PHE B 1 187 ? 4.504 11.359 6.664 1 94.38 187 PHE B N 1
ATOM 5684 C CA . PHE B 1 187 ? 5.004 10.555 5.555 1 94.38 187 PHE B CA 1
ATOM 5685 C C . PHE B 1 187 ? 6.047 9.555 6.039 1 94.38 187 PHE B C 1
ATOM 5687 O O . PHE B 1 187 ? 6.039 8.391 5.629 1 94.38 187 PHE B O 1
ATOM 5694 N N . ALA B 1 188 ? 6.914 10.031 6.906 1 95.38 188 ALA B N 1
ATOM 5695 C CA . ALA B 1 188 ? 7.91 9.125 7.469 1 95.38 188 ALA B CA 1
ATOM 5696 C C . ALA B 1 188 ? 7.246 7.957 8.188 1 95.38 188 ALA B C 1
ATOM 5698 O O . ALA B 1 188 ? 7.68 6.812 8.055 1 95.38 188 ALA B O 1
ATOM 5699 N N . THR B 1 189 ? 6.191 8.297 8.898 1 94.25 189 THR B N 1
ATOM 5700 C CA . THR B 1 189 ? 5.461 7.281 9.648 1 94.25 189 THR B CA 1
ATOM 5701 C C . THR B 1 189 ? 4.793 6.289 8.703 1 94.25 189 THR B C 1
ATOM 5703 O O . THR B 1 189 ? 4.852 5.078 8.922 1 94.25 189 THR B O 1
ATOM 5706 N N . TRP B 1 190 ? 4.223 6.785 7.652 1 91.56 190 TRP B N 1
ATOM 5707 C CA . TRP B 1 190 ? 3.443 5.961 6.734 1 91.56 190 TRP B CA 1
ATOM 5708 C C . TRP B 1 190 ? 4.352 5.039 5.926 1 91.56 190 TRP B C 1
ATOM 5710 O O . TRP B 1 190 ? 3.898 4.02 5.398 1 91.56 190 TRP B O 1
ATOM 5720 N N . VAL B 1 191 ? 5.629 5.344 5.836 1 88.31 191 VAL B N 1
ATOM 5721 C CA . VAL B 1 191 ? 6.594 4.469 5.176 1 88.31 191 VAL B CA 1
ATOM 5722 C C . VAL B 1 191 ? 6.676 3.139 5.918 1 88.31 191 VAL B C 1
ATOM 5724 O O . VAL B 1 191 ? 6.938 2.096 5.312 1 88.31 191 VAL B O 1
ATOM 5727 N N . ARG B 1 192 ? 6.383 3.135 7.152 1 75.81 192 ARG B N 1
ATOM 5728 C CA . ARG B 1 192 ? 6.48 1.93 7.969 1 75.81 192 ARG B CA 1
ATOM 5729 C C . ARG B 1 192 ? 5.383 0.934 7.609 1 75.81 192 ARG B C 1
ATOM 5731 O O . ARG B 1 192 ? 5.453 -0.239 7.984 1 75.81 192 ARG B O 1
ATOM 5738 N N . ALA B 1 193 ? 4.457 1.52 6.996 1 64.69 193 ALA B N 1
ATOM 5739 C CA . ALA B 1 193 ? 3.494 0.558 6.465 1 64.69 193 ALA B CA 1
ATOM 5740 C C . ALA B 1 193 ? 4.188 -0.494 5.602 1 64.69 193 ALA B C 1
ATOM 5742 O O . ALA B 1 193 ? 3.607 -1.541 5.305 1 64.69 193 ALA B O 1
ATOM 5743 N N . LYS B 1 194 ? 5.465 -0.228 5.305 1 63.53 194 LYS B N 1
ATOM 5744 C CA . LYS B 1 194 ? 6.352 -1.185 4.648 1 63.53 194 LYS B CA 1
ATOM 5745 C C . LYS B 1 194 ? 7.559 -1.502 5.527 1 63.53 194 LYS B C 1
ATOM 5747 O O . LYS B 1 194 ? 8.641 -0.953 5.32 1 63.53 194 LYS B O 1
ATOM 5752 N N . PRO B 1 195 ? 7.449 -2.301 6.441 1 59.34 195 PRO B N 1
ATOM 5753 C CA . PRO B 1 195 ? 8.445 -2.418 7.508 1 59.34 195 PRO B CA 1
ATOM 5754 C C . PRO B 1 195 ? 9.82 -2.822 6.984 1 59.34 195 PRO B C 1
ATOM 5756 O O . PRO B 1 195 ? 10.836 -2.539 7.625 1 59.34 195 PRO B O 1
ATOM 5759 N N . ARG B 1 196 ? 9.867 -3.328 5.852 1 69.31 196 ARG B N 1
ATOM 5760 C CA . ARG B 1 196 ? 11.148 -3.846 5.387 1 69.31 196 ARG B CA 1
ATOM 5761 C C . ARG B 1 196 ? 12.031 -2.723 4.852 1 69.31 196 ARG B C 1
ATOM 5763 O O . ARG B 1 196 ? 13.25 -2.883 4.734 1 69.31 196 ARG B O 1
ATOM 5770 N N . VAL B 1 197 ? 11.445 -1.641 4.77 1 79.56 197 VAL B N 1
ATOM 5771 C CA . VAL B 1 197 ? 12.195 -0.608 4.062 1 79.56 197 VAL B CA 1
ATOM 5772 C C . VAL B 1 197 ? 12.961 0.25 5.07 1 79.56 197 VAL B C 1
ATOM 5774 O O . VAL B 1 197 ? 14.078 0.687 4.797 1 79.56 197 VAL B O 1
ATOM 5777 N N . ALA B 1 198 ? 12.375 0.39 6.27 1 88.19 198 ALA B N 1
ATOM 5778 C CA . ALA B 1 198 ? 13.008 1.184 7.316 1 88.19 198 ALA B CA 1
ATOM 5779 C C . ALA B 1 198 ? 13.008 0.438 8.648 1 88.19 198 ALA B C 1
ATOM 5781 O O . ALA B 1 198 ? 12.008 -0.172 9.023 1 88.19 198 ALA B O 1
ATOM 5782 N N . PHE B 1 199 ? 14.156 0.431 9.281 1 89.44 199 PHE B N 1
ATOM 5783 C CA . PHE B 1 199 ? 14.258 -0.192 10.594 1 89.44 199 PHE B CA 1
ATOM 5784 C C . PHE B 1 199 ? 13.492 0.616 11.641 1 89.44 199 PHE B C 1
ATOM 5786 O O . PHE B 1 199 ? 12.883 0.048 12.547 1 89.44 199 PHE B O 1
ATOM 5793 N N . GLY B 1 200 ? 13.609 1.91 11.461 1 92.25 200 GLY B N 1
ATOM 5794 C CA . GLY B 1 200 ? 12.945 2.771 12.422 1 92.25 200 GLY B CA 1
ATOM 5795 C C . GLY B 1 200 ? 12.508 4.102 11.836 1 92.25 200 GLY B C 1
ATOM 5796 O O . GLY B 1 200 ? 12.914 4.457 10.727 1 92.25 200 GLY B O 1
ATOM 5797 N N . VAL B 1 201 ? 11.648 4.816 12.656 1 94.88 201 VAL B N 1
ATOM 5798 C CA . VAL B 1 201 ? 11.125 6.121 12.258 1 94.88 201 VAL B CA 1
ATOM 5799 C C . VAL B 1 201 ? 11.219 7.094 13.43 1 94.88 201 VAL B C 1
ATOM 5801 O O . VAL B 1 201 ? 10.953 6.727 14.578 1 94.88 201 VAL B O 1
ATOM 5804 N N . VAL B 1 202 ? 11.695 8.281 13.125 1 96.31 202 VAL B N 1
ATOM 5805 C CA . VAL B 1 202 ? 11.586 9.398 14.055 1 96.31 202 VAL B CA 1
ATOM 5806 C C . VAL B 1 202 ? 10.703 10.492 13.453 1 96.31 202 VAL B C 1
ATOM 5808 O O . VAL B 1 202 ? 11.086 11.141 12.477 1 96.31 202 VAL B O 1
ATOM 5811 N N . ALA B 1 203 ? 9.562 10.672 14.023 1 95.81 203 ALA B N 1
ATOM 5812 C CA . ALA B 1 203 ? 8.609 11.648 13.5 1 95.81 203 ALA B CA 1
ATOM 5813 C C . ALA B 1 203 ? 8.305 12.727 14.539 1 95.81 203 ALA B C 1
ATOM 5815 O O . ALA B 1 203 ? 7.965 12.414 15.68 1 95.81 203 ALA B O 1
ATOM 5816 N N . VAL B 1 204 ? 8.469 13.969 14.078 1 94.44 204 VAL B N 1
ATOM 5817 C CA . VAL B 1 204 ? 8.234 15.102 14.969 1 94.44 204 VAL B CA 1
ATOM 5818 C C . VAL B 1 204 ? 6.859 15.711 14.672 1 94.44 204 VAL B C 1
ATOM 5820 O O . VAL B 1 204 ? 6.605 16.172 13.562 1 94.44 204 VAL B O 1
ATOM 5823 N N . SER B 1 205 ? 5.973 15.719 15.641 1 91.38 205 SER B N 1
ATOM 5824 C CA . SER B 1 205 ? 4.629 16.281 15.555 1 91.38 205 SER B CA 1
ATOM 5825 C C . SER B 1 205 ? 3.938 15.875 14.266 1 91.38 205 SER B C 1
ATOM 5827 O O . SER B 1 205 ? 3.438 16.734 13.523 1 91.38 205 SER B O 1
ATOM 5829 N N . PRO B 1 206 ? 3.92 14.531 14.031 1 94.62 206 PRO B N 1
ATOM 5830 C CA . PRO B 1 206 ? 3.338 14.086 12.758 1 94.62 206 PRO B CA 1
ATOM 5831 C C . PRO B 1 206 ? 1.82 14.25 12.719 1 94.62 206 PRO B C 1
ATOM 5833 O O . PRO B 1 206 ? 1.14 13.977 13.711 1 94.62 206 PRO B O 1
ATOM 5836 N N . HIS B 1 207 ? 1.275 14.727 11.562 1 95 207 HIS B N 1
ATOM 5837 C CA . HIS B 1 207 ? -0.164 14.812 11.336 1 95 207 HIS B CA 1
ATOM 5838 C C . HIS B 1 207 ? -0.72 13.516 10.781 1 95 207 HIS B C 1
ATOM 5840 O O . HIS B 1 207 ? -0.928 13.391 9.57 1 95 207 HIS B O 1
ATOM 5846 N N . LEU B 1 208 ? -1.129 12.594 11.68 1 96 208 LEU B N 1
ATOM 5847 C CA . LEU B 1 208 ? -1.411 11.219 11.281 1 96 208 LEU B CA 1
ATOM 5848 C C . LEU B 1 208 ? -2.896 11.031 10.984 1 96 208 LEU B C 1
ATOM 5850 O O . LEU B 1 208 ? -3.266 10.328 10.039 1 96 208 LEU B O 1
ATOM 5854 N N . LEU B 1 209 ? -3.723 11.648 11.773 1 96.5 209 LEU B N 1
ATOM 5855 C CA . LEU B 1 209 ? -5.156 11.406 11.703 1 96.5 209 LEU B CA 1
ATOM 5856 C C . LEU B 1 209 ? -5.777 12.133 10.516 1 96.5 209 LEU B C 1
ATOM 5858 O O . LEU B 1 209 ? -5.594 13.336 10.359 1 96.5 209 LEU B O 1
ATOM 5862 N N . ALA B 1 210 ? -6.41 11.383 9.664 1 95.81 210 ALA B N 1
ATOM 5863 C CA . ALA B 1 210 ? -7.293 11.992 8.672 1 95.81 210 ALA B CA 1
ATOM 5864 C C . ALA B 1 210 ? -8.695 12.203 9.234 1 95.81 210 ALA B C 1
ATOM 5866 O O . ALA B 1 210 ? -9.273 11.297 9.836 1 95.81 210 ALA B O 1
ATOM 5867 N N . VAL B 1 211 ? -9.117 13.398 9.102 1 96.62 211 VAL B N 1
ATOM 5868 C CA . VAL B 1 211 ? -10.43 13.758 9.641 1 96.62 211 VAL B CA 1
ATOM 5869 C C . VAL B 1 211 ? -11.008 14.922 8.844 1 96.62 211 VAL B C 1
ATOM 5871 O O . VAL B 1 211 ? -10.305 15.891 8.539 1 96.62 211 VAL B O 1
ATOM 5874 N N . GLU B 1 212 ? -12.289 14.781 8.438 1 95.12 212 GLU B N 1
ATOM 5875 C CA . GLU B 1 212 ? -12.859 15.867 7.645 1 95.12 212 GLU B CA 1
ATOM 5876 C C . GLU B 1 212 ? -12.805 17.188 8.406 1 95.12 212 GLU B C 1
ATOM 5878 O O . GLU B 1 212 ? -11.875 17.984 8.227 1 95.12 212 GLU B O 1
ATOM 5883 N N . GLY B 1 213 ? -13.711 17.375 9.453 1 95.56 213 GLY B N 1
ATOM 5884 C CA . GLY B 1 213 ? -13.641 18.516 10.344 1 95.56 213 GLY B CA 1
ATOM 5885 C C . GLY B 1 213 ? -12.727 18.297 11.531 1 95.56 213 GLY B C 1
ATOM 5886 O O . GLY B 1 213 ? -12.711 17.203 12.109 1 95.56 213 GLY B O 1
ATOM 5887 N N . TYR B 1 214 ? -11.938 19.297 11.875 1 95.88 214 TYR B N 1
ATOM 5888 C CA . TYR B 1 214 ? -10.953 19.203 12.945 1 95.88 214 TYR B CA 1
ATOM 5889 C C . TYR B 1 214 ? -11.195 20.266 14.016 1 95.88 214 TYR B C 1
ATOM 5891 O O . TYR B 1 214 ? -10.375 21.156 14.203 1 95.88 214 TYR B O 1
ATOM 5899 N N . PRO B 1 215 ? -12.25 20.125 14.789 1 95.12 215 PRO B N 1
ATOM 5900 C CA . PRO B 1 215 ? -12.578 21.109 15.82 1 95.12 215 PRO B CA 1
ATOM 5901 C C . PRO B 1 215 ? -11.586 21.094 16.984 1 95.12 215 PRO B C 1
ATOM 5903 O O . PRO B 1 215 ? -11.469 22.078 17.719 1 95.12 215 PRO B O 1
ATOM 5906 N N . ASP B 1 216 ? -10.844 19.969 17.109 1 91.88 216 ASP B N 1
ATOM 5907 C CA . ASP B 1 216 ? -9.875 19.875 18.203 1 91.88 216 ASP B CA 1
ATOM 5908 C C . ASP B 1 216 ? -8.773 20.922 18.047 1 91.88 216 ASP B C 1
ATOM 5910 O O . ASP B 1 216 ? -8.133 21.297 19.031 1 91.88 216 ASP B O 1
ATOM 5914 N N . TYR B 1 217 ? -8.562 21.359 16.859 1 91.5 217 TYR B N 1
ATOM 5915 C CA . TYR B 1 217 ? -7.633 22.453 16.625 1 91.5 217 TYR B CA 1
ATOM 5916 C C . TYR B 1 217 ? -8.023 23.688 17.422 1 91.5 217 TYR B C 1
ATOM 5918 O O . TYR B 1 217 ? -7.172 24.328 18.047 1 91.5 217 TYR B O 1
ATOM 5926 N N . ASP B 1 218 ? -9.281 24.031 17.359 1 92.38 218 ASP B N 1
ATOM 5927 C CA . ASP B 1 218 ? -9.812 25.172 18.078 1 92.38 218 ASP B CA 1
ATOM 5928 C C . ASP B 1 218 ? -9.602 25.047 19.578 1 92.38 218 ASP B C 1
ATOM 5930 O O . ASP B 1 218 ? -9.117 25.969 20.234 1 92.38 218 ASP B O 1
ATOM 5934 N N . LEU B 1 219 ? -9.891 23.891 20.062 1 89.69 219 LEU B N 1
ATOM 5935 C CA . LEU B 1 219 ? -9.766 23.625 21.484 1 89.69 219 LEU B CA 1
ATOM 5936 C C . LEU B 1 219 ? -8.305 23.672 21.922 1 89.69 219 LEU B C 1
ATOM 5938 O O . LEU B 1 219 ? -7.988 24.203 23 1 89.69 219 LEU B O 1
ATOM 5942 N N . ALA B 1 220 ? -7.5 23.109 21.125 1 84.5 220 ALA B N 1
ATOM 5943 C CA . ALA B 1 220 ? -6.074 23.094 21.438 1 84.5 220 ALA B CA 1
ATOM 5944 C C . ALA B 1 220 ? -5.5 24.516 21.438 1 84.5 220 ALA B C 1
ATOM 5946 O O . ALA B 1 220 ? -4.664 24.844 22.281 1 84.5 220 ALA B O 1
ATOM 5947 N N . TYR B 1 221 ? -5.938 25.297 20.547 1 85.94 221 TYR B N 1
ATOM 5948 C CA . TYR B 1 221 ? -5.465 26.672 20.5 1 85.94 221 TYR B CA 1
ATOM 5949 C C . TYR B 1 221 ? -5.949 27.469 21.703 1 85.94 221 TYR B C 1
ATOM 5951 O O . TYR B 1 221 ? -5.207 28.281 22.266 1 85.94 221 TYR B O 1
ATOM 5959 N N . GLN B 1 222 ? -7.176 27.328 22.062 1 88.44 222 GLN B N 1
ATOM 5960 C CA . GLN B 1 222 ? -7.707 27.969 23.266 1 88.44 222 GLN B CA 1
ATOM 5961 C C . GLN B 1 222 ? -6.875 27.609 24.484 1 88.44 222 GLN B C 1
ATOM 5963 O O . GLN B 1 222 ? -6.559 28.484 25.297 1 88.44 222 GLN B O 1
ATOM 5968 N N . ALA B 1 223 ? -6.562 26.359 24.516 1 82.62 223 ALA B N 1
ATOM 5969 C CA . ALA B 1 223 ? -5.777 25.891 25.656 1 82.62 223 ALA B CA 1
ATOM 5970 C C . ALA B 1 223 ? -4.379 26.5 25.641 1 82.62 223 ALA B C 1
ATOM 5972 O O . ALA B 1 223 ? -3.834 26.844 26.703 1 82.62 223 ALA B O 1
ATOM 5973 N N . ALA B 1 224 ? -3.824 26.656 24.547 1 78.25 224 ALA B N 1
ATOM 5974 C CA . ALA B 1 224 ? -2.455 27.141 24.391 1 78.25 224 ALA B CA 1
ATOM 5975 C C . ALA B 1 224 ? -2.35 28.609 24.781 1 78.25 224 ALA B C 1
ATOM 5977 O O . ALA B 1 224 ? -1.353 29.031 25.375 1 78.25 224 ALA B O 1
ATOM 5978 N N . ILE B 1 225 ? -3.412 29.422 24.484 1 82.75 225 ILE B N 1
ATOM 5979 C CA . ILE B 1 225 ? -3.289 30.859 24.719 1 82.75 225 ILE B CA 1
ATOM 5980 C C . ILE B 1 225 ? -3.998 31.219 26.016 1 82.75 225 ILE B C 1
ATOM 5982 O O . ILE B 1 225 ? -3.859 32.344 26.5 1 82.75 225 ILE B O 1
ATOM 5986 N N . GLY B 1 226 ? -4.758 30.297 26.562 1 84 226 GLY B N 1
ATOM 5987 C CA . GLY B 1 226 ? -5.426 30.516 27.828 1 84 226 GLY B CA 1
ATOM 5988 C C . GLY B 1 226 ? -6.832 31.078 27.672 1 84 226 GLY B C 1
ATOM 5989 O O . GLY B 1 226 ? -7.133 31.75 26.688 1 84 226 GLY B O 1
ATOM 5990 N N . SER B 1 227 ? -7.645 30.891 28.688 1 90.38 227 SER B N 1
ATOM 5991 C CA . SER B 1 227 ? -9.07 31.203 28.641 1 90.38 227 SER B CA 1
ATOM 5992 C C . SER B 1 227 ? -9.297 32.688 28.5 1 90.38 227 SER B C 1
ATOM 5994 O O . SER B 1 227 ? -10.219 33.125 27.812 1 90.38 227 SER B O 1
ATOM 5996 N N . LYS B 1 228 ? -8.516 33.5 29.203 1 93.06 228 LYS B N 1
ATOM 5997 C CA . LYS B 1 228 ? -8.695 34.969 29.156 1 93.06 228 LYS B CA 1
ATOM 5998 C C . LYS B 1 228 ? -8.469 35.5 27.75 1 93.06 228 LYS B C 1
ATOM 6000 O O . LYS B 1 228 ? -9.32 36.188 27.188 1 93.06 228 LYS B O 1
ATOM 6005 N N . CYS B 1 229 ? -7.355 35.188 27.25 1 92.5 229 CYS B N 1
ATOM 6006 C CA . CYS B 1 229 ? -7.004 35.656 25.906 1 92.5 229 CYS B CA 1
ATOM 6007 C C . CYS B 1 229 ? -7.953 35.062 24.859 1 92.5 229 CYS B C 1
ATOM 6009 O O . CYS B 1 229 ? -8.375 35.781 23.953 1 92.5 229 CYS B O 1
ATOM 6011 N N . SER B 1 230 ? -8.289 33.781 24.984 1 93.19 230 SER B N 1
ATOM 6012 C CA . SER B 1 230 ? -9.164 33.156 24 1 93.19 230 SER B CA 1
ATOM 6013 C C . SER B 1 230 ? -10.531 33.844 23.953 1 93.19 230 SER B C 1
ATOM 6015 O O . SER B 1 230 ? -11.102 34 22.875 1 93.19 230 SER B O 1
ATOM 6017 N N . LYS B 1 231 ? -11.039 34.219 25.062 1 94.81 231 LYS B N 1
ATOM 6018 C CA . LYS B 1 231 ? -12.328 34.875 25.109 1 94.81 231 LYS B CA 1
ATOM 6019 C C . LYS B 1 231 ? -12.266 36.25 24.438 1 94.81 231 LYS B C 1
ATOM 6021 O O . LYS B 1 231 ? -13.188 36.656 23.719 1 94.81 231 LYS B O 1
ATOM 6026 N N . VAL B 1 232 ? -11.203 36.969 24.703 1 95.62 232 VAL B N 1
ATOM 6027 C CA . VAL B 1 232 ? -11.008 38.281 24.109 1 95.62 232 VAL B CA 1
ATOM 6028 C C . VAL B 1 232 ? -10.961 38.188 22.594 1 95.62 232 VAL B C 1
ATOM 6030 O O . VAL B 1 232 ? -11.594 38.969 21.891 1 95.62 232 VAL B O 1
ATOM 6033 N N . ILE B 1 233 ? -10.25 37.25 22.125 1 94 233 ILE B N 1
ATOM 6034 C CA . ILE B 1 233 ? -10.102 37.062 20.688 1 94 233 ILE B CA 1
ATOM 6035 C C . ILE B 1 233 ? -11.43 36.625 20.094 1 94 233 ILE B C 1
ATOM 6037 O O . ILE B 1 233 ? -11.812 37.094 19.016 1 94 233 ILE B O 1
ATOM 6041 N N . HIS B 1 234 ? -12.125 35.688 20.766 1 95.12 234 HIS B N 1
ATOM 6042 C CA . HIS B 1 234 ? -13.438 35.25 20.312 1 95.12 234 HIS B CA 1
ATOM 6043 C C . HIS B 1 234 ? -14.383 36.406 20.141 1 95.12 234 HIS B C 1
ATOM 6045 O O . HIS B 1 234 ? -15.031 36.562 19.109 1 95.12 234 HIS B O 1
ATOM 6051 N N . ASP B 1 235 ? -14.445 37.25 21.172 1 95.56 235 ASP B N 1
ATOM 6052 C CA . ASP B 1 235 ? -15.328 38.406 21.125 1 95.56 235 ASP B CA 1
ATOM 6053 C C . ASP B 1 235 ? -14.961 39.344 19.984 1 95.56 235 ASP B C 1
ATOM 6055 O O . ASP B 1 235 ? -15.836 39.938 19.344 1 95.56 235 ASP B O 1
ATOM 6059 N N . LEU B 1 236 ? -13.703 39.5 19.844 1 95.75 236 LEU B N 1
ATOM 6060 C CA . LEU B 1 236 ? -13.219 40.375 18.766 1 95.75 236 LEU B CA 1
ATOM 6061 C C . LEU B 1 236 ? -13.648 39.812 17.406 1 95.75 236 LEU B C 1
ATOM 6063 O O . LEU B 1 236 ? -14.141 40.562 16.562 1 95.75 236 LEU B O 1
ATOM 6067 N N . LEU B 1 237 ? -13.516 38.562 17.156 1 95.06 237 LEU B N 1
ATOM 6068 C CA . LEU B 1 237 ? -13.859 37.938 15.875 1 95.06 237 LEU B CA 1
ATOM 6069 C C . LEU B 1 237 ? -15.367 37.938 15.648 1 95.06 237 LEU B C 1
ATOM 6071 O O . LEU B 1 237 ? -15.828 38.094 14.516 1 95.06 237 LEU B O 1
ATOM 6075 N N . GLU B 1 238 ? -16.109 37.812 16.734 1 94.25 238 GLU B N 1
ATOM 6076 C CA . GLU B 1 238 ? -17.562 37.969 16.625 1 94.25 238 GLU B CA 1
ATOM 6077 C C . GLU B 1 238 ? -17.922 39.406 16.156 1 94.25 238 GLU B C 1
ATOM 6079 O O . GLU B 1 238 ? -18.844 39.562 15.367 1 94.25 238 GLU B O 1
ATOM 6084 N N . THR B 1 239 ? -17.219 40.312 16.703 1 95.25 239 THR B N 1
ATOM 6085 C CA . THR B 1 239 ? -17.438 41.719 16.297 1 95.25 239 THR B CA 1
ATOM 6086 C C . THR B 1 239 ? -17.125 41.906 14.82 1 95.25 239 THR B C 1
ATOM 6088 O O . THR B 1 239 ? -17.844 42.594 14.109 1 95.25 239 THR B O 1
ATOM 6091 N N . VAL B 1 240 ? -16.078 41.312 14.391 1 96.62 240 VAL B N 1
ATOM 6092 C CA . VAL B 1 240 ? -15.742 41.375 12.977 1 96.62 240 VAL B CA 1
ATOM 6093 C C . VAL B 1 240 ? -16.875 40.75 12.148 1 96.62 240 VAL B C 1
ATOM 6095 O O . VAL B 1 240 ? -17.328 41.375 11.172 1 96.62 240 VAL B O 1
ATOM 6098 N N . SER B 1 241 ? -17.312 39.562 12.523 1 94.12 241 SER B N 1
ATOM 6099 C CA . SER B 1 241 ? -18.375 38.875 11.805 1 94.12 241 SER B CA 1
ATOM 6100 C C . SER B 1 241 ? -19.625 39.719 11.727 1 94.12 241 SER B C 1
ATOM 6102 O O . SER B 1 241 ? -20.297 39.75 10.688 1 94.12 241 SER B O 1
ATOM 6104 N N . TRP B 1 242 ? -19.906 40.344 12.781 1 93.31 242 TRP B N 1
ATOM 6105 C CA . TRP B 1 242 ? -21.078 41.219 12.828 1 93.31 242 TRP B CA 1
ATOM 6106 C C . TRP B 1 242 ? -20.891 42.406 11.883 1 93.31 242 TRP B C 1
ATOM 6108 O O . TRP B 1 242 ? -21.828 42.781 11.172 1 93.31 242 TRP B O 1
ATOM 6118 N N . THR B 1 243 ? -19.734 42.969 11.891 1 95.25 243 THR B N 1
ATOM 6119 C CA . THR B 1 243 ? -19.406 44.094 11.031 1 95.25 243 THR B CA 1
ATOM 6120 C C . THR B 1 243 ? -19.547 43.719 9.562 1 95.25 243 THR B C 1
ATOM 6122 O O . THR B 1 243 ? -20 44.531 8.75 1 95.25 243 THR B O 1
ATOM 6125 N N . LEU B 1 244 ? -19.203 42.5 9.211 1 95.5 244 LEU B N 1
ATOM 6126 C CA . LEU B 1 244 ? -19.203 42.031 7.824 1 95.5 244 LEU B CA 1
ATOM 6127 C C . LEU B 1 244 ? -20.625 41.875 7.309 1 95.5 244 LEU B C 1
ATOM 6129 O O . LEU B 1 244 ? -20.859 41.812 6.098 1 95.5 244 LEU B O 1
ATOM 6133 N N . ASN B 1 245 ? -21.609 41.812 8.227 1 92.62 245 ASN B N 1
ATOM 6134 C CA . ASN B 1 245 ? -23 41.656 7.816 1 92.62 245 ASN B CA 1
ATOM 6135 C C . ASN B 1 245 ? -23.578 42.969 7.316 1 92.62 245 ASN B C 1
ATOM 6137 O O . ASN B 1 245 ? -24.656 43 6.711 1 92.62 245 ASN B O 1
ATOM 6141 N N . ASN B 1 246 ? -22.875 44.062 7.559 1 92.44 246 ASN B N 1
ATOM 6142 C CA . ASN B 1 246 ? -23.234 45.344 6.996 1 92.44 246 ASN B CA 1
ATOM 6143 C C . ASN B 1 246 ? -22.438 45.656 5.734 1 92.44 246 ASN B C 1
ATOM 6145 O O . ASN B 1 246 ? -21.219 45.812 5.797 1 92.44 246 ASN B O 1
ATOM 6149 N N . GLU B 1 247 ? -23.109 45.875 4.645 1 89.81 247 GLU B N 1
ATOM 6150 C CA . GLU B 1 247 ? -22.469 45.969 3.338 1 89.81 247 GLU B CA 1
ATOM 6151 C C . GLU B 1 247 ? -21.422 47.062 3.291 1 89.81 247 GLU B C 1
ATOM 6153 O O . GLU B 1 247 ? -20.312 46.875 2.807 1 89.81 247 GLU B O 1
ATOM 6158 N N . THR B 1 248 ? -21.844 48.25 3.736 1 91.38 248 THR B N 1
ATOM 6159 C CA . THR B 1 248 ? -20.938 49.406 3.686 1 91.38 248 THR B CA 1
ATOM 6160 C C . THR B 1 248 ? -19.75 49.188 4.629 1 91.38 248 THR B C 1
ATOM 6162 O O . THR B 1 248 ? -18.594 49.406 4.246 1 91.38 248 THR B O 1
ATOM 6165 N N . ALA B 1 249 ? -20.016 48.781 5.836 1 93.94 249 ALA B N 1
ATOM 6166 C CA . ALA B 1 249 ? -18.969 48.562 6.832 1 93.94 249 ALA B CA 1
ATOM 6167 C C . ALA B 1 249 ? -18.062 47.406 6.418 1 93.94 249 ALA B C 1
ATOM 6169 O O . ALA B 1 249 ? -16.859 47.406 6.695 1 93.94 249 ALA B O 1
ATOM 6170 N N . ASN B 1 250 ? -18.641 46.469 5.73 1 95.88 250 ASN B N 1
ATOM 6171 C CA . ASN B 1 250 ? -17.922 45.281 5.262 1 95.88 250 ASN B CA 1
ATOM 6172 C C . ASN B 1 250 ? -16.781 45.688 4.328 1 95.88 250 ASN B C 1
ATOM 6174 O O . ASN B 1 250 ? -15.609 45.406 4.629 1 95.88 250 ASN B O 1
ATOM 6178 N N . LYS B 1 251 ? -17.062 46.375 3.266 1 95.25 251 LYS B N 1
ATOM 6179 C CA . LYS B 1 251 ? -16.062 46.781 2.273 1 95.25 251 LYS B CA 1
ATOM 6180 C C . LYS B 1 251 ? -14.992 47.656 2.898 1 95.25 251 LYS B C 1
ATOM 6182 O O . LYS B 1 251 ? -13.805 47.469 2.629 1 95.25 251 LYS B O 1
ATOM 6187 N N . ALA B 1 252 ? -15.406 48.594 3.684 1 95.75 252 ALA B N 1
ATOM 6188 C CA . ALA B 1 252 ? -14.469 49.531 4.312 1 95.75 252 ALA B CA 1
ATOM 6189 C C . ALA B 1 252 ? -13.508 48.781 5.242 1 95.75 252 ALA B C 1
ATOM 6191 O O . ALA B 1 252 ? -12.312 49.094 5.277 1 95.75 252 ALA B O 1
ATOM 6192 N N . TYR B 1 253 ? -14.016 47.875 5.965 1 97.25 253 TYR B N 1
ATOM 6193 C CA . TYR B 1 253 ? -13.188 47.188 6.949 1 97.25 253 TYR B CA 1
ATOM 6194 C C . TYR B 1 253 ? -12.195 46.25 6.27 1 97.25 253 TYR B C 1
ATOM 6196 O O . TYR B 1 253 ? -11.047 46.125 6.699 1 97.25 253 TYR B O 1
ATOM 6204 N N . GLN B 1 254 ? -12.656 45.5 5.312 1 96.5 254 GLN B N 1
ATOM 6205 C CA . GLN B 1 254 ? -11.734 44.625 4.578 1 96.5 254 GLN B CA 1
ATOM 6206 C C . GLN B 1 254 ? -10.586 45.438 3.973 1 96.5 254 GLN B C 1
ATOM 6208 O O . GLN B 1 254 ? -9.438 45 3.996 1 96.5 254 GLN B O 1
ATOM 6213 N N . LYS B 1 255 ? -10.914 46.594 3.453 1 95.88 255 LYS B N 1
ATOM 6214 C CA . LYS B 1 255 ? -9.883 47.5 2.93 1 95.88 255 LYS B CA 1
ATOM 6215 C C . LYS B 1 255 ? -8.93 47.938 4.039 1 95.88 255 LYS B C 1
ATOM 6217 O O . LYS B 1 255 ? -7.719 48.031 3.826 1 95.88 255 LYS B O 1
ATOM 6222 N N . GLN B 1 256 ? -9.453 48.219 5.191 1 96.56 256 GLN B N 1
ATOM 6223 C CA . GLN B 1 256 ? -8.656 48.625 6.34 1 96.56 256 GLN B CA 1
ATOM 6224 C C . GLN B 1 256 ? -7.672 47.531 6.742 1 96.56 256 GLN B C 1
ATOM 6226 O O . GLN B 1 256 ? -6.559 47.812 7.188 1 96.56 256 GLN B O 1
ATOM 6231 N N . CYS B 1 257 ? -8.094 46.312 6.586 1 96.62 257 CYS B N 1
ATOM 6232 C CA . CYS B 1 257 ? -7.254 45.156 6.949 1 96.62 257 CYS B CA 1
ATOM 6233 C C . CYS B 1 257 ? -6.227 44.875 5.859 1 96.62 257 CYS B C 1
ATOM 6235 O O . CYS B 1 257 ? -5.402 43.969 6.004 1 96.62 257 CYS B O 1
ATOM 6237 N N . GLY B 1 258 ? -6.352 45.594 4.801 1 93.94 258 GLY B N 1
ATOM 6238 C CA . GLY B 1 258 ? -5.336 45.5 3.766 1 93.94 258 GLY B CA 1
ATOM 6239 C C . GLY B 1 258 ? -5.766 44.656 2.594 1 93.94 258 GLY B C 1
ATOM 6240 O O . GLY B 1 258 ? -4.949 44.312 1.732 1 93.94 258 GLY B O 1
ATOM 6241 N N . SER B 1 259 ? -7 44.25 2.555 1 92.81 259 SER B N 1
ATOM 6242 C CA . SER B 1 259 ? -7.453 43.469 1.415 1 92.81 259 SER B CA 1
ATOM 6243 C C . SER B 1 259 ? -7.645 44.344 0.179 1 92.81 259 SER B C 1
ATOM 6245 O O . SER B 1 259 ? -8.32 45.375 0.239 1 92.81 259 SER B O 1
ATOM 6247 N N . SER B 1 260 ? -7.102 43.938 -0.948 1 90.31 260 SER B N 1
ATOM 6248 C CA . SER B 1 260 ? -7.211 44.688 -2.191 1 90.31 260 SER B CA 1
ATOM 6249 C C . SER B 1 260 ? -8.531 44.406 -2.896 1 90.31 260 SER B C 1
ATOM 6251 O O . SER B 1 260 ? -8.938 45.125 -3.801 1 90.31 260 SER B O 1
ATOM 6253 N N . VAL B 1 261 ? -9.18 43.344 -2.529 1 89.88 261 VAL B N 1
ATOM 6254 C CA . VAL B 1 261 ? -10.477 42.969 -3.086 1 89.88 261 VAL B CA 1
ATOM 6255 C C . VAL B 1 261 ? -11.453 42.656 -1.955 1 89.88 261 VAL B C 1
ATOM 6257 O O . VAL B 1 261 ? -11.047 42.375 -0.828 1 89.88 261 VAL B O 1
ATOM 6260 N N . THR B 1 262 ? -12.688 42.812 -2.248 1 91.19 262 THR B N 1
ATOM 6261 C CA . THR B 1 262 ? -13.695 42.406 -1.271 1 91.19 262 THR B CA 1
ATOM 6262 C C . THR B 1 262 ? -13.961 40.906 -1.357 1 91.19 262 THR B C 1
ATOM 6264 O O . THR B 1 262 ? -14.453 40.406 -2.375 1 91.19 262 THR B O 1
ATOM 6267 N N . LEU B 1 263 ? -13.656 40.219 -0.336 1 91.56 263 LEU B N 1
ATOM 6268 C CA . LEU B 1 263 ? -13.828 38.781 -0.264 1 91.56 263 LEU B CA 1
ATOM 6269 C C . LEU B 1 263 ? -15.18 38.406 0.343 1 91.56 263 LEU B C 1
ATOM 6271 O O . LEU B 1 263 ? -15.734 39.188 1.126 1 91.56 263 LEU B O 1
ATOM 6275 N N . PRO B 1 264 ? -15.664 37.188 -0.147 1 90.31 264 PRO B N 1
ATOM 6276 C CA . PRO B 1 264 ? -16.797 36.688 0.625 1 90.31 264 PRO B CA 1
ATOM 6277 C C . PRO B 1 264 ? -16.5 36.562 2.119 1 90.31 264 PRO B C 1
ATOM 6279 O O . PRO B 1 264 ? -15.367 36.281 2.506 1 90.31 264 PRO B O 1
ATOM 6282 N N . ASN B 1 265 ? -17.531 36.812 3.01 1 92.5 265 ASN B N 1
ATOM 6283 C CA . ASN B 1 265 ? -17.344 36.875 4.457 1 92.5 265 ASN B CA 1
ATOM 6284 C C . ASN B 1 265 ? -16.562 35.656 4.98 1 92.5 265 ASN B C 1
ATOM 6286 O O . ASN B 1 265 ? -15.641 35.812 5.777 1 92.5 265 ASN B O 1
ATOM 6290 N N . ALA B 1 266 ? -16.938 34.5 4.52 1 91.44 266 ALA B N 1
ATOM 6291 C CA . ALA B 1 266 ? -16.297 33.281 5.016 1 91.44 266 ALA B CA 1
ATOM 6292 C C . ALA B 1 266 ? -14.812 33.25 4.645 1 91.44 266 ALA B C 1
ATOM 6294 O O . ALA B 1 266 ? -13.977 32.844 5.438 1 91.44 266 ALA B O 1
ATOM 6295 N N . GLU B 1 267 ? -14.477 33.688 3.5 1 91 267 GLU B N 1
ATOM 6296 C CA . GLU B 1 267 ? -13.094 33.75 3.039 1 91 267 GLU B CA 1
ATOM 6297 C C . GLU B 1 267 ? -12.297 34.781 3.812 1 91 267 GLU B C 1
ATOM 6299 O O . GLU B 1 267 ? -11.133 34.562 4.156 1 91 267 GLU B O 1
ATOM 6304 N N . PHE B 1 268 ? -12.938 35.906 3.986 1 93.44 268 PHE B N 1
ATOM 6305 C CA . PHE B 1 268 ? -12.281 36.969 4.766 1 93.44 268 PHE B CA 1
ATOM 6306 C C . PHE B 1 268 ? -11.969 36.469 6.176 1 93.44 268 PHE B C 1
ATOM 6308 O O . PHE B 1 268 ? -10.859 36.656 6.672 1 93.44 268 PHE B O 1
ATOM 6315 N N . MET B 1 269 ? -12.945 35.875 6.773 1 93.75 269 MET B N 1
ATOM 6316 C CA . MET B 1 269 ? -12.773 35.375 8.133 1 93.75 269 MET B CA 1
ATOM 6317 C C . MET B 1 269 ? -11.711 34.281 8.188 1 93.75 269 MET B C 1
ATOM 6319 O O . MET B 1 269 ? -10.984 34.156 9.172 1 93.75 269 MET B O 1
ATOM 6323 N N . TYR B 1 270 ? -11.641 33.469 7.164 1 91.75 270 TYR B N 1
ATOM 6324 C CA . TYR B 1 270 ? -10.586 32.469 7.055 1 91.75 270 TYR B CA 1
ATOM 6325 C C . TYR B 1 270 ? -9.211 33.125 7.055 1 91.75 270 TYR B C 1
ATOM 6327 O O . TYR B 1 270 ? -8.312 32.688 7.789 1 91.75 270 TYR B O 1
ATOM 6335 N N . VAL B 1 271 ? -9.039 34.094 6.258 1 90.25 271 VAL B N 1
ATOM 6336 C CA . VAL B 1 271 ? -7.75 34.781 6.137 1 90.25 271 VAL B CA 1
ATOM 6337 C C . VAL B 1 271 ? -7.379 35.438 7.465 1 90.25 271 VAL B C 1
ATOM 6339 O O . VAL B 1 271 ? -6.246 35.281 7.938 1 90.25 271 VAL B O 1
ATOM 6342 N N . VAL B 1 272 ? -8.336 36.094 8.078 1 92.06 272 VAL B N 1
ATOM 6343 C CA . VAL B 1 272 ? -8.094 36.781 9.344 1 92.06 272 VAL B CA 1
ATOM 6344 C C . VAL B 1 272 ? -7.66 35.781 10.406 1 92.06 272 VAL B C 1
ATOM 6346 O O . VAL B 1 272 ? -6.668 36 11.109 1 92.06 272 VAL B O 1
ATOM 6349 N N . SER B 1 273 ? -8.414 34.75 10.492 1 89.5 273 SER B N 1
ATOM 6350 C CA . SER B 1 273 ? -8.094 33.75 11.508 1 89.5 273 SER B CA 1
ATOM 6351 C C . SER B 1 273 ? -6.766 33.062 11.211 1 89.5 273 SER B C 1
ATOM 6353 O O . SER B 1 273 ? -6.008 32.75 12.125 1 89.5 273 SER B O 1
ATOM 6355 N N . THR B 1 274 ? -6.484 32.812 9.977 1 85.44 274 THR B N 1
ATOM 6356 C CA . THR B 1 274 ? -5.219 32.188 9.586 1 85.44 274 THR B CA 1
ATOM 6357 C C . THR B 1 274 ? -4.043 33.094 9.945 1 85.44 274 THR B C 1
ATOM 6359 O O . THR B 1 274 ? -3.01 32.625 10.422 1 85.44 274 THR B O 1
ATOM 6362 N N . ILE B 1 275 ? -4.176 34.344 9.727 1 85 275 ILE B N 1
ATOM 6363 C CA . ILE B 1 275 ? -3.135 35.312 10.07 1 85 275 ILE B CA 1
ATOM 6364 C C . ILE B 1 275 ? -2.936 35.344 11.586 1 85 275 ILE B C 1
ATOM 6366 O O . ILE B 1 275 ? -1.802 35.344 12.07 1 85 275 ILE B O 1
ATOM 6370 N N . LEU B 1 276 ? -4.043 35.344 12.281 1 85.56 276 LEU B N 1
ATOM 6371 C CA . LEU B 1 276 ? -3.975 35.438 13.734 1 85.56 276 LEU B CA 1
ATOM 6372 C C . LEU B 1 276 ? -3.352 34.156 14.32 1 85.56 276 LEU B C 1
ATOM 6374 O O . LEU B 1 276 ? -2.549 34.25 15.258 1 85.56 276 LEU B O 1
ATOM 6378 N N . PHE B 1 277 ? -3.717 33.031 13.734 1 78.75 277 PHE B N 1
ATOM 6379 C CA . PHE B 1 277 ? -3.328 31.781 14.375 1 78.75 277 PHE B CA 1
ATOM 6380 C C . PHE B 1 277 ? -2.119 31.156 13.68 1 78.75 277 PHE B C 1
ATOM 6382 O O . PHE B 1 277 ? -1.455 30.281 14.242 1 78.75 277 PHE B O 1
ATOM 6389 N N . GLY B 1 278 ? -1.992 31.359 12.469 1 69.75 278 GLY B N 1
ATOM 6390 C CA . GLY B 1 278 ? -0.843 30.859 11.742 1 69.75 278 GLY B CA 1
ATOM 6391 C C . GLY B 1 278 ? 0.48 31.375 12.266 1 69.75 278 GLY B C 1
ATOM 6392 O O . GLY B 1 278 ? 1.534 30.797 12 1 69.75 278 GLY B O 1
ATOM 6393 N N . ASN B 1 279 ? 0.366 32.5 12.93 1 53.34 279 ASN B N 1
ATOM 6394 C CA . ASN B 1 279 ? 1.573 33.094 13.492 1 53.34 279 ASN B CA 1
ATOM 6395 C C . ASN B 1 279 ? 1.877 32.531 14.875 1 53.34 279 ASN B C 1
ATOM 6397 O O . ASN B 1 279 ? 1.788 33.25 15.875 1 53.34 279 ASN B O 1
ATOM 6401 N N . MET B 1 280 ? 1.87 31.172 15.117 1 51.34 280 MET B N 1
ATOM 6402 C CA . MET B 1 280 ? 1.979 30.469 16.391 1 51.34 280 MET B CA 1
ATOM 6403 C C . MET B 1 280 ? 3.227 30.906 17.156 1 51.34 280 MET B C 1
ATOM 6405 O O . MET B 1 280 ? 3.344 30.656 18.359 1 51.34 280 MET B O 1
ATOM 6409 N N . ASP B 1 281 ? 4.359 31.156 16.547 1 46.03 281 ASP B N 1
ATOM 6410 C CA . ASP B 1 281 ? 5.609 31.359 17.281 1 46.03 281 ASP B CA 1
ATOM 6411 C C . ASP B 1 281 ? 5.414 32.312 18.453 1 46.03 281 ASP B C 1
ATOM 6413 O O . ASP B 1 281 ? 4.617 32.062 19.359 1 46.03 281 ASP B O 1
ATOM 6417 N N . SER B 1 282 ? 6.316 33.406 18.359 1 47.69 282 SER B N 1
ATOM 6418 C CA . SER B 1 282 ? 6.637 34.5 19.266 1 47.69 282 SER B CA 1
ATOM 6419 C C . SER B 1 282 ? 5.398 35.344 19.594 1 47.69 282 SER B C 1
ATOM 6421 O O . SER B 1 282 ? 5.41 36.156 20.531 1 47.69 282 SER B O 1
ATOM 6423 N N . ASN B 1 283 ? 4.172 34.625 19.234 1 62.06 283 ASN B N 1
ATOM 6424 C CA . ASN B 1 283 ? 3.217 35.688 18.984 1 62.06 283 ASN B CA 1
ATOM 6425 C C . ASN B 1 283 ? 1.964 35.531 19.844 1 62.06 283 ASN B C 1
ATOM 6427 O O . ASN B 1 283 ? 1.117 36.438 19.891 1 62.06 283 ASN B O 1
ATOM 6431 N N . TYR B 1 284 ? 2.078 34.344 20.672 1 73.62 284 TYR B N 1
ATOM 6432 C CA . TYR B 1 284 ? 0.839 34.281 21.438 1 73.62 284 TYR B CA 1
ATOM 6433 C C . TYR B 1 284 ? 0.776 35.375 22.469 1 73.62 284 TYR B C 1
ATOM 6435 O O . TYR B 1 284 ? -0.275 36 22.656 1 73.62 284 TYR B O 1
ATOM 6443 N N . ALA B 1 285 ? 2.006 35.562 22.938 1 76.5 285 ALA B N 1
ATOM 6444 C CA . ALA B 1 285 ? 2.068 36.594 23.953 1 76.5 285 ALA B CA 1
ATOM 6445 C C . ALA B 1 285 ? 1.738 37.969 23.359 1 76.5 285 ALA B C 1
ATOM 6447 O O . ALA B 1 285 ? 1.024 38.781 23.969 1 76.5 285 ALA B O 1
ATOM 6448 N N . THR B 1 286 ? 2.262 38.156 22.25 1 82.88 286 THR B N 1
ATOM 6449 C CA . THR B 1 286 ? 2.014 39.438 21.594 1 82.88 286 THR B CA 1
ATOM 6450 C C . THR B 1 286 ? 0.545 39.562 21.203 1 82.88 286 THR B C 1
ATOM 6452 O O . THR B 1 286 ? -0.058 40.625 21.375 1 82.88 286 THR B O 1
ATOM 6455 N N . LEU B 1 287 ? 0.029 38.531 20.688 1 87.06 287 LEU B N 1
ATOM 6456 C CA . LEU B 1 287 ? -1.38 38.5 20.312 1 87.06 287 LEU B CA 1
ATOM 6457 C C . LEU B 1 287 ? -2.271 38.781 21.516 1 87.06 287 LEU B C 1
ATOM 6459 O O . LEU B 1 287 ? -3.131 39.656 21.469 1 87.06 287 LEU B O 1
ATOM 6463 N N . CYS B 1 288 ? -2.008 38.094 22.547 1 88.69 288 CYS B N 1
ATOM 6464 C CA . CYS B 1 288 ? -2.832 38.219 23.75 1 88.69 288 CYS B CA 1
ATOM 6465 C C . CYS B 1 288 ? -2.68 39.594 24.375 1 88.69 288 CYS B C 1
ATOM 6467 O O . CYS B 1 288 ? -3.674 40.25 24.719 1 88.69 288 CYS B O 1
ATOM 6469 N N . SER B 1 289 ? -1.436 40 24.5 1 90.31 289 SER B N 1
ATOM 6470 C CA . SER B 1 289 ? -1.21 41.281 25.141 1 90.31 289 SER B CA 1
ATOM 6471 C C . SER B 1 289 ? -1.847 42.406 24.328 1 90.31 289 SER B C 1
ATOM 6473 O O . SER B 1 289 ? -2.387 43.344 24.906 1 90.31 289 SER B O 1
ATOM 6475 N N . THR B 1 290 ? -1.785 42.375 23.094 1 92.5 290 THR B N 1
ATOM 6476 C CA . THR B 1 290 ? -2.314 43.406 22.203 1 92.5 290 THR B CA 1
ATOM 6477 C C . THR B 1 290 ? -3.826 43.531 22.375 1 92.5 290 THR B C 1
ATOM 6479 O O . THR B 1 290 ? -4.348 44.625 22.547 1 92.5 290 THR B O 1
ATOM 6482 N N . PHE B 1 291 ? -4.523 42.469 22.406 1 93.94 291 PHE B N 1
ATOM 6483 C CA . PHE B 1 291 ? -5.977 42.562 22.328 1 93.94 291 PHE B CA 1
ATOM 6484 C C . PHE B 1 291 ? -6.594 42.625 23.719 1 93.94 291 PHE B C 1
ATOM 6486 O O . PHE B 1 291 ? -7.676 43.188 23.906 1 93.94 291 PHE B O 1
ATOM 6493 N N . GLU B 1 292 ? -5.906 42.062 24.688 1 94.56 292 GLU B N 1
ATOM 6494 C CA . GLU B 1 292 ? -6.371 42.219 26.062 1 94.56 292 GLU B CA 1
ATOM 6495 C C . GLU B 1 292 ? -6.348 43.688 26.469 1 94.56 292 GLU B C 1
ATOM 6497 O O . GLU B 1 292 ? -7.191 44.125 27.266 1 94.56 292 GLU B O 1
ATOM 6502 N N . LYS B 1 293 ? -5.441 44.406 25.953 1 95.38 293 LYS B N 1
ATOM 6503 C CA . LYS B 1 293 ? -5.297 45.844 26.281 1 95.38 293 LYS B CA 1
ATOM 6504 C C . LYS B 1 293 ? -6.504 46.625 25.812 1 95.38 293 LYS B C 1
ATOM 6506 O O . LYS B 1 293 ? -6.828 47.688 26.391 1 95.38 293 LYS B O 1
ATOM 6511 N N . VAL B 1 294 ? -7.145 46.188 24.797 1 95.88 294 VAL B N 1
ATOM 6512 C CA . VAL B 1 294 ? -8.219 47 24.234 1 95.88 294 VAL B CA 1
ATOM 6513 C C . VAL B 1 294 ? -9.555 46.281 24.406 1 95.88 294 VAL B C 1
ATOM 6515 O O . VAL B 1 294 ? -10.562 46.719 23.828 1 95.88 294 VAL B O 1
ATOM 6518 N N . LYS B 1 295 ? -9.602 45.219 25.188 1 95.38 295 LYS B N 1
ATOM 6519 C CA . LYS B 1 295 ? -10.773 44.375 25.297 1 95.38 295 LYS B CA 1
ATOM 6520 C C . LYS B 1 295 ? -11.992 45.156 25.766 1 95.38 295 LYS B C 1
ATOM 6522 O O . LYS B 1 295 ? -13.125 44.844 25.406 1 95.38 295 LYS B O 1
ATOM 6527 N N . ASP B 1 296 ? -11.781 46.25 26.578 1 95.69 296 ASP B N 1
ATOM 6528 C CA . ASP B 1 296 ? -12.875 47.031 27.172 1 95.69 296 ASP B CA 1
ATOM 6529 C C . ASP B 1 296 ? -13.148 48.281 26.375 1 95.69 296 ASP B C 1
ATOM 6531 O O . ASP B 1 296 ? -14.008 49.094 26.75 1 95.69 296 ASP B O 1
ATOM 6535 N N . LYS B 1 297 ? -12.453 48.5 25.344 1 96.69 297 LYS B N 1
ATOM 6536 C CA . LYS B 1 297 ? -12.672 49.688 24.5 1 96.69 297 LYS B CA 1
ATOM 6537 C C . LYS B 1 297 ? -13.852 49.469 23.562 1 96.69 297 LYS B C 1
ATOM 6539 O O . LYS B 1 297 ? -14.438 48.375 23.531 1 96.69 297 LYS B O 1
ATOM 6544 N N . ASP B 1 298 ? -14.242 50.531 22.875 1 95.56 298 ASP B N 1
ATOM 6545 C CA . ASP B 1 298 ? -15.367 50.438 21.953 1 95.56 298 ASP B CA 1
ATOM 6546 C C . ASP B 1 298 ? -15.016 49.562 20.734 1 95.56 298 ASP B C 1
ATOM 6548 O O . ASP B 1 298 ? -13.836 49.344 20.453 1 95.56 298 ASP B O 1
ATOM 6552 N N . ASN B 1 299 ? -16.016 49.219 19.984 1 94.75 299 ASN B N 1
ATOM 6553 C CA . ASN B 1 299 ? -15.844 48.281 18.859 1 94.75 299 ASN B CA 1
ATOM 6554 C C . ASN B 1 299 ? -14.938 48.906 17.781 1 94.75 299 ASN B C 1
ATOM 6556 O O . ASN B 1 299 ? -14.156 48.188 17.156 1 94.75 299 ASN B O 1
ATOM 6560 N N . THR B 1 300 ? -15.062 50.156 17.5 1 95.5 300 THR B N 1
ATOM 6561 C CA . THR B 1 300 ? -14.25 50.812 16.484 1 95.5 300 THR B CA 1
ATOM 6562 C C . THR B 1 300 ? -12.766 50.688 16.828 1 95.5 300 THR B C 1
ATOM 6564 O O . THR B 1 300 ? -11.953 50.344 15.961 1 95.5 300 THR B O 1
ATOM 6567 N N . THR B 1 301 ? -12.43 50.906 18.125 1 96.88 301 THR B N 1
ATOM 6568 C CA . THR B 1 301 ? -11.047 50.781 18.578 1 96.88 301 THR B CA 1
ATOM 6569 C C . THR B 1 301 ? -10.547 49.344 18.453 1 96.88 301 THR B C 1
ATOM 6571 O O . THR B 1 301 ? -9.414 49.125 18.031 1 96.88 301 THR B O 1
ATOM 6574 N N . ARG B 1 302 ? -11.391 48.469 18.844 1 97 302 ARG B N 1
ATOM 6575 C CA . ARG B 1 302 ? -11.031 47.062 18.781 1 97 302 ARG B CA 1
ATOM 6576 C C . ARG B 1 302 ? -10.789 46.625 17.344 1 97 302 ARG B C 1
ATOM 6578 O O . ARG B 1 302 ? -9.797 45.969 17.047 1 97 302 ARG B O 1
ATOM 6585 N N . LEU B 1 303 ? -11.664 47 16.438 1 97.44 303 LEU B N 1
ATOM 6586 C CA . LEU B 1 303 ? -11.555 46.656 15.023 1 97.44 303 LEU B CA 1
ATOM 6587 C C . LEU B 1 303 ? -10.328 47.312 14.391 1 97.44 303 LEU B C 1
ATOM 6589 O O . LEU B 1 303 ? -9.625 46.688 13.602 1 97.44 303 LEU B O 1
ATOM 6593 N N . ASP B 1 304 ? -10.062 48.562 14.773 1 97.44 304 ASP B N 1
ATOM 6594 C CA . ASP B 1 304 ? -8.891 49.281 14.266 1 97.44 304 ASP B CA 1
ATOM 6595 C C . ASP B 1 304 ? -7.602 48.562 14.711 1 97.44 304 ASP B C 1
ATOM 6597 O O . ASP B 1 304 ? -6.652 48.469 13.93 1 97.44 304 ASP B O 1
ATOM 6601 N N . THR B 1 305 ? -7.613 48.156 15.953 1 97.12 305 THR B N 1
ATOM 6602 C CA . THR B 1 305 ? -6.445 47.469 16.484 1 97.12 305 THR B CA 1
ATOM 6603 C C . THR B 1 305 ? -6.18 46.188 15.719 1 97.12 305 THR B C 1
ATOM 6605 O O . THR B 1 305 ? -5.031 45.844 15.398 1 97.12 305 THR B O 1
ATOM 6608 N N . LEU B 1 306 ? -7.266 45.438 15.461 1 96.5 306 LEU B N 1
ATOM 6609 C CA . LEU B 1 306 ? -7.117 44.219 14.703 1 96.5 306 LEU B CA 1
ATOM 6610 C C . LEU B 1 306 ? -6.598 44.5 13.297 1 96.5 306 LEU B C 1
ATOM 6612 O O . LEU B 1 306 ? -5.699 43.812 12.812 1 96.5 306 LEU B O 1
ATOM 6616 N N . ALA B 1 307 ? -7.152 45.438 12.633 1 97 307 ALA B N 1
ATOM 6617 C CA . ALA B 1 307 ? -6.715 45.781 11.281 1 97 307 ALA B CA 1
ATOM 6618 C C . ALA B 1 307 ? -5.23 46.156 11.258 1 97 307 ALA B C 1
ATOM 6620 O O . ALA B 1 307 ? -4.492 45.719 10.375 1 97 307 ALA B O 1
ATOM 6621 N N . LYS B 1 308 ? -4.812 46.938 12.219 1 95.62 308 LYS B N 1
ATOM 6622 C CA . LYS B 1 308 ? -3.408 47.344 12.32 1 95.62 308 LYS B CA 1
ATOM 6623 C C . LYS B 1 308 ? -2.516 46.125 12.57 1 95.62 308 LYS B C 1
ATOM 6625 O O . LYS B 1 308 ? -1.402 46.031 12.047 1 95.62 308 LYS B O 1
ATOM 6630 N N . PHE B 1 309 ? -3.029 45.312 13.43 1 92.94 309 PHE B N 1
ATOM 6631 C CA . PHE B 1 309 ? -2.291 44.094 13.734 1 92.94 309 PHE B CA 1
ATOM 6632 C C . PHE B 1 309 ? -2.092 43.25 12.477 1 92.94 309 PHE B C 1
ATOM 6634 O O . PHE B 1 309 ? -0.99 42.75 12.219 1 92.94 309 PHE B O 1
ATOM 6641 N N . ILE B 1 310 ? -3.113 43.062 11.672 1 93.25 310 ILE B N 1
ATOM 6642 C CA . ILE B 1 310 ? -3.088 42.25 10.445 1 93.25 310 ILE B CA 1
ATOM 6643 C C . ILE B 1 310 ? -2.125 42.906 9.445 1 93.25 310 ILE B C 1
ATOM 6645 O O . ILE B 1 310 ? -1.297 42.188 8.844 1 93.25 310 ILE B O 1
ATOM 6649 N N . VAL B 1 311 ? -2.178 44.125 9.297 1 93.62 311 VAL B N 1
ATOM 6650 C CA . VAL B 1 311 ? -1.313 44.844 8.367 1 93.62 311 VAL B CA 1
ATOM 6651 C C . VAL B 1 311 ? 0.143 44.719 8.805 1 93.62 311 VAL B C 1
ATOM 6653 O O . VAL B 1 311 ? 1.035 44.531 7.977 1 93.62 311 VAL B O 1
ATOM 6656 N N . ALA B 1 312 ? 0.391 44.812 10.086 1 89.81 312 ALA B N 1
ATOM 6657 C CA . ALA B 1 312 ? 1.748 44.688 10.617 1 89.81 312 ALA B CA 1
ATOM 6658 C C . ALA B 1 312 ? 2.338 43.312 10.32 1 89.81 312 ALA B C 1
ATOM 6660 O O . ALA B 1 312 ? 3.516 43.219 9.969 1 89.81 312 ALA B O 1
ATOM 6661 N N . ILE B 1 313 ? 1.517 42.344 10.516 1 85.81 313 ILE B N 1
ATOM 6662 C CA . ILE B 1 313 ? 1.976 41 10.25 1 85.81 313 ILE B CA 1
ATOM 6663 C C . ILE B 1 313 ? 2.273 40.844 8.758 1 85.81 313 ILE B C 1
ATOM 6665 O O . ILE B 1 313 ? 3.297 40.25 8.383 1 85.81 313 ILE B O 1
ATOM 6669 N N . ASN B 1 314 ? 1.372 41.312 7.965 1 85.88 314 ASN B N 1
ATOM 6670 C CA . ASN B 1 314 ? 1.564 41.219 6.523 1 85.88 314 ASN B CA 1
ATOM 6671 C C . ASN B 1 314 ? 2.822 41.969 6.082 1 85.88 314 ASN B C 1
ATOM 6673 O O . ASN B 1 314 ? 3.566 41.469 5.227 1 85.88 314 ASN B O 1
ATOM 6677 N N . ASP B 1 315 ? 3.049 43.094 6.688 1 87.38 315 ASP B N 1
ATOM 6678 C CA . ASP B 1 315 ? 4.25 43.875 6.383 1 87.38 315 ASP B CA 1
ATOM 6679 C C . ASP B 1 315 ? 5.508 43.125 6.82 1 87.38 315 ASP B C 1
ATOM 6681 O O . ASP B 1 315 ? 6.496 43.062 6.086 1 87.38 315 ASP B O 1
ATOM 6685 N N . GLU B 1 316 ? 5.391 42.656 8.008 1 80.5 316 GLU B N 1
ATOM 6686 C CA . GLU B 1 316 ? 6.523 41.906 8.547 1 80.5 316 GLU B CA 1
ATOM 6687 C C . GLU B 1 316 ? 6.875 40.719 7.652 1 80.5 316 GLU B C 1
ATOM 6689 O O . GLU B 1 316 ? 8.055 40.406 7.477 1 80.5 316 GLU B O 1
ATOM 6694 N N . TRP B 1 317 ? 5.879 40.219 7.121 1 75.81 317 TRP B N 1
ATOM 6695 C CA . TRP B 1 317 ? 6.098 39 6.344 1 75.81 317 TRP B CA 1
ATOM 6696 C C . TRP B 1 317 ? 6.152 39.312 4.852 1 75.81 317 TRP B C 1
ATOM 6698 O O . TRP B 1 317 ? 6.332 38.406 4.031 1 75.81 317 TRP B O 1
ATOM 6708 N N . ASN B 1 318 ? 6.035 40.5 4.508 1 83.06 318 ASN B N 1
ATOM 6709 C CA . ASN B 1 318 ? 5.992 40.938 3.115 1 83.06 318 ASN B CA 1
ATOM 6710 C C . ASN B 1 318 ? 4.941 40.156 2.322 1 83.06 318 ASN B C 1
ATOM 6712 O O . ASN B 1 318 ? 5.246 39.594 1.276 1 83.06 318 ASN B O 1
ATOM 6716 N N . MET B 1 319 ? 3.773 40.094 2.896 1 81 319 MET B N 1
ATOM 6717 C CA . MET B 1 319 ? 2.641 39.406 2.291 1 81 319 MET B CA 1
ATOM 6718 C C . MET B 1 319 ? 1.459 40.344 2.107 1 81 319 MET B C 1
ATOM 6720 O O . MET B 1 319 ? 1.296 41.281 2.875 1 81 319 MET B O 1
ATOM 6724 N N . GLU B 1 320 ? 0.751 40 1.069 1 83.69 320 GLU B N 1
ATOM 6725 C CA . GLU B 1 320 ? -0.543 40.656 0.917 1 83.69 320 GLU B CA 1
ATOM 6726 C C . GLU B 1 320 ? -1.644 39.875 1.636 1 83.69 320 GLU B C 1
ATOM 6728 O O . GLU B 1 320 ? -1.514 38.688 1.866 1 83.69 320 GLU B O 1
ATOM 6733 N N . PHE B 1 321 ? -2.684 40.594 1.927 1 86.69 321 PHE B N 1
ATOM 6734 C CA . PHE B 1 321 ? -3.801 39.969 2.635 1 86.69 321 PHE B CA 1
ATOM 6735 C C . PHE B 1 321 ? -4.312 38.75 1.886 1 86.69 321 PHE B C 1
ATOM 6737 O O . PHE B 1 321 ? -4.578 37.719 2.494 1 86.69 321 PHE B O 1
ATOM 6744 N N . THR B 1 322 ? -4.402 38.812 0.583 1 81 322 THR B N 1
ATOM 6745 C CA . THR B 1 322 ? -5.016 37.781 -0.239 1 81 322 THR B CA 1
ATOM 6746 C C . THR B 1 322 ? -4.07 36.594 -0.416 1 81 322 THR B C 1
ATOM 6748 O O . THR B 1 322 ? -4.488 35.531 -0.85 1 81 322 THR B O 1
ATOM 6751 N N . ASP B 1 323 ? -2.838 36.75 0.012 1 76.19 323 ASP B N 1
ATOM 6752 C CA . ASP B 1 323 ? -1.883 35.656 -0.064 1 76.19 323 ASP B CA 1
ATOM 6753 C C . ASP B 1 323 ? -2.264 34.531 0.895 1 76.19 323 ASP B C 1
ATOM 6755 O O . ASP B 1 323 ? -1.881 33.375 0.689 1 76.19 323 ASP B O 1
ATOM 6759 N N . TRP B 1 324 ? -3.064 34.906 1.844 1 75.94 324 TRP B N 1
ATOM 6760 C CA . TRP B 1 324 ? -3.455 33.938 2.867 1 75.94 324 TRP B CA 1
ATOM 6761 C C . TRP B 1 324 ? -4.707 33.188 2.447 1 75.94 324 TRP B C 1
ATOM 6763 O O . TRP B 1 324 ? -5.113 32.219 3.115 1 75.94 324 TRP B O 1
ATOM 6773 N N . ASP B 1 325 ? -5.285 33.688 1.406 1 74.12 325 ASP B N 1
ATOM 6774 C CA . ASP B 1 325 ? -6.527 33.094 0.942 1 74.12 325 ASP B CA 1
ATOM 6775 C C . ASP B 1 325 ? -6.242 31.891 0.034 1 74.12 325 ASP B C 1
ATOM 6777 O O . ASP B 1 325 ? -5.965 32.062 -1.155 1 74.12 325 ASP B O 1
ATOM 6781 N N . PHE B 1 326 ? -6.426 30.734 0.56 1 65.62 326 PHE B N 1
ATOM 6782 C CA . PHE B 1 326 ? -6.129 29.516 -0.199 1 65.62 326 PHE B CA 1
ATOM 6783 C C . PHE B 1 326 ? -7.16 29.297 -1.3 1 65.62 326 PHE B C 1
ATOM 6785 O O . PHE B 1 326 ? -6.887 28.625 -2.293 1 65.62 326 PHE B O 1
ATOM 6792 N N . ALA B 1 327 ? -8.375 29.875 -1.065 1 60.28 327 ALA B N 1
ATOM 6793 C CA . ALA B 1 327 ? -9.43 29.719 -2.064 1 60.28 327 ALA B CA 1
ATOM 6794 C C . ALA B 1 327 ? -9.094 30.484 -3.336 1 60.28 327 ALA B C 1
ATOM 6796 O O . ALA B 1 327 ? -9.68 30.234 -4.395 1 60.28 327 ALA B O 1
ATOM 6797 N N . LEU B 1 328 ? -8.203 31.344 -3.154 1 58.09 328 LEU B N 1
ATOM 6798 C CA . LEU B 1 328 ? -7.871 32.156 -4.309 1 58.09 328 LEU B CA 1
ATOM 6799 C C . LEU B 1 328 ? -6.727 31.547 -5.109 1 58.09 328 LEU B C 1
ATOM 6801 O O . LEU B 1 328 ? -6.438 31.984 -6.227 1 58.09 328 LEU B O 1
ATOM 6805 N N . ASP B 1 329 ? -6.141 30.594 -4.527 1 60.84 329 ASP B N 1
ATOM 6806 C CA . ASP B 1 329 ? -5.023 29.969 -5.23 1 60.84 329 ASP B CA 1
ATOM 6807 C C . ASP B 1 329 ? -5.52 29.062 -6.348 1 60.84 329 ASP B C 1
ATOM 6809 O O . ASP B 1 329 ? -5.312 27.844 -6.301 1 60.84 329 ASP B O 1
ATOM 6813 N N . THR B 1 330 ? -6.391 29.672 -7.27 1 55.47 330 THR B N 1
ATOM 6814 C CA . THR B 1 330 ? -7.012 28.875 -8.32 1 55.47 330 THR B CA 1
ATOM 6815 C C . THR B 1 330 ? -6.039 28.641 -9.469 1 55.47 330 THR B C 1
ATOM 6817 O O . THR B 1 330 ? -6.316 27.859 -10.375 1 55.47 330 THR B O 1
ATOM 6820 N N . GLY B 1 331 ? -4.934 29.375 -9.422 1 54.38 331 GLY B N 1
ATOM 6821 C CA . GLY B 1 331 ? -4.125 29.312 -10.625 1 54.38 331 GLY B CA 1
ATOM 6822 C C . GLY B 1 331 ? -3.107 28.188 -10.609 1 54.38 331 GLY B C 1
ATOM 6823 O O . GLY B 1 331 ? -2.645 27.781 -9.539 1 54.38 331 GLY B O 1
ATOM 6824 N N . GLY B 1 332 ? -3.236 27.125 -11.453 1 55.34 332 GLY B N 1
ATOM 6825 C CA . GLY B 1 332 ? -2.486 25.953 -11.898 1 55.34 332 GLY B CA 1
ATOM 6826 C C . GLY B 1 332 ? -1.042 26.266 -12.242 1 55.34 332 GLY B C 1
ATOM 6827 O O . GLY B 1 332 ? -0.329 25.422 -12.781 1 55.34 332 GLY B O 1
ATOM 6828 N N . ASN B 1 333 ? -0.686 27.531 -12.109 1 48.88 333 ASN B N 1
ATOM 6829 C CA . ASN B 1 333 ? 0.638 27.797 -12.664 1 48.88 333 ASN B CA 1
ATOM 6830 C C . ASN B 1 333 ? 1.721 27.719 -11.594 1 48.88 333 ASN B C 1
ATOM 6832 O O . ASN B 1 333 ? 1.502 28.125 -10.453 1 48.88 333 ASN B O 1
ATOM 6836 N N . MET B 1 334 ? 2.627 26.797 -11.836 1 50.44 334 MET B N 1
ATOM 6837 C CA . MET B 1 334 ? 3.863 26.703 -11.07 1 50.44 334 MET B CA 1
ATOM 6838 C C . MET B 1 334 ? 4.551 28.062 -10.977 1 50.44 334 MET B C 1
ATOM 6840 O O . MET B 1 334 ? 4.664 28.766 -11.977 1 50.44 334 MET B O 1
ATOM 6844 N N . SER B 1 335 ? 4.465 28.734 -9.875 1 45.81 335 SER B N 1
ATOM 6845 C CA . SER B 1 335 ? 5.305 29.922 -9.742 1 45.81 335 SER B CA 1
ATOM 6846 C C . SER B 1 335 ? 6.746 29.547 -9.414 1 45.81 335 SER B C 1
ATOM 6848 O O . SER B 1 335 ? 7.051 28.359 -9.203 1 45.81 335 SER B O 1
ATOM 6850 N N . ASP B 1 336 ? 7.73 30.453 -9.711 1 43.59 336 ASP B N 1
ATOM 6851 C CA . ASP B 1 336 ? 9.141 30.266 -9.391 1 43.59 336 ASP B CA 1
ATOM 6852 C C . ASP B 1 336 ? 9.312 29.719 -7.973 1 43.59 336 ASP B C 1
ATOM 6854 O O . ASP B 1 336 ? 10.328 29.094 -7.664 1 43.59 336 ASP B O 1
ATOM 6858 N N . THR B 1 337 ? 8.336 30 -7.184 1 46.03 337 THR B N 1
ATOM 6859 C CA . THR B 1 337 ? 8.523 29.609 -5.789 1 46.03 337 THR B CA 1
ATOM 6860 C C . THR B 1 337 ? 7.805 28.297 -5.492 1 46.03 337 THR B C 1
ATOM 6862 O O . THR B 1 337 ? 7.711 27.875 -4.336 1 46.03 337 THR B O 1
ATOM 6865 N N . GLY B 1 338 ? 7.375 27.734 -6.566 1 54.12 338 GLY B N 1
ATOM 6866 C CA . GLY B 1 338 ? 6.723 26.438 -6.375 1 54.12 338 GLY B CA 1
ATOM 6867 C C . GLY B 1 338 ? 5.211 26.531 -6.414 1 54.12 338 GLY B C 1
ATOM 6868 O O . GLY B 1 338 ? 4.652 27.531 -6.879 1 54.12 338 GLY B O 1
ATOM 6869 N N . ALA B 1 339 ? 4.461 25.469 -6.328 1 57.59 339 ALA B N 1
ATOM 6870 C CA . ALA B 1 339 ? 3.016 25.344 -6.496 1 57.59 339 ALA B CA 1
ATOM 6871 C C . ALA B 1 339 ? 2.275 25.797 -5.242 1 57.59 339 ALA B C 1
ATOM 6873 O O . ALA B 1 339 ? 1.071 25.562 -5.105 1 57.59 339 ALA B O 1
ATOM 6874 N N . GLY B 1 340 ? 3.066 26.625 -4.316 1 63.44 340 GLY B N 1
ATOM 6875 C CA . GLY B 1 340 ? 2.41 27.078 -3.102 1 63.44 340 GLY B CA 1
ATOM 6876 C C . GLY B 1 340 ? 1.754 25.953 -2.322 1 63.44 340 GLY B C 1
ATOM 6877 O O . GLY B 1 340 ? 2.344 24.891 -2.15 1 63.44 340 GLY B O 1
ATOM 6878 N N . PHE B 1 341 ? 0.525 26.234 -1.813 1 72.44 341 PHE B N 1
ATOM 6879 C CA . PHE B 1 341 ? -0.156 25.297 -0.934 1 72.44 341 PHE B CA 1
ATOM 6880 C C . PHE B 1 341 ? -1.147 24.438 -1.717 1 72.44 341 PHE B C 1
ATOM 6882 O O . PHE B 1 341 ? -1.874 23.625 -1.135 1 72.44 341 PHE B O 1
ATOM 6889 N N . ARG B 1 342 ? -1.09 24.672 -2.941 1 82.06 342 ARG B N 1
ATOM 6890 C CA . ARG B 1 342 ? -2.098 23.984 -3.74 1 82.06 342 ARG B CA 1
ATOM 6891 C C . ARG B 1 342 ? -1.97 22.469 -3.598 1 82.06 342 ARG B C 1
ATOM 6893 O O . ARG B 1 342 ? -2.967 21.766 -3.395 1 82.06 342 ARG B O 1
ATOM 6900 N N . PRO B 1 343 ? -0.661 21.922 -3.619 1 85.81 343 PRO B N 1
ATOM 6901 C CA . PRO B 1 343 ? -0.562 20.469 -3.422 1 85.81 343 PRO B CA 1
ATOM 6902 C C . PRO B 1 343 ? -1.052 20.031 -2.045 1 85.81 343 PRO B C 1
ATOM 6904 O O . PRO B 1 343 ? -1.754 19.031 -1.93 1 85.81 343 PRO B O 1
ATOM 6907 N N . THR B 1 344 ? -0.739 20.812 -1.118 1 85 344 THR B N 1
ATOM 6908 C CA . THR B 1 344 ? -1.174 20.5 0.236 1 85 344 THR B CA 1
ATOM 6909 C C . THR B 1 344 ? -2.697 20.5 0.33 1 85 344 THR B C 1
ATOM 6911 O O . THR B 1 344 ? -3.285 19.609 0.949 1 85 344 THR B O 1
ATOM 6914 N N . TYR B 1 345 ? -3.291 21.5 -0.269 1 86.88 345 TYR B N 1
ATOM 6915 C CA . TYR B 1 345 ? -4.75 21.562 -0.228 1 86.88 345 TYR B CA 1
ATOM 6916 C C . TYR B 1 345 ? -5.371 20.422 -1.026 1 86.88 345 TYR B C 1
ATOM 6918 O O . TYR B 1 345 ? -6.441 19.922 -0.673 1 86.88 345 TYR B O 1
ATOM 6926 N N . TYR B 1 346 ? -4.672 20.109 -2.084 1 90.56 346 TYR B N 1
ATOM 6927 C CA . TYR B 1 346 ? -5.168 18.969 -2.84 1 90.56 346 TYR B CA 1
ATOM 6928 C C . TYR B 1 346 ? -5.223 17.719 -1.967 1 90.56 346 TYR B C 1
ATOM 6930 O O . TYR B 1 346 ? -6.211 16.984 -1.988 1 90.56 346 TYR B O 1
ATOM 6938 N N . LEU B 1 347 ? -4.172 17.5 -1.261 1 92.75 347 LEU B N 1
ATOM 6939 C CA . LEU B 1 347 ? -4.113 16.328 -0.386 1 92.75 347 LEU B CA 1
ATOM 6940 C C . LEU B 1 347 ? -5.184 16.422 0.697 1 92.75 347 LEU B C 1
ATOM 6942 O O . LEU B 1 347 ? -5.789 15.398 1.056 1 92.75 347 LEU B O 1
ATOM 6946 N N . LYS B 1 348 ? -5.418 17.578 1.245 1 93.19 348 LYS B N 1
ATOM 6947 C CA . LYS B 1 348 ? -6.477 17.766 2.236 1 93.19 348 LYS B CA 1
ATOM 6948 C C . LYS B 1 348 ? -7.848 17.469 1.642 1 93.19 348 LYS B C 1
ATOM 6950 O O . LYS B 1 348 ? -8.672 16.797 2.271 1 93.19 348 LYS B O 1
ATOM 6955 N N . CYS B 1 349 ? -8.086 17.953 0.444 1 93.25 349 CYS B N 1
ATOM 6956 C CA . CYS B 1 349 ? -9.383 17.844 -0.207 1 93.25 349 CYS B CA 1
ATOM 6957 C C . CYS B 1 349 ? -9.648 16.406 -0.646 1 93.25 349 CYS B C 1
ATOM 6959 O O . CYS B 1 349 ? -10.805 16 -0.805 1 93.25 349 CYS B O 1
ATOM 6961 N N . THR B 1 350 ? -8.586 15.617 -0.779 1 94.44 350 THR B N 1
ATOM 6962 C CA . THR B 1 350 ? -8.812 14.305 -1.37 1 94.44 350 THR B CA 1
ATOM 6963 C C . THR B 1 350 ? -8.625 13.203 -0.326 1 94.44 350 THR B C 1
ATOM 6965 O O . THR B 1 350 ? -9.281 12.164 -0.391 1 94.44 350 THR B O 1
ATOM 6968 N N . GLN B 1 351 ? -7.684 13.453 0.634 1 95.31 351 GLN B N 1
ATOM 6969 C CA . GLN B 1 351 ? -7.344 12.305 1.472 1 95.31 351 GLN B CA 1
ATOM 6970 C C . GLN B 1 351 ? -7.371 12.68 2.951 1 95.31 351 GLN B C 1
ATOM 6972 O O . GLN B 1 351 ? -7.859 11.914 3.781 1 95.31 351 GLN B O 1
ATOM 6977 N N . LEU B 1 352 ? -7 13.867 3.367 1 96.31 352 LEU B N 1
ATOM 6978 C CA . LEU B 1 352 ? -6.664 14.102 4.77 1 96.31 352 LEU B CA 1
ATOM 6979 C C . LEU B 1 352 ? -7.793 14.836 5.48 1 96.31 352 LEU B C 1
ATOM 6981 O O . LEU B 1 352 ? -8.023 14.625 6.676 1 96.31 352 LEU B O 1
ATOM 6985 N N . GLY B 1 353 ? -8.453 15.742 4.734 1 96.44 353 GLY B N 1
ATOM 6986 C CA . GLY B 1 353 ? -9.305 16.672 5.457 1 96.44 353 GLY B CA 1
ATOM 6987 C C . GLY B 1 353 ? -8.539 17.594 6.395 1 96.44 353 GLY B C 1
ATOM 6988 O O . GLY B 1 353 ? -7.707 18.375 5.957 1 96.44 353 GLY B O 1
ATOM 6989 N N . GLN B 1 354 ? -8.734 17.375 7.656 1 95.88 354 GLN B N 1
ATOM 6990 C CA . GLN B 1 354 ? -8.062 18.188 8.672 1 95.88 354 GLN B CA 1
ATOM 6991 C C . GLN B 1 354 ? -8.43 19.672 8.531 1 95.88 354 GLN B C 1
ATOM 6993 O O . GLN B 1 354 ? -7.57 20.547 8.656 1 95.88 354 GLN B O 1
ATOM 6998 N N . PHE B 1 355 ? -9.68 19.859 8.164 1 94.62 355 PHE B N 1
ATOM 6999 C CA . PHE B 1 355 ? -10.203 21.219 8.078 1 94.62 355 PHE B CA 1
ATOM 7000 C C . PHE B 1 355 ? -10.391 21.812 9.469 1 94.62 355 PHE B C 1
ATOM 7002 O O . PHE B 1 355 ? -11.133 21.266 10.289 1 94.62 355 PHE B O 1
ATOM 7009 N N . GLU B 1 356 ? -9.68 22.859 9.703 1 93.56 356 GLU B N 1
ATOM 7010 C CA . GLU B 1 356 ? -9.781 23.5 11.008 1 93.56 356 GLU B CA 1
ATOM 7011 C C . GLU B 1 356 ? -11.148 24.156 11.203 1 93.56 356 GLU B C 1
ATOM 7013 O O . GLU B 1 356 ? -11.359 25.297 10.789 1 93.56 356 GLU B O 1
ATOM 7018 N N . THR B 1 357 ? -12.078 23.469 11.898 1 95.25 357 THR B N 1
ATOM 7019 C CA . THR B 1 357 ? -13.453 23.906 12.094 1 95.25 357 THR B CA 1
ATOM 7020 C C . THR B 1 357 ? -13.672 24.375 13.531 1 95.25 357 THR B C 1
ATOM 7022 O O . THR B 1 357 ? -12.844 24.109 14.406 1 95.25 357 THR B O 1
ATOM 7025 N N . PRO B 1 358 ? -14.781 25.125 13.742 1 95.06 358 PRO B N 1
ATOM 7026 C CA . PRO B 1 358 ? -15.062 25.609 15.094 1 95.06 358 PRO B CA 1
ATOM 7027 C C . PRO B 1 358 ? -15.344 24.484 16.078 1 95.06 358 PRO B C 1
ATOM 7029 O O . PRO B 1 358 ? -15.891 23.438 15.703 1 95.06 358 PRO B O 1
ATOM 7032 N N . ALA B 1 359 ? -14.961 24.797 17.328 1 93.12 359 ALA B N 1
ATOM 7033 C CA . ALA B 1 359 ? -15.281 23.859 18.406 1 93.12 359 ALA B CA 1
ATOM 7034 C C . ALA B 1 359 ? -16.781 23.531 18.422 1 93.12 359 ALA B C 1
ATOM 7036 O O . ALA B 1 359 ? -17.609 24.391 18.141 1 93.12 359 ALA B O 1
ATOM 7037 N N . LYS B 1 360 ? -17.094 22.328 18.766 1 87.44 360 LYS B N 1
ATOM 7038 C CA . LYS B 1 360 ? -18.469 21.859 18.734 1 87.44 360 LYS B CA 1
ATOM 7039 C C . LYS B 1 360 ? -19.25 22.375 19.938 1 87.44 360 LYS B C 1
ATOM 7041 O O . LYS B 1 360 ? -20.484 22.484 19.891 1 87.44 360 LYS B O 1
ATOM 7046 N N . SER B 1 361 ? -18.562 22.609 20.969 1 86.44 361 SER B N 1
ATOM 7047 C CA . SER B 1 361 ? -19.203 23.125 22.172 1 86.44 361 SER B CA 1
ATOM 7048 C C . SER B 1 361 ? -18.453 24.328 22.734 1 86.44 361 SER B C 1
ATOM 7050 O O . SER B 1 361 ? -17.25 24.469 22.516 1 86.44 361 SER B O 1
ATOM 7052 N N . GLY B 1 362 ? -19.219 25.172 23.422 1 88.56 362 GLY B N 1
ATOM 7053 C CA . GLY B 1 362 ? -18.594 26.375 23.938 1 88.56 362 GLY B CA 1
ATOM 7054 C C . GLY B 1 362 ? -18.344 27.422 22.875 1 88.56 362 GLY B C 1
ATOM 7055 O O . GLY B 1 362 ? -18.938 27.375 21.797 1 88.56 362 GLY B O 1
ATOM 7056 N N . TYR B 1 363 ? -17.5 28.422 23.281 1 91.12 363 TYR B N 1
ATOM 7057 C CA . TYR B 1 363 ? -17.141 29.406 22.266 1 91.12 363 TYR B CA 1
ATOM 7058 C C . TYR B 1 363 ? -15.992 28.906 21.391 1 91.12 363 TYR B C 1
ATOM 7060 O O . TYR B 1 363 ? -15.305 27.938 21.75 1 91.12 363 TYR B O 1
ATOM 7068 N N . SER B 1 364 ? -15.891 29.484 20.234 1 94.19 364 SER B N 1
ATOM 7069 C CA . SER B 1 364 ? -14.883 29.047 19.281 1 94.19 364 SER B CA 1
ATOM 7070 C C . SER B 1 364 ? -13.984 30.219 18.859 1 94.19 364 SER B C 1
ATOM 7072 O O . SER B 1 364 ? -14.461 31.344 18.703 1 94.19 364 SER B O 1
ATOM 7074 N N . LEU B 1 365 ? -12.672 29.922 18.766 1 92.31 365 LEU B N 1
ATOM 7075 C CA . LEU B 1 365 ? -11.734 30.875 18.172 1 92.31 365 LEU B CA 1
ATOM 7076 C C . LEU B 1 365 ? -11.805 30.828 16.641 1 92.31 365 LEU B C 1
ATOM 7078 O O . LEU B 1 365 ? -11.594 31.844 15.977 1 92.31 365 LEU B O 1
ATOM 7082 N N . VAL B 1 366 ? -12.016 29.641 16.141 1 93.31 366 VAL B N 1
ATOM 7083 C CA . VAL B 1 366 ? -12.219 29.484 14.711 1 93.31 366 VAL B CA 1
ATOM 7084 C C . VAL B 1 366 ? -13.578 30.062 14.312 1 93.31 366 VAL B C 1
ATOM 7086 O O . VAL B 1 366 ? -14.602 29.734 14.914 1 93.31 366 VAL B O 1
ATOM 7089 N N . PRO B 1 367 ? -13.531 30.984 13.32 1 93.44 367 PRO B N 1
ATOM 7090 C CA . PRO B 1 367 ? -14.797 31.594 12.906 1 93.44 367 PRO B CA 1
ATOM 7091 C C . PRO B 1 367 ? -15.859 30.562 12.531 1 93.44 367 PRO B C 1
ATOM 7093 O O . PRO B 1 367 ? -15.539 29.547 11.914 1 93.44 367 PRO B O 1
ATOM 7096 N N . ALA B 1 368 ? -17.125 30.891 12.805 1 91.88 368 ALA B N 1
ATOM 7097 C CA . ALA B 1 368 ? -18.25 30 12.578 1 91.88 368 ALA B CA 1
ATOM 7098 C C . ALA B 1 368 ? -18.438 29.703 11.094 1 91.88 368 ALA B C 1
ATOM 7100 O O . ALA B 1 368 ? -19.016 28.688 10.727 1 91.88 368 ALA B O 1
ATOM 7101 N N . GLU B 1 369 ? -17.875 30.562 10.258 1 90.5 369 GLU B N 1
ATOM 7102 C CA . GLU B 1 369 ? -18.016 30.438 8.812 1 90.5 369 GLU B CA 1
ATOM 7103 C C . GLU B 1 369 ? -17.172 29.297 8.273 1 90.5 369 GLU B C 1
ATOM 7105 O O . GLU B 1 369 ? -17.406 28.812 7.164 1 90.5 369 GLU B O 1
ATOM 7110 N N . ARG B 1 370 ? -16.188 28.859 9.031 1 92.56 370 ARG B N 1
ATOM 7111 C CA . ARG B 1 370 ? -15.258 27.828 8.578 1 92.56 370 ARG B CA 1
ATOM 7112 C C . ARG B 1 370 ? -15.82 26.422 8.836 1 92.56 370 ARG B C 1
ATOM 7114 O O . ARG B 1 370 ? -15.211 25.641 9.562 1 92.56 370 ARG B O 1
ATOM 7121 N N . THR B 1 371 ? -16.922 26.125 8.133 1 93.88 371 THR B N 1
ATOM 7122 C CA . THR B 1 371 ? -17.578 24.828 8.258 1 93.88 371 THR B CA 1
ATOM 7123 C C . THR B 1 371 ? -16.969 23.812 7.297 1 93.88 371 THR B C 1
ATOM 7125 O O . THR B 1 371 ? -16.266 24.188 6.359 1 93.88 371 THR B O 1
ATOM 7128 N N . VAL B 1 372 ? -17.234 22.547 7.617 1 94.69 372 VAL B N 1
ATOM 7129 C CA . VAL B 1 372 ? -16.812 21.5 6.691 1 94.69 372 VAL B CA 1
ATOM 7130 C C . VAL B 1 372 ? -17.391 21.766 5.305 1 94.69 372 VAL B C 1
ATOM 7132 O O . VAL B 1 372 ? -16.688 21.641 4.297 1 94.69 372 VAL B O 1
ATOM 7135 N N . ASP B 1 373 ? -18.688 22.188 5.27 1 93.44 373 ASP B N 1
ATOM 7136 C CA . ASP B 1 373 ? -19.344 22.469 3.994 1 93.44 373 ASP B CA 1
ATOM 7137 C C . ASP B 1 373 ? -18.625 23.594 3.25 1 93.44 373 ASP B C 1
ATOM 7139 O O . ASP B 1 373 ? -18.5 23.547 2.025 1 93.44 373 ASP B O 1
ATOM 7143 N N . TRP B 1 374 ? -18.234 24.562 3.969 1 92.81 374 TRP B N 1
ATOM 7144 C CA . TRP B 1 374 ? -17.516 25.656 3.328 1 92.81 374 TRP B CA 1
ATOM 7145 C C . TRP B 1 374 ? -16.188 25.156 2.744 1 92.81 374 TRP B C 1
ATOM 7147 O O . TRP B 1 374 ? -15.852 25.484 1.604 1 92.81 374 TRP B O 1
ATOM 7157 N N . TYR B 1 375 ? -15.406 24.391 3.525 1 93.44 375 TYR B N 1
ATOM 7158 C CA . TYR B 1 375 ? -14.141 23.859 3.041 1 93.44 375 TYR B CA 1
ATOM 7159 C C . TYR B 1 375 ? -14.352 23 1.798 1 93.44 375 TYR B C 1
ATOM 7161 O O . TYR B 1 375 ? -13.555 23.047 0.858 1 93.44 375 TYR B O 1
ATOM 7169 N N . LEU B 1 376 ? -15.375 22.203 1.84 1 92.81 376 LEU B N 1
ATOM 7170 C CA . LEU B 1 376 ? -15.664 21.359 0.685 1 92.81 376 LEU B CA 1
ATOM 7171 C C . LEU B 1 376 ? -16 22.203 -0.537 1 92.81 376 LEU B C 1
ATOM 7173 O O . LEU B 1 376 ? -15.625 21.859 -1.659 1 92.81 376 LEU B O 1
ATOM 7177 N N . SER B 1 377 ? -16.734 23.297 -0.344 1 90.12 377 SER B N 1
ATOM 7178 C CA . SER B 1 377 ? -17.016 24.219 -1.445 1 90.12 377 SER B CA 1
ATOM 7179 C C . SER B 1 377 ? -15.727 24.812 -2 1 90.12 377 SER B C 1
ATOM 7181 O O . SER B 1 377 ? -15.602 25.016 -3.211 1 90.12 377 SER B O 1
ATOM 7183 N N . VAL B 1 378 ? -14.797 25.141 -1.112 1 89 378 VAL B N 1
ATOM 7184 C CA . VAL B 1 378 ? -13.492 25.656 -1.519 1 89 378 VAL B CA 1
ATOM 7185 C C . VAL B 1 378 ? -12.742 24.594 -2.314 1 89 378 VAL B C 1
ATOM 7187 O O . VAL B 1 378 ? -12.117 24.891 -3.336 1 89 378 VAL B O 1
ATOM 7190 N N . CYS B 1 379 ? -12.781 23.344 -1.846 1 90.31 379 CYS B N 1
ATOM 7191 C CA . CYS B 1 379 ? -12.141 22.234 -2.553 1 90.31 379 CYS B CA 1
ATOM 7192 C C . CYS B 1 379 ? -12.656 22.125 -3.982 1 90.31 379 CYS B C 1
ATOM 7194 O O . CYS B 1 379 ? -11.867 22 -4.922 1 90.31 379 CYS B O 1
ATOM 7196 N N . HIS B 1 380 ? -13.953 22.234 -4.18 1 88.12 380 HIS B N 1
ATOM 7197 C CA . HIS B 1 380 ? -14.555 22.109 -5.504 1 88.12 380 HIS B CA 1
ATOM 7198 C C . HIS B 1 380 ? -14.219 23.312 -6.379 1 88.12 380 HIS B C 1
ATOM 7200 O O . HIS B 1 380 ? -14.094 23.188 -7.598 1 88.12 380 HIS B O 1
ATOM 7206 N N . LYS B 1 381 ? -14.062 24.422 -5.723 1 85.69 381 LYS B N 1
ATOM 7207 C CA . LYS B 1 381 ? -13.648 25.625 -6.449 1 85.69 381 LYS B CA 1
ATOM 7208 C C . LYS B 1 381 ? -12.203 25.5 -6.926 1 85.69 381 LYS B C 1
ATOM 7210 O O . LYS B 1 381 ? -11.891 25.844 -8.062 1 85.69 381 LYS B O 1
ATOM 7215 N N . LEU B 1 382 ? -11.344 25 -6.078 1 84.12 382 LEU B N 1
ATOM 7216 C CA . LEU B 1 382 ? -9.914 24.906 -6.379 1 84.12 382 LEU B CA 1
ATOM 7217 C C . LEU B 1 382 ? -9.648 23.766 -7.355 1 84.12 382 LEU B C 1
ATOM 7219 O O . LEU B 1 382 ? -8.75 23.859 -8.195 1 84.12 382 LEU B O 1
ATOM 7223 N N . PHE B 1 383 ? -10.438 22.719 -7.148 1 88.56 383 PHE B N 1
ATOM 7224 C CA . PHE B 1 383 ? -10.227 21.516 -7.938 1 88.56 383 PHE B CA 1
ATOM 7225 C C . PHE B 1 383 ? -11.539 21.031 -8.562 1 88.56 383 PHE B C 1
ATOM 7227 O O . PHE B 1 383 ? -12.117 20.047 -8.117 1 88.56 383 PHE B O 1
ATOM 7234 N N . PRO B 1 384 ? -11.961 21.625 -9.617 1 81.56 384 PRO B N 1
ATOM 7235 C CA . PRO B 1 384 ? -13.289 21.375 -10.18 1 81.56 384 PRO B CA 1
ATOM 7236 C C . PRO B 1 384 ? -13.453 19.938 -10.68 1 81.56 384 PRO B C 1
ATOM 7238 O O . PRO B 1 384 ? -14.586 19.438 -10.781 1 81.56 384 PRO B O 1
ATOM 7241 N N . ASN B 1 385 ? -12.469 19.172 -10.914 1 81.12 385 ASN B N 1
ATOM 7242 C CA . ASN B 1 385 ? -12.594 17.812 -11.445 1 81.12 385 ASN B CA 1
ATOM 7243 C C . ASN B 1 385 ? -12.688 16.781 -10.328 1 81.12 385 ASN B C 1
ATOM 7245 O O . ASN B 1 385 ? -12.805 15.586 -10.586 1 81.12 385 ASN B O 1
ATOM 7249 N N . LEU B 1 386 ? -12.648 17.297 -9.102 1 84.5 386 LEU B N 1
ATOM 7250 C CA . LEU B 1 386 ? -12.875 16.375 -7.996 1 84.5 386 LEU B CA 1
ATOM 7251 C C . LEU B 1 386 ? -14.328 15.93 -7.934 1 84.5 386 LEU B C 1
ATOM 7253 O O . LEU B 1 386 ? -15.234 16.766 -7.938 1 84.5 386 LEU B O 1
ATOM 7257 N N . THR B 1 387 ? -14.57 14.688 -8.039 1 74.06 387 THR B N 1
ATOM 7258 C CA . THR B 1 387 ? -15.938 14.18 -8.094 1 74.06 387 THR B CA 1
ATOM 7259 C C . THR B 1 387 ? -16.391 13.711 -6.711 1 74.06 387 THR B C 1
ATOM 7261 O O . THR B 1 387 ? -17.594 13.656 -6.438 1 74.06 387 THR B O 1
ATOM 7264 N N . ALA B 1 388 ? -15.5 13.422 -5.922 1 77 388 ALA B N 1
ATOM 7265 C CA . ALA B 1 388 ? -15.875 12.914 -4.605 1 77 388 ALA B CA 1
ATOM 7266 C C . ALA B 1 388 ? -16.484 14.023 -3.744 1 77 388 ALA B C 1
ATOM 7268 O O . ALA B 1 388 ? -16.141 15.195 -3.9 1 77 388 ALA B O 1
ATOM 7269 N N . ASP B 1 389 ? -17.344 13.633 -2.85 1 80.56 389 ASP B N 1
ATOM 7270 C CA . ASP B 1 389 ? -18.031 14.57 -1.968 1 80.56 389 ASP B CA 1
ATOM 7271 C C . ASP B 1 389 ? -17.109 15.086 -0.873 1 80.56 389 ASP B C 1
ATOM 7273 O O . ASP B 1 389 ? -17.406 16.078 -0.204 1 80.56 389 ASP B O 1
ATOM 7277 N N . GLY B 1 390 ? -16.031 14.492 -0.744 1 89.62 390 GLY B N 1
ATOM 7278 C CA . GLY B 1 390 ? -15.07 14.883 0.272 1 89.62 390 GLY B CA 1
ATOM 7279 C C . GLY B 1 390 ? -13.859 13.969 0.322 1 89.62 390 GLY B C 1
ATOM 7280 O O . GLY B 1 390 ? -13.766 13.016 -0.452 1 89.62 390 GLY B O 1
ATOM 7281 N N . PRO B 1 391 ? -12.945 14.375 1.233 1 93.88 391 PRO B N 1
ATOM 7282 C CA . PRO B 1 391 ? -11.758 13.516 1.366 1 93.88 391 PRO B CA 1
ATOM 7283 C C . PRO B 1 391 ? -12.094 12.125 1.888 1 93.88 391 PRO B C 1
ATOM 7285 O O . PRO B 1 391 ? -12.969 11.977 2.742 1 93.88 391 PRO B O 1
ATOM 7288 N N . ASN B 1 392 ? -11.398 11.172 1.382 1 89.5 392 ASN B N 1
ATOM 7289 C CA . ASN B 1 392 ? -11.617 9.789 1.795 1 89.5 392 ASN B CA 1
ATOM 7290 C C . ASN B 1 392 ? -10.883 9.461 3.09 1 89.5 392 ASN B C 1
ATOM 7292 O O . ASN B 1 392 ? -10.039 8.562 3.121 1 89.5 392 ASN B O 1
ATOM 7296 N N . VAL B 1 393 ? -11.297 10.047 4.188 1 92.88 393 VAL B N 1
ATOM 7297 C CA . VAL B 1 393 ? -10.578 9.992 5.457 1 92.88 393 VAL B CA 1
ATOM 7298 C C . VAL B 1 393 ? -10.648 8.578 6.031 1 92.88 393 VAL B C 1
ATOM 7300 O O . VAL B 1 393 ? -9.688 8.109 6.645 1 92.88 393 VAL B O 1
ATOM 7303 N N . ALA B 1 394 ? -11.75 7.883 5.824 1 85.56 394 ALA B N 1
ATOM 7304 C CA . ALA B 1 394 ? -11.898 6.52 6.336 1 85.56 394 ALA B CA 1
ATOM 7305 C C . ALA B 1 394 ? -10.867 5.586 5.711 1 85.56 394 ALA B C 1
ATOM 7307 O O . ALA B 1 394 ? -10.258 4.766 6.406 1 85.56 394 ALA B O 1
ATOM 7308 N N . GLN B 1 395 ? -10.688 5.75 4.441 1 83.81 395 GLN B N 1
ATOM 7309 C CA . GLN B 1 395 ? -9.719 4.91 3.748 1 83.81 395 GLN B CA 1
ATOM 7310 C C . GLN B 1 395 ? -8.297 5.191 4.238 1 83.81 395 GLN B C 1
ATOM 7312 O O . GLN B 1 395 ? -7.504 4.266 4.414 1 83.81 395 GLN B O 1
ATOM 7317 N N . VAL B 1 396 ? -7.969 6.422 4.438 1 89.69 396 VAL B N 1
ATOM 7318 C CA . VAL B 1 396 ? -6.633 6.793 4.895 1 89.69 396 VAL B CA 1
ATOM 7319 C C . VAL B 1 396 ? -6.367 6.184 6.266 1 89.69 396 VAL B C 1
ATOM 7321 O O . VAL B 1 396 ? -5.312 5.578 6.488 1 89.69 396 VAL B O 1
ATOM 7324 N N . ASN B 1 397 ? -7.328 6.328 7.117 1 88.75 397 ASN B N 1
ATOM 7325 C CA . ASN B 1 397 ? -7.141 5.816 8.469 1 88.75 397 ASN B CA 1
ATOM 7326 C C . ASN B 1 397 ? -7.102 4.289 8.492 1 88.75 397 ASN B C 1
ATOM 7328 O O . ASN B 1 397 ? -6.395 3.695 9.305 1 88.75 397 ASN B O 1
ATOM 7332 N N . THR B 1 398 ? -7.844 3.721 7.621 1 82.56 398 THR B N 1
ATOM 7333 C CA . THR B 1 398 ? -7.789 2.268 7.508 1 82.56 398 THR B CA 1
ATOM 7334 C C . THR B 1 398 ? -6.426 1.818 6.984 1 82.56 398 THR B C 1
ATOM 7336 O O . THR B 1 398 ? -5.848 0.857 7.496 1 82.56 398 THR B O 1
ATOM 7339 N N . ASN B 1 399 ? -5.918 2.504 5.973 1 82.56 399 ASN B N 1
ATOM 7340 C CA . ASN B 1 399 ? -4.68 2.113 5.309 1 82.56 399 ASN B CA 1
ATOM 7341 C C . ASN B 1 399 ? -3.459 2.396 6.18 1 82.56 399 ASN B C 1
ATOM 7343 O O . ASN B 1 399 ? -2.471 1.661 6.129 1 82.56 399 ASN B O 1
ATOM 7347 N N . PHE B 1 400 ? -3.516 3.477 7.008 1 87.19 400 PHE B N 1
ATOM 7348 C CA . PHE B 1 400 ? -2.271 3.936 7.613 1 87.19 400 PHE B CA 1
ATOM 7349 C C . PHE B 1 400 ? -2.406 4.02 9.125 1 87.19 400 PHE B C 1
ATOM 7351 O O . PHE B 1 400 ? -1.452 4.371 9.82 1 87.19 400 PHE B O 1
ATOM 7358 N N . GLY B 1 401 ? -3.529 3.805 9.703 1 85 401 GLY B N 1
ATOM 7359 C CA . GLY B 1 401 ? -3.676 3.529 11.125 1 85 401 GLY B CA 1
ATOM 7360 C C . GLY B 1 401 ? -4.031 4.762 11.938 1 85 401 GLY B C 1
ATOM 7361 O O . GLY B 1 401 ? -4.09 4.703 13.164 1 85 401 GLY B O 1
ATOM 7362 N N . GLY B 1 402 ? -4.258 5.914 11.305 1 90.5 402 GLY B N 1
ATOM 7363 C CA . GLY B 1 402 ? -4.59 7.125 12.039 1 90.5 402 GLY B CA 1
ATOM 7364 C C . GLY B 1 402 ? -3.596 7.453 13.133 1 90.5 402 GLY B C 1
ATOM 7365 O O . GLY B 1 402 ? -2.389 7.5 12.891 1 90.5 402 GLY B O 1
ATOM 7366 N N . ARG B 1 403 ? -4.09 7.59 14.336 1 92.38 403 ARG B N 1
ATOM 7367 C CA . ARG B 1 403 ? -3.248 8.008 15.453 1 92.38 403 ARG B CA 1
ATOM 7368 C C . ARG B 1 403 ? -2.502 6.812 16.047 1 92.38 403 ARG B C 1
ATOM 7370 O O . ARG B 1 403 ? -1.699 6.973 16.969 1 92.38 403 ARG B O 1
ATOM 7377 N N . VAL B 1 404 ? -2.781 5.668 15.578 1 86.88 404 VAL B N 1
ATOM 7378 C CA . VAL B 1 404 ? -2.094 4.461 16.016 1 86.88 404 VAL B CA 1
ATOM 7379 C C . VAL B 1 404 ? -1.542 3.711 14.805 1 86.88 404 VAL B C 1
ATOM 7381 O O . VAL B 1 404 ? -2.014 2.619 14.477 1 86.88 404 VAL B O 1
ATOM 7384 N N . PRO B 1 405 ? -0.549 4.305 14.211 1 84.81 405 PRO B N 1
ATOM 7385 C CA . PRO B 1 405 ? 0 3.637 13.031 1 84.81 405 PRO B CA 1
ATOM 7386 C C . PRO B 1 405 ? 0.586 2.264 13.344 1 84.81 405 PRO B C 1
ATOM 7388 O O . PRO B 1 405 ? 1.081 2.041 14.453 1 84.81 405 PRO B O 1
ATOM 7391 N N . GLU B 1 406 ? 0.548 1.423 12.367 1 73.75 406 GLU B N 1
ATOM 7392 C CA . GLU B 1 406 ? 1.094 0.08 12.539 1 73.75 406 GLU B CA 1
ATOM 7393 C C . GLU B 1 406 ? 2.592 0.051 12.25 1 73.75 406 GLU B C 1
ATOM 7395 O O . GLU B 1 406 ? 3.08 0.812 11.414 1 73.75 406 GLU B O 1
ATOM 7400 N N . GLY B 1 407 ? 3.248 -0.806 12.945 1 76.25 407 GLY B N 1
ATOM 7401 C CA . GLY B 1 407 ? 4.68 -0.968 12.75 1 76.25 407 GLY B CA 1
ATOM 7402 C C . GLY B 1 407 ? 5.469 -0.941 14.047 1 76.25 407 GLY B C 1
ATOM 7403 O O . GLY B 1 407 ? 4.891 -0.8 15.125 1 76.25 407 GLY B O 1
ATOM 7404 N N . CYS B 1 408 ? 6.789 -1.098 13.805 1 79.5 408 CYS B N 1
ATOM 7405 C CA . CYS B 1 408 ? 7.68 -1.155 14.961 1 79.5 408 CYS B CA 1
ATOM 7406 C C . CYS B 1 408 ? 8.766 -0.094 14.859 1 79.5 408 CYS B C 1
ATOM 7408 O O . CYS B 1 408 ? 9 0.471 13.789 1 79.5 408 CYS B O 1
ATOM 7410 N N . ASN B 1 409 ? 9.359 0.214 16.047 1 88.5 409 ASN B N 1
ATOM 7411 C CA . ASN B 1 409 ? 10.516 1.092 16.156 1 88.5 409 ASN B CA 1
ATOM 7412 C C . ASN B 1 409 ? 10.203 2.494 15.641 1 88.5 409 ASN B C 1
ATOM 7414 O O . ASN B 1 409 ? 10.938 3.027 14.797 1 88.5 409 ASN B O 1
ATOM 7418 N N . MET B 1 410 ? 9.125 2.99 16.188 1 91.5 410 MET B N 1
ATOM 7419 C CA . MET B 1 410 ? 8.773 4.371 15.883 1 91.5 410 MET B CA 1
ATOM 7420 C C . MET B 1 410 ? 8.914 5.258 17.109 1 91.5 410 MET B C 1
ATOM 7422 O O . MET B 1 410 ? 8.367 4.938 18.172 1 91.5 410 MET B O 1
ATOM 7426 N N . ALA B 1 411 ? 9.695 6.293 16.953 1 94.06 411 ALA B N 1
ATOM 7427 C CA . ALA B 1 411 ? 9.812 7.312 18 1 94.06 411 ALA B CA 1
ATOM 7428 C C . ALA B 1 411 ? 9.102 8.602 17.578 1 94.06 411 ALA B C 1
ATOM 7430 O O . ALA B 1 411 ? 9.539 9.281 16.656 1 94.06 411 ALA B O 1
ATOM 7431 N N . PHE B 1 412 ? 8.031 8.891 18.312 1 94.81 412 PHE B N 1
ATOM 7432 C CA . PHE B 1 412 ? 7.277 10.109 18.047 1 94.81 412 PHE B CA 1
ATOM 7433 C C . PHE B 1 412 ? 7.652 11.203 19.031 1 94.81 412 PHE B C 1
ATOM 7435 O O . PHE B 1 412 ? 7.52 11.023 20.25 1 94.81 412 PHE B O 1
ATOM 7442 N N . VAL B 1 413 ? 8.156 12.297 18.484 1 94.69 413 VAL B N 1
ATOM 7443 C CA . VAL B 1 413 ? 8.445 13.469 19.312 1 94.69 413 VAL B CA 1
ATOM 7444 C C . VAL B 1 413 ? 7.285 14.453 19.25 1 94.69 413 VAL B C 1
ATOM 7446 O O . VAL B 1 413 ? 6.965 14.969 18.172 1 94.69 413 VAL B O 1
ATOM 7449 N N . VAL B 1 414 ? 6.648 14.688 20.406 1 91.94 414 VAL B N 1
ATOM 7450 C CA . VAL B 1 414 ? 5.422 15.477 20.391 1 91.94 414 VAL B CA 1
ATOM 7451 C C . VAL B 1 414 ? 5.512 16.609 21.422 1 91.94 414 VAL B C 1
ATOM 7453 O O . VAL B 1 414 ? 6.254 16.5 22.391 1 91.94 414 VAL B O 1
ATOM 7456 N N . SER B 1 415 ? 4.891 17.688 21.094 1 85.19 415 SER B N 1
ATOM 7457 C CA . SER B 1 415 ? 4.688 18.797 22.016 1 85.19 415 SER B CA 1
ATOM 7458 C C . SER B 1 415 ? 3.217 18.938 22.391 1 85.19 415 SER B C 1
ATOM 7460 O O . SER B 1 415 ? 2.373 19.203 21.531 1 85.19 415 SER B O 1
ATOM 7462 N N . PRO B 1 416 ? 2.969 18.828 23.641 1 76.88 416 PRO B N 1
ATOM 7463 C CA . PRO B 1 416 ? 1.565 18.891 24.062 1 76.88 416 PRO B CA 1
ATOM 7464 C C . PRO B 1 416 ? 0.907 20.234 23.734 1 76.88 416 PRO B C 1
ATOM 7466 O O . PRO B 1 416 ? -0.313 20.297 23.562 1 76.88 416 PRO B O 1
ATOM 7469 N N . ASN B 1 417 ? 1.666 21.281 23.609 1 76.56 417 ASN B N 1
ATOM 7470 C CA . ASN B 1 417 ? 1.102 22.609 23.359 1 76.56 417 ASN B CA 1
ATOM 7471 C C . ASN B 1 417 ? 0.965 22.891 21.859 1 76.56 417 ASN B C 1
ATOM 7473 O O . ASN B 1 417 ? 0.494 23.953 21.469 1 76.56 417 ASN B O 1
ATOM 7477 N N . ASP B 1 418 ? 1.322 21.922 21.078 1 79.81 418 ASP B N 1
ATOM 7478 C CA . ASP B 1 418 ? 1.069 22 19.656 1 79.81 418 ASP B CA 1
ATOM 7479 C C . ASP B 1 418 ? -0.423 21.891 19.344 1 79.81 418 ASP B C 1
ATOM 7481 O O . ASP B 1 418 ? -1.054 20.891 19.703 1 79.81 418 ASP B O 1
ATOM 7485 N N . PRO B 1 419 ? -0.977 22.938 18.688 1 81 419 PRO B N 1
ATOM 7486 C CA . PRO B 1 419 ? -2.408 22.859 18.391 1 81 419 PRO B CA 1
ATOM 7487 C C . PRO B 1 419 ? -2.764 21.672 17.516 1 81 419 PRO B C 1
ATOM 7489 O O . PRO B 1 419 ? -3.922 21.234 17.484 1 81 419 PRO B O 1
ATOM 7492 N N . TYR B 1 420 ? -1.777 21.109 16.844 1 87.19 420 TYR B N 1
ATOM 7493 C CA . TYR B 1 420 ? -2.039 19.984 15.961 1 87.19 420 TYR B CA 1
ATOM 7494 C C . TYR B 1 420 ? -1.688 18.672 16.641 1 87.19 420 TYR B C 1
ATOM 7496 O O . TYR B 1 420 ? -1.685 17.609 15.992 1 87.19 420 TYR B O 1
ATOM 7504 N N . SER B 1 421 ? -1.461 18.688 17.922 1 84.44 421 SER B N 1
ATOM 7505 C CA . SER B 1 421 ? -1.006 17.5 18.641 1 84.44 421 SER B CA 1
ATOM 7506 C C . SER B 1 421 ? -2.049 16.391 18.609 1 84.44 421 SER B C 1
ATOM 7508 O O . SER B 1 421 ? -1.703 15.211 18.641 1 84.44 421 SER B O 1
ATOM 7510 N N . THR B 1 422 ? -3.307 16.797 18.453 1 89.69 422 THR B N 1
ATOM 7511 C CA . THR B 1 422 ? -4.367 15.789 18.516 1 89.69 422 THR B CA 1
ATOM 7512 C C . THR B 1 422 ? -4.48 15.047 17.188 1 89.69 422 THR B C 1
ATOM 7514 O O . THR B 1 422 ? -5.18 14.039 17.078 1 89.69 422 THR B O 1
ATOM 7517 N N . LEU B 1 423 ? -3.75 15.5 16.172 1 93.88 423 LEU B N 1
ATOM 7518 C CA . LEU B 1 423 ? -3.631 14.734 14.938 1 93.88 423 LEU B CA 1
ATOM 7519 C C . LEU B 1 423 ? -2.535 13.68 15.055 1 93.88 423 LEU B C 1
ATOM 7521 O O . LEU B 1 423 ? -2.459 12.766 14.227 1 93.88 423 LEU B O 1
ATOM 7525 N N . GLY B 1 424 ? -1.704 13.844 16.016 1 93.94 424 GLY B N 1
ATOM 7526 C CA . GLY B 1 424 ? -0.517 13.016 16.156 1 93.94 424 GLY B CA 1
ATOM 7527 C C . GLY B 1 424 ? -0.795 11.68 16.812 1 93.94 424 GLY B C 1
ATOM 7528 O O . GLY B 1 424 ? -1.953 11.281 16.969 1 93.94 424 GLY B O 1
ATOM 7529 N N . PRO B 1 425 ? 0.246 10.984 17.234 1 92.94 425 PRO B N 1
ATOM 7530 C CA . PRO B 1 425 ? 0.095 9.656 17.828 1 92.94 425 PRO B CA 1
ATOM 7531 C C . PRO B 1 425 ? -0.678 9.688 19.141 1 92.94 425 PRO B C 1
ATOM 7533 O O . PRO B 1 425 ? -0.521 10.625 19.938 1 92.94 425 PRO B O 1
ATOM 7536 N N . ASP B 1 426 ? -1.478 8.672 19.281 1 89.44 426 ASP B N 1
ATOM 7537 C CA . ASP B 1 426 ? -2.199 8.523 20.547 1 89.44 426 ASP B CA 1
ATOM 7538 C C . ASP B 1 426 ? -1.232 8.32 21.719 1 89.44 426 ASP B C 1
ATOM 7540 O O . ASP B 1 426 ? -0.473 7.344 21.734 1 89.44 426 ASP B O 1
ATOM 7544 N N . PRO B 1 427 ? -1.317 9.18 22.625 1 85.06 427 PRO B N 1
ATOM 7545 C CA . PRO B 1 427 ? -0.308 9.125 23.688 1 85.06 427 PRO B CA 1
ATOM 7546 C C . PRO B 1 427 ? -0.472 7.906 24.594 1 85.06 427 PRO B C 1
ATOM 7548 O O . PRO B 1 427 ? 0.449 7.559 25.328 1 85.06 427 PRO B O 1
ATOM 7551 N N . VAL B 1 428 ? -1.538 7.289 24.547 1 77.38 428 VAL B N 1
ATOM 7552 C CA . VAL B 1 428 ? -1.8 6.148 25.422 1 77.38 428 VAL B CA 1
ATOM 7553 C C . VAL B 1 428 ? -1.63 4.848 24.641 1 77.38 428 VAL 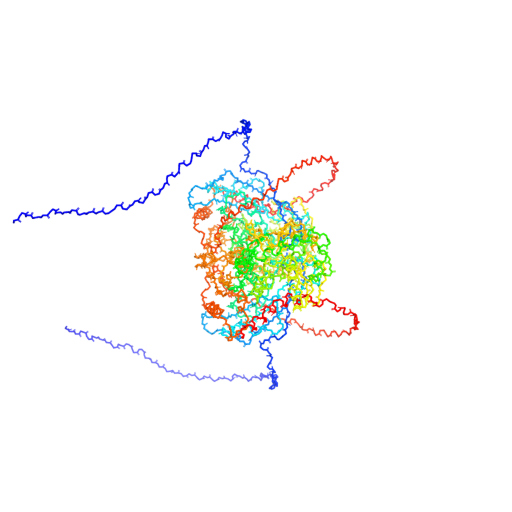B C 1
ATOM 7555 O O . VAL B 1 428 ? -0.895 3.953 25.062 1 77.38 428 VAL B O 1
ATOM 7558 N N . LEU B 1 429 ? -2.189 4.797 23.5 1 75.25 429 LEU B N 1
ATOM 7559 C CA . LEU B 1 429 ? -2.279 3.543 22.75 1 75.25 429 LEU B CA 1
ATOM 7560 C C . LEU B 1 429 ? -0.955 3.215 22.078 1 75.25 429 LEU B C 1
ATOM 7562 O O . LEU B 1 429 ? -0.595 2.043 21.938 1 75.25 429 LEU B O 1
ATOM 7566 N N . VAL B 1 430 ? -0.247 4.191 21.625 1 81.12 430 VAL B N 1
ATOM 7567 C CA . VAL B 1 430 ? 0.994 3.943 20.906 1 81.12 430 VAL B CA 1
ATOM 7568 C C . VAL B 1 430 ? 2.023 3.311 21.828 1 81.12 430 VAL B C 1
ATOM 7570 O O . VAL B 1 430 ? 2.586 2.258 21.531 1 81.12 430 VAL B O 1
ATOM 7573 N N . PRO B 1 431 ? 2.154 3.832 23.047 1 70.75 431 PRO B N 1
ATOM 7574 C CA . PRO B 1 431 ? 3.133 3.193 23.922 1 70.75 431 PRO B CA 1
ATOM 7575 C C . PRO B 1 431 ? 2.639 1.864 24.5 1 70.75 431 PRO B C 1
ATOM 7577 O O . PRO B 1 431 ? 3.447 1.012 24.875 1 70.75 431 PRO B O 1
ATOM 7580 N N . SER B 1 432 ? 1.4 1.702 24.719 1 64.31 432 SER B N 1
ATOM 7581 C CA . SER B 1 432 ? 0.866 0.49 25.328 1 64.31 432 SER B CA 1
ATOM 7582 C C . SER B 1 432 ? 1.009 -0.709 24.406 1 64.31 432 SER B C 1
ATOM 7584 O O . SER B 1 432 ? 1.247 -1.83 24.859 1 64.31 432 SER B O 1
ATOM 7586 N N . LYS B 1 433 ? 0.759 -0.573 23.266 1 56.78 433 LYS B N 1
ATOM 7587 C CA . LYS B 1 433 ? 0.917 -1.652 22.297 1 56.78 433 LYS B CA 1
ATOM 7588 C C . LYS B 1 433 ? 2.393 -1.938 22.016 1 56.78 433 LYS B C 1
ATOM 7590 O O . LYS B 1 433 ? 2.725 -2.756 21.156 1 56.78 433 LYS B O 1
ATOM 7595 N N . THR B 1 434 ? 3.312 -1.163 22.844 1 55.47 434 THR B N 1
ATOM 7596 C CA . THR B 1 434 ? 4.73 -0.953 22.578 1 55.47 434 THR B CA 1
ATOM 7597 C C . THR B 1 434 ? 5.535 -2.201 22.922 1 55.47 434 THR B C 1
ATOM 7599 O O . THR B 1 434 ? 6.594 -2.449 22.344 1 55.47 434 THR B O 1
ATOM 7602 N N . LYS B 1 435 ? 5.266 -2.961 24.078 1 54.09 435 LYS B N 1
ATOM 7603 C CA . LYS B 1 435 ? 6.332 -3.875 24.469 1 54.09 435 LYS B CA 1
ATOM 7604 C C . LYS B 1 435 ? 6.793 -4.73 23.297 1 54.09 435 LYS B C 1
ATOM 7606 O O . LYS B 1 435 ? 7.992 -4.93 23.109 1 54.09 435 LYS B O 1
ATOM 7611 N N . ALA B 1 436 ? 5.863 -4.926 22.484 1 59.88 436 ALA B N 1
ATOM 7612 C CA . ALA B 1 436 ? 6.273 -5.816 21.406 1 59.88 436 ALA B CA 1
ATOM 7613 C C . ALA B 1 436 ? 6.668 -5.02 20.156 1 59.88 436 ALA B C 1
ATOM 7615 O O . ALA B 1 436 ? 7.527 -5.445 19.391 1 59.88 436 ALA B O 1
ATOM 7616 N N . SER B 1 437 ? 6.305 -3.705 20.109 1 66.38 437 SER B N 1
ATOM 7617 C CA . SER B 1 437 ? 6.535 -2.969 18.875 1 66.38 437 SER B CA 1
ATOM 7618 C C . SER B 1 437 ? 7.77 -2.082 18.984 1 66.38 437 SER B C 1
ATOM 7620 O O . SER B 1 437 ? 8.344 -1.684 17.953 1 66.38 437 SER B O 1
ATOM 7622 N N . GLY B 1 438 ? 8.156 -1.671 20.172 1 77.94 438 GLY B N 1
ATOM 7623 C CA . GLY B 1 438 ? 9.258 -0.739 20.344 1 77.94 438 GLY B CA 1
ATOM 7624 C C . GLY B 1 438 ? 8.891 0.696 20.031 1 77.94 438 GLY B C 1
ATOM 7625 O O . GLY B 1 438 ? 9.758 1.567 19.953 1 77.94 438 GLY B O 1
ATOM 7626 N N . ASN B 1 439 ? 7.578 0.956 19.812 1 87.19 439 ASN B N 1
ATOM 7627 C CA . ASN B 1 439 ? 7.121 2.318 19.562 1 87.19 439 ASN B CA 1
ATOM 7628 C C . ASN B 1 439 ? 7.129 3.154 20.844 1 87.19 439 ASN B C 1
ATOM 7630 O O . ASN B 1 439 ? 6.809 2.652 21.922 1 87.19 439 ASN B O 1
ATOM 7634 N N . LYS B 1 440 ? 7.508 4.453 20.703 1 90.81 440 LYS B N 1
ATOM 7635 C CA . LYS B 1 440 ? 7.543 5.289 21.906 1 90.81 440 LYS B CA 1
ATOM 7636 C C . LYS B 1 440 ? 7.164 6.73 21.578 1 90.81 440 LYS B C 1
ATOM 7638 O O . LYS B 1 440 ? 7.227 7.148 20.422 1 90.81 440 LYS B O 1
ATOM 7643 N N . ILE B 1 441 ? 6.785 7.453 22.625 1 93.06 441 ILE B N 1
ATOM 7644 C CA . ILE B 1 441 ? 6.488 8.883 22.562 1 93.06 441 ILE B CA 1
ATOM 7645 C C . ILE B 1 441 ? 7.5 9.656 23.406 1 93.06 441 ILE B C 1
ATOM 7647 O O . ILE B 1 441 ? 7.742 9.312 24.578 1 93.06 441 ILE B O 1
ATOM 7651 N N . ILE B 1 442 ? 8.133 10.578 22.797 1 93.44 442 ILE B N 1
ATOM 7652 C CA . ILE B 1 442 ? 9.039 11.508 23.453 1 93.44 442 ILE B CA 1
ATOM 7653 C C . ILE B 1 442 ? 8.398 12.891 23.516 1 93.44 442 ILE B C 1
ATOM 7655 O O . ILE B 1 442 ? 8.062 13.469 22.469 1 93.44 442 ILE B O 1
ATOM 7659 N N . GLN B 1 443 ? 8.297 13.461 24.688 1 90.5 443 GLN B N 1
ATOM 7660 C CA . GLN B 1 443 ? 7.586 14.727 24.859 1 90.5 443 GLN B CA 1
ATOM 7661 C C . GLN B 1 443 ? 8.562 15.891 25 1 90.5 443 GLN B C 1
ATOM 7663 O O . GLN B 1 443 ? 9.57 15.789 25.703 1 90.5 443 GLN B O 1
ATOM 7668 N N . ILE B 1 444 ? 8.336 16.891 24.234 1 89.06 444 ILE B N 1
ATOM 7669 C CA . ILE B 1 444 ? 8.945 18.188 24.469 1 89.06 444 ILE B CA 1
ATOM 7670 C C . ILE B 1 444 ? 7.98 19.062 25.266 1 89.06 444 ILE B C 1
ATOM 7672 O O . ILE B 1 444 ? 7.156 19.781 24.688 1 89.06 444 ILE B O 1
ATOM 7676 N N . ASP B 1 445 ? 8.148 18.984 26.516 1 81.81 445 ASP B N 1
ATOM 7677 C CA . ASP B 1 445 ? 7.23 19.672 27.422 1 81.81 445 ASP B CA 1
ATOM 7678 C C . ASP B 1 445 ? 7.68 21.109 27.656 1 81.81 445 ASP B C 1
ATOM 7680 O O . ASP B 1 445 ? 8.117 21.453 28.75 1 81.81 445 ASP B O 1
ATOM 7684 N N . CYS B 1 446 ? 7.695 21.859 26.594 1 77.25 446 CYS B N 1
ATOM 7685 C CA . CYS B 1 446 ? 8.008 23.281 26.688 1 77.25 446 CYS B CA 1
ATOM 7686 C C . CYS B 1 446 ? 6.75 24.141 26.547 1 77.25 446 CYS B C 1
ATOM 7688 O O . CYS B 1 446 ? 5.754 23.688 25.969 1 77.25 446 CYS B O 1
ATOM 7690 N N . ALA B 1 447 ? 6.852 25.266 27.141 1 65.56 447 ALA B N 1
ATOM 7691 C CA . ALA B 1 447 ? 5.707 26.172 27.094 1 65.56 447 ALA B CA 1
ATOM 7692 C C . ALA B 1 447 ? 5.43 26.641 25.672 1 65.56 447 ALA B C 1
ATOM 7694 O O . ALA B 1 447 ? 4.273 26.812 25.281 1 65.56 447 ALA B O 1
ATOM 7695 N N . SER B 1 448 ? 6.43 26.719 24.938 1 67 448 SER B N 1
ATOM 7696 C CA . SER B 1 448 ? 6.258 27.219 23.578 1 67 448 SER B CA 1
ATOM 7697 C C . SER B 1 448 ? 6.062 26.078 22.594 1 67 448 SER B C 1
ATOM 7699 O O . SER B 1 448 ? 6.879 25.156 22.531 1 67 448 SER B O 1
ATOM 7701 N N . PRO B 1 449 ? 4.965 26.141 21.812 1 66.06 449 PRO B N 1
ATOM 7702 C CA . PRO B 1 449 ? 4.758 25.109 20.781 1 66.06 449 PRO B CA 1
ATOM 7703 C C . PRO B 1 449 ? 5.875 25.094 19.75 1 66.06 449 PRO B C 1
ATOM 7705 O O . PRO B 1 449 ? 6.152 24.047 19.156 1 66.06 449 PRO B O 1
ATOM 7708 N N . GLN B 1 450 ? 6.504 26.062 19.594 1 66.94 450 GLN B N 1
ATOM 7709 C CA . GLN B 1 450 ? 7.555 26.156 18.594 1 66.94 450 GLN B CA 1
ATOM 7710 C C . GLN B 1 450 ? 8.742 25.266 18.953 1 66.94 450 GLN B C 1
ATOM 7712 O O . GLN B 1 450 ? 9.398 24.719 18.062 1 66.94 450 GLN B O 1
ATOM 7717 N N . VAL B 1 451 ? 8.922 25.25 20.125 1 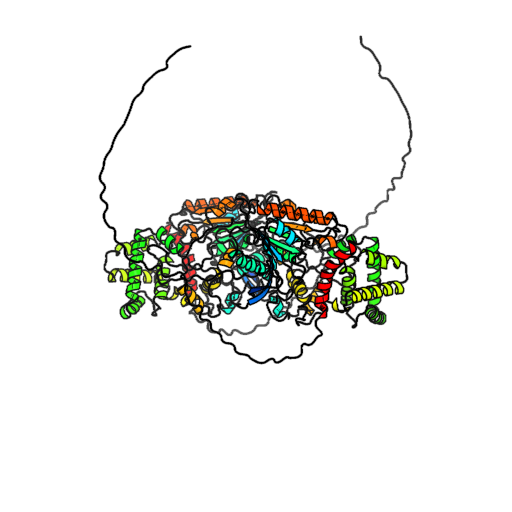65.69 451 VAL B N 1
ATOM 7718 C CA . VAL B 1 451 ? 10.039 24.438 20.594 1 65.69 451 VAL B CA 1
ATOM 7719 C C . VAL B 1 451 ? 9.828 22.984 20.188 1 65.69 451 VAL B C 1
ATOM 7721 O O . VAL B 1 451 ? 10.789 22.281 19.859 1 65.69 451 VAL B O 1
ATOM 7724 N N . GLY B 1 452 ? 8.695 22.656 20.016 1 69.12 452 GLY B N 1
ATOM 7725 C CA . GLY B 1 452 ? 8.367 21.297 19.625 1 69.12 452 GLY B CA 1
ATOM 7726 C C . GLY B 1 452 ? 8.773 20.969 18.203 1 69.12 452 GLY B C 1
ATOM 7727 O O . GLY B 1 452 ? 8.977 19.797 17.859 1 69.12 452 GLY B O 1
ATOM 7728 N N . LEU B 1 453 ? 8.93 21.938 17.438 1 76.31 453 LEU B N 1
ATOM 7729 C CA . LEU B 1 453 ? 9.281 21.734 16.031 1 76.31 453 LEU B CA 1
ATOM 7730 C C . LEU B 1 453 ? 10.758 22.016 15.789 1 76.31 453 LEU B C 1
ATOM 7732 O O . LEU B 1 453 ? 11.203 22.062 14.641 1 76.31 453 LEU B O 1
ATOM 7736 N N . SER B 1 454 ? 11.492 22.109 16.859 1 80.25 454 SER B N 1
ATOM 7737 C CA . SER B 1 454 ? 12.891 22.516 16.75 1 80.25 454 SER B CA 1
ATOM 7738 C C . SER B 1 454 ? 13.828 21.328 16.938 1 80.25 454 SER B C 1
ATOM 7740 O O . SER B 1 454 ? 15.047 21.5 17.047 1 80.25 454 SER B O 1
ATOM 7742 N N . LEU B 1 455 ? 13.273 20.188 16.875 1 90.31 455 LEU B N 1
ATOM 7743 C CA . LEU B 1 455 ? 14.078 19.016 17.188 1 90.31 455 LEU B CA 1
ATOM 7744 C C . LEU B 1 455 ? 15.281 18.906 16.266 1 90.31 455 LEU B C 1
ATOM 7746 O O . LEU B 1 455 ? 16.391 18.609 16.703 1 90.31 455 LEU B O 1
ATOM 7750 N N . PHE B 1 456 ? 15.07 19.172 14.977 1 90.62 456 PHE B N 1
ATOM 7751 C CA . PHE B 1 456 ? 16.109 18.906 14 1 90.62 456 PHE B CA 1
ATOM 7752 C C . PHE B 1 456 ? 16.953 20.141 13.75 1 90.62 456 PHE B C 1
ATOM 7754 O O . PHE B 1 456 ? 17.984 20.078 13.062 1 90.62 456 PHE B O 1
ATOM 7761 N N . LEU B 1 457 ? 16.594 21.266 14.289 1 87.62 457 LEU B N 1
ATOM 7762 C CA . LEU B 1 457 ? 17.375 22.484 14.109 1 87.62 457 LEU B CA 1
ATOM 7763 C C . LEU B 1 457 ? 18.734 22.344 14.766 1 87.62 457 LEU B C 1
ATOM 7765 O O . LEU B 1 457 ? 18.922 21.531 15.68 1 87.62 457 LEU B O 1
ATOM 7769 N N . PRO B 1 458 ? 19.672 23.188 14.281 1 88.25 458 PRO B N 1
ATOM 7770 C CA . PRO B 1 458 ? 20.984 23.141 14.922 1 88.25 458 PRO B CA 1
ATOM 7771 C C . PRO B 1 458 ? 20.922 23.453 16.422 1 88.25 458 PRO B C 1
ATOM 7773 O O . PRO B 1 458 ? 20.188 24.359 16.828 1 88.25 458 PRO B O 1
ATOM 7776 N N . ALA B 1 459 ? 21.641 22.672 17.141 1 89.38 459 ALA B N 1
ATOM 7777 C CA . ALA B 1 459 ? 21.688 22.906 18.578 1 89.38 459 ALA B CA 1
ATOM 7778 C C . ALA B 1 459 ? 22.422 24.219 18.891 1 89.38 459 ALA B C 1
ATOM 7780 O O . ALA B 1 459 ? 23.422 24.547 18.25 1 89.38 459 ALA B O 1
ATOM 7781 N N . THR B 1 460 ? 21.891 24.891 19.844 1 89.38 460 THR B N 1
ATOM 7782 C CA . THR B 1 460 ? 22.531 26.109 20.328 1 89.38 460 THR B CA 1
ATOM 7783 C C . THR B 1 460 ? 22.547 26.141 21.859 1 89.38 460 THR B C 1
ATOM 7785 O O . THR B 1 460 ? 21.828 25.391 22.516 1 89.38 460 THR B O 1
ATOM 7788 N N . SER B 1 461 ? 23.391 27.016 22.438 1 90.19 461 SER B N 1
ATOM 7789 C CA . SER B 1 461 ? 23.484 27.141 23.891 1 90.19 461 SER B CA 1
ATOM 7790 C C . SER B 1 461 ? 22.219 27.734 24.5 1 90.19 461 SER B C 1
ATOM 7792 O O . SER B 1 461 ? 21.969 27.609 25.688 1 90.19 461 SER B O 1
ATOM 7794 N N . ALA B 1 462 ? 21.359 28.297 23.781 1 87 462 ALA B N 1
ATOM 7795 C CA . ALA B 1 462 ? 20.141 28.938 24.234 1 87 462 ALA B CA 1
ATOM 7796 C C . ALA B 1 462 ? 18.969 27.953 24.25 1 87 462 ALA B C 1
ATOM 7798 O O . ALA B 1 462 ? 17.875 28.297 24.719 1 87 462 ALA B O 1
ATOM 7799 N N . ASP B 1 463 ? 19.25 26.75 23.828 1 89.19 463 ASP B N 1
ATOM 7800 C CA . ASP B 1 463 ? 18.172 25.766 23.75 1 89.19 463 ASP B CA 1
ATOM 7801 C C . ASP B 1 463 ? 17.594 25.484 25.125 1 89.19 463 ASP B C 1
ATOM 7803 O O . ASP B 1 463 ? 18.328 25.359 26.109 1 89.19 463 ASP B O 1
ATOM 7807 N N . ALA B 1 464 ? 16.234 25.469 25.156 1 88.25 464 ALA B N 1
ATOM 7808 C CA . ALA B 1 464 ? 15.562 25.109 26.406 1 88.25 464 ALA B CA 1
ATOM 7809 C C . ALA B 1 464 ? 15.914 23.688 26.812 1 88.25 464 ALA B C 1
ATOM 7811 O O . ALA B 1 464 ? 16.188 22.828 25.969 1 88.25 464 ALA B O 1
ATOM 7812 N N . LEU B 1 465 ? 15.836 23.422 28.125 1 91.12 465 LEU B N 1
ATOM 7813 C CA . LEU B 1 465 ? 16.172 22.125 28.672 1 91.12 465 LEU B CA 1
ATOM 7814 C C . LEU B 1 465 ? 15.242 21.047 28.125 1 91.12 465 LEU B C 1
ATOM 7816 O O . LEU B 1 465 ? 15.664 19.906 27.906 1 91.12 465 LEU B O 1
ATOM 7820 N N . CYS B 1 466 ? 14 21.375 27.953 1 90.81 466 CYS B N 1
ATOM 7821 C CA . CYS B 1 466 ? 13.047 20.391 27.438 1 90.81 466 CYS B CA 1
ATOM 7822 C C . CYS B 1 466 ? 13.445 19.906 26.062 1 90.81 466 CYS B C 1
ATOM 7824 O O . CYS B 1 466 ? 13.289 18.734 25.734 1 90.81 466 CYS B O 1
ATOM 7826 N N . LEU B 1 467 ? 13.969 20.781 25.234 1 92.94 467 LEU B N 1
ATOM 7827 C CA . LEU B 1 467 ? 14.422 20.438 23.891 1 92.94 467 LEU B CA 1
ATOM 7828 C C . LEU B 1 467 ? 15.688 19.578 23.953 1 92.94 467 LEU B C 1
ATOM 7830 O O . LEU B 1 467 ? 15.805 18.594 23.234 1 92.94 467 LEU B O 1
ATOM 7834 N N . THR B 1 468 ? 16.641 19.984 24.812 1 94.5 468 THR B N 1
ATOM 7835 C CA . THR B 1 468 ? 17.906 19.266 24.922 1 94.5 468 THR B CA 1
ATOM 7836 C C . THR B 1 468 ? 17.656 17.844 25.438 1 94.5 468 THR B C 1
ATOM 7838 O O . THR B 1 468 ? 18.328 16.891 25 1 94.5 468 THR B O 1
ATOM 7841 N N . LYS B 1 469 ? 16.719 17.734 26.297 1 94.75 469 LYS B N 1
ATOM 7842 C CA . LYS B 1 469 ? 16.375 16.406 26.812 1 94.75 469 LYS B CA 1
ATOM 7843 C C . LYS B 1 469 ? 15.758 15.531 25.734 1 94.75 469 LYS B C 1
ATOM 7845 O O . LYS B 1 469 ? 16.062 14.336 25.656 1 94.75 469 LYS B O 1
ATOM 7850 N N . ALA B 1 470 ? 14.891 16.078 25 1 95.06 470 ALA B N 1
ATOM 7851 C CA . ALA B 1 470 ? 14.273 15.32 23.922 1 95.06 470 ALA B CA 1
ATOM 7852 C C . ALA B 1 470 ? 15.328 14.859 22.906 1 95.06 470 ALA B C 1
ATOM 7854 O O . ALA B 1 470 ? 15.281 13.727 22.422 1 95.06 470 ALA B O 1
ATOM 7855 N N . ARG B 1 471 ? 16.266 15.719 22.562 1 96.19 471 ARG B N 1
ATOM 7856 C CA . ARG B 1 471 ? 17.344 15.367 21.641 1 96.19 471 ARG B CA 1
ATOM 7857 C C . ARG B 1 471 ? 18.188 14.211 22.172 1 96.19 471 ARG B C 1
ATOM 7859 O O . ARG B 1 471 ? 18.562 13.32 21.422 1 96.19 471 ARG B O 1
ATOM 7866 N N . ALA B 1 472 ? 18.406 14.266 23.469 1 96.69 472 ALA B N 1
ATOM 7867 C CA . ALA B 1 472 ? 19.172 13.195 24.109 1 96.69 472 ALA B CA 1
ATOM 7868 C C . ALA B 1 472 ? 18.406 11.867 24.031 1 96.69 472 ALA B C 1
ATOM 7870 O O . ALA B 1 472 ? 19.016 10.812 23.797 1 96.69 472 ALA B O 1
ATOM 7871 N N . GLN B 1 473 ? 17.156 11.938 24.234 1 96.81 473 GLN B N 1
ATOM 7872 C CA . GLN B 1 473 ? 16.344 10.719 24.172 1 96.81 473 GLN B CA 1
ATOM 7873 C C . GLN B 1 473 ? 16.312 10.141 22.766 1 96.81 473 GLN B C 1
ATOM 7875 O O . GLN B 1 473 ? 16.391 8.922 22.594 1 96.81 473 GLN B O 1
ATOM 7880 N N . VAL B 1 474 ? 16.172 10.961 21.797 1 97.44 474 VAL B N 1
ATOM 7881 C CA . VAL B 1 474 ? 16.172 10.492 20.422 1 97.44 474 VAL B CA 1
ATOM 7882 C C . VAL B 1 474 ? 17.531 9.859 20.094 1 97.44 474 VAL B C 1
ATOM 7884 O O . VAL B 1 474 ? 17.594 8.797 19.484 1 97.44 474 VAL B O 1
ATOM 7887 N N . PHE B 1 475 ? 18.594 10.5 20.547 1 97.69 475 PHE B N 1
ATOM 7888 C CA . PHE B 1 475 ? 19.938 9.977 20.281 1 97.69 475 PHE B CA 1
ATOM 7889 C C . PHE B 1 475 ? 20.109 8.609 20.938 1 97.69 475 PHE B C 1
ATOM 7891 O O . PHE B 1 475 ? 20.672 7.695 20.312 1 97.69 475 PHE B O 1
ATOM 7898 N N . GLN B 1 476 ? 19.641 8.484 22.125 1 97.38 476 GLN B N 1
ATOM 7899 C CA . GLN B 1 476 ? 19.719 7.203 22.812 1 97.38 476 GLN B CA 1
ATOM 7900 C C . GLN B 1 476 ? 18.938 6.129 22.047 1 97.38 476 GLN B C 1
ATOM 7902 O O . GLN B 1 476 ? 19.359 4.973 22 1 97.38 476 GLN B O 1
ATOM 7907 N N . THR B 1 477 ? 17.828 6.48 21.562 1 96.38 477 THR B N 1
ATOM 7908 C CA . THR B 1 477 ? 17.016 5.57 20.75 1 96.38 477 THR B CA 1
ATOM 7909 C C . THR B 1 477 ? 17.781 5.113 19.516 1 96.38 477 THR B C 1
ATOM 7911 O O . THR B 1 477 ? 17.797 3.922 19.188 1 96.38 477 THR B O 1
ATOM 7914 N N . LEU B 1 478 ? 18.422 6 18.844 1 97.19 478 LEU B N 1
ATOM 7915 C CA . LEU B 1 478 ? 19.203 5.68 17.641 1 97.19 478 LEU B CA 1
ATOM 7916 C C . LEU B 1 478 ? 20.359 4.758 17.984 1 97.19 478 LEU B C 1
ATOM 7918 O O . LEU B 1 478 ? 20.656 3.816 17.234 1 97.19 478 LEU B O 1
ATOM 7922 N N . GLN B 1 479 ? 21 5.023 19.094 1 95.94 479 GLN B N 1
ATOM 7923 C CA . GLN B 1 479 ? 22.094 4.172 19.531 1 95.94 479 GLN B CA 1
ATOM 7924 C C . GLN B 1 479 ? 21.609 2.744 19.781 1 95.94 479 GLN B C 1
ATOM 7926 O O . GLN B 1 479 ? 22.281 1.784 19.406 1 95.94 479 GLN B O 1
ATOM 7931 N N . ALA B 1 480 ? 20.5 2.654 20.375 1 94.44 480 ALA B N 1
ATOM 7932 C CA . ALA B 1 480 ? 19.922 1.332 20.641 1 94.44 480 ALA B CA 1
ATOM 7933 C C . ALA B 1 480 ? 19.578 0.621 19.328 1 94.44 480 ALA B C 1
ATOM 7935 O O . ALA B 1 480 ? 19.812 -0.583 19.188 1 94.44 480 ALA B O 1
ATOM 7936 N N . TRP B 1 481 ? 19.031 1.35 18.406 1 93.69 481 TRP B N 1
ATOM 7937 C CA . TRP B 1 481 ? 18.625 0.777 17.125 1 93.69 481 TRP B CA 1
ATOM 7938 C C . TRP B 1 481 ? 19.828 0.272 16.344 1 93.69 481 TRP B C 1
ATOM 7940 O O . TRP B 1 481 ? 19.719 -0.642 15.523 1 93.69 481 TRP B O 1
ATOM 7950 N N . GLN B 1 482 ? 20.953 0.862 16.562 1 93.69 482 GLN B N 1
ATOM 7951 C CA . GLN B 1 482 ? 22.156 0.456 15.852 1 93.69 482 GLN B CA 1
ATOM 7952 C C . GLN B 1 482 ? 22.594 -0.944 16.266 1 93.69 482 GLN B C 1
ATOM 7954 O O . GLN B 1 482 ? 23.203 -1.673 15.484 1 93.69 482 GLN B O 1
ATOM 7959 N N . THR B 1 483 ? 22.188 -1.354 17.5 1 91.62 483 THR B N 1
ATOM 7960 C CA . THR B 1 483 ? 22.781 -2.588 18.016 1 91.62 483 THR B CA 1
ATOM 7961 C C . THR B 1 483 ? 21.688 -3.586 18.391 1 91.62 483 THR B C 1
ATOM 7963 O O . THR B 1 483 ? 21.953 -4.781 18.531 1 91.62 483 THR B O 1
ATOM 7966 N N . GLN B 1 484 ? 20.484 -3.229 18.516 1 87.81 484 GLN B N 1
ATOM 7967 C CA . GLN B 1 484 ? 19.469 -4.125 19.047 1 87.81 484 GLN B CA 1
ATOM 7968 C C . GLN B 1 484 ? 19.078 -5.184 18.016 1 87.81 484 GLN B C 1
ATOM 7970 O O . GLN B 1 484 ? 19.203 -4.965 16.812 1 87.81 484 GLN B O 1
ATOM 7975 N N . PRO B 1 485 ? 18.547 -6.309 18.594 1 79.69 485 PRO B N 1
ATOM 7976 C CA . PRO B 1 485 ? 18 -7.293 17.656 1 79.69 485 PRO B CA 1
ATOM 7977 C C . PRO B 1 485 ? 16.734 -6.809 16.969 1 79.69 485 PRO B C 1
ATOM 7979 O O . PRO B 1 485 ? 16.016 -5.953 17.5 1 79.69 485 PRO B O 1
ATOM 7982 N N . ASP B 1 486 ? 16.656 -7.199 15.781 1 71.94 486 ASP B N 1
ATOM 7983 C CA . ASP B 1 486 ? 15.43 -6.875 15.07 1 71.94 486 ASP B CA 1
ATOM 7984 C C . ASP B 1 486 ? 14.266 -7.75 15.547 1 71.94 486 ASP B C 1
ATOM 7986 O O . ASP B 1 486 ? 14.195 -8.938 15.203 1 71.94 486 ASP B O 1
ATOM 7990 N N . THR B 1 487 ? 13.492 -7.293 16.5 1 63.06 487 THR B N 1
ATOM 7991 C CA . THR B 1 487 ? 12.414 -8.086 17.094 1 63.06 487 THR B CA 1
ATOM 7992 C C . THR B 1 487 ? 11.07 -7.734 16.453 1 63.06 487 THR B C 1
ATOM 7994 O O . THR B 1 487 ? 10.031 -8.266 16.844 1 63.06 487 THR B O 1
ATOM 7997 N N . CYS B 1 488 ? 11.195 -6.711 15.578 1 65.31 488 CYS B N 1
ATOM 7998 C CA . CYS B 1 488 ? 9.93 -6.387 14.914 1 65.31 488 CYS B CA 1
ATOM 7999 C C . CYS B 1 488 ? 9.438 -7.562 14.086 1 65.31 488 CYS B C 1
ATOM 8001 O O . CYS B 1 488 ? 10.211 -8.203 13.383 1 65.31 488 CYS B O 1
ATOM 8003 N N . PRO B 1 489 ? 8.367 -8.117 14.539 1 53.56 489 PRO B N 1
ATOM 8004 C CA . PRO B 1 489 ? 7.957 -9.227 13.68 1 53.56 489 PRO B CA 1
ATOM 8005 C C . PRO B 1 489 ? 8.203 -8.953 12.203 1 53.56 489 PRO B C 1
ATOM 8007 O O . PRO B 1 489 ? 7.559 -9.562 11.344 1 53.56 489 PRO B O 1
ATOM 8010 N N . THR B 1 490 ? 9.305 -8.047 12.031 1 47.22 490 THR B N 1
ATOM 8011 C CA . THR B 1 490 ? 9.727 -7.812 10.656 1 47.22 490 THR B CA 1
ATOM 8012 C C . THR B 1 490 ? 10.695 -8.898 10.195 1 47.22 490 THR B C 1
ATOM 8014 O O . THR B 1 490 ? 11.297 -9.594 11.023 1 47.22 490 THR B O 1
ATOM 8017 N N . VAL B 1 491 ? 10.75 -9.289 8.789 1 39.81 491 VAL B N 1
ATOM 8018 C CA . VAL B 1 491 ? 11.586 -10.312 8.18 1 39.81 491 VAL B CA 1
ATOM 8019 C C . VAL B 1 491 ? 13.062 -9.984 8.422 1 3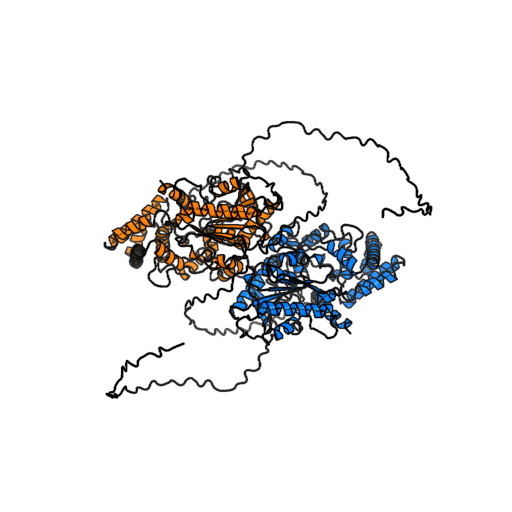9.81 491 VAL B C 1
ATOM 8021 O O . VAL B 1 491 ? 13.453 -8.82 8.43 1 39.81 491 VAL B O 1
ATOM 8024 N N . PRO B 1 492 ? 13.812 -10.875 8.906 1 32.53 492 PRO B N 1
ATOM 8025 C CA . PRO B 1 492 ? 15.273 -10.766 8.883 1 32.53 492 PRO B CA 1
ATOM 8026 C C . PRO B 1 492 ? 15.812 -10.43 7.496 1 32.53 492 PRO B C 1
ATOM 8028 O O . PRO B 1 492 ? 15.18 -10.742 6.484 1 32.53 492 PRO B O 1
ATOM 8031 N N . SER B 1 493 ? 16.844 -9.438 7.344 1 30.7 493 SER B N 1
ATOM 8032 C CA . SER B 1 493 ? 17.656 -9.055 6.195 1 30.7 493 SER B CA 1
ATOM 8033 C C . SER B 1 493 ? 18.281 -10.281 5.527 1 30.7 493 SER B C 1
ATOM 8035 O O . SER B 1 493 ? 19.094 -10.984 6.137 1 30.7 493 SER B O 1
ATOM 8037 N N . GLY B 1 494 ? 17.562 -11.094 4.824 1 29.36 494 GLY B N 1
ATOM 8038 C CA . GLY B 1 494 ? 18.203 -12.203 4.148 1 29.36 494 GLY B CA 1
ATOM 8039 C C . GLY B 1 494 ? 19.281 -11.773 3.17 1 29.36 494 GLY B C 1
ATOM 8040 O O . GLY B 1 494 ? 19.078 -10.844 2.385 1 29.36 494 GLY B O 1
ATOM 8041 N N . GLY B 1 495 ? 20.625 -11.953 3.451 1 26.67 495 GLY B N 1
ATOM 8042 C CA . GLY B 1 495 ? 21.812 -11.961 2.602 1 26.67 495 GLY B CA 1
ATOM 8043 C C . GLY B 1 495 ? 21.688 -12.906 1.418 1 26.67 495 GLY B C 1
ATOM 8044 O O . GLY B 1 495 ? 22.688 -13.219 0.764 1 26.67 495 GLY B O 1
ATOM 8045 N N . GLY B 1 496 ? 20.719 -13.648 1.032 1 25.25 496 GLY B N 1
ATOM 8046 C CA . GLY B 1 496 ? 21.156 -14.68 0.103 1 25.25 496 GLY B CA 1
ATOM 8047 C C . GLY B 1 496 ? 21.594 -14.125 -1.238 1 25.25 496 GLY B C 1
ATOM 8048 O O . GLY B 1 496 ? 20.844 -13.422 -1.907 1 25.25 496 GLY B O 1
ATOM 8049 N N . GLY B 1 497 ? 22.953 -13.914 -1.52 1 24.2 497 GLY B N 1
ATOM 8050 C CA . GLY B 1 497 ? 23.781 -13.625 -2.682 1 24.2 497 GLY B CA 1
ATOM 8051 C C . GLY B 1 497 ? 23.562 -14.594 -3.828 1 24.2 497 GLY B C 1
ATOM 8052 O O . GLY B 1 497 ? 24.094 -15.703 -3.824 1 24.2 497 GLY B O 1
ATOM 8053 N N . GLY B 1 498 ? 22.562 -15.219 -4.234 1 21.56 498 GLY B N 1
ATOM 8054 C CA . GLY B 1 498 ? 22.875 -16.047 -5.391 1 21.56 498 GLY B CA 1
ATOM 8055 C C . GLY B 1 498 ? 23.391 -15.234 -6.57 1 21.56 498 GLY B C 1
ATOM 8056 O O . GLY B 1 498 ? 22.891 -14.133 -6.836 1 21.56 498 GLY B O 1
ATOM 8057 N N . GLY B 1 499 ? 24.734 -15.477 -7.023 1 21.59 499 GLY B N 1
ATOM 8058 C CA . GLY B 1 499 ? 25.672 -15.062 -8.055 1 21.59 499 GLY B CA 1
ATOM 8059 C C . GLY B 1 499 ? 25.141 -15.273 -9.461 1 21.59 499 GLY B C 1
ATOM 8060 O O . GLY B 1 499 ? 25.094 -16.406 -9.945 1 21.59 499 GLY B O 1
ATOM 8061 N N . GLY B 1 500 ? 23.969 -15.18 -9.891 1 18.72 500 GLY B N 1
ATOM 8062 C CA . GLY B 1 500 ? 23.953 -15.469 -11.312 1 18.72 500 GLY B CA 1
ATOM 8063 C C . GLY B 1 500 ? 24.844 -14.547 -12.125 1 18.72 500 GLY B C 1
ATOM 8064 O O . GLY B 1 500 ? 24.984 -13.367 -11.805 1 18.72 500 GLY B O 1
ATOM 8065 N N . GLU B 1 501 ? 25.938 -15.117 -12.789 1 20.53 501 GLU B N 1
ATOM 8066 C CA . GLU B 1 501 ? 26.969 -14.664 -13.711 1 20.53 501 GLU B CA 1
ATOM 8067 C C . GLU B 1 501 ? 26.359 -13.992 -14.945 1 20.53 501 GLU B C 1
ATOM 8069 O O . GLU B 1 501 ? 25.969 -14.672 -15.891 1 20.53 501 GLU B O 1
ATOM 8074 N N . GLY B 1 502 ? 25.391 -13.234 -14.93 1 17.2 502 GLY B N 1
ATOM 8075 C CA . GLY B 1 502 ? 25.094 -12.773 -16.281 1 17.2 502 GLY B CA 1
ATOM 8076 C C . GLY B 1 502 ? 26.266 -12.055 -16.922 1 17.2 502 GLY B C 1
ATOM 8077 O O . GLY B 1 502 ? 26.969 -11.289 -16.266 1 17.2 502 GLY B O 1
ATOM 8078 N N . HIS B 1 503 ? 26.938 -12.656 -17.969 1 18.22 503 HIS B N 1
ATOM 8079 C CA . HIS B 1 503 ? 28.047 -12.281 -18.844 1 18.22 503 HIS B CA 1
ATOM 8080 C C . HIS B 1 503 ? 27.812 -10.922 -19.484 1 18.22 503 HIS B C 1
ATOM 8082 O O . HIS B 1 503 ? 28.75 -10.141 -19.672 1 18.22 503 HIS B O 1
ATOM 8088 N N . GLY B 1 504 ? 26.688 -10.617 -20.125 1 17.64 504 GLY B N 1
ATOM 8089 C CA . GLY B 1 504 ? 26.875 -9.992 -21.438 1 17.64 504 GLY B CA 1
ATOM 8090 C C . GLY B 1 504 ? 27.531 -8.625 -21.344 1 17.64 504 GLY B C 1
ATOM 8091 O O . GLY B 1 504 ? 27.234 -7.848 -20.422 1 17.64 504 GLY B O 1
ATOM 8092 N N . ASP B 1 505 ? 28.688 -8.352 -21.969 1 17.23 505 ASP B N 1
ATOM 8093 C CA . ASP B 1 505 ? 29.672 -7.301 -22.25 1 17.23 505 ASP B CA 1
ATOM 8094 C C . ASP B 1 505 ? 29.031 -6.152 -23.031 1 17.23 505 ASP B C 1
ATOM 8096 O O . ASP B 1 505 ? 29.719 -5.199 -23.406 1 17.23 505 ASP B O 1
ATOM 8100 N N . GLY B 1 506 ? 27.797 -6.047 -23.406 1 17.17 506 GLY B N 1
ATOM 8101 C CA . GLY B 1 506 ? 27.734 -5.137 -24.547 1 17.17 506 GLY B CA 1
ATOM 8102 C C . GLY B 1 506 ? 28.344 -3.779 -24.266 1 17.17 506 GLY B C 1
ATOM 8103 O O . GLY B 1 506 ? 28.453 -3.367 -23.109 1 17.17 506 GLY B O 1
ATOM 8104 N N . ASP B 1 507 ? 29.062 -3.158 -25.25 1 16.58 507 ASP B N 1
ATOM 8105 C CA . ASP B 1 507 ? 29.906 -2.023 -25.641 1 16.58 507 ASP B CA 1
ATOM 8106 C C . ASP B 1 507 ? 29.172 -0.702 -25.406 1 16.58 507 ASP B C 1
ATOM 8108 O O . ASP B 1 507 ? 27.953 -0.622 -25.562 1 16.58 507 ASP B O 1
ATOM 8112 N N . MET B 1 508 ? 29.828 0.261 -24.719 1 16.34 508 MET B N 1
ATOM 8113 C CA . MET B 1 508 ? 29.688 1.642 -24.266 1 16.34 508 MET B CA 1
ATOM 8114 C C . MET B 1 508 ? 29.547 2.592 -25.453 1 16.34 508 MET B C 1
ATOM 8116 O O . MET B 1 508 ? 30.516 3.246 -25.844 1 16.34 508 MET B O 1
ATOM 8120 N N . ALA B 1 509 ? 29.016 2.246 -26.641 1 16.41 509 ALA B N 1
ATOM 8121 C CA . ALA B 1 509 ? 29.344 3.283 -27.609 1 16.41 509 ALA B CA 1
ATOM 8122 C C . ALA B 1 509 ? 28.922 4.66 -27.109 1 16.41 509 ALA B C 1
ATOM 8124 O O . ALA B 1 509 ? 27.859 4.801 -26.484 1 16.41 509 ALA B O 1
ATOM 8125 N N . LEU B 1 510 ? 29.844 5.707 -27.141 1 16.56 510 LEU B N 1
ATOM 8126 C CA . LEU B 1 510 ? 30.109 7.102 -26.812 1 16.56 510 LEU B CA 1
ATOM 8127 C C . LEU B 1 510 ? 29.172 8.031 -27.562 1 16.56 510 LEU B C 1
ATOM 8129 O O . LEU B 1 510 ? 29.609 9.047 -28.125 1 16.56 510 LEU B O 1
ATOM 8133 N N . VAL B 1 511 ? 27.953 7.746 -27.984 1 16.3 511 VAL B N 1
ATOM 8134 C CA . VAL B 1 511 ? 27.531 8.703 -29 1 16.3 511 VAL B CA 1
ATOM 8135 C C . VAL B 1 511 ? 27.5 10.109 -28.391 1 16.3 511 VAL B C 1
ATOM 8137 O O . VAL B 1 511 ? 26.859 10.344 -27.375 1 16.3 511 VAL B O 1
ATOM 8140 N N . GLY B 1 512 ? 28.469 11.094 -28.797 1 16.7 512 GLY B N 1
ATOM 8141 C CA . GLY B 1 512 ? 28.875 12.484 -28.641 1 16.7 512 GLY B CA 1
ATOM 8142 C C . GLY B 1 512 ? 27.797 13.469 -29.031 1 16.7 512 GLY B C 1
ATOM 8143 O O . GLY B 1 512 ? 27.969 14.68 -28.859 1 16.7 512 GLY B O 1
ATOM 8144 N N . VAL B 1 513 ? 26.625 13.227 -29.578 1 16.98 513 VAL B N 1
ATOM 8145 C CA . VAL B 1 513 ? 26.234 14.281 -30.5 1 16.98 513 VAL B CA 1
ATOM 8146 C C . VAL B 1 513 ? 26 15.586 -29.734 1 16.98 513 VAL B C 1
ATOM 8148 O O . VAL B 1 513 ? 25.266 15.602 -28.734 1 16.98 513 VAL B O 1
ATOM 8151 N N . PHE B 1 514 ? 26.734 16.781 -30.047 1 16.7 514 PHE B N 1
ATOM 8152 C CA . PHE B 1 514 ? 27.031 18.172 -29.688 1 16.7 514 PHE B CA 1
ATOM 8153 C C . PHE B 1 514 ? 25.797 19.047 -29.891 1 16.7 514 PHE B C 1
ATOM 8155 O O . PHE B 1 514 ? 25.609 20.031 -29.188 1 16.7 514 PHE B O 1
ATOM 8162 N N . SER B 1 515 ? 24.797 18.906 -30.766 1 16.72 515 SER B N 1
ATOM 8163 C CA . SER B 1 515 ? 24.516 20.141 -31.484 1 16.72 515 SER B CA 1
ATOM 8164 C C . SER B 1 515 ? 23.969 21.219 -30.531 1 16.72 515 SER B C 1
ATOM 8166 O O . SER B 1 515 ? 23.391 20.906 -29.5 1 16.72 515 SER B O 1
ATOM 8168 N N . ALA B 1 516 ? 24.141 22.688 -30.828 1 17.06 516 ALA B N 1
ATOM 8169 C CA . ALA B 1 516 ? 24.234 24.109 -30.547 1 17.06 516 ALA B CA 1
ATOM 8170 C C . ALA B 1 516 ? 22.859 24.734 -30.344 1 17.06 516 ALA B C 1
ATOM 8172 O O . ALA B 1 516 ? 22.75 25.906 -30 1 17.06 516 ALA B O 1
ATOM 8173 N N . VAL B 1 517 ? 21.734 24.094 -30.484 1 17.52 517 VAL B N 1
ATOM 8174 C CA . VAL B 1 517 ? 20.75 25.062 -30.984 1 17.52 517 VAL B CA 1
ATOM 8175 C C . VAL B 1 517 ? 20.625 26.234 -30 1 17.52 517 VAL B C 1
ATOM 8177 O O . VAL B 1 517 ? 20.891 26.078 -28.812 1 17.52 517 VAL B O 1
ATOM 8180 N N . GLY B 1 518 ? 20.172 27.562 -30.5 1 17.94 518 GLY B N 1
ATOM 8181 C CA . GLY B 1 518 ? 19.969 28.984 -30.359 1 17.94 518 GLY B CA 1
ATOM 8182 C C . GLY B 1 518 ? 19.078 29.359 -29.188 1 17.94 518 GLY B C 1
ATOM 8183 O O . GLY B 1 518 ? 18.297 28.531 -28.703 1 17.94 518 GLY B O 1
ATOM 8184 N N . GLY B 1 519 ? 19.266 30.625 -28.547 1 17.11 519 GLY B N 1
ATOM 8185 C CA . GLY B 1 519 ? 19.172 31.5 -27.391 1 17.11 519 GLY B CA 1
ATOM 8186 C C . GLY B 1 519 ? 17.75 31.922 -27.078 1 17.11 519 GLY B C 1
ATOM 8187 O O . GLY B 1 519 ? 17.516 32.688 -26.141 1 17.11 519 GLY B O 1
ATOM 8188 N N . ILE B 1 520 ? 16.641 31.453 -27.766 1 18.56 520 ILE B N 1
ATOM 8189 C CA . ILE B 1 520 ? 15.695 32.562 -27.688 1 18.56 520 ILE B CA 1
ATOM 8190 C C . ILE B 1 520 ? 15.258 32.75 -26.234 1 18.56 520 ILE B C 1
ATOM 8192 O O . ILE B 1 520 ? 14.852 31.797 -25.562 1 18.56 520 ILE B O 1
ATOM 8196 N N . ILE B 1 521 ? 15.625 33.906 -25.547 1 17.48 521 ILE B N 1
ATOM 8197 C CA . ILE B 1 521 ? 15.555 34.625 -24.281 1 17.48 521 ILE B CA 1
ATOM 8198 C C . ILE B 1 521 ? 14.094 34.781 -23.875 1 17.48 521 ILE B C 1
ATOM 8200 O O . ILE B 1 521 ? 13.414 35.719 -24.328 1 17.48 521 ILE B O 1
ATOM 8204 N N . LEU B 1 522 ? 13.18 33.875 -24.219 1 19.27 522 LEU B N 1
ATOM 8205 C CA . LEU B 1 522 ? 11.891 34.531 -24 1 19.27 522 LEU B CA 1
ATOM 8206 C C . LEU B 1 522 ? 11.758 35 -22.547 1 19.27 522 LEU B C 1
ATOM 8208 O O . LEU B 1 522 ? 12.391 34.438 -21.656 1 19.27 522 LEU B O 1
ATOM 8212 N N . GLY B 1 523 ? 11.023 36.156 -22.281 1 18.72 523 GLY B N 1
ATOM 8213 C CA . GLY B 1 523 ? 10.672 37.156 -21.297 1 18.72 523 GLY B CA 1
ATOM 8214 C C . GLY B 1 523 ? 10.086 36.562 -20.031 1 18.72 523 GLY B C 1
ATOM 8215 O O . GLY B 1 523 ? 9.125 35.812 -20.078 1 18.72 523 GLY B O 1
ATOM 8216 N N . ILE B 1 524 ? 10.938 36.344 -19 1 19.34 524 ILE B N 1
ATOM 8217 C CA . ILE B 1 524 ? 10.945 35.812 -17.641 1 19.34 524 ILE B CA 1
ATOM 8218 C C . ILE B 1 524 ? 9.992 36.625 -16.766 1 19.34 524 ILE B C 1
ATOM 8220 O O . ILE B 1 524 ? 10.273 37.781 -16.438 1 19.34 524 ILE B O 1
ATOM 8224 N N . SER B 1 525 ? 8.648 36.594 -17.094 1 18.31 525 SER B N 1
ATOM 8225 C CA . SER B 1 525 ? 7.887 37.562 -16.297 1 18.31 525 SER B CA 1
ATOM 8226 C C . SER B 1 525 ? 8.039 37.281 -14.805 1 18.31 525 SER B C 1
ATOM 8228 O O . SER B 1 525 ? 8.125 36.125 -14.391 1 18.31 525 SER B O 1
ATOM 8230 N N . ILE B 1 526 ? 8.367 38.219 -13.891 1 18.58 526 ILE B N 1
ATOM 8231 C CA . ILE B 1 526 ? 8.844 38.625 -12.57 1 18.58 526 ILE B CA 1
ATOM 8232 C C . ILE B 1 526 ? 7.832 38.219 -11.508 1 18.58 526 ILE B C 1
ATOM 8234 O O . ILE B 1 526 ? 8.18 38.062 -10.336 1 18.58 526 ILE B O 1
ATOM 8238 N N . THR B 1 527 ? 6.605 38.125 -11.797 1 18.97 527 THR B N 1
ATOM 8239 C CA . THR B 1 527 ? 5.688 38.5 -10.719 1 18.97 527 THR B CA 1
ATOM 8240 C C . THR B 1 527 ? 5.539 37.344 -9.727 1 18.97 527 THR B C 1
ATOM 8242 O O . THR B 1 527 ? 5.133 37.562 -8.578 1 18.97 527 THR B O 1
ATOM 8245 N N . GLY B 1 528 ? 5.754 36.156 -10.172 1 19.22 528 GLY B N 1
ATOM 8246 C CA . GLY B 1 528 ? 5.199 35.062 -9.383 1 19.22 528 GLY B CA 1
ATOM 8247 C C . GLY B 1 528 ? 6.051 34.688 -8.18 1 19.22 528 GLY B C 1
ATOM 8248 O O . GLY B 1 528 ? 5.84 33.656 -7.555 1 19.22 528 GLY B O 1
ATOM 8249 N N . VAL B 1 529 ? 7.066 35.406 -7.82 1 21.73 529 VAL B N 1
ATOM 8250 C CA . VAL B 1 529 ? 8.117 35.125 -6.859 1 21.73 529 VAL B CA 1
ATOM 8251 C C . VAL B 1 529 ? 7.531 35.062 -5.449 1 21.73 529 VAL B C 1
ATOM 8253 O O . VAL B 1 529 ? 8.094 34.438 -4.551 1 21.73 529 VAL B O 1
ATOM 8256 N N . ILE B 1 530 ? 6.371 35.531 -5.133 1 20.28 530 ILE B N 1
ATOM 8257 C CA . ILE B 1 530 ? 6.227 36.062 -3.787 1 20.28 530 ILE B CA 1
ATOM 8258 C C . ILE B 1 530 ? 5.766 34.969 -2.834 1 20.28 530 ILE B C 1
ATOM 8260 O O . ILE B 1 530 ? 6.27 34.844 -1.715 1 20.28 530 ILE B O 1
ATOM 8264 N N . PHE B 1 531 ? 4.867 34.094 -3.311 1 23.38 531 PHE B N 1
ATOM 8265 C CA . PHE B 1 531 ? 4.082 33.469 -2.242 1 23.38 531 PHE B CA 1
ATOM 8266 C C . PHE B 1 531 ? 4.789 32.25 -1.666 1 23.38 531 PHE B C 1
ATOM 8268 O O . PHE B 1 531 ? 4.52 31.859 -0.536 1 23.38 531 PHE B O 1
ATOM 8275 N N . PHE B 1 532 ? 5.504 31.469 -2.406 1 28.83 532 PHE B N 1
ATOM 8276 C CA . PHE B 1 532 ? 6.242 30.391 -1.758 1 28.83 532 PHE B CA 1
ATOM 8277 C C . PHE B 1 532 ? 7.168 30.938 -0.681 1 28.83 532 PHE B C 1
ATOM 8279 O O . PHE B 1 532 ? 7.633 30.188 0.184 1 28.83 532 PHE B O 1
ATOM 8286 N N . TYR B 1 533 ? 7.344 32.188 -0.721 1 28.27 533 TYR B N 1
ATOM 8287 C CA . TYR B 1 533 ? 8.117 32.906 0.283 1 28.27 533 TYR B CA 1
ATOM 8288 C C . TYR B 1 533 ? 7.406 32.906 1.629 1 28.27 533 TYR B C 1
ATOM 8290 O O . TYR B 1 533 ? 8.039 32.75 2.676 1 28.27 533 TYR B O 1
ATOM 8298 N N . LEU B 1 534 ? 6.051 32.688 1.49 1 30.5 534 LEU B N 1
ATOM 8299 C CA . LEU B 1 534 ? 5.367 32.906 2.76 1 30.5 534 LEU B CA 1
ATOM 8300 C C . LEU B 1 534 ? 5.371 31.641 3.605 1 30.5 534 LEU B C 1
ATOM 8302 O O . LEU B 1 534 ? 5.641 31.688 4.809 1 30.5 534 LEU B O 1
ATOM 8306 N N . SER B 1 535 ? 4.93 30.547 3.023 1 33.34 535 SER B N 1
ATOM 8307 C CA . SER B 1 535 ? 4.945 29.359 3.875 1 33.34 535 SER B CA 1
ATOM 8308 C C . SER B 1 535 ? 6.367 29.016 4.309 1 33.34 535 SER B C 1
ATOM 8310 O O . SER B 1 535 ? 6.602 28.688 5.469 1 33.34 535 SER B O 1
ATOM 8312 N N . ARG B 1 536 ? 7.289 29.125 3.414 1 35.47 536 ARG B N 1
ATOM 8313 C CA . ARG B 1 536 ? 8.711 29.016 3.729 1 35.47 536 ARG B CA 1
ATOM 8314 C C . ARG B 1 536 ? 9.125 30.062 4.762 1 35.47 536 ARG B C 1
ATOM 8316 O O . ARG B 1 536 ? 9.859 29.75 5.703 1 35.47 536 ARG B O 1
ATOM 8323 N N . LYS B 1 537 ? 8.633 31.203 4.449 1 36.16 537 LYS B N 1
ATOM 8324 C CA . LYS B 1 537 ? 8.977 32.281 5.375 1 36.16 537 LYS B CA 1
ATOM 8325 C C . LYS B 1 537 ? 8.391 32.031 6.762 1 36.16 537 LYS B C 1
ATOM 8327 O O . LYS B 1 537 ? 9.039 32.281 7.773 1 36.16 537 LYS B O 1
ATOM 8332 N N . ILE B 1 538 ? 7.203 31.375 6.613 1 39.19 538 ILE B N 1
ATOM 8333 C CA . ILE B 1 538 ? 6.594 31.125 7.914 1 39.19 538 ILE B CA 1
ATOM 8334 C C . ILE B 1 538 ? 7.348 30 8.625 1 39.19 538 ILE B C 1
ATOM 8336 O O . ILE B 1 538 ? 7.73 30.141 9.789 1 39.19 538 ILE B O 1
ATOM 8340 N N . ILE B 1 539 ? 7.598 29 7.859 1 40.28 539 ILE B N 1
ATOM 8341 C CA . ILE B 1 539 ? 8.289 27.875 8.484 1 40.28 539 ILE B CA 1
ATOM 8342 C C . ILE B 1 539 ? 9.75 28.234 8.727 1 40.28 539 ILE B C 1
ATOM 8344 O O . ILE B 1 539 ? 10.297 27.953 9.797 1 40.28 539 ILE B O 1
ATOM 8348 N N . GLN B 1 540 ? 10.438 28.953 7.766 1 39.94 540 GLN B N 1
ATOM 8349 C CA . GLN B 1 540 ? 11.805 29.422 7.941 1 39.94 540 GLN B CA 1
ATOM 8350 C C . GLN B 1 540 ? 11.898 30.453 9.062 1 39.94 540 GLN B C 1
ATOM 8352 O O . GLN B 1 540 ? 12.852 30.438 9.852 1 39.94 540 GLN B O 1
ATOM 8357 N N . ARG B 1 541 ? 11.039 31.312 9.039 1 38.03 541 ARG B N 1
ATOM 8358 C CA . ARG B 1 541 ? 11.031 32.281 10.125 1 38.03 541 ARG B CA 1
ATOM 8359 C C . ARG B 1 541 ? 10.664 31.641 11.453 1 38.03 541 ARG B C 1
ATOM 8361 O O . ARG B 1 541 ? 11.195 32 12.5 1 38.03 541 ARG B O 1
ATOM 8368 N N . TRP B 1 542 ? 9.797 30.766 11.273 1 41.28 542 TRP B N 1
ATOM 8369 C CA . TRP B 1 542 ? 9.539 29.984 12.477 1 41.28 542 TRP B CA 1
ATOM 8370 C C . TRP B 1 542 ? 10.828 29.359 13.008 1 41.28 542 TRP B C 1
ATOM 8372 O O . TRP B 1 542 ? 11.102 29.406 14.203 1 41.28 542 TRP B O 1
ATOM 8382 N N . LYS B 1 543 ? 11.5 28.984 12.086 1 42.66 543 LYS B N 1
ATOM 8383 C CA . LYS B 1 543 ? 12.797 28.422 12.438 1 42.66 543 LYS B CA 1
ATOM 8384 C C . LYS B 1 543 ? 13.773 29.516 12.844 1 42.66 543 LYS B C 1
ATOM 8386 O O . LYS B 1 543 ? 14.539 29.359 13.805 1 42.66 543 LYS B O 1
ATOM 8391 N N . ALA B 1 544 ? 13.797 30.672 12.164 1 36.38 544 ALA B N 1
ATOM 8392 C CA . ALA B 1 544 ? 14.688 31.797 12.461 1 36.38 544 ALA B CA 1
ATOM 8393 C C . ALA B 1 544 ? 14.289 32.469 13.766 1 36.38 544 ALA B C 1
ATOM 8395 O O . ALA B 1 544 ? 15.148 32.906 14.531 1 36.38 544 ALA B O 1
ATOM 8396 N N . SER B 1 545 ? 13.109 32.688 13.945 1 35.16 545 SER B N 1
ATOM 8397 C CA . SER B 1 545 ? 12.68 33.375 15.148 1 35.16 545 SER B CA 1
ATOM 8398 C C . SER B 1 545 ? 12.922 32.531 16.391 1 35.16 545 SER B C 1
ATOM 8400 O O . SER B 1 545 ? 13.109 33.062 17.484 1 35.16 545 SER B O 1
ATOM 8402 N N . ALA B 1 546 ? 12.797 31.359 16.25 1 34.62 546 ALA B N 1
ATOM 8403 C CA . ALA B 1 546 ? 13.188 30.531 17.391 1 34.62 546 ALA B CA 1
ATOM 8404 C C . ALA B 1 546 ? 14.609 30.859 17.844 1 34.62 546 ALA B C 1
ATOM 8406 O O . ALA B 1 546 ? 14.93 30.766 19.031 1 34.62 546 ALA B O 1
ATOM 8407 N N . TYR B 1 547 ? 15.43 31.422 16.953 1 31.23 547 TYR B N 1
ATOM 8408 C CA . TYR B 1 547 ? 16.797 31.797 17.297 1 31.23 547 TYR B CA 1
ATOM 8409 C C . TYR B 1 547 ? 16.828 33.125 18.016 1 31.23 547 TYR B C 1
ATOM 8411 O O . TYR B 1 547 ? 17.688 33.375 18.875 1 31.23 547 TYR B O 1
ATOM 8419 N N . ALA B 1 548 ? 15.984 34 17.641 1 30.39 548 ALA B N 1
ATOM 8420 C CA . ALA B 1 548 ? 16.172 35.344 18.234 1 30.39 548 ALA B CA 1
ATOM 8421 C C . ALA B 1 548 ? 15.781 35.344 19.703 1 30.39 548 ALA B C 1
ATOM 8423 O O . ALA B 1 548 ? 16.297 36.125 20.484 1 30.39 548 ALA B O 1
ATOM 8424 N N . HIS B 1 549 ? 14.797 34.75 19.984 1 28.2 549 HIS B N 1
ATOM 8425 C CA . HIS B 1 549 ? 14.367 34.969 21.359 1 28.2 549 HIS B CA 1
ATOM 8426 C C . HIS B 1 549 ? 15.227 34.188 22.344 1 28.2 549 HIS B C 1
ATOM 8428 O O . HIS B 1 549 ? 14.969 34.219 23.547 1 28.2 549 HIS B O 1
ATOM 8434 N N . VAL B 1 550 ? 15.938 33.375 21.812 1 25.77 550 VAL B N 1
ATOM 8435 C CA . VAL B 1 550 ? 16.766 32.75 22.812 1 25.77 550 VAL B CA 1
ATOM 8436 C C . VAL B 1 550 ? 17.844 33.688 23.297 1 25.77 550 VAL B C 1
ATOM 8438 O O . VAL B 1 550 ? 18.562 33.406 24.266 1 25.77 550 VAL B O 1
ATOM 8441 N N . ASN B 1 551 ? 18.156 34.875 22.672 1 21.19 551 ASN B N 1
ATOM 8442 C CA . ASN B 1 551 ? 19.109 35.719 23.359 1 21.19 551 ASN B CA 1
ATOM 8443 C C . ASN B 1 551 ? 18.406 36.594 24.422 1 21.19 551 ASN B C 1
ATOM 8445 O O . ASN B 1 551 ? 17.391 37.219 24.156 1 21.19 551 ASN B O 1
#

pLDDT: mean 73.7, std 27.9, range [14.14, 97.69]

Sequence (1102 aa):
MSFLARVPYSLALLATASGLFLIFNLAGASAAVVGGPTLSAGGRIGVAAAYSDFALNFTQAVDHFNSLDARTFHQRYWENQRWWKVPTQAQAHPMAILRINSFHDDGDWNTSTIVTWAKELGAIVFDLEPRYAGKSYPLPDVRTEDLRFYSIEQNVADVVSFISNKSALLPNNTRWVVMGELFDGAFATWVRAKPRVAFGVVAVSPHLLAVEGYPDYDLAYQAAIGSKCSKVIHDLLETVSWTLNNETANKAYQKQCGSSVTLPNAEFMYVVSTILFGNMDSNYATLCSTFEKVKDKDNTTRLDTLAKFIVAINDEWNMEFTDWDFALDTGGNMSDTGAGFRPTYYLKCTQLGQFETPAKSGYSLVPAERTVDWYLSVCHKLFPNLTADGPNVAQVNTNFGGRVPEGCNMAFVVSPNDPYSTLGPDPVLVPSKTKASGNKIIQIDCASPQVGLSLFLPATSADALCLTKARAQVFQTLQAWQTQPDTCPTVPSGGGGGGGEGHGDGDMALVGVFSAVGGIILGISITGVIFFYLSRKIIQRWKASAYAHVNMSFLARVPYSLALLATASGLFLIFNLAGASAAVVGGPTLSAGGRIGVAAAYSDFALNFTQAVDHFNSLDARTFHQRYWENQRWWKVPTQAQAHPMAILRINSFHDDGDWNTSTIVTWAKELGAIVFDLEPRYAGKSYPLPDVRTEDLRFYSIEQNVADVVSFISNKSALLPNNTRWVVMGELFDGAFATWVRAKPRVAFGVVAVSPHLLAVEGYPDYDLAYQAAIGSKCSKVIHDLLETVSWTLNNETANKAYQKQCGSSVTLPNAEFMYVVSTILFGNMDSNYATLCSTFEKVKDKDNTTRLDTLAKFIVAINDEWNMEFTDWDFALDTGGNMSDTGAGFRPTYYLKCTQLGQFETPAKSGYSLVPAERTVDWYLSVCHKLFPNLTADGPNVAQVNTNFGGRVPEGCNMAFVVSPNDPYSTLGPDPVLVPSKTKASGNKIIQIDCASPQVGLSLFLPATSADALCLTKARAQVFQTLQAWQTQPDTCPTVPSGGGGGGGEGHGDGDMALVGVFSAVGGIILGISITGVIFFYLSRKIIQRWKASAYAHVN

Solvent-accessible surface area (backbone atoms only — not comparable to full-atom values): 61245 Å² total; per-residue (Å²): 133,87,72,93,76,73,82,89,85,75,92,68,92,72,88,90,85,92,86,93,78,90,78,83,83,82,80,80,83,80,75,77,69,76,75,64,78,74,77,76,87,78,76,75,72,71,85,74,74,47,44,52,77,51,80,41,75,41,89,35,67,45,45,87,79,29,77,60,53,76,55,58,24,54,29,38,28,35,45,33,51,68,40,52,44,76,56,82,52,89,61,42,39,31,40,35,38,38,32,40,37,61,74,74,53,82,75,58,67,76,54,15,35,60,44,56,51,22,55,76,66,16,17,30,38,35,40,35,35,41,77,75,22,72,81,11,41,62,48,90,46,51,31,64,80,52,43,45,58,58,45,72,67,47,49,36,49,50,53,52,53,50,49,58,59,55,44,73,79,43,66,84,69,48,38,31,35,29,24,19,49,32,66,34,4,24,49,29,51,51,38,32,58,34,53,81,70,35,60,26,28,43,21,28,49,20,53,40,40,37,29,57,65,25,27,59,38,28,54,34,43,36,64,61,60,29,70,71,41,36,50,45,52,27,53,50,51,50,49,50,56,56,42,52,73,36,70,71,55,23,53,54,48,42,44,60,35,48,31,92,59,86,62,60,66,51,55,44,49,48,27,53,48,43,59,66,55,68,47,60,58,90,31,52,60,53,54,36,56,58,47,60,72,40,62,86,51,56,67,68,58,43,51,49,51,49,22,51,51,47,39,49,51,26,58,75,60,72,45,58,51,64,74,58,30,69,72,66,57,53,68,36,61,52,29,86,40,25,55,60,59,50,57,59,48,49,36,21,45,47,36,30,29,55,38,71,15,34,32,91,62,82,81,41,70,35,53,83,58,40,35,61,67,47,52,47,52,40,38,42,66,53,29,68,70,53,68,63,90,51,36,44,18,68,58,45,29,61,70,47,32,24,34,42,53,50,55,42,31,33,41,36,35,37,21,82,45,29,40,60,39,84,26,15,65,37,84,62,60,40,44,64,55,7,87,64,18,58,26,40,77,44,62,26,78,42,90,48,43,52,61,36,73,44,70,53,45,55,84,56,93,56,58,52,68,40,52,54,50,41,51,50,50,51,50,53,51,52,57,44,64,36,46,52,79,83,66,37,56,53,69,77,82,76,75,85,73,82,76,76,82,73,87,78,74,84,79,79,80,72,86,70,88,72,86,75,85,83,76,85,75,75,86,78,80,74,78,49,51,58,58,31,43,42,61,45,40,48,53,48,38,50,57,48,51,61,57,57,70,46,107,142,88,80,91,90,83,80,87,79,87,83,80,88,77,85,72,88,67,86,83,76,86,70,82,80,83,80,80,84,80,76,78,73,74,78,64,79,75,74,80,87,79,77,73,73,71,87,72,76,46,44,53,78,52,79,39,75,41,87,37,68,45,45,87,81,29,77,58,51,75,54,58,23,55,30,38,28,34,44,34,50,69,40,50,43,76,56,83,52,89,61,40,39,30,38,36,36,37,32,39,36,60,73,75,52,86,75,58,68,76,54,15,34,60,44,55,53,23,53,76,67,16,17,28,40,34,40,35,35,40,78,73,21,71,81,10,41,63,48,91,46,51,31,64,80,53,43,45,59,59,44,72,66,46,49,35,49,49,52,50,52,50,50,56,57,54,44,74,79,43,65,82,67,47,39,30,34,30,24,19,47,31,66,33,4,23,50,30,53,52,38,33,60,33,53,81,69,35,61,28,28,43,22,29,50,20,52,40,41,37,28,57,62,25,26,61,38,28,52,34,42,34,63,63,61,30,69,70,40,37,50,46,51,27,54,49,51,51,49,49,55,56,42,51,72,35,69,71,57,25,52,54,47,43,43,59,34,48,30,91,60,86,62,60,66,50,56,45,48,49,25,53,49,44,58,66,56,68,47,60,60,90,29,52,62,52,52,37,54,59,47,60,73,38,61,86,51,54,68,68,58,41,51,49,50,49,23,50,50,49,40,49,50,25,58,75,61,72,46,58,49,64,74,58,31,70,71,66,56,54,69,37,62,52,29,89,42,26,55,60,59,48,59,59,48,48,37,22,45,47,37,30,30,56,38,69,15,35,32,91,61,82,80,40,70,34,53,82,58,41,35,61,69,49,52,47,52,39,39,42,66,52,28,68,69,52,67,63,91,53,37,45,18,67,58,45,26,60,67,48,31,24,34,42,54,52,56,41,31,33,41,35,34,37,18,82,46,29,40,60,42,85,26,15,66,36,84,60,60,39,44,64,54,8,88,64,18,57,26,40,78,44,64,25,79,43,88,49,43,53,58,36,74,44,70,52,42,55,83,59,94,58,58,53,67,40,53,56,49,41,51,50,52,53,51,52,51,52,57,46,62,35,46,52,79,83,65,36,57,52,68,77,80,76,74,84,74,79,78,76,81,80,72,86,70,84,81,79,81,72,89,69,88,73,86,76,86,84,74,86,74,74,85,77,82,74,79,52,52,59,60,32,44,44,62,47,41,47,54,48,37,49,56,50,49,62,56,56,70,48,107

Nearest PDB structures (foldseek):
  7wab-assembly1_A  TM=7.940E-01  e=4.305E-21  Aspergillus niger
  8bbx-assembly2_B  TM=7.913E-01  e=5.587E-21  Aspergillus niger
  5hdp-assembly6_F  TM=6.463E-01  e=1.779E-03  Streptomyces albus
  3bxp-assembly1_B  TM=4.646E-01  e=3.355E-04  Lactiplantibacillus plantarum WCFS1
  5fpq-assembly1_B-2  TM=3.184E-01  e=1.172E-03  Homo sapiens

InterPro domains:
  IPR008758 Peptidase S28 [PF05577] (60-424)
  IPR029058 Alpha/Beta hydrolase fold [G3DSA:3.40.50.1820] (58-481)
  IPR042269 Serine carboxypeptidase S28, SKS domain [G3DSA:1.20.120.980] (216-369)

Radius of gyration: 36.73 Å; Cα contacts (8 Å, |Δi|>4): 1796; chains: 2; bounding box: 113×114×127 Å